Protein AF-0000000078831049 (afdb_homodimer)

pLDDT: mean 95.42, std 7.66, range [35.03, 98.94]

Organism: Myxococcus xanthus (strain DK1622) (NCBI:txid246197)

Solvent-accessible surface area (backbone atoms only — not comparable to full-atom values): 77790 Å² total; per-residue (Å²): 129,82,78,53,63,42,62,74,93,53,79,80,85,46,46,78,29,71,22,49,83,60,32,44,65,37,29,71,48,74,79,60,45,65,87,80,54,61,24,37,35,40,39,39,35,29,37,35,13,32,21,48,41,32,79,42,25,19,87,41,64,26,67,47,59,35,47,42,25,47,56,8,32,30,35,69,33,28,31,42,55,7,36,54,36,20,21,50,49,7,46,38,37,5,27,55,25,23,67,33,4,19,53,46,47,36,66,53,39,44,36,40,79,13,26,48,17,53,61,49,72,34,58,51,34,53,38,40,56,40,42,75,48,28,33,44,24,36,40,34,26,57,63,28,63,40,38,50,54,34,75,42,73,54,31,70,55,61,56,40,62,68,45,48,34,21,66,43,39,41,28,30,60,51,91,52,49,46,48,49,53,48,60,35,28,51,57,82,41,77,46,78,68,96,48,47,52,92,73,65,36,43,46,60,59,52,46,40,53,48,52,51,34,56,53,48,30,16,37,54,58,21,70,78,58,31,39,37,38,47,38,18,53,68,48,56,30,57,36,38,49,34,65,64,71,46,20,56,74,36,68,74,73,42,67,76,32,41,66,50,47,29,52,51,23,47,51,38,17,48,74,71,55,63,36,62,88,80,60,59,75,38,75,82,54,82,76,40,75,59,60,87,76,48,52,73,67,51,47,51,46,54,28,48,41,48,20,23,42,44,16,29,51,30,54,50,28,52,43,52,36,52,48,52,49,52,29,48,75,69,64,46,42,50,49,23,45,33,40,38,35,26,28,12,6,8,50,46,76,14,36,85,76,17,31,51,34,54,56,24,57,67,26,43,31,77,74,48,68,68,60,43,56,73,39,55,90,49,64,20,41,82,87,49,37,25,36,43,23,31,43,53,13,38,29,20,9,36,49,28,45,57,24,35,55,32,57,48,52,4,0,18,33,19,43,32,32,41,29,26,60,71,82,33,85,53,56,50,41,68,34,66,48,52,43,45,39,20,17,49,35,43,22,51,30,58,76,70,72,48,76,84,66,64,54,53,67,59,30,61,38,60,79,69,68,33,54,55,57,60,72,47,57,82,30,67,81,50,77,58,84,55,49,70,50,74,45,64,23,66,56,9,32,28,28,39,45,80,48,34,35,36,38,28,50,52,92,26,92,37,46,63,79,45,73,43,62,90,54,68,63,76,54,42,65,69,52,48,52,48,38,72,72,69,38,58,40,24,26,52,37,76,73,34,70,33,64,69,60,74,40,30,87,82,37,47,68,60,42,53,52,47,54,52,50,36,53,53,51,29,64,73,37,35,54,56,38,38,50,56,44,43,71,67,38,58,64,54,85,70,85,59,85,40,75,92,71,50,64,43,58,40,43,52,83,39,65,60,34,35,64,69,59,34,88,82,59,65,72,46,34,30,34,43,38,36,39,35,36,33,43,79,76,35,27,23,23,52,34,29,34,24,16,53,53,7,19,34,38,36,31,32,52,95,42,21,45,34,39,38,39,21,40,54,55,76,46,73,42,74,46,56,38,76,50,66,64,62,73,38,79,41,40,42,33,40,36,36,38,61,74,50,72,59,39,58,88,69,20,25,12,22,18,26,42,36,36,34,26,53,69,83,40,79,38,32,72,45,75,34,79,62,31,52,51,63,55,57,46,86,58,45,24,34,28,32,31,28,42,71,58,51,39,46,47,88,86,54,63,55,68,29,50,51,37,34,52,47,70,66,37,35,40,39,35,54,71,34,76,89,61,68,57,63,64,58,50,40,46,50,48,53,66,72,95,129,83,78,55,63,43,61,75,94,53,80,81,84,46,45,79,29,72,21,49,84,60,32,43,64,37,29,71,48,76,80,60,45,64,86,80,54,58,25,37,36,41,40,40,37,29,38,35,12,32,20,47,41,32,79,42,25,18,86,41,64,28,67,46,60,35,47,42,25,47,56,8,32,30,36,68,33,29,29,43,55,6,35,55,37,19,20,51,50,7,46,38,37,5,28,55,26,24,68,33,4,20,53,45,46,38,66,52,38,44,35,41,79,12,26,48,17,54,60,49,70,33,58,53,34,52,37,41,57,40,42,74,48,27,34,43,25,37,40,34,27,58,63,30,64,40,38,51,55,33,73,42,75,54,31,69,56,62,56,40,64,67,44,48,34,22,66,43,38,41,28,30,60,52,90,49,49,46,48,48,52,50,60,35,29,50,57,80,42,76,47,77,70,96,49,48,51,93,73,65,37,42,46,60,61,50,47,39,53,48,51,51,35,56,52,49,29,15,36,53,59,21,68,80,58,31,40,37,38,46,38,18,53,68,48,56,30,58,36,39,49,32,66,63,72,46,19,56,73,36,68,74,73,42,68,75,31,42,65,50,48,30,52,52,23,48,52,39,16,48,74,72,55,63,36,63,87,83,62,60,74,37,74,84,55,82,78,41,75,58,59,88,75,49,52,74,67,52,47,52,46,53,27,49,40,48,20,22,43,43,16,27,51,30,53,48,27,52,43,53,35,52,49,52,49,52,30,50,74,71,63,44,42,51,48,24,44,34,39,37,33,26,29,12,6,7,51,46,76,15,35,85,77,18,31,51,34,56,57,25,58,68,25,43,32,78,74,48,66,67,59,43,56,74,38,53,92,49,65,21,42,81,89,48,35,25,36,42,23,31,42,52,14,38,28,21,8,38,50,27,44,57,24,35,57,30,55,48,52,4,0,19,32,20,42,32,31,40,30,25,60,72,81,34,85,53,56,50,42,69,33,67,47,51,43,46,39,21,16,48,36,43,21,53,30,58,77,69,72,45,76,84,66,62,54,53,68,60,30,62,37,59,78,68,68,34,53,56,58,61,72,47,57,82,29,65,81,51,76,59,84,56,50,71,48,75,45,63,24,65,56,9,33,26,28,38,45,78,49,34,35,36,38,28,49,51,90,28,92,36,46,62,79,46,74,42,63,88,54,69,64,77,55,41,66,71,53,48,52,48,38,72,72,66,40,58,41,26,26,53,37,78,74,32,70,31,65,69,60,73,40,30,86,81,36,47,68,60,42,55,52,46,54,53,51,38,53,53,52,29,64,72,38,35,53,56,38,39,50,55,44,44,72,65,36,58,64,54,86,70,84,58,82,38,76,92,71,48,66,44,59,39,42,51,82,39,65,61,34,35,64,69,59,36,86,82,60,66,73,46,34,29,36,43,37,35,40,36,35,33,44,79,76,36,28,23,23,54,35,31,34,24,16,52,51,7,19,34,36,36,30,31,52,94,42,20,44,35,39,38,41,21,39,55,54,75,47,73,43,76,46,56,39,78,51,68,63,62,72,39,79,41,41,42,33,40,35,36,36,60,75,49,71,59,38,58,89,69,20,24,11,24,18,24,41,37,35,33,28,53,69,83,40,82,38,33,73,46,74,35,80,63,32,53,51,62,56,57,47,86,55,46,24,33,27,32,32,26,42,71,57,53,38,43,47,88,86,55,62,54,68,30,50,50,38,34,52,47,71,67,38,35,40,38,35,54,72,36,76,87,61,69,58,63,61,57,49,44,46,48,47,53,66,70,95

Structure (mmCIF, N/CA/C/O backbone):
data_AF-0000000078831049-model_v1
#
loop_
_entity.id
_entity.type
_entity.pdbx_description
1 polymer 'Sulfatase family protein'
#
loop_
_atom_site.group_PDB
_atom_site.id
_atom_site.type_symbol
_atom_site.label_atom_id
_atom_site.label_alt_id
_atom_site.label_comp_id
_atom_site.label_asym_id
_atom_site.label_entity_id
_atom_site.label_seq_id
_atom_site.pdbx_PDB_ins_code
_atom_site.Cartn_x
_atom_site.Cartn_y
_atom_site.Cartn_z
_atom_site.occupancy
_atom_site.B_iso_or_equiv
_atom_site.auth_seq_id
_atom_site.auth_comp_id
_atom_site.auth_asym_id
_atom_site.auth_atom_id
_atom_site.pdbx_PDB_model_num
ATOM 1 N N . MET A 1 1 ? -27.984 -23.516 4.02 1 51.59 1 MET A N 1
ATOM 2 C CA . MET A 1 1 ? -27.766 -23.562 5.461 1 51.59 1 MET A CA 1
ATOM 3 C C . MET A 1 1 ? -26.547 -22.719 5.855 1 51.59 1 MET A C 1
ATOM 5 O O . MET A 1 1 ? -25.594 -22.609 5.086 1 51.59 1 MET A O 1
ATOM 9 N N . SER A 1 2 ? -26.75 -21.938 6.867 1 74.56 2 SER A N 1
ATOM 10 C CA . SER A 1 2 ? -25.703 -21.047 7.328 1 74.56 2 SER A CA 1
ATOM 11 C C . SER A 1 2 ? -24.438 -21.812 7.68 1 74.56 2 SER A C 1
ATOM 13 O O . SER A 1 2 ? -24.5 -22.906 8.242 1 74.56 2 SER A O 1
ATOM 15 N N . LEU A 1 3 ? -23.297 -21.453 7.172 1 88.81 3 LEU A N 1
ATOM 16 C CA . LEU A 1 3 ? -22 -22.047 7.48 1 88.81 3 LEU A CA 1
ATOM 17 C C . LEU A 1 3 ? -21.766 -22.078 8.984 1 88.81 3 LEU A C 1
ATOM 19 O O . LEU A 1 3 ? -22.109 -21.125 9.688 1 88.81 3 LEU A O 1
ATOM 23 N N . LYS A 1 4 ? -21.391 -23.172 9.523 1 93.62 4 LYS A N 1
ATOM 24 C CA . LYS A 1 4 ? -20.922 -23.219 10.906 1 93.62 4 LYS A CA 1
ATOM 25 C C . LYS A 1 4 ? -19.578 -22.5 11.062 1 93.62 4 LYS A C 1
ATOM 27 O O . LYS A 1 4 ? -18.609 -22.859 10.391 1 93.62 4 LYS A O 1
ATOM 32 N N . GLU A 1 5 ? -19.578 -21.484 11.82 1 94.75 5 GLU A N 1
ATOM 33 C CA . GLU A 1 5 ? -18.359 -20.703 12.078 1 94.75 5 GLU A CA 1
ATOM 34 C C . GLU A 1 5 ? -17.969 -20.766 13.555 1 94.75 5 GLU A C 1
ATOM 36 O O . GLU A 1 5 ? -18.828 -20.969 14.422 1 94.75 5 GLU A O 1
ATOM 41 N N . TYR A 1 6 ? -16.656 -20.703 13.836 1 95.38 6 TYR A N 1
ATOM 42 C CA . TYR A 1 6 ? -16.172 -20.641 15.203 1 95.38 6 TYR A CA 1
ATOM 43 C C . TYR A 1 6 ? -15.133 -19.531 15.367 1 95.38 6 TYR A C 1
ATOM 45 O O . TYR A 1 6 ? -14.562 -19.062 14.383 1 95.38 6 TYR A O 1
ATOM 53 N N . LEU A 1 7 ? -14.914 -19.047 16.562 1 91.94 7 LEU A N 1
ATOM 54 C CA . LEU A 1 7 ? -13.969 -17.969 16.844 1 91.94 7 LEU A CA 1
ATOM 55 C C . LEU A 1 7 ? -12.531 -18.469 16.703 1 91.94 7 LEU A C 1
ATOM 57 O O . LEU A 1 7 ? -12.141 -19.438 17.359 1 91.94 7 LEU A O 1
ATOM 61 N N . PRO A 1 8 ? -11.742 -17.75 15.859 1 88.19 8 PRO A N 1
ATOM 62 C CA . PRO A 1 8 ? -10.328 -18.141 15.805 1 88.19 8 PRO A CA 1
ATOM 63 C C . PRO A 1 8 ? -9.672 -18.156 17.188 1 88.19 8 PRO A C 1
ATOM 65 O O . PRO A 1 8 ? -9.93 -17.281 18.016 1 88.19 8 PRO A O 1
ATOM 68 N N . GLY A 1 9 ? -8.836 -19.141 17.406 1 84.5 9 GLY A N 1
ATOM 69 C CA . GLY A 1 9 ? -8.188 -19.297 18.703 1 84.5 9 GLY A CA 1
ATOM 70 C C . GLY A 1 9 ? -8.93 -20.25 19.625 1 84.5 9 GLY A C 1
ATOM 71 O O . GLY A 1 9 ? -8.406 -20.625 20.672 1 84.5 9 GLY A O 1
ATOM 72 N N . THR A 1 10 ? -10.172 -20.578 19.25 1 91.06 10 THR A N 1
ATOM 73 C CA . THR A 1 10 ? -10.914 -21.578 20 1 91.06 10 THR A CA 1
ATOM 74 C C . THR A 1 10 ? -10.82 -22.953 19.328 1 91.06 10 THR A C 1
ATOM 76 O O . THR A 1 10 ? -10.445 -23.031 18.156 1 91.06 10 THR A O 1
ATOM 79 N N . PRO A 1 11 ? -11.086 -23.891 20.047 1 93 11 PRO A N 1
ATOM 80 C CA . PRO A 1 11 ? -10.977 -25.219 19.469 1 93 11 PRO A CA 1
ATOM 81 C C . PRO A 1 11 ? -11.938 -25.438 18.312 1 93 11 PRO A C 1
ATOM 83 O O . PRO A 1 11 ? -13.07 -24.938 18.328 1 93 11 PRO A O 1
ATOM 86 N N . PHE A 1 12 ? -11.508 -26.203 17.391 1 96.06 12 PHE A N 1
ATOM 87 C CA . PHE A 1 12 ? -12.344 -26.625 16.281 1 96.06 12 PHE A CA 1
ATOM 88 C C . PHE A 1 12 ? -13.547 -27.422 16.781 1 96.06 12 PHE A C 1
ATOM 90 O O . PHE A 1 12 ? -13.383 -28.438 17.453 1 96.06 12 PHE A O 1
ATOM 97 N N . PRO A 1 13 ? -14.805 -26.984 16.422 1 96.06 13 PRO A N 1
ATOM 98 C CA . PRO A 1 13 ? -15.992 -27.625 16.984 1 96.06 13 PRO A CA 1
ATOM 99 C C . PRO A 1 13 ? -16.516 -28.781 16.141 1 96.06 13 PRO A C 1
ATOM 101 O O . PRO A 1 13 ? -17.453 -29.484 16.531 1 96.06 13 PRO A O 1
ATOM 104 N N . GLY A 1 14 ? -15.898 -28.969 14.977 1 96.19 14 GLY A N 1
ATOM 105 C CA . GLY A 1 14 ? -16.328 -30.062 14.125 1 96.19 14 GLY A CA 1
ATOM 106 C C . GLY A 1 14 ? -15.742 -31.406 14.523 1 96.19 14 GLY A C 1
ATOM 107 O O . GLY A 1 14 ? -15.164 -31.547 15.602 1 96.19 14 GLY A O 1
ATOM 108 N N . VAL A 1 15 ? -16.016 -32.438 13.75 1 96.56 15 VAL A N 1
ATOM 109 C CA . VAL A 1 15 ? -15.5 -33.812 13.93 1 96.56 15 VAL A CA 1
ATOM 110 C C . VAL A 1 15 ? -14.547 -34.156 12.789 1 96.56 15 VAL A C 1
ATOM 112 O O . VAL A 1 15 ? -14.82 -33.844 11.625 1 96.56 15 VAL A O 1
ATOM 115 N N . ILE A 1 16 ? -13.453 -34.75 13.156 1 96.75 16 ILE A N 1
ATOM 116 C CA . ILE A 1 16 ? -12.477 -35.156 12.156 1 96.75 16 ILE A CA 1
ATOM 117 C C . ILE A 1 16 ? -12.375 -36.688 12.117 1 96.75 16 ILE A C 1
ATOM 119 O O . ILE A 1 16 ? -11.977 -37.312 13.102 1 96.75 16 ILE A O 1
ATOM 123 N N . GLY A 1 17 ? -12.867 -37.25 11.055 1 96.12 17 GLY A N 1
ATOM 124 C CA . GLY A 1 17 ? -12.617 -38.656 10.711 1 96.12 17 GLY A CA 1
ATOM 125 C C . GLY A 1 17 ? -11.594 -38.812 9.602 1 96.12 17 GLY A C 1
ATOM 126 O O . GLY A 1 17 ? -10.844 -37.906 9.305 1 96.12 17 GLY A O 1
ATOM 127 N N . ARG A 1 18 ? -11.5 -40.031 9.078 1 96.5 18 ARG A N 1
ATOM 128 C CA . ARG A 1 18 ? -10.531 -40.25 8.016 1 96.5 18 ARG A CA 1
ATOM 129 C C . ARG A 1 18 ? -10.969 -39.594 6.715 1 96.5 18 ARG A C 1
ATOM 131 O O . ARG A 1 18 ? -10.141 -39.094 5.961 1 96.5 18 ARG A O 1
ATOM 138 N N . THR A 1 19 ? -12.344 -39.594 6.477 1 96.06 19 THR A N 1
ATOM 139 C CA . THR A 1 19 ? -12.914 -39 5.266 1 96.06 19 THR A CA 1
ATOM 140 C C . THR A 1 19 ? -13.938 -37.906 5.617 1 96.06 19 THR A C 1
ATOM 142 O O . THR A 1 19 ? -14.344 -37.781 6.773 1 96.06 19 THR A O 1
ATOM 145 N N . ASP A 1 20 ? -14.32 -37.156 4.633 1 92.25 20 ASP A N 1
ATOM 146 C CA . ASP A 1 20 ? -15.32 -36.125 4.863 1 92.25 20 ASP A CA 1
ATOM 147 C C . ASP A 1 20 ? -16.672 -36.719 5.207 1 92.25 20 ASP A C 1
ATOM 149 O O . ASP A 1 20 ? -17.484 -36.125 5.902 1 92.25 20 ASP A O 1
ATOM 153 N N . GLU A 1 21 ? -16.906 -37.969 4.75 1 91.69 21 GLU A N 1
ATOM 154 C CA . GLU A 1 21 ? -18.125 -38.688 5.086 1 91.69 21 GLU A CA 1
ATOM 155 C C . GLU A 1 21 ? -18.281 -38.844 6.598 1 91.69 21 GLU A C 1
ATOM 157 O O . GLU A 1 21 ? -19.391 -38.781 7.121 1 91.69 21 GLU A O 1
ATOM 162 N N . GLU A 1 22 ? -17.156 -39 7.23 1 95 22 GLU A N 1
ATOM 163 C CA . GLU A 1 22 ? -17.156 -39.219 8.672 1 95 22 GLU A CA 1
ATOM 164 C C . GLU A 1 22 ? -16.812 -37.938 9.438 1 95 22 GLU A C 1
ATOM 166 O O . GLU A 1 22 ? -16.391 -38 10.594 1 95 22 GLU A O 1
ATOM 171 N N . SER A 1 23 ? -16.828 -36.844 8.766 1 96.06 23 SER A N 1
ATOM 172 C CA . SER A 1 23 ? -16.375 -35.594 9.367 1 96.06 23 SER A CA 1
ATOM 173 C C . SER A 1 23 ? -17.438 -34.5 9.227 1 96.06 23 SER A C 1
ATOM 175 O O . SER A 1 23 ? -18.375 -34.656 8.453 1 96.06 23 SER A O 1
ATOM 177 N N . SER A 1 24 ? -17.375 -33.469 10.039 1 96.19 24 SER A N 1
ATOM 178 C CA . SER A 1 24 ? -18.234 -32.281 9.93 1 96.19 24 SER A CA 1
ATOM 179 C C . SER A 1 24 ? -17.406 -31 9.961 1 96.19 24 SER A C 1
ATOM 181 O O . SER A 1 24 ? -16.531 -30.844 10.82 1 96.19 24 SER A O 1
ATOM 183 N N . PRO A 1 25 ? -17.625 -30.141 9.023 1 95.81 25 PRO A N 1
ATOM 184 C CA . PRO A 1 25 ? -16.781 -28.938 8.875 1 95.81 25 PRO A CA 1
ATOM 185 C C . PRO A 1 25 ? -17.219 -27.797 9.789 1 95.81 25 PRO A C 1
ATOM 187 O O . PRO A 1 25 ? -18.344 -27.797 10.289 1 95.81 25 PRO A O 1
ATOM 190 N N . ALA A 1 26 ? -16.359 -26.906 10.102 1 97.06 26 ALA A N 1
ATOM 191 C CA . ALA A 1 26 ? -16.562 -25.578 10.695 1 97.06 26 ALA A CA 1
ATOM 192 C C . ALA A 1 26 ? -15.484 -24.609 10.234 1 97.06 26 ALA A C 1
ATOM 194 O O . ALA A 1 26 ? -14.32 -24.984 10.078 1 97.06 26 ALA A O 1
ATOM 195 N N . TRP A 1 27 ? -15.906 -23.391 10 1 96.31 27 TRP A N 1
ATOM 196 C CA . TRP A 1 27 ? -15 -22.391 9.461 1 96.31 27 TRP A CA 1
ATOM 197 C C . TRP A 1 27 ? -14.562 -21.406 10.547 1 96.31 27 TRP A C 1
ATOM 199 O O . TRP A 1 27 ? -15.359 -21.031 11.406 1 96.31 27 TRP A O 1
ATOM 209 N N . PRO A 1 28 ? -13.234 -21 10.492 1 94.31 28 PRO A N 1
ATOM 210 C CA . PRO A 1 28 ? -12.93 -19.844 11.32 1 94.31 28 PRO A CA 1
ATOM 211 C C . PRO A 1 28 ? -13.703 -18.594 10.898 1 94.31 28 PRO A C 1
ATOM 213 O O . PRO A 1 28 ? -13.68 -18.219 9.719 1 94.31 28 PRO A O 1
ATOM 216 N N . ALA A 1 29 ? -14.32 -18.016 11.836 1 92.56 29 ALA A N 1
ATOM 217 C CA . ALA A 1 29 ? -15.125 -16.844 11.539 1 92.56 29 ALA A CA 1
ATOM 218 C C . ALA A 1 29 ? -14.25 -15.664 11.125 1 92.56 29 ALA A C 1
ATOM 220 O O . ALA A 1 29 ? -13.25 -15.359 11.781 1 92.56 29 ALA A O 1
ATOM 221 N N . PRO A 1 30 ? -14.586 -15.023 10 1 90.5 30 PRO A N 1
ATOM 222 C CA . PRO A 1 30 ? -13.883 -13.766 9.711 1 90.5 30 PRO A CA 1
ATOM 223 C C . PRO A 1 30 ? -14.188 -12.672 10.734 1 90.5 30 PRO A C 1
ATOM 225 O O . PRO A 1 30 ? -15.18 -12.766 11.461 1 90.5 30 PRO A O 1
ATOM 228 N N . LEU A 1 31 ? -13.281 -11.703 10.789 1 89.31 31 LEU A N 1
ATOM 229 C CA . LEU A 1 31 ? -13.508 -10.555 11.664 1 89.31 31 LEU A CA 1
ATOM 230 C C . LEU A 1 31 ? -14.609 -9.656 11.109 1 89.31 31 LEU A C 1
ATOM 232 O O . LEU A 1 31 ? -14.477 -9.102 10.023 1 89.31 31 LEU A O 1
ATOM 236 N N . ARG A 1 32 ? -15.711 -9.586 11.773 1 92.81 32 ARG A N 1
ATOM 237 C CA . ARG A 1 32 ? -16.828 -8.734 11.406 1 92.81 32 ARG A CA 1
ATOM 238 C C . ARG A 1 32 ? -17.141 -7.734 12.508 1 92.81 32 ARG A C 1
ATOM 240 O O . ARG A 1 32 ? -17 -8.047 13.695 1 92.81 32 ARG A O 1
ATOM 247 N N . ALA A 1 33 ? -17.547 -6.543 12.125 1 94.75 33 ALA A N 1
ATOM 248 C CA . ALA A 1 33 ? -18 -5.551 13.094 1 94.75 33 ALA A CA 1
ATOM 249 C C . ALA A 1 33 ? -19.375 -5.887 13.633 1 94.75 33 ALA A C 1
ATOM 251 O O . ALA A 1 33 ? -20.109 -6.668 13.023 1 94.75 33 ALA A O 1
ATOM 252 N N . LYS A 1 34 ? -19.734 -5.301 14.781 1 94.06 34 LYS A N 1
ATOM 253 C CA . LYS A 1 34 ? -21.094 -5.402 15.297 1 94.06 34 LYS A CA 1
ATOM 254 C C . LYS A 1 34 ? -22.094 -4.809 14.312 1 94.06 34 LYS A C 1
ATOM 256 O O . LYS A 1 34 ? -21.859 -3.738 13.75 1 94.06 34 LYS A O 1
ATOM 261 N N . PRO A 1 35 ? -23.156 -5.57 14.047 1 92.75 35 PRO A N 1
ATOM 262 C CA . PRO A 1 35 ? -24.172 -5.023 13.133 1 92.75 35 PRO A CA 1
ATOM 263 C C . PRO A 1 35 ? -24.672 -3.65 13.57 1 92.75 35 PRO A C 1
ATOM 265 O O . PRO A 1 35 ? -24.938 -3.434 14.758 1 92.75 35 PRO A O 1
ATOM 268 N N . GLY A 1 36 ? -24.672 -2.752 12.672 1 94.38 36 GLY A N 1
ATOM 269 C CA . GLY A 1 36 ? -25.219 -1.429 12.93 1 94.38 36 GLY A CA 1
ATOM 270 C C . GLY A 1 36 ? -24.203 -0.474 13.523 1 94.38 36 GLY A C 1
ATOM 271 O O . GLY A 1 36 ? -24.531 0.668 13.852 1 94.38 36 GLY A O 1
ATOM 272 N N . ALA A 1 37 ? -22.969 -0.9 13.695 1 96.88 37 ALA A N 1
ATOM 273 C CA . ALA A 1 37 ? -21.922 -0.015 14.219 1 96.88 37 ALA A CA 1
ATOM 274 C C . ALA A 1 37 ? -21.797 1.24 13.359 1 96.88 37 ALA A C 1
ATOM 276 O O . ALA A 1 37 ? -21.875 1.17 12.133 1 96.88 37 ALA A O 1
ATOM 277 N N . PRO A 1 38 ? -21.656 2.377 13.961 1 98.19 38 PRO A N 1
ATOM 278 C CA . PRO A 1 38 ? -21.547 3.615 13.188 1 98.19 38 PRO A CA 1
ATOM 279 C C . PRO A 1 38 ? -20.203 3.748 12.477 1 98.19 38 PRO A C 1
ATOM 281 O O . PRO A 1 38 ? -19.188 3.24 12.969 1 98.19 38 PRO A O 1
ATOM 284 N N . ASN A 1 39 ? -20.281 4.41 11.289 1 98.81 39 ASN A N 1
ATOM 285 C CA . ASN A 1 39 ? -19.031 4.906 10.719 1 98.81 39 ASN A CA 1
ATOM 286 C C . ASN A 1 39 ? -18.453 6.055 11.539 1 98.81 39 ASN A C 1
ATOM 288 O O . ASN A 1 39 ? -19.172 6.703 12.297 1 98.81 39 ASN A O 1
ATOM 292 N N . VAL A 1 40 ? -17.172 6.27 11.43 1 98.94 40 VAL A N 1
ATOM 293 C CA . VAL A 1 40 ? -16.484 7.398 12.055 1 98.94 40 VAL A CA 1
ATOM 294 C C . VAL A 1 40 ? -15.719 8.195 11 1 98.94 40 VAL A C 1
ATOM 296 O O . VAL A 1 40 ? -14.984 7.621 10.195 1 98.94 40 VAL A O 1
ATOM 299 N N . LEU A 1 41 ? -15.945 9.484 10.906 1 98.94 41 LEU A N 1
ATOM 300 C CA . LEU A 1 41 ? -15.258 10.383 9.984 1 98.94 41 LEU A CA 1
ATOM 301 C C . LEU A 1 41 ? -14.648 11.57 10.734 1 98.94 41 LEU A C 1
ATOM 303 O O . LEU A 1 41 ? -15.375 12.383 11.312 1 98.94 41 LEU A O 1
ATOM 307 N N . PHE A 1 42 ? -13.344 11.609 10.812 1 98.94 42 PHE A N 1
ATOM 308 C CA . PHE A 1 42 ? -12.641 12.805 11.266 1 98.94 42 PHE A CA 1
ATOM 309 C C . PHE A 1 42 ? -12.305 13.711 10.086 1 98.94 42 PHE A C 1
ATOM 311 O O . PHE A 1 42 ? -11.719 13.266 9.102 1 98.94 42 PHE A O 1
ATOM 318 N N . ILE A 1 43 ? -12.695 14.953 10.078 1 98.94 43 ILE A N 1
ATOM 319 C CA . ILE A 1 43 ? -12.266 15.992 9.156 1 98.94 43 ILE A CA 1
ATOM 320 C C . ILE A 1 43 ? -11.352 16.984 9.883 1 98.94 43 ILE A C 1
ATOM 322 O O . ILE A 1 43 ? -11.789 17.672 10.805 1 98.94 43 ILE A O 1
ATOM 326 N N . VAL A 1 44 ? -10.109 17.047 9.477 1 98.75 44 VAL A N 1
ATOM 327 C CA . VAL A 1 44 ? -9.141 17.875 10.18 1 98.75 44 VAL A CA 1
ATOM 328 C C . VAL A 1 44 ? -8.68 19.016 9.273 1 98.75 44 VAL A C 1
ATOM 330 O O . VAL A 1 44 ? -8.094 18.781 8.211 1 98.75 44 VAL A O 1
ATOM 333 N N . LEU A 1 45 ? -8.953 20.219 9.672 1 98.38 45 LEU A N 1
ATOM 334 C CA . LEU A 1 45 ? -8.414 21.406 9.023 1 98.38 45 LEU A CA 1
ATOM 335 C C . LEU A 1 45 ? -7.082 21.812 9.648 1 98.38 45 LEU A C 1
ATOM 337 O O . LEU A 1 45 ? -6.82 21.516 10.812 1 98.38 45 LEU A O 1
ATOM 341 N N . ASP A 1 46 ? -6.277 22.375 8.82 1 97.56 46 ASP A N 1
ATOM 342 C CA . ASP A 1 46 ? -4.953 22.812 9.242 1 97.56 46 ASP A CA 1
ATOM 343 C C . ASP A 1 46 ? -4.84 24.328 9.219 1 97.56 46 ASP A C 1
ATOM 345 O O . ASP A 1 46 ? -5.215 24.969 8.234 1 97.56 46 ASP A O 1
ATOM 349 N N . ASP A 1 47 ? -4.438 24.969 10.297 1 98.12 47 ASP A N 1
ATOM 350 C CA . ASP A 1 47 ? -4.18 26.406 10.359 1 98.12 47 ASP A CA 1
ATOM 351 C C . ASP A 1 47 ? -5.473 27.203 10.18 1 98.12 47 ASP A C 1
ATOM 353 O O . ASP A 1 47 ? -5.488 28.234 9.508 1 98.12 47 ASP A O 1
ATOM 357 N N . THR A 1 48 ? -6.555 26.703 10.719 1 98.62 48 THR A N 1
ATOM 358 C CA . THR A 1 48 ? -7.828 27.406 10.68 1 98.62 48 THR A CA 1
ATOM 359 C C . THR A 1 48 ? -8.195 27.938 12.062 1 98.62 48 THR A C 1
ATOM 361 O O . THR A 1 48 ? -8.516 27.172 12.961 1 98.62 48 THR A O 1
ATOM 364 N N . GLY A 1 49 ? -8.211 29.25 12.172 1 98.5 49 GLY A N 1
ATOM 365 C CA . GLY A 1 49 ? -8.445 29.875 13.461 1 98.5 49 GLY A CA 1
ATOM 366 C C . GLY A 1 49 ? -9.906 29.859 13.883 1 98.5 49 GLY A C 1
ATOM 367 O O . GLY A 1 49 ? -10.789 29.578 13.062 1 98.5 49 GLY A O 1
ATOM 368 N N . PHE A 1 50 ? -10.156 30.156 15.148 1 98.56 50 PHE A N 1
ATOM 369 C CA . PHE A 1 50 ? -11.461 30.109 15.789 1 98.56 50 PHE A CA 1
ATOM 370 C C . PHE A 1 50 ? -12.461 31 15.055 1 98.56 50 PHE A C 1
ATOM 372 O O . PHE A 1 50 ? -13.633 30.656 14.93 1 98.56 50 PHE A O 1
ATOM 379 N N . GLY A 1 51 ? -12.016 32.094 14.5 1 98.5 51 GLY A N 1
ATOM 380 C CA . GLY A 1 51 ? -12.875 33.062 13.859 1 98.5 51 GLY A CA 1
ATOM 381 C C . GLY A 1 51 ? -12.844 33 12.344 1 98.5 51 GLY A C 1
ATOM 382 O O . GLY A 1 51 ? -13.047 34 11.664 1 98.5 51 GLY A O 1
ATOM 383 N N . GLN A 1 52 ? -12.586 31.828 11.789 1 98.75 52 GLN A N 1
ATOM 384 C CA . GLN A 1 52 ? -12.414 31.797 10.344 1 98.75 52 GLN A CA 1
ATOM 385 C C . GLN A 1 52 ? -13.523 30.984 9.672 1 98.75 52 GLN A C 1
ATOM 387 O O . GLN A 1 52 ? -13.703 31.047 8.453 1 98.75 52 GLN A O 1
ATOM 392 N N . LEU A 1 53 ? -14.297 30.188 10.43 1 98.75 53 LEU A N 1
ATOM 393 C CA . LEU A 1 53 ? -15.445 29.484 9.859 1 98.75 53 LEU A CA 1
ATOM 394 C C . LEU A 1 53 ? -16.703 30.359 9.938 1 98.75 53 LEU A C 1
ATOM 396 O O . LEU A 1 53 ? -16.891 31.109 10.898 1 98.75 53 LEU A O 1
ATOM 400 N N . GLY A 1 54 ? -17.547 30.125 8.969 1 98.62 54 GLY A N 1
ATOM 401 C CA . GLY A 1 54 ? -18.812 30.859 8.984 1 98.62 54 GLY A CA 1
ATOM 402 C C . GLY A 1 54 ? -19.609 30.641 10.25 1 98.62 54 GLY A C 1
ATOM 403 O O . GLY A 1 54 ? -20.125 31.594 10.828 1 98.62 54 GLY A O 1
ATOM 404 N N . CYS A 1 55 ? -19.703 29.484 10.75 1 98.5 55 CYS A N 1
ATOM 405 C CA . CYS A 1 55 ? -20.5 29.156 11.93 1 98.5 55 CYS A CA 1
ATOM 406 C C . CYS A 1 55 ? -19.844 29.688 13.203 1 98.5 55 CYS A C 1
ATOM 408 O O . CYS A 1 55 ? -20.453 29.672 14.273 1 98.5 55 CYS A O 1
ATOM 410 N N . TYR A 1 56 ? -18.688 30.219 13.141 1 98.69 56 TYR A N 1
ATOM 411 C CA . TYR A 1 56 ? -18 30.859 14.266 1 98.69 56 TYR A CA 1
ATOM 412 C C . TYR A 1 56 ? -17.938 32.375 14.086 1 98.69 56 TYR A C 1
ATOM 414 O O . TYR A 1 56 ? -17.156 33.031 14.766 1 98.69 56 TYR A O 1
ATOM 422 N N . GLY A 1 57 ? -18.609 32.875 13.07 1 98.38 57 GLY A N 1
ATOM 423 C CA . GLY A 1 57 ? -18.797 34.312 12.961 1 98.38 57 GLY A CA 1
ATOM 424 C C . GLY A 1 57 ? -18.094 34.906 11.766 1 98.38 57 GLY A C 1
ATOM 425 O O . GLY A 1 57 ? -18.312 36.094 11.445 1 98.38 57 GLY A O 1
ATOM 426 N N . SER A 1 58 ? -17.312 34.188 11.047 1 98.62 58 SER A N 1
ATOM 427 C CA . SER A 1 58 ? -16.516 34.688 9.93 1 98.62 58 SER A CA 1
ATOM 428 C C . SER A 1 58 ? -17.406 35.062 8.742 1 98.62 58 SER A C 1
ATOM 430 O O . SER A 1 58 ? -18.438 34.406 8.508 1 98.62 58 SER A O 1
ATOM 432 N N . PRO A 1 59 ? -17.031 36.062 8.008 1 97.5 59 PRO A N 1
ATOM 433 C CA . PRO A 1 59 ? -17.75 36.344 6.758 1 97.5 59 PRO A CA 1
ATOM 434 C C . PRO A 1 59 ? -17.375 35.375 5.633 1 97.5 59 PRO A C 1
ATOM 436 O O . PRO A 1 59 ? -18 35.406 4.566 1 97.5 59 PRO A O 1
ATOM 439 N N . ILE A 1 60 ? -16.359 34.625 5.77 1 98.62 60 ILE A N 1
ATOM 440 C CA . ILE A 1 60 ? -16.016 33.625 4.77 1 98.62 60 ILE A CA 1
ATOM 441 C C . ILE A 1 60 ? -17.109 32.562 4.688 1 98.62 60 ILE A C 1
ATOM 443 O O . ILE A 1 60 ? -17.578 32.062 5.711 1 98.62 60 ILE A O 1
ATOM 447 N N . ARG A 1 61 ? -17.516 32.219 3.533 1 98.31 61 ARG A N 1
ATOM 448 C CA . ARG A 1 61 ? -18.609 31.297 3.314 1 98.31 61 ARG A CA 1
ATOM 449 C C . ARG A 1 61 ? -18.141 29.859 3.479 1 98.31 61 ARG A C 1
ATOM 451 O O . ARG A 1 61 ? -17.266 29.391 2.738 1 98.31 61 ARG A O 1
ATOM 458 N N . THR A 1 62 ? -18.672 29.188 4.441 1 98.75 62 THR A N 1
ATOM 459 C CA . THR A 1 62 ? -18.453 27.75 4.633 1 98.75 62 THR A CA 1
ATOM 460 C C . THR A 1 62 ? -19.781 27.016 4.789 1 98.75 62 THR A C 1
ATOM 462 O O . THR A 1 62 ? -20 26.328 5.789 1 98.75 62 THR A O 1
ATOM 465 N N . PRO A 1 63 ? -20.625 27.031 3.795 1 98.75 63 PRO A N 1
ATOM 466 C CA . PRO A 1 63 ? -22.016 26.562 3.926 1 98.75 63 PRO A CA 1
ATOM 467 C C . PRO A 1 63 ? -22.094 25.078 4.309 1 98.75 63 PRO A C 1
ATOM 469 O O . PRO A 1 63 ? -23.016 24.672 5.02 1 98.75 63 PRO A O 1
ATOM 472 N N . ASN A 1 64 ? -21.219 24.266 3.846 1 98.75 64 ASN A N 1
ATOM 473 C CA . ASN A 1 64 ? -21.297 22.828 4.145 1 98.75 64 ASN A CA 1
ATOM 474 C C . ASN A 1 64 ? -20.891 22.531 5.582 1 98.75 64 ASN A C 1
ATOM 476 O O . ASN A 1 64 ? -21.531 21.75 6.27 1 98.75 64 ASN A O 1
ATOM 480 N N . LEU A 1 65 ? -19.828 23.156 6.059 1 98.81 65 LEU A N 1
ATOM 481 C CA . LEU A 1 65 ? -19.453 23.031 7.461 1 98.81 65 LEU A CA 1
ATOM 482 C C . LEU A 1 65 ? -20.516 23.625 8.367 1 98.81 65 LEU A C 1
ATOM 484 O O . LEU A 1 65 ? -20.797 23.094 9.438 1 98.81 65 LEU A O 1
ATOM 488 N N . ASP A 1 66 ? -21.078 24.75 7.93 1 98.75 66 ASP A N 1
ATOM 489 C CA . ASP A 1 66 ? -22.172 25.375 8.68 1 98.75 66 ASP A CA 1
ATOM 490 C C . ASP A 1 66 ? -23.375 24.438 8.773 1 98.75 66 ASP A C 1
ATOM 492 O O . ASP A 1 66 ? -24.047 24.391 9.797 1 98.75 66 ASP A O 1
ATOM 496 N N . ARG A 1 67 ? -23.594 23.719 7.703 1 98.44 67 ARG A N 1
ATOM 497 C CA . ARG A 1 67 ? -24.688 22.75 7.688 1 98.44 67 ARG A CA 1
ATOM 498 C C . ARG A 1 67 ? -24.438 21.641 8.703 1 98.44 67 ARG A C 1
ATOM 500 O O . ARG A 1 67 ? -25.375 21.188 9.367 1 98.44 67 ARG A O 1
ATOM 507 N N . LEU A 1 68 ? -23.25 21.156 8.797 1 98.62 68 LEU A N 1
ATOM 508 C CA . LEU A 1 68 ? -22.922 20.141 9.797 1 98.62 68 LEU A CA 1
ATOM 509 C C . LEU A 1 68 ? -23.156 20.688 11.203 1 98.62 68 LEU A C 1
ATOM 511 O O . LEU A 1 68 ? -23.688 19.969 12.062 1 98.62 68 LEU A O 1
ATOM 515 N N . ALA A 1 69 ? -22.703 21.922 11.414 1 98.69 69 ALA A N 1
ATOM 516 C CA . ALA A 1 69 ? -22.906 22.547 12.719 1 98.69 69 ALA A CA 1
ATOM 517 C C . ALA A 1 69 ? -24.391 22.703 13.023 1 98.69 69 ALA A C 1
ATOM 519 O O . ALA A 1 69 ? -24.844 22.391 14.133 1 98.69 69 ALA A O 1
ATOM 520 N N . LYS A 1 70 ? -25.172 23.156 12.078 1 98.25 70 LYS A N 1
ATOM 521 C CA . LYS A 1 70 ? -26.609 23.375 12.25 1 98.25 70 LYS A CA 1
ATOM 522 C C . LYS A 1 70 ? -27.328 22.047 12.492 1 98.25 70 LYS A C 1
ATOM 524 O O . LYS A 1 70 ? -28.328 22 13.219 1 98.25 70 LYS A O 1
ATOM 529 N N . GLY A 1 71 ? -26.797 21.016 11.867 1 98.06 71 GLY A N 1
ATOM 530 C CA . GLY A 1 71 ? -27.422 19.703 11.984 1 98.06 71 GLY A CA 1
ATOM 531 C C . GLY A 1 71 ? -26.875 18.891 13.141 1 98.06 71 GLY A C 1
ATOM 532 O O . GLY A 1 71 ? -27.344 17.781 13.406 1 98.06 71 GLY A O 1
ATOM 533 N N . GLY A 1 72 ? -25.922 19.406 13.828 1 98.5 72 GLY A N 1
ATOM 534 C CA . GLY A 1 72 ? -25.266 18.734 14.945 1 98.5 72 GLY A CA 1
ATOM 535 C C . GLY A 1 72 ? -25 19.656 16.125 1 98.5 72 GLY A C 1
ATOM 536 O O . GLY A 1 72 ? -25.891 20.375 16.578 1 98.5 72 GLY A O 1
ATOM 537 N N . LEU A 1 73 ? -23.781 19.516 16.625 1 98.81 73 LEU A N 1
ATOM 538 C CA . LEU A 1 73 ? -23.359 20.312 17.781 1 98.81 73 LEU A CA 1
ATOM 539 C C . LEU A 1 73 ? -22.125 21.141 17.438 1 98.81 73 LEU A C 1
ATOM 541 O O . LEU A 1 73 ? -21.219 20.656 16.75 1 98.81 73 LEU A O 1
ATOM 545 N N . LEU A 1 74 ? -22.141 22.391 17.844 1 98.69 74 LEU A N 1
ATOM 546 C CA . LEU A 1 74 ? -20.953 23.25 17.797 1 98.69 74 LEU A CA 1
ATOM 547 C C . LEU A 1 74 ? -20.328 23.422 19.172 1 98.69 74 LEU A C 1
ATOM 549 O O . LEU A 1 74 ? -21.016 23.766 20.125 1 98.69 74 LEU A O 1
ATOM 553 N N . TYR A 1 75 ? -19.078 23.109 19.281 1 98.75 75 TYR A N 1
ATOM 554 C CA . TYR A 1 75 ? -18.359 23.297 20.531 1 98.75 75 TYR A CA 1
ATOM 555 C C . TYR A 1 75 ? -17.531 24.578 20.5 1 98.75 75 TYR A C 1
ATOM 557 O O . TYR A 1 75 ? -16.734 24.781 19.578 1 98.75 75 TYR A O 1
ATOM 565 N N . ASN A 1 76 ? -17.719 25.453 21.484 1 98 76 ASN A N 1
ATOM 566 C CA . ASN A 1 76 ? -17.031 26.734 21.484 1 98 76 ASN A CA 1
ATOM 567 C C . ASN A 1 76 ? -15.867 26.75 22.484 1 98 76 ASN A C 1
ATOM 569 O O . ASN A 1 76 ? -15.281 27.797 22.75 1 98 76 ASN A O 1
ATOM 573 N N . ASN A 1 77 ? -15.57 25.609 23.094 1 97.94 77 ASN A N 1
ATOM 574 C CA . ASN A 1 77 ? -14.523 25.469 24.094 1 97.94 77 ASN A CA 1
ATOM 575 C C . ASN A 1 77 ? -13.672 24.234 23.859 1 97.94 77 ASN A C 1
ATOM 577 O O . ASN A 1 77 ? -13.375 23.484 24.797 1 97.94 77 ASN A O 1
ATOM 581 N N . MET A 1 78 ? -13.383 23.875 22.562 1 98.56 78 MET A N 1
ATOM 582 C CA . MET A 1 78 ? -12.43 22.844 22.156 1 98.56 78 MET A CA 1
ATOM 583 C C . MET A 1 78 ? -11.016 23.391 22.109 1 98.56 78 MET A C 1
ATOM 585 O O . MET A 1 78 ? -10.781 24.484 21.594 1 98.56 78 MET A O 1
ATOM 589 N N . HIS A 1 79 ? -10.062 22.625 22.672 1 98.69 79 HIS A N 1
ATOM 590 C CA . HIS A 1 79 ? -8.68 23.078 22.734 1 98.69 79 HIS A CA 1
ATOM 591 C C . HIS A 1 79 ? -7.738 22.078 22.062 1 98.69 79 HIS A C 1
ATOM 593 O O . HIS A 1 79 ? -8.039 20.891 21.984 1 98.69 79 HIS A O 1
ATOM 599 N N . THR A 1 80 ? -6.652 22.594 21.516 1 98.62 80 THR A N 1
ATOM 600 C CA . THR A 1 80 ? -5.598 21.844 20.844 1 98.62 80 THR A CA 1
ATOM 601 C C . THR A 1 80 ? -4.227 22.234 21.406 1 98.62 80 THR A C 1
ATOM 603 O O . THR A 1 80 ? -4.133 22.859 22.453 1 98.62 80 THR A O 1
ATOM 606 N N . THR A 1 81 ? -3.117 21.781 20.75 1 98.31 81 THR A N 1
ATOM 607 C CA . THR A 1 81 ? -1.783 21.969 21.312 1 98.31 81 THR A CA 1
ATOM 608 C C . THR A 1 81 ? -1.106 23.203 20.703 1 98.31 81 THR A C 1
ATOM 610 O O . THR A 1 81 ? -0.01 23.578 21.109 1 98.31 81 THR A O 1
ATOM 613 N N . ALA A 1 82 ? -1.658 23.812 19.75 1 98.19 82 ALA A N 1
ATOM 614 C CA . ALA A 1 82 ? -1.185 25 19.062 1 98.19 82 ALA A CA 1
ATOM 615 C C . ALA A 1 82 ? -0.247 24.641 17.922 1 98.19 82 ALA A C 1
ATOM 617 O O . ALA A 1 82 ? 0.421 25.516 17.359 1 98.19 82 ALA A O 1
ATOM 618 N N . LEU A 1 83 ? -0.11 23.344 17.609 1 98.38 83 LEU A N 1
ATOM 619 C CA . LEU A 1 83 ? 0.737 22.922 16.5 1 98.38 83 LEU A CA 1
ATOM 620 C C . LEU A 1 83 ? 0.213 21.641 15.883 1 98.38 83 LEU A C 1
ATOM 622 O O . LEU A 1 83 ? -0.423 20.828 16.562 1 98.38 83 LEU A O 1
ATOM 626 N N . CYS A 1 84 ? 0.514 21.391 14.648 1 97.69 84 CYS A N 1
ATOM 627 C CA . CYS A 1 84 ? -0.14 20.391 13.82 1 97.69 84 CYS A CA 1
ATOM 628 C C . CYS A 1 84 ? 0.205 18.984 14.297 1 97.69 84 CYS A C 1
ATOM 630 O O . CYS A 1 84 ? -0.632 18.297 14.898 1 97.69 84 CYS A O 1
ATOM 632 N N . SER A 1 85 ? 1.561 18.5 14.234 1 98.31 85 SER A N 1
ATOM 633 C CA . SER A 1 85 ? 1.94 17.125 14.586 1 98.31 85 SER A CA 1
ATOM 634 C C . SER A 1 85 ? 1.514 16.781 16.016 1 98.31 85 SER A C 1
ATOM 636 O O . SER A 1 85 ? 0.916 15.734 16.25 1 98.31 85 SER A O 1
ATOM 638 N N . PRO A 1 86 ? 1.748 17.656 16.938 1 98.69 86 PRO A N 1
ATOM 639 C CA . PRO A 1 86 ? 1.317 17.391 18.312 1 98.69 86 PRO A CA 1
ATOM 640 C C . PRO A 1 86 ? -0.189 17.156 18.422 1 98.69 86 PRO A C 1
ATOM 642 O O . PRO A 1 86 ? -0.626 16.156 19 1 98.69 86 PRO A O 1
ATOM 645 N N . THR A 1 87 ? -0.984 18.047 17.859 1 98.81 87 THR A N 1
ATOM 646 C CA . THR A 1 87 ? -2.434 17.922 17.953 1 98.81 87 THR A CA 1
ATOM 647 C C . THR A 1 87 ? -2.902 16.656 17.234 1 98.81 87 THR A C 1
ATOM 649 O O . THR A 1 87 ? -3.775 15.938 17.734 1 98.81 87 THR A O 1
ATOM 652 N N . ARG A 1 88 ? -2.352 16.375 16.109 1 98.75 88 ARG A N 1
ATOM 653 C CA . ARG A 1 88 ? -2.732 15.18 15.367 1 98.75 88 ARG A CA 1
ATOM 654 C C . ARG A 1 88 ? -2.436 13.914 16.156 1 98.75 88 ARG A C 1
ATOM 656 O O . ARG A 1 88 ? -3.199 12.945 16.109 1 98.75 88 ARG A O 1
ATOM 663 N N . SER A 1 89 ? -1.268 13.867 16.859 1 98.81 89 SER A N 1
ATOM 664 C CA . SER A 1 89 ? -0.978 12.719 17.703 1 98.81 89 SER A CA 1
ATOM 665 C C . SER A 1 89 ? -2.035 12.555 18.797 1 98.81 89 SER A C 1
ATOM 667 O O . SER A 1 89 ? -2.408 11.438 19.141 1 98.81 89 SER A O 1
ATOM 669 N N . CYS A 1 90 ? -2.588 13.664 19.297 1 98.88 90 CYS A N 1
ATOM 670 C CA . CYS A 1 90 ? -3.637 13.641 20.312 1 98.88 90 CYS A CA 1
ATOM 671 C C . CYS A 1 90 ? -4.934 13.086 19.734 1 98.88 90 CYS A C 1
ATOM 673 O O . CYS A 1 90 ? -5.555 12.203 20.344 1 98.88 90 CYS A O 1
ATOM 675 N N . ILE A 1 91 ? -5.301 13.547 18.562 1 98.75 91 ILE A N 1
ATOM 676 C CA . ILE A 1 91 ? -6.551 13.219 17.891 1 98.75 91 ILE A CA 1
ATOM 677 C C . ILE A 1 91 ? -6.629 11.719 17.641 1 98.75 91 ILE A C 1
ATOM 679 O O . ILE A 1 91 ? -7.707 11.125 17.734 1 98.75 91 ILE A O 1
ATOM 683 N N . LEU A 1 92 ? -5.465 11.102 17.438 1 98.88 92 LEU A N 1
ATOM 684 C CA . LEU A 1 92 ? -5.469 9.727 16.938 1 98.88 92 LEU A CA 1
ATOM 685 C C . LEU A 1 92 ? -5.168 8.75 18.062 1 98.88 92 LEU A C 1
ATOM 687 O O . LEU A 1 92 ? -5.426 7.551 17.938 1 98.88 92 LEU A O 1
ATOM 691 N N . THR A 1 93 ? -4.617 9.227 19.234 1 98.81 93 THR A N 1
ATOM 692 C CA . THR A 1 93 ? -4.195 8.281 20.266 1 98.81 93 THR A CA 1
ATOM 693 C C . THR A 1 93 ? -4.996 8.484 21.547 1 98.81 93 THR A C 1
ATOM 695 O O . THR A 1 93 ? -5.035 7.598 22.406 1 98.81 93 THR A O 1
ATOM 698 N N . GLY A 1 94 ? -5.559 9.727 21.703 1 98.81 94 GLY A N 1
ATOM 699 C CA . GLY A 1 94 ? -6.25 10.047 22.938 1 98.81 94 GLY A CA 1
ATOM 700 C C . GLY A 1 94 ? -5.305 10.352 24.094 1 98.81 94 GLY A C 1
ATOM 701 O O . GLY A 1 94 ? -5.699 10.289 25.25 1 98.81 94 GLY A O 1
ATOM 702 N N . ARG A 1 95 ? -4.07 10.672 23.781 1 98.81 95 ARG A N 1
ATOM 703 C CA . ARG A 1 95 ? -3.035 10.961 24.766 1 98.81 95 ARG A CA 1
ATOM 704 C C . ARG A 1 95 ? -2.354 12.289 24.469 1 98.81 95 ARG A C 1
ATOM 706 O O . ARG A 1 95 ? -2.447 12.805 23.359 1 98.81 95 ARG A O 1
ATOM 713 N N . ASN A 1 96 ? -1.733 12.859 25.484 1 98.88 96 ASN A N 1
ATOM 714 C CA . ASN A 1 96 ? -1.051 14.141 25.328 1 98.88 96 ASN A CA 1
ATOM 715 C C . ASN A 1 96 ? 0.133 14.031 24.375 1 98.88 96 ASN A C 1
ATOM 717 O O . ASN A 1 96 ? 0.735 12.969 24.25 1 98.88 96 ASN A O 1
ATOM 721 N N . HIS A 1 97 ? 0.423 15.156 23.75 1 98.75 97 HIS A N 1
ATOM 722 C CA . HIS A 1 97 ? 1.4 15.141 22.672 1 98.75 97 HIS A CA 1
ATOM 723 C C . HIS A 1 97 ? 2.795 14.805 23.188 1 98.75 97 HIS A C 1
ATOM 725 O O . HIS A 1 97 ? 3.566 14.117 22.516 1 98.75 97 HIS A O 1
ATOM 731 N N . HIS A 1 98 ? 3.129 15.203 24.453 1 98.69 98 HIS A N 1
ATOM 732 C CA . HIS A 1 98 ? 4.426 14.828 25 1 98.69 98 HIS A CA 1
ATOM 733 C C . HIS A 1 98 ? 4.477 13.344 25.344 1 98.69 98 HIS A C 1
ATOM 735 O O . HIS A 1 98 ? 5.504 12.695 25.141 1 98.69 98 HIS A O 1
ATOM 741 N N . SER A 1 99 ? 3.354 12.805 25.812 1 98.56 99 SER A N 1
ATOM 742 C CA . SER A 1 99 ? 3.268 11.367 26.031 1 98.56 99 SER A CA 1
ATOM 743 C C . SER A 1 99 ? 3.516 10.594 24.734 1 98.56 99 SER A C 1
ATOM 745 O O . SER A 1 99 ? 3.986 9.453 24.781 1 98.56 99 SER A O 1
ATOM 747 N N . ASN A 1 100 ? 3.287 11.227 23.672 1 98.62 100 ASN A N 1
ATOM 748 C CA . ASN A 1 100 ? 3.443 10.609 22.359 1 98.62 100 ASN A CA 1
ATOM 749 C C . ASN A 1 100 ? 4.816 10.906 21.766 1 98.62 100 ASN A C 1
ATOM 751 O O . ASN A 1 100 ? 5.086 10.555 20.609 1 98.62 100 ASN A O 1
ATOM 755 N N . GLY A 1 101 ? 5.633 11.617 22.453 1 97.81 101 GLY A N 1
ATOM 756 C CA . GLY A 1 101 ? 6.934 11.984 21.922 1 97.81 101 GLY A CA 1
ATOM 757 C C . GLY A 1 101 ? 6.863 13.102 20.891 1 97.81 101 GLY A C 1
ATOM 758 O O . GLY A 1 101 ? 7.801 13.289 20.109 1 97.81 101 GLY A O 1
ATOM 759 N N . MET A 1 102 ? 5.777 13.875 20.875 1 98.31 102 MET A N 1
ATOM 760 C CA . MET A 1 102 ? 5.516 14.844 19.812 1 98.31 102 MET A CA 1
ATOM 761 C C . MET A 1 102 ? 5.406 16.25 20.375 1 98.31 102 MET A C 1
ATOM 763 O O . MET A 1 102 ? 4.41 16.938 20.156 1 98.31 102 MET A O 1
ATOM 767 N N . ALA A 1 103 ? 6.504 16.703 21.031 1 97.88 103 ALA A N 1
ATOM 768 C CA . ALA A 1 103 ? 6.508 18.047 21.609 1 97.88 103 ALA A CA 1
ATOM 769 C C . ALA A 1 103 ? 6.402 19.109 20.516 1 97.88 103 ALA A C 1
ATOM 771 O O . ALA A 1 103 ? 5.914 20.219 20.766 1 97.88 103 ALA A O 1
ATOM 772 N N . ALA A 1 104 ? 6.852 18.766 19.344 1 97 104 ALA A N 1
ATOM 773 C CA . ALA A 1 104 ? 6.816 19.625 18.156 1 97 104 ALA A CA 1
ATOM 774 C C . ALA A 1 104 ? 6.707 18.797 16.891 1 97 104 ALA A C 1
ATOM 776 O O . ALA A 1 104 ? 6.289 17.641 16.922 1 97 104 ALA A O 1
ATOM 777 N N . ILE A 1 105 ? 6.941 19.391 15.727 1 96.44 105 ILE A N 1
ATOM 778 C CA . ILE A 1 105 ? 6.926 18.625 14.484 1 96.44 105 ILE A CA 1
ATOM 779 C C . ILE A 1 105 ? 8.141 17.703 14.422 1 96.44 105 ILE A C 1
ATOM 781 O O . ILE A 1 105 ? 9.125 17.922 15.133 1 96.44 105 ILE A O 1
ATOM 785 N N . THR A 1 106 ? 8.102 16.75 13.617 1 96 106 THR A N 1
ATOM 786 C CA . THR A 1 106 ? 9.117 15.695 13.594 1 96 106 THR A CA 1
ATOM 787 C C . THR A 1 106 ? 10.453 16.25 13.102 1 96 106 THR A C 1
ATOM 789 O O . THR A 1 106 ? 11.516 15.773 13.523 1 96 106 THR A O 1
ATOM 792 N N . GLU A 1 107 ? 10.477 17.297 12.344 1 94.69 107 GLU A N 1
ATOM 793 C CA . GLU A 1 107 ? 11.68 17.875 11.727 1 94.69 107 GLU A CA 1
ATOM 794 C C . GLU A 1 107 ? 12.523 18.609 12.758 1 94.69 107 GLU A C 1
ATOM 796 O O . GLU A 1 107 ? 13.688 18.938 12.5 1 94.69 107 GLU A O 1
ATOM 801 N N . ILE A 1 108 ? 11.93 18.875 13.977 1 95.62 108 ILE A N 1
ATOM 802 C CA . ILE A 1 108 ? 12.695 19.578 14.992 1 95.62 108 ILE A CA 1
ATOM 803 C C . ILE A 1 108 ? 12.672 18.797 16.297 1 95.62 108 ILE A C 1
ATOM 805 O O . ILE A 1 108 ? 12.703 19.391 17.391 1 95.62 108 ILE A O 1
ATOM 809 N N . SER A 1 109 ? 12.5 17.5 16.141 1 96.25 109 SER A N 1
ATOM 810 C CA . SER A 1 109 ? 12.602 16.641 17.312 1 96.25 109 SER A CA 1
ATOM 811 C C . SER A 1 109 ? 13.992 16.703 17.938 1 96.25 109 SER A C 1
ATOM 813 O O . SER A 1 109 ? 14.977 16.984 17.25 1 96.25 109 SER A O 1
ATOM 815 N N . VAL A 1 110 ? 14.047 16.531 19.25 1 95.75 110 VAL A N 1
ATOM 816 C CA . VAL A 1 110 ? 15.289 16.469 20 1 95.75 110 VAL A CA 1
ATOM 817 C C . VAL A 1 110 ? 15.297 15.242 20.906 1 95.75 110 VAL A C 1
ATOM 819 O O . VAL A 1 110 ? 14.234 14.672 21.172 1 95.75 110 VAL A O 1
ATOM 822 N N . GLY A 1 111 ? 16.453 14.805 21.297 1 95.81 111 GLY A N 1
ATOM 823 C CA . GLY A 1 111 ? 16.672 13.492 21.891 1 95.81 111 GLY A CA 1
ATOM 824 C C . GLY A 1 111 ? 16.203 13.406 23.344 1 95.81 111 GLY A C 1
ATOM 825 O O . GLY A 1 111 ? 16.984 13.016 24.219 1 95.81 111 GLY A O 1
ATOM 826 N N . TYR A 1 112 ? 14.914 13.695 23.656 1 96.5 112 TYR A N 1
ATOM 827 C CA . TYR A 1 112 ? 14.289 13.531 24.969 1 96.5 112 TYR A CA 1
ATOM 828 C C . TYR A 1 112 ? 12.969 12.789 24.859 1 96.5 112 TYR A C 1
ATOM 830 O O . TYR A 1 112 ? 12.281 12.883 23.844 1 96.5 112 TYR A O 1
ATOM 838 N N . PRO A 1 113 ? 12.453 12.039 25.812 1 95.56 113 PRO A N 1
ATOM 839 C CA . PRO A 1 113 ? 11.281 11.164 25.719 1 95.56 113 PRO A CA 1
ATOM 840 C C . PRO A 1 113 ? 10.039 11.898 25.219 1 95.56 113 PRO A C 1
ATOM 842 O O . PRO A 1 113 ? 9.312 11.391 24.359 1 95.56 113 PRO A O 1
ATOM 845 N N . GLY A 1 114 ? 9.773 13.07 25.672 1 97.31 114 GLY A N 1
ATOM 846 C CA . GLY A 1 114 ? 8.578 13.797 25.266 1 97.31 114 GLY A CA 1
ATOM 847 C C . GLY A 1 114 ? 8.758 14.57 23.984 1 97.31 114 GLY A C 1
ATOM 848 O O . GLY A 1 114 ? 7.812 15.195 23.484 1 97.31 114 GLY A O 1
ATOM 849 N N . ARG A 1 115 ? 9.969 14.453 23.312 1 96.94 115 ARG A N 1
ATOM 850 C CA . ARG A 1 115 ? 10.273 15.391 22.234 1 96.94 115 ARG A CA 1
ATOM 851 C C . ARG A 1 115 ? 11.055 14.703 21.109 1 96.94 115 ARG A C 1
ATOM 853 O O . ARG A 1 115 ? 11.633 15.367 20.25 1 96.94 115 ARG A O 1
ATOM 860 N N . ASN A 1 116 ? 11.117 13.359 21.031 1 96.81 116 ASN A N 1
ATOM 861 C CA . ASN A 1 116 ? 12.023 12.672 20.125 1 96.81 116 ASN A CA 1
ATOM 862 C C . ASN A 1 116 ? 11.352 12.375 18.781 1 96.81 116 ASN A C 1
ATOM 864 O O . ASN A 1 116 ? 11.969 11.789 17.891 1 96.81 116 ASN A O 1
ATOM 868 N N . GLY A 1 117 ? 10.102 12.719 18.609 1 97.12 117 GLY A N 1
ATOM 869 C CA . GLY A 1 117 ? 9.422 12.602 17.344 1 97.12 117 GLY A CA 1
ATOM 870 C C . GLY A 1 117 ? 8.992 11.188 17.016 1 97.12 117 GLY A C 1
ATOM 871 O O . GLY A 1 117 ? 8.633 10.883 15.883 1 97.12 117 GLY A O 1
ATOM 872 N N . THR A 1 118 ? 8.992 10.273 18.016 1 97 118 THR A N 1
ATOM 873 C CA . THR A 1 118 ? 8.656 8.875 17.812 1 97 118 THR A CA 1
ATOM 874 C C . THR A 1 118 ? 7.48 8.461 18.703 1 97 118 THR A C 1
ATOM 876 O O . THR A 1 118 ? 7.645 8.273 19.906 1 97 118 THR A O 1
ATOM 879 N N . ILE A 1 119 ? 6.312 8.281 18.109 1 98 119 ILE A N 1
ATOM 880 C CA . ILE A 1 119 ? 5.16 7.836 18.875 1 98 119 ILE A CA 1
ATOM 881 C C . ILE A 1 119 ? 5.348 6.375 19.281 1 98 119 ILE A C 1
ATOM 883 O O . ILE A 1 119 ? 5.48 5.5 18.422 1 98 119 ILE A O 1
ATOM 887 N N . PRO A 1 120 ? 5.363 6.082 20.594 1 96.62 120 PRO A N 1
ATOM 888 C CA . PRO A 1 120 ? 5.582 4.699 21.016 1 96.62 120 PRO A CA 1
ATOM 889 C C . PRO A 1 120 ? 4.414 3.781 20.672 1 96.62 120 PRO A C 1
ATOM 891 O O . PRO A 1 120 ? 3.277 4.246 20.531 1 96.62 120 PRO A O 1
ATOM 894 N N . PHE A 1 121 ? 4.664 2.48 20.531 1 96.5 121 PHE A N 1
ATOM 895 C CA . PHE A 1 121 ? 3.611 1.529 20.203 1 96.5 121 PHE A CA 1
ATOM 896 C C . PHE A 1 121 ? 2.705 1.277 21.391 1 96.5 121 PHE A C 1
ATOM 898 O O . PHE A 1 121 ? 1.596 0.76 21.25 1 96.5 121 PHE A O 1
ATOM 905 N N . GLU A 1 122 ? 3.105 1.646 22.562 1 97.25 122 GLU A N 1
ATOM 906 C CA . GLU A 1 122 ? 2.275 1.615 23.766 1 97.25 122 GLU A CA 1
ATOM 907 C C . GLU A 1 122 ? 1.127 2.615 23.672 1 97.25 122 GLU A C 1
ATOM 909 O O . GLU A 1 122 ? 0.171 2.549 24.453 1 97.25 122 GLU A O 1
ATOM 914 N N . ASN A 1 123 ? 1.299 3.527 22.812 1 98.25 123 ASN A N 1
ATOM 915 C CA . ASN A 1 123 ? 0.247 4.508 22.562 1 98.25 123 ASN A CA 1
ATOM 916 C C . ASN A 1 123 ? -0.466 4.238 21.234 1 98.25 123 ASN A C 1
ATOM 918 O O . ASN A 1 123 ? -0.205 4.914 20.234 1 98.25 123 ASN A O 1
ATOM 922 N N . GLY A 1 124 ? -1.395 3.297 21.328 1 98.5 124 GLY A N 1
ATOM 923 C CA . GLY A 1 124 ? -2.074 2.807 20.141 1 98.5 124 GLY A CA 1
ATOM 924 C C . GLY A 1 124 ? -2.998 3.834 19.516 1 98.5 124 GLY A C 1
ATOM 925 O O . GLY A 1 124 ? -3.547 4.688 20.203 1 98.5 124 GLY A O 1
ATOM 926 N N . PHE A 1 125 ? -3.191 3.783 18.188 1 98.81 125 PHE A N 1
ATOM 927 C CA . PHE A 1 125 ? -4.031 4.68 17.406 1 98.81 125 PHE A CA 1
ATOM 928 C C . PHE A 1 125 ? -5.473 4.176 17.375 1 98.81 125 PHE A C 1
ATOM 930 O O . PHE A 1 125 ? -5.719 2.975 17.484 1 98.81 125 PHE A O 1
ATOM 937 N N . LEU A 1 126 ? -6.414 5.094 17.203 1 98.88 126 LEU A N 1
ATOM 938 C CA . LEU A 1 126 ? -7.812 4.723 17.016 1 98.88 126 LEU A CA 1
ATOM 939 C C . LEU A 1 126 ? -7.961 3.762 15.836 1 98.88 126 LEU A C 1
ATOM 941 O O . LEU A 1 126 ? -8.773 2.838 15.883 1 98.88 126 LEU A O 1
ATOM 945 N N . SER A 1 127 ? -7.195 3.947 14.727 1 98.81 127 SER A N 1
ATOM 946 C CA . SER A 1 127 ? -7.215 3.068 13.562 1 98.81 127 SER A CA 1
ATOM 947 C C . SER A 1 127 ? -6.879 1.632 13.945 1 98.81 127 SER A C 1
ATOM 949 O O . SER A 1 127 ? -7.523 0.69 13.477 1 98.81 127 SER A O 1
ATOM 951 N N . GLU A 1 128 ? -5.816 1.457 14.773 1 98.38 128 GLU A N 1
ATOM 952 C CA . GLU A 1 128 ? -5.438 0.128 15.242 1 98.38 128 GLU A CA 1
ATOM 953 C C . GLU A 1 128 ? -6.547 -0.502 16.078 1 98.38 128 GLU A C 1
ATOM 955 O O . GLU A 1 128 ? -6.832 -1.695 15.945 1 98.38 128 GLU A O 1
ATOM 960 N N . MET A 1 129 ? -7.195 0.284 16.922 1 98.5 129 MET A N 1
ATOM 961 C CA . MET A 1 129 ? -8.273 -0.194 17.781 1 98.5 129 MET A CA 1
ATOM 962 C C . MET A 1 129 ? -9.477 -0.634 16.953 1 98.5 129 MET A C 1
ATOM 964 O O . MET A 1 129 ? -10.008 -1.728 17.156 1 98.5 129 MET A O 1
ATOM 968 N N . LEU A 1 130 ? -9.859 0.174 16.016 1 98.5 130 LEU A N 1
ATOM 969 C CA . LEU A 1 130 ? -11.078 -0.08 15.25 1 98.5 130 LEU A CA 1
ATOM 970 C C . LEU A 1 130 ? -10.852 -1.182 14.219 1 98.5 130 LEU A C 1
ATOM 972 O O . LEU A 1 130 ? -11.773 -1.937 13.898 1 98.5 130 LEU A O 1
ATOM 976 N N . ALA A 1 131 ? -9.633 -1.266 13.664 1 97.25 131 ALA A N 1
ATOM 977 C CA . ALA A 1 131 ? -9.328 -2.396 12.789 1 97.25 131 ALA A CA 1
ATOM 978 C C . ALA A 1 131 ? -9.586 -3.723 13.508 1 97.25 131 ALA A C 1
ATOM 980 O O . ALA A 1 131 ? -10.078 -4.676 12.898 1 97.25 131 ALA A O 1
ATOM 981 N N . GLY A 1 132 ? -9.328 -3.756 14.781 1 95.31 132 GLY A N 1
ATOM 982 C CA . GLY A 1 132 ? -9.539 -4.953 15.578 1 95.31 132 GLY A CA 1
ATOM 983 C C . GLY A 1 132 ? -11.008 -5.254 15.812 1 95.31 132 GLY A C 1
ATOM 984 O O . GLY A 1 132 ? -11.359 -6.352 16.25 1 95.31 132 GLY A O 1
ATOM 985 N N . HIS A 1 133 ? -11.844 -4.34 15.469 1 96.81 133 HIS A N 1
ATOM 986 C CA . HIS A 1 133 ? -13.281 -4.523 15.641 1 96.81 133 HIS A CA 1
ATOM 987 C C . HIS A 1 133 ? -13.992 -4.59 14.289 1 96.81 133 HIS A C 1
ATOM 989 O O . HIS A 1 133 ? -15.195 -4.32 14.203 1 96.81 133 HIS A O 1
ATOM 995 N N . GLY A 1 134 ? -13.258 -4.887 13.242 1 96.5 134 GLY A N 1
ATOM 996 C CA . GLY A 1 134 ? -13.82 -5.238 11.953 1 96.5 134 GLY A CA 1
ATOM 997 C C . GLY A 1 134 ? -14.086 -4.031 11.07 1 96.5 134 GLY A C 1
ATOM 998 O O . GLY A 1 134 ? -14.812 -4.129 10.078 1 96.5 134 GLY A O 1
ATOM 999 N N . TYR A 1 135 ? -13.492 -2.832 11.359 1 98.38 135 TYR A N 1
ATOM 1000 C CA . TYR A 1 135 ? -13.672 -1.627 10.555 1 98.38 135 TYR A CA 1
ATOM 1001 C C . TYR A 1 135 ? -12.734 -1.63 9.359 1 98.38 135 TYR A C 1
ATOM 1003 O O . TYR A 1 135 ? -11.625 -2.166 9.43 1 98.38 135 TYR A O 1
ATOM 1011 N N . ASN A 1 136 ? -13.227 -1.047 8.25 1 98.5 136 ASN A N 1
ATOM 1012 C CA . ASN A 1 136 ? -12.25 -0.467 7.336 1 98.5 136 ASN A CA 1
ATOM 1013 C C . ASN A 1 136 ? -11.648 0.815 7.898 1 98.5 136 ASN A C 1
ATOM 1015 O O . ASN A 1 136 ? -12.344 1.614 8.523 1 98.5 136 ASN A O 1
ATOM 1019 N N . THR A 1 137 ? -10.375 0.979 7.711 1 98.81 137 THR A N 1
ATOM 1020 C CA . THR A 1 137 ? -9.703 2.174 8.211 1 98.81 137 THR A CA 1
ATOM 1021 C C . THR A 1 137 ? -8.914 2.855 7.094 1 98.81 137 THR A C 1
ATOM 1023 O O . THR A 1 137 ? -8.102 2.221 6.422 1 98.81 137 THR A O 1
ATOM 1026 N N . TYR A 1 138 ? -9.18 4.16 6.844 1 98.88 138 TYR A N 1
ATOM 1027 C CA . TYR A 1 138 ? -8.602 4.922 5.742 1 98.88 138 TYR A CA 1
ATOM 1028 C C . TYR A 1 138 ? -7.953 6.203 6.25 1 98.88 138 TYR A C 1
ATOM 1030 O O . TYR A 1 138 ? -8.508 6.887 7.113 1 98.88 138 TYR A O 1
ATOM 1038 N N . CYS A 1 139 ? -6.746 6.461 5.789 1 98.94 139 CYS A N 1
ATOM 1039 C CA . CYS A 1 139 ? -6.082 7.746 5.98 1 98.94 139 CYS A CA 1
ATOM 1040 C C . CYS A 1 139 ? -5.93 8.484 4.656 1 98.94 139 CYS A C 1
ATOM 1042 O O . CYS A 1 139 ? -5.281 7.98 3.732 1 98.94 139 CYS A O 1
ATOM 1044 N N . VAL A 1 140 ? -6.559 9.672 4.52 1 98.88 140 VAL A N 1
ATOM 1045 C CA . VAL A 1 140 ? -6.492 10.453 3.293 1 98.88 140 VAL A CA 1
ATOM 1046 C C . VAL A 1 140 ? -6.016 11.867 3.607 1 98.88 140 VAL A C 1
ATOM 1048 O O . VAL A 1 140 ? -6.664 12.594 4.363 1 98.88 140 VAL A O 1
ATOM 1051 N N . GLY A 1 141 ? -4.871 12.203 3.02 1 98.75 141 GLY A N 1
ATOM 1052 C CA . GLY A 1 141 ? -4.336 13.547 3.189 1 98.75 141 GLY A CA 1
ATOM 1053 C C . GLY A 1 141 ? -3.1 13.586 4.062 1 98.75 141 GLY A C 1
ATOM 1054 O O . GLY A 1 141 ? -2.217 12.734 3.943 1 98.75 141 GLY A O 1
ATOM 1055 N N . LYS A 1 142 ? -2.947 14.625 4.941 1 98.5 142 LYS A N 1
ATOM 1056 C CA . LYS A 1 142 ? -1.756 14.914 5.734 1 98.5 142 LYS A CA 1
ATOM 1057 C C . LYS A 1 142 ? -1.584 13.898 6.859 1 98.5 142 LYS A C 1
ATOM 1059 O O . LYS A 1 142 ? -2.525 13.617 7.605 1 98.5 142 LYS A O 1
ATOM 1064 N N . TRP A 1 143 ? -0.353 13.312 6.965 1 98.56 143 TRP A N 1
ATOM 1065 C CA . TRP A 1 143 ? 0.017 12.422 8.055 1 98.56 143 TRP A CA 1
ATOM 1066 C C . TRP A 1 143 ? 0.856 13.148 9.102 1 98.56 143 TRP A C 1
ATOM 1068 O O . TRP A 1 143 ? 0.326 13.633 10.102 1 98.56 143 TRP A O 1
ATOM 1078 N N . HIS A 1 144 ? 2.064 13.484 8.859 1 98.31 144 HIS A N 1
ATOM 1079 C CA . HIS A 1 144 ? 3.033 14.297 9.586 1 98.31 144 HIS A CA 1
ATOM 1080 C C . HIS A 1 144 ? 3.324 13.703 10.961 1 98.31 144 HIS A C 1
ATOM 1082 O O . HIS A 1 144 ? 3.5 14.438 11.938 1 98.31 144 HIS A O 1
ATOM 1088 N N . LEU A 1 145 ? 3.369 12.289 11.109 1 98.62 145 LEU A N 1
ATOM 1089 C CA . LEU A 1 145 ? 3.596 11.664 12.414 1 98.62 145 LEU A CA 1
ATOM 1090 C C . LEU A 1 145 ? 4.758 10.68 12.344 1 98.62 145 LEU A C 1
ATOM 1092 O O . LEU A 1 145 ? 5.137 10.094 13.359 1 98.62 145 LEU A O 1
ATOM 1096 N N . THR A 1 146 ? 5.285 10.469 11.156 1 97.75 146 THR A N 1
ATOM 1097 C CA . THR A 1 146 ? 6.469 9.625 10.992 1 97.75 146 THR A CA 1
ATOM 1098 C C . THR A 1 146 ? 7.742 10.445 11.172 1 97.75 146 THR A C 1
ATOM 1100 O O . THR A 1 146 ? 7.859 11.547 10.641 1 97.75 146 THR A O 1
ATOM 1103 N N . PRO A 1 147 ? 8.719 9.906 11.984 1 96.44 147 PRO A N 1
ATOM 1104 C CA . PRO A 1 147 ? 9.992 10.633 11.992 1 96.44 147 PRO A CA 1
ATOM 1105 C C . PRO A 1 147 ? 10.469 11.008 10.594 1 96.44 147 PRO A C 1
ATOM 1107 O O . PRO A 1 147 ? 10.469 10.164 9.695 1 96.44 147 PRO A O 1
ATOM 1110 N N . ALA A 1 148 ? 10.836 12.258 10.453 1 94.06 148 ALA A N 1
ATOM 1111 C CA . ALA A 1 148 ? 11.18 12.797 9.141 1 94.06 148 ALA A CA 1
ATOM 1112 C C . ALA A 1 148 ? 12.242 11.945 8.453 1 94.06 148 ALA A C 1
ATOM 1114 O O . ALA A 1 148 ? 12.219 11.773 7.234 1 94.06 148 ALA A O 1
ATOM 1115 N N . GLU A 1 149 ? 13.148 11.328 9.242 1 94.56 149 GLU A N 1
ATOM 1116 C CA . GLU A 1 149 ? 14.273 10.562 8.719 1 94.56 149 GLU A CA 1
ATOM 1117 C C . GLU A 1 149 ? 13.836 9.18 8.258 1 94.56 149 GLU A C 1
ATOM 1119 O O . GLU A 1 149 ? 14.617 8.445 7.648 1 94.56 149 GLU A O 1
ATOM 1124 N N . GLN A 1 150 ? 12.562 8.859 8.438 1 95.75 150 GLN A N 1
ATOM 1125 C CA . GLN A 1 150 ? 12.062 7.527 8.109 1 95.75 150 GLN A CA 1
ATOM 1126 C C . GLN A 1 150 ? 11.008 7.59 7.012 1 95.75 150 GLN A C 1
ATOM 1128 O O . GLN A 1 150 ? 10.32 6.602 6.742 1 95.75 150 GLN A O 1
ATOM 1133 N N . THR A 1 151 ? 10.836 8.703 6.324 1 95.81 151 THR A N 1
ATOM 1134 C CA . THR A 1 151 ? 9.781 8.875 5.332 1 95.81 151 THR A CA 1
ATOM 1135 C C . THR A 1 151 ? 10.297 8.547 3.934 1 95.81 151 THR A C 1
ATOM 1137 O O . THR A 1 151 ? 9.789 9.07 2.939 1 95.81 151 THR A O 1
ATOM 1140 N N . SER A 1 152 ? 11.266 7.672 3.799 1 95.56 152 SER A N 1
ATOM 1141 C CA . SER A 1 152 ? 11.859 7.305 2.516 1 95.56 152 SER A CA 1
ATOM 1142 C C . SER A 1 152 ? 11.531 5.863 2.148 1 95.56 152 SER A C 1
ATOM 1144 O O . SER A 1 152 ? 10.953 5.129 2.953 1 95.56 152 SER A O 1
ATOM 1146 N N . ALA A 1 153 ? 11.977 5.469 0.973 1 96.38 153 ALA A N 1
ATOM 1147 C CA . ALA A 1 153 ? 11.75 4.113 0.486 1 96.38 153 ALA A CA 1
ATOM 1148 C C . ALA A 1 153 ? 12.531 3.094 1.308 1 96.38 153 ALA A C 1
ATOM 1150 O O . ALA A 1 153 ? 12.25 1.895 1.253 1 96.38 153 ALA A O 1
ATOM 1151 N N . ALA A 1 154 ? 13.5 3.562 2.105 1 96.12 154 ALA A N 1
ATOM 1152 C CA . ALA A 1 154 ? 14.258 2.652 2.957 1 96.12 154 ALA A CA 1
ATOM 1153 C C . ALA A 1 154 ? 13.477 2.303 4.223 1 96.12 154 ALA A C 1
ATOM 1155 O O . ALA A 1 154 ? 13.812 1.342 4.918 1 96.12 154 ALA A O 1
ATOM 1156 N N . GLY A 1 155 ? 12.453 3.039 4.473 1 94.25 155 GLY A N 1
ATOM 1157 C CA . GLY A 1 155 ? 11.703 2.795 5.695 1 94.25 155 GLY A CA 1
ATOM 1158 C C . GLY A 1 155 ? 12.508 3.045 6.953 1 94.25 155 GLY A C 1
ATOM 1159 O O . GLY A 1 155 ? 13.43 3.861 6.953 1 94.25 155 GLY A O 1
ATOM 1160 N N . PRO A 1 156 ? 12.102 2.346 8.125 1 95.12 156 PRO A N 1
ATOM 1161 C CA . PRO A 1 156 ? 11.031 1.361 8.273 1 95.12 156 PRO A CA 1
ATOM 1162 C C . PRO A 1 156 ? 9.641 1.969 8.078 1 95.12 156 PRO A C 1
ATOM 1164 O O . PRO A 1 156 ? 9.453 3.168 8.289 1 95.12 156 PRO A O 1
ATOM 1167 N N . TYR A 1 157 ? 8.648 1.116 7.734 1 97.12 157 TYR A N 1
ATOM 1168 C CA . TYR A 1 157 ? 7.316 1.582 7.383 1 97.12 157 TYR A CA 1
ATOM 1169 C C . TYR A 1 157 ? 6.367 1.467 8.57 1 97.12 157 TYR A C 1
ATOM 1171 O O . TYR A 1 157 ? 5.199 1.845 8.477 1 97.12 157 TYR A O 1
ATOM 1179 N N . SER A 1 158 ? 6.828 1.032 9.727 1 96.06 158 SER A N 1
ATOM 1180 C CA . SER A 1 158 ? 6 0.697 10.883 1 96.06 158 SER A CA 1
ATOM 1181 C C . SER A 1 158 ? 5.32 1.938 11.453 1 96.06 158 SER A C 1
ATOM 1183 O O . SER A 1 158 ? 4.371 1.827 12.234 1 96.06 158 SER A O 1
ATOM 1185 N N . ARG A 1 159 ? 5.793 3.139 11.07 1 97.31 159 ARG A N 1
ATOM 1186 C CA . ARG A 1 159 ? 5.168 4.355 11.578 1 97.31 159 ARG A CA 1
ATOM 1187 C C . ARG A 1 159 ? 4.602 5.195 10.445 1 97.31 159 ARG A C 1
ATOM 1189 O O . ARG A 1 159 ? 4.324 6.387 10.625 1 97.31 159 ARG A O 1
ATOM 1196 N N . TRP A 1 160 ? 4.574 4.613 9.203 1 98.31 160 TRP A N 1
ATOM 1197 C CA . TRP A 1 160 ? 3.703 5.133 8.156 1 98.31 160 TRP A CA 1
ATOM 1198 C C . TRP A 1 160 ? 2.24 4.844 8.469 1 98.31 160 TRP A C 1
ATOM 1200 O O . TRP A 1 160 ? 1.933 4.109 9.414 1 98.31 160 TRP A O 1
ATOM 1210 N N . PRO A 1 161 ? 1.28 5.391 7.727 1 98.69 161 PRO A N 1
ATOM 1211 C CA . PRO A 1 161 ? -0.13 5.156 8.047 1 98.69 161 PRO A CA 1
ATOM 1212 C C . PRO A 1 161 ? -0.493 3.674 8.07 1 98.69 161 PRO A C 1
ATOM 1214 O O . PRO A 1 161 ? -1.151 3.209 9.008 1 98.69 161 PRO A O 1
ATOM 1217 N N . LEU A 1 162 ? -0.018 2.846 7.113 1 98.5 162 LEU A N 1
ATOM 1218 C CA . LEU A 1 162 ? -0.364 1.43 7.055 1 98.5 162 LEU A CA 1
ATOM 1219 C C . LEU A 1 162 ? 0.264 0.668 8.219 1 98.5 162 LEU A C 1
ATOM 1221 O O . LEU A 1 162 ? -0.189 -0.424 8.57 1 98.5 162 LEU A O 1
ATOM 1225 N N . GLY A 1 163 ? 1.314 1.195 8.812 1 97.62 163 GLY A N 1
ATOM 1226 C CA . GLY A 1 163 ? 1.949 0.576 9.969 1 97.62 163 GLY A CA 1
ATOM 1227 C C . GLY A 1 163 ? 1.255 0.899 11.281 1 97.62 163 GLY A C 1
ATOM 1228 O O . GLY A 1 163 ? 1.593 0.336 12.32 1 97.62 163 GLY A O 1
ATOM 1229 N N . ARG A 1 164 ? 0.292 1.822 11.219 1 98.31 164 ARG A N 1
ATOM 1230 C CA . ARG A 1 164 ? -0.391 2.25 12.438 1 98.31 164 ARG A CA 1
ATOM 1231 C C . ARG A 1 164 ? -1.896 2.023 12.328 1 98.31 164 ARG A C 1
ATOM 1233 O O . ARG A 1 164 ? -2.686 2.826 12.828 1 98.31 164 ARG A O 1
ATOM 1240 N N . GLY A 1 165 ? -2.32 1.022 11.664 1 98.06 165 GLY A N 1
ATOM 1241 C CA . GLY A 1 165 ? -3.68 0.514 11.742 1 98.06 165 GLY A CA 1
ATOM 1242 C C . GLY A 1 165 ? -4.535 0.899 10.555 1 98.06 165 GLY A C 1
ATOM 1243 O O . GLY A 1 165 ? -5.637 0.375 10.375 1 98.06 165 GLY A O 1
ATOM 1244 N N . PHE A 1 166 ? -4.062 1.793 9.656 1 98.75 166 PHE A N 1
ATOM 1245 C CA . PHE A 1 166 ? -4.824 2.127 8.461 1 98.75 166 PHE A CA 1
ATOM 1246 C C . PHE A 1 166 ? -4.621 1.074 7.379 1 98.75 166 PHE A C 1
ATOM 1248 O O . PHE A 1 166 ? -3.506 0.591 7.18 1 98.75 166 PHE A O 1
ATOM 1255 N N . GLU A 1 167 ? -5.711 0.728 6.707 1 98.38 167 GLU A N 1
ATOM 1256 C CA . GLU A 1 167 ? -5.684 -0.296 5.664 1 98.38 167 GLU A CA 1
ATOM 1257 C C . GLU A 1 167 ? -5.324 0.304 4.309 1 98.38 167 GLU A C 1
ATOM 1259 O O . GLU A 1 167 ? -4.766 -0.382 3.449 1 98.38 167 GLU A O 1
ATOM 1264 N N . ARG A 1 168 ? -5.703 1.599 4.105 1 98.5 168 ARG A N 1
ATOM 1265 C CA . ARG A 1 168 ? -5.398 2.348 2.889 1 98.5 168 ARG A CA 1
ATOM 1266 C C . ARG A 1 168 ? -4.93 3.76 3.219 1 98.5 168 ARG A C 1
ATOM 1268 O O . ARG A 1 168 ? -5.328 4.328 4.238 1 98.5 168 ARG A O 1
ATOM 1275 N N . TYR A 1 169 ? -4.012 4.215 2.305 1 98.81 169 TYR A N 1
ATOM 1276 C CA . TYR A 1 169 ? -3.514 5.574 2.48 1 98.81 169 TYR A CA 1
ATOM 1277 C C . TYR A 1 169 ? -3.354 6.273 1.136 1 98.81 169 TYR A C 1
ATOM 1279 O O . TYR A 1 169 ? -2.938 5.656 0.153 1 98.81 169 TYR A O 1
ATOM 1287 N N . TYR A 1 170 ? -3.688 7.613 1.074 1 98.81 170 TYR A N 1
ATOM 1288 C CA . TYR A 1 170 ? -3.373 8.508 -0.033 1 98.81 170 TYR A CA 1
ATOM 1289 C C . TYR A 1 170 ? -3.164 9.938 0.461 1 98.81 170 TYR A C 1
ATOM 1291 O O . TYR A 1 170 ? -4.066 10.531 1.053 1 98.81 170 TYR A O 1
ATOM 1299 N N . GLY A 1 171 ? -2.004 10.445 0.309 1 98.62 171 GLY A N 1
ATOM 1300 C CA . GLY A 1 171 ? -1.714 11.789 0.78 1 98.62 171 GLY A CA 1
ATOM 1301 C C . GLY A 1 171 ? -0.229 12.086 0.854 1 98.62 171 GLY A C 1
ATOM 1302 O O . GLY A 1 171 ? 0.535 11.688 -0.025 1 98.62 171 GLY A O 1
ATOM 1303 N N . PHE A 1 172 ? 0.177 12.977 1.786 1 97.81 172 PHE A N 1
ATOM 1304 C CA . PHE A 1 172 ? 1.578 13.352 1.938 1 97.81 172 PHE A CA 1
ATOM 1305 C C . PHE A 1 172 ? 2.031 13.18 3.383 1 97.81 172 PHE A C 1
ATOM 1307 O O . PHE A 1 172 ? 1.255 13.398 4.316 1 97.81 172 PHE A O 1
ATOM 1314 N N . LEU A 1 173 ? 3.268 12.781 3.598 1 97.38 173 LEU A N 1
ATOM 1315 C CA . LEU A 1 173 ? 3.777 12.367 4.902 1 97.38 173 LEU A CA 1
ATOM 1316 C C . LEU A 1 173 ? 4.309 13.562 5.684 1 97.38 173 LEU A C 1
ATOM 1318 O O . LEU A 1 173 ? 4.352 13.539 6.914 1 97.38 173 LEU A O 1
ATOM 1322 N N . GLY A 1 174 ? 4.625 14.648 5.008 1 95.56 174 GLY A N 1
ATOM 1323 C CA . GLY A 1 174 ? 5.293 15.773 5.637 1 95.56 174 GLY A CA 1
ATOM 1324 C C . GLY A 1 174 ? 4.328 16.812 6.18 1 95.56 174 GLY A C 1
ATOM 1325 O O . GLY A 1 174 ? 3.143 16.531 6.367 1 95.56 174 GLY A O 1
ATOM 1326 N N . GLY A 1 175 ? 4.867 18 6.582 1 95 175 GLY A N 1
ATOM 1327 C CA . GLY A 1 175 ? 4.125 19.031 7.273 1 95 175 GLY A CA 1
ATOM 1328 C C . GLY A 1 175 ? 3.277 19.875 6.344 1 95 175 GLY A C 1
ATOM 1329 O O . GLY A 1 175 ? 2.279 20.469 6.766 1 95 175 GLY A O 1
ATOM 1330 N N . ASP A 1 176 ? 3.684 19.984 5.164 1 94.06 176 ASP A N 1
ATOM 1331 C CA . ASP A 1 176 ? 2.959 20.719 4.129 1 94.06 176 ASP A CA 1
ATOM 1332 C C . ASP A 1 176 ? 3.359 20.234 2.736 1 94.06 176 ASP A C 1
ATOM 1334 O O . ASP A 1 176 ? 4.234 19.375 2.6 1 94.06 176 ASP A O 1
ATOM 1338 N N . THR A 1 177 ? 2.58 20.641 1.79 1 96.19 177 THR A N 1
ATOM 1339 C CA . THR A 1 177 ? 2.889 20.344 0.398 1 96.19 177 THR A CA 1
ATOM 1340 C C . THR A 1 177 ? 2.238 21.344 -0.538 1 96.19 177 THR A C 1
ATOM 1342 O O . THR A 1 177 ? 1.303 22.047 -0.147 1 96.19 177 THR A O 1
ATOM 1345 N N . HIS A 1 178 ? 2.85 21.5 -1.702 1 96.81 178 HIS A N 1
ATOM 1346 C CA . HIS A 1 178 ? 2.25 22.328 -2.742 1 96.81 178 HIS A CA 1
ATOM 1347 C C . HIS A 1 178 ? 0.904 21.766 -3.186 1 96.81 178 HIS A C 1
ATOM 1349 O O . HIS A 1 178 ? 0.764 20.562 -3.379 1 96.81 178 HIS A O 1
ATOM 1355 N N . GLN A 1 179 ? -0.104 22.641 -3.338 1 98.12 179 GLN A N 1
ATOM 1356 C CA . GLN A 1 179 ? -1.451 22.141 -3.609 1 98.12 179 GLN A CA 1
ATOM 1357 C C . GLN A 1 179 ? -1.622 21.797 -5.086 1 98.12 179 GLN A C 1
ATOM 1359 O O . GLN A 1 179 ? -2.568 21.094 -5.457 1 98.12 179 GLN A O 1
ATOM 1364 N N . TYR A 1 180 ? -0.732 22.312 -5.961 1 97.62 180 TYR A N 1
ATOM 1365 C CA . TYR A 1 180 ? -0.755 21.984 -7.387 1 97.62 180 TYR A CA 1
ATOM 1366 C C . TYR A 1 180 ? 0.334 20.984 -7.738 1 97.62 180 TYR A C 1
ATOM 1368 O O . TYR A 1 180 ? 0.23 20.266 -8.742 1 97.62 180 TYR A O 1
ATOM 1376 N N . TYR A 1 181 ? 1.442 20.953 -7.012 1 96.31 181 TYR A N 1
ATOM 1377 C CA . TYR A 1 181 ? 2.568 20.031 -7.168 1 96.31 181 TYR A CA 1
ATOM 1378 C C . TYR A 1 181 ? 2.846 19.281 -5.867 1 96.31 181 TYR A C 1
ATOM 1380 O O . TYR A 1 181 ? 3.934 19.406 -5.301 1 96.31 181 TYR A O 1
ATOM 1388 N N . PRO A 1 182 ? 1.918 18.453 -5.398 1 96.88 182 PRO A N 1
ATOM 1389 C CA . PRO A 1 182 ? 2.078 17.812 -4.094 1 96.88 182 PRO A CA 1
ATOM 1390 C C . PRO A 1 182 ? 3.076 16.656 -4.125 1 96.88 182 PRO A C 1
ATOM 1392 O O . PRO A 1 182 ? 3.271 16.031 -5.172 1 96.88 182 PRO A O 1
ATOM 1395 N N . ASP A 1 183 ? 3.707 16.406 -3.023 1 95.06 183 ASP A N 1
ATOM 1396 C CA . ASP A 1 183 ? 4.484 15.195 -2.787 1 95.06 183 ASP A CA 1
ATOM 1397 C C . ASP A 1 183 ? 3.59 14.055 -2.301 1 95.06 183 ASP A C 1
ATOM 1399 O O . ASP A 1 183 ? 3.496 13.805 -1.097 1 95.06 183 ASP A O 1
ATOM 1403 N N . LEU A 1 184 ? 3.123 13.203 -3.227 1 97.06 184 LEU A N 1
ATOM 1404 C CA . LEU A 1 184 ? 2.039 12.281 -2.914 1 97.06 184 LEU A CA 1
ATOM 1405 C C . LEU A 1 184 ? 2.576 10.875 -2.666 1 97.06 184 LEU A C 1
ATOM 1407 O O . LEU A 1 184 ? 3.51 10.438 -3.342 1 97.06 184 LEU A O 1
ATOM 1411 N N . VAL A 1 185 ? 1.991 10.219 -1.723 1 97.94 185 VAL A N 1
ATOM 1412 C CA . VAL A 1 185 ? 2.199 8.805 -1.42 1 97.94 185 VAL A CA 1
ATOM 1413 C C . VAL A 1 185 ? 0.871 8.055 -1.514 1 97.94 185 VAL A C 1
ATOM 1415 O O . VAL A 1 185 ? -0.158 8.547 -1.041 1 97.94 185 VAL A O 1
ATOM 1418 N N . HIS A 1 186 ? 0.765 6.992 -2.217 1 98.5 186 HIS A N 1
ATOM 1419 C CA . HIS A 1 186 ? -0.335 6.035 -2.205 1 98.5 186 HIS A CA 1
ATOM 1420 C C . HIS A 1 186 ? 0.075 4.734 -1.526 1 98.5 186 HIS A C 1
ATOM 1422 O O . HIS A 1 186 ? 0.947 4.02 -2.023 1 98.5 186 HIS A O 1
ATOM 1428 N N . ASP A 1 187 ? -0.554 4.48 -0.371 1 98.5 187 ASP A N 1
ATOM 1429 C CA . ASP A 1 187 ? -0.146 3.387 0.506 1 98.5 187 ASP A CA 1
ATOM 1430 C C . ASP A 1 187 ? 1.324 3.516 0.896 1 98.5 187 ASP A C 1
ATOM 1432 O O . ASP A 1 187 ? 1.707 4.457 1.592 1 98.5 187 ASP A O 1
ATOM 1436 N N . ASN A 1 188 ? 2.27 2.615 0.366 1 98.38 188 ASN A N 1
ATOM 1437 C CA . ASN A 1 188 ? 3.654 2.648 0.827 1 98.38 188 ASN A CA 1
ATOM 1438 C C . ASN A 1 188 ? 4.602 3.113 -0.276 1 98.38 188 ASN A C 1
ATOM 1440 O O . ASN A 1 188 ? 5.809 2.877 -0.203 1 98.38 188 ASN A O 1
ATOM 1444 N N . HIS A 1 189 ? 4.047 3.869 -1.376 1 97.25 189 HIS A N 1
ATOM 1445 C CA . HIS A 1 189 ? 4.965 4.32 -2.416 1 97.25 189 HIS A CA 1
ATOM 1446 C C . HIS A 1 189 ? 4.586 5.707 -2.924 1 97.25 189 HIS A C 1
ATOM 1448 O O . HIS A 1 189 ? 3.412 6.086 -2.883 1 97.25 189 HIS A O 1
ATOM 1454 N N . GLN A 1 190 ? 5.539 6.41 -3.398 1 95.31 190 GLN A N 1
ATOM 1455 C CA . GLN A 1 190 ? 5.32 7.746 -3.949 1 95.31 190 GLN A CA 1
ATOM 1456 C C . GLN A 1 190 ? 4.648 7.672 -5.316 1 95.31 190 GLN A C 1
ATOM 1458 O O . GLN A 1 190 ? 4.934 6.77 -6.109 1 95.31 190 GLN A O 1
ATOM 1463 N N . VAL A 1 191 ? 3.762 8.602 -5.57 1 96.12 191 VAL A N 1
ATOM 1464 C CA . VAL A 1 191 ? 3.074 8.656 -6.855 1 96.12 191 VAL A CA 1
ATOM 1465 C C . VAL A 1 191 ? 3.037 10.102 -7.355 1 96.12 191 VAL A C 1
ATOM 1467 O O . VAL A 1 191 ? 3.242 11.039 -6.582 1 96.12 191 VAL A O 1
ATOM 1470 N N . ARG A 1 192 ? 2.805 10.32 -8.648 1 93.5 192 ARG A N 1
ATOM 1471 C CA . ARG A 1 192 ? 2.545 11.625 -9.25 1 93.5 192 ARG A CA 1
ATOM 1472 C C . ARG A 1 192 ? 1.067 11.992 -9.148 1 93.5 192 ARG A C 1
ATOM 1474 O O . ARG A 1 192 ? 0.207 11.109 -9.117 1 93.5 192 ARG A O 1
ATOM 1481 N N . PRO A 1 193 ? 0.803 13.32 -9.047 1 95.88 193 PRO A N 1
ATOM 1482 C CA . PRO A 1 193 ? -0.611 13.688 -9.148 1 95.88 193 PRO A CA 1
ATOM 1483 C C . PRO A 1 193 ? -1.244 13.234 -10.469 1 95.88 193 PRO A C 1
ATOM 1485 O O . PRO A 1 193 ? -0.557 13.133 -11.484 1 95.88 193 PRO A O 1
ATOM 1488 N N . PRO A 1 194 ? -2.535 12.969 -10.5 1 95.44 194 PRO A N 1
ATOM 1489 C CA . PRO A 1 194 ? -3.199 12.422 -11.688 1 95.44 194 PRO A CA 1
ATOM 1490 C C . PRO A 1 194 ? -3.344 13.461 -12.805 1 95.44 194 PRO A C 1
ATOM 1492 O O . PRO A 1 194 ? -3.627 13.094 -13.953 1 95.44 194 PRO A O 1
ATOM 1495 N N . LYS A 1 195 ? -3.213 14.711 -12.492 1 95.5 195 LYS A N 1
ATOM 1496 C CA . LYS A 1 195 ? -3.309 15.805 -13.445 1 95.5 195 LYS A CA 1
ATOM 1497 C C . LYS A 1 195 ? -2.264 16.875 -13.156 1 95.5 195 LYS A C 1
ATOM 1499 O O . LYS A 1 195 ? -1.699 16.922 -12.062 1 95.5 195 LYS A O 1
ATOM 1504 N N . THR A 1 196 ? -2.008 17.688 -14.211 1 94.62 196 THR A N 1
ATOM 1505 C CA . THR A 1 196 ? -1.16 18.859 -14.031 1 94.62 196 THR A CA 1
ATOM 1506 C C . THR A 1 196 ? -1.991 20.062 -13.609 1 94.62 196 THR A C 1
ATOM 1508 O O . THR A 1 196 ? -3.221 20.047 -13.711 1 94.62 196 THR A O 1
ATOM 1511 N N . PRO A 1 197 ? -1.357 21.062 -13.102 1 94.81 197 PRO A N 1
ATOM 1512 C CA . PRO A 1 197 ? -2.1 22.281 -12.805 1 94.81 197 PRO A CA 1
ATOM 1513 C C . PRO A 1 197 ? -2.852 22.828 -14.016 1 94.81 197 PRO A C 1
ATOM 1515 O O . PRO A 1 197 ? -3.975 23.328 -13.875 1 94.81 197 PRO A O 1
ATOM 1518 N N . GLU A 1 198 ? -2.256 22.734 -15.242 1 94.19 198 GLU A N 1
ATOM 1519 C CA . GLU A 1 198 ? -2.875 23.219 -16.469 1 94.19 198 GLU A CA 1
ATOM 1520 C C . GLU A 1 198 ? -4.133 22.422 -16.812 1 94.19 198 GLU A C 1
ATOM 1522 O O . GLU A 1 198 ? -5.066 22.953 -17.422 1 94.19 198 GLU A O 1
ATOM 1527 N N . GLU A 1 199 ? -4.086 21.219 -16.281 1 95.69 199 GLU A N 1
ATOM 1528 C CA . GLU A 1 199 ? -5.246 20.359 -16.516 1 95.69 199 GLU A CA 1
ATOM 1529 C C . GLU A 1 199 ? -6.281 20.547 -15.406 1 95.69 199 GLU A C 1
ATOM 1531 O O . GLU A 1 199 ? -7.27 19.812 -15.344 1 95.69 199 GLU A O 1
ATOM 1536 N N . GLY A 1 200 ? -6.031 21.406 -14.531 1 96.81 200 GLY A N 1
ATOM 1537 C CA . GLY A 1 200 ? -7.012 21.75 -13.516 1 96.81 200 GLY A CA 1
ATOM 1538 C C . GLY A 1 200 ? -6.793 21.016 -12.203 1 96.81 200 GLY A C 1
ATOM 1539 O O . GLY A 1 200 ? -7.719 20.859 -11.406 1 96.81 200 GLY A O 1
ATOM 1540 N N . TYR A 1 201 ? -5.617 20.625 -11.938 1 97.69 201 TYR A N 1
ATOM 1541 C CA . TYR A 1 201 ? -5.355 19.859 -10.727 1 97.69 201 TYR A CA 1
ATOM 1542 C C . TYR A 1 201 ? -5.387 20.75 -9.492 1 97.69 201 TYR A C 1
ATOM 1544 O O . TYR A 1 201 ? -4.879 21.875 -9.523 1 97.69 201 TYR A O 1
ATOM 1552 N N . HIS A 1 202 ? -5.961 20.25 -8.461 1 98.62 202 HIS A N 1
ATOM 1553 C CA . HIS A 1 202 ? -5.832 20.734 -7.094 1 98.62 202 HIS A CA 1
ATOM 1554 C C . HIS A 1 202 ? -5.906 19.594 -6.086 1 98.62 202 HIS A C 1
ATOM 1556 O O . HIS A 1 202 ? -6.758 18.719 -6.203 1 98.62 202 HIS A O 1
ATOM 1562 N N . LEU A 1 203 ? -5.062 19.625 -5.109 1 98.62 203 LEU A N 1
ATOM 1563 C CA . LEU A 1 203 ? -4.906 18.516 -4.164 1 98.62 203 LEU A CA 1
ATOM 1564 C C . LEU A 1 203 ? -6.211 18.25 -3.426 1 98.62 203 LEU A C 1
ATOM 1566 O O . LEU A 1 203 ? -6.594 17.094 -3.232 1 98.62 203 LEU A O 1
ATOM 1570 N N . THR A 1 204 ? -6.969 19.281 -2.986 1 98.81 204 THR A N 1
ATOM 1571 C CA . THR A 1 204 ? -8.188 19.094 -2.211 1 98.81 204 THR A CA 1
ATOM 1572 C C . THR A 1 204 ? -9.195 18.25 -2.986 1 98.81 204 THR A C 1
ATOM 1574 O O . THR A 1 204 ? -9.789 17.328 -2.432 1 98.81 204 THR A O 1
ATOM 1577 N N . GLU A 1 205 ? -9.359 18.625 -4.234 1 98.56 205 GLU A N 1
ATOM 1578 C CA . GLU A 1 205 ? -10.266 17.859 -5.086 1 98.56 205 GLU A CA 1
ATOM 1579 C C . GLU A 1 205 ? -9.828 16.406 -5.195 1 98.56 205 GLU A C 1
ATOM 1581 O O . GLU A 1 205 ? -10.648 15.492 -5.086 1 98.56 205 GLU A O 1
ATOM 1586 N N . ASP A 1 206 ? -8.602 16.203 -5.406 1 98.62 206 ASP A N 1
ATOM 1587 C CA . ASP A 1 206 ? -8.023 14.883 -5.559 1 98.62 206 ASP A CA 1
ATOM 1588 C C . ASP A 1 206 ? -8.242 14.039 -4.301 1 98.62 206 ASP A C 1
ATOM 1590 O O . ASP A 1 206 ? -8.648 12.875 -4.391 1 98.62 206 ASP A O 1
ATOM 1594 N N . LEU A 1 207 ? -7.98 14.578 -3.148 1 98.81 207 LEU A N 1
ATOM 1595 C CA . LEU A 1 207 ? -8.148 13.875 -1.88 1 98.81 207 LEU A CA 1
ATOM 1596 C C . LEU A 1 207 ? -9.602 13.477 -1.667 1 98.81 207 LEU A C 1
ATOM 1598 O O . LEU A 1 207 ? -9.883 12.375 -1.193 1 98.81 207 LEU A O 1
ATOM 1602 N N . VAL A 1 208 ? -10.531 14.336 -1.97 1 98.75 208 VAL A N 1
ATOM 1603 C CA . VAL A 1 208 ? -11.953 14.039 -1.8 1 98.75 208 VAL A CA 1
ATOM 1604 C C . VAL A 1 208 ? -12.352 12.906 -2.734 1 98.75 208 VAL A C 1
ATOM 1606 O O . VAL A 1 208 ? -13.094 12 -2.338 1 98.75 208 VAL A O 1
ATOM 1609 N N . ASP A 1 209 ? -11.844 12.992 -3.977 1 97.88 209 ASP A N 1
ATOM 1610 C CA . ASP A 1 209 ? -12.125 11.914 -4.918 1 97.88 209 ASP A CA 1
ATOM 1611 C C . ASP A 1 209 ? -11.648 10.57 -4.371 1 97.88 209 ASP A C 1
ATOM 1613 O O . ASP A 1 209 ? -12.352 9.562 -4.488 1 97.88 209 ASP A O 1
ATOM 1617 N N . ARG A 1 210 ? -10.5 10.547 -3.783 1 98 210 ARG A N 1
ATOM 1618 C CA . ARG A 1 210 ? -9.945 9.312 -3.236 1 98 210 ARG A CA 1
ATOM 1619 C C . ARG A 1 210 ? -10.758 8.836 -2.035 1 98 210 ARG A C 1
ATOM 1621 O O . ARG A 1 210 ? -11.008 7.637 -1.888 1 98 210 ARG A O 1
ATOM 1628 N N . ALA A 1 211 ? -11.117 9.727 -1.146 1 98.69 211 ALA A N 1
ATOM 1629 C CA . ALA A 1 211 ? -11.93 9.367 0.016 1 98.69 211 ALA A CA 1
ATOM 1630 C C . ALA A 1 211 ? -13.234 8.703 -0.408 1 98.69 211 ALA A C 1
ATOM 1632 O O . ALA A 1 211 ? -13.594 7.641 0.106 1 98.69 211 ALA A O 1
ATOM 1633 N N . ILE A 1 212 ? -13.938 9.344 -1.329 1 98.06 212 ILE A N 1
ATOM 1634 C CA . ILE A 1 212 ? -15.188 8.805 -1.845 1 98.06 212 ILE A CA 1
ATOM 1635 C C . ILE A 1 212 ? -14.945 7.438 -2.48 1 98.06 212 ILE A C 1
ATOM 1637 O O . ILE A 1 212 ? -15.711 6.496 -2.252 1 98.06 212 ILE A O 1
ATOM 1641 N N . GLY A 1 213 ? -13.883 7.359 -3.229 1 97.06 213 GLY A N 1
ATOM 1642 C CA . GLY A 1 213 ? -13.539 6.113 -3.891 1 97.06 213 GLY A CA 1
ATOM 1643 C C . GLY A 1 213 ? -13.258 4.98 -2.922 1 97.06 213 GLY A C 1
ATOM 1644 O O . GLY A 1 213 ? -13.719 3.855 -3.119 1 97.06 213 GLY A O 1
ATOM 1645 N N . PHE A 1 214 ? -12.445 5.203 -1.842 1 98.06 214 PHE A N 1
ATOM 1646 C CA . PHE A 1 214 ? -12.133 4.18 -0.852 1 98.06 214 PHE A CA 1
ATOM 1647 C C . PHE A 1 214 ? -13.406 3.617 -0.232 1 98.06 214 PHE A C 1
ATOM 1649 O O . PHE A 1 214 ? -13.547 2.402 -0.097 1 98.06 214 PHE A O 1
ATOM 1656 N N . ILE A 1 215 ? -14.289 4.492 0.133 1 98.19 215 ILE A N 1
ATOM 1657 C CA . ILE A 1 215 ? -15.539 4.082 0.771 1 98.19 215 ILE A CA 1
ATOM 1658 C C . ILE A 1 215 ? -16.375 3.275 -0.214 1 98.19 215 ILE A C 1
ATOM 1660 O O . ILE A 1 215 ? -16.859 2.186 0.113 1 98.19 215 ILE A O 1
ATOM 1664 N N . ALA A 1 216 ? -16.516 3.793 -1.423 1 96.88 216 ALA A N 1
ATOM 1665 C CA . ALA A 1 216 ? -17.344 3.141 -2.436 1 96.88 216 ALA A CA 1
ATOM 1666 C C . ALA A 1 216 ? -16.797 1.76 -2.783 1 96.88 216 ALA A C 1
ATOM 1668 O O . ALA A 1 216 ? -17.562 0.811 -2.975 1 96.88 216 ALA A O 1
ATOM 1669 N N . ASP A 1 217 ? -15.531 1.672 -2.883 1 96.69 217 ASP A N 1
ATOM 1670 C CA . ASP A 1 217 ? -14.859 0.411 -3.188 1 96.69 217 ASP A CA 1
ATOM 1671 C C . ASP A 1 217 ? -15.258 -0.678 -2.195 1 96.69 217 ASP A C 1
ATOM 1673 O O . ASP A 1 217 ? -15.578 -1.802 -2.592 1 96.69 217 ASP A O 1
ATOM 1677 N N . ALA A 1 218 ? -15.203 -0.324 -0.96 1 96.56 218 ALA A N 1
ATOM 1678 C CA . ALA A 1 218 ? -15.484 -1.297 0.095 1 96.56 218 ALA A CA 1
ATOM 1679 C C . ALA A 1 218 ? -16.969 -1.58 0.205 1 96.56 218 ALA A C 1
ATOM 1681 O O . ALA A 1 218 ? -17.391 -2.725 0.418 1 96.56 218 ALA A O 1
ATOM 1682 N N . LYS A 1 219 ? -17.812 -0.596 0.042 1 95.75 219 LYS A N 1
ATOM 1683 C CA . LYS A 1 219 ? -19.25 -0.714 0.27 1 95.75 219 LYS A CA 1
ATOM 1684 C C . LYS A 1 219 ? -19.922 -1.56 -0.815 1 95.75 219 LYS A C 1
ATOM 1686 O O . LYS A 1 219 ? -20.922 -2.234 -0.56 1 95.75 219 LYS A O 1
ATOM 1691 N N . GLN A 1 220 ? -19.391 -1.583 -1.972 1 93.88 220 GLN A N 1
ATOM 1692 C CA . GLN A 1 220 ? -20 -2.396 -3.025 1 93.88 220 GLN A CA 1
ATOM 1693 C C . GLN A 1 220 ? -19.859 -3.885 -2.717 1 93.88 220 GLN A C 1
ATOM 1695 O O . GLN A 1 220 ? -20.656 -4.699 -3.188 1 93.88 220 GLN A O 1
ATOM 1700 N N . VAL A 1 221 ? -18.875 -4.219 -1.912 1 94.88 221 VAL A N 1
ATOM 1701 C CA . VAL A 1 221 ? -18.594 -5.605 -1.561 1 94.88 221 VAL A CA 1
ATOM 1702 C C . VAL A 1 221 ? -19.234 -5.938 -0.217 1 94.88 221 VAL A C 1
ATOM 1704 O O . VAL A 1 221 ? -19.812 -7.02 -0.047 1 94.88 221 VAL A O 1
ATOM 1707 N N . ALA A 1 222 ? -19.078 -5.031 0.701 1 95.88 222 ALA A N 1
ATOM 1708 C CA . ALA A 1 222 ? -19.594 -5.207 2.059 1 95.88 222 ALA A CA 1
ATOM 1709 C C . ALA A 1 222 ? -20.328 -3.963 2.533 1 95.88 222 ALA A C 1
ATOM 1711 O O . ALA A 1 222 ? -19.797 -3.186 3.336 1 95.88 222 ALA A O 1
ATOM 1712 N N . PRO A 1 223 ? -21.562 -3.865 2.152 1 94.38 223 PRO A N 1
ATOM 1713 C CA . PRO A 1 223 ? -22.312 -2.633 2.42 1 94.38 223 PRO A CA 1
ATOM 1714 C C . PRO A 1 223 ? -22.5 -2.373 3.91 1 94.38 223 PRO A C 1
ATOM 1716 O O . PRO A 1 223 ? -22.656 -1.221 4.324 1 94.38 223 PRO A O 1
ATOM 1719 N N . ASP A 1 224 ? -22.469 -3.445 4.723 1 94.19 224 ASP A N 1
ATOM 1720 C CA . ASP A 1 224 ? -22.766 -3.273 6.141 1 94.19 224 ASP A CA 1
ATOM 1721 C C . ASP A 1 224 ? -21.484 -3.059 6.949 1 94.19 224 ASP A C 1
ATOM 1723 O O . ASP A 1 224 ? -21.531 -2.814 8.156 1 94.19 224 ASP A O 1
ATOM 1727 N N . LYS A 1 225 ? -20.312 -3.234 6.41 1 96.31 225 LYS A N 1
ATOM 1728 C CA . LYS A 1 225 ? -19.047 -3.033 7.117 1 96.31 225 LYS A CA 1
ATOM 1729 C C . LYS A 1 225 ? -18.797 -1.553 7.391 1 96.31 225 LYS A C 1
ATOM 1731 O O . LYS A 1 225 ? -18.812 -0.736 6.465 1 96.31 225 LYS A O 1
ATOM 1736 N N . PRO A 1 226 ? -18.578 -1.174 8.641 1 98.12 226 PRO A N 1
ATOM 1737 C CA . PRO A 1 226 ? -18.328 0.238 8.938 1 98.12 226 PRO A CA 1
ATOM 1738 C C . PRO A 1 226 ? -16.906 0.67 8.594 1 98.12 226 PRO A C 1
ATOM 1740 O O . PRO A 1 226 ? -16.031 -0.177 8.375 1 98.12 226 PRO A O 1
ATOM 1743 N N . PHE A 1 227 ? -16.703 2.002 8.516 1 98.75 227 PHE A N 1
ATOM 1744 C CA . PHE A 1 227 ? -15.367 2.52 8.211 1 98.75 227 PHE A CA 1
ATOM 1745 C C . PHE A 1 227 ? -14.977 3.623 9.188 1 98.75 227 PHE A C 1
ATOM 1747 O O . PHE A 1 227 ? -15.844 4.246 9.805 1 98.75 227 PHE A O 1
ATOM 1754 N N . PHE A 1 228 ? -13.719 3.77 9.43 1 98.94 228 PHE A N 1
ATOM 1755 C CA . PHE A 1 228 ? -13.078 4.945 10.008 1 98.94 228 PHE A CA 1
ATOM 1756 C C . PHE A 1 228 ? -12.242 5.676 8.961 1 98.94 228 PHE A C 1
ATOM 1758 O O . PHE A 1 228 ? -11.312 5.109 8.391 1 98.94 228 PHE A O 1
ATOM 1765 N N . LEU A 1 229 ? -12.617 6.91 8.672 1 98.94 229 LEU A N 1
ATOM 1766 C CA . LEU A 1 229 ? -11.883 7.75 7.734 1 98.94 229 LEU A CA 1
ATOM 1767 C C . LEU A 1 229 ? -11.273 8.953 8.445 1 98.94 229 LEU A C 1
ATOM 1769 O O . LEU A 1 229 ? -11.992 9.781 9 1 98.94 229 LEU A O 1
ATOM 1773 N N . TYR A 1 230 ? -9.93 8.938 8.539 1 98.88 230 TYR A N 1
ATOM 1774 C CA . TYR A 1 230 ? -9.148 10.109 8.922 1 98.88 230 TYR A CA 1
ATOM 1775 C C . TYR A 1 230 ? -8.852 10.992 7.707 1 98.88 230 TYR A C 1
ATOM 1777 O O . TYR A 1 230 ? -7.953 10.688 6.922 1 98.88 230 TYR A O 1
ATOM 1785 N N . PHE A 1 231 ? -9.633 12.117 7.488 1 98.88 231 PHE A N 1
ATOM 1786 C CA . PHE A 1 231 ? -9.594 12.969 6.305 1 98.88 231 PHE A CA 1
ATOM 1787 C C . PHE A 1 231 ? -8.969 14.32 6.625 1 98.88 231 PHE A C 1
ATOM 1789 O O . PHE A 1 231 ? -9.562 15.125 7.348 1 98.88 231 PHE A O 1
ATOM 1796 N N . CYS A 1 232 ? -7.746 14.57 6.082 1 98.25 232 CYS A N 1
ATOM 1797 C CA . CYS A 1 232 ? -6.969 15.758 6.402 1 98.25 232 CYS A CA 1
ATOM 1798 C C . CYS A 1 232 ? -6.453 16.438 5.133 1 98.25 232 CYS A C 1
ATOM 1800 O O . CYS A 1 232 ? -5.359 16.125 4.664 1 98.25 232 CYS A O 1
ATOM 1802 N N . THR A 1 233 ? -7.059 17.484 4.648 1 97.06 233 THR A N 1
ATOM 1803 C CA . THR A 1 233 ? -6.586 18.156 3.447 1 97.06 233 THR A CA 1
ATOM 1804 C C . THR A 1 233 ? -5.328 18.969 3.744 1 97.06 233 THR A C 1
ATOM 1806 O O . THR A 1 233 ? -4.836 18.969 4.875 1 97.06 233 THR A O 1
ATOM 1809 N N . GLY A 1 234 ? -4.773 19.594 2.703 1 96.69 234 GLY A N 1
ATOM 1810 C CA . GLY A 1 234 ? -3.672 20.531 2.898 1 96.69 234 GLY A CA 1
ATOM 1811 C C . GLY A 1 234 ? -4.133 21.906 3.316 1 96.69 234 GLY A C 1
ATOM 1812 O O . GLY A 1 234 ? -3.318 22.75 3.717 1 96.69 234 GLY A O 1
ATOM 1813 N N . ALA A 1 235 ? -5.418 22.141 3.293 1 97.25 235 ALA A N 1
ATOM 1814 C CA . ALA A 1 235 ? -6.016 23.422 3.672 1 97.25 235 ALA A CA 1
ATOM 1815 C C . ALA A 1 235 ? -6.188 23.516 5.184 1 97.25 235 ALA A C 1
ATOM 1817 O O . ALA A 1 235 ? -6.465 22.516 5.852 1 97.25 235 ALA A O 1
ATOM 1818 N N . MET A 1 236 ? -5.875 24.594 5.809 1 97.5 236 MET A N 1
ATOM 1819 C CA . MET A 1 236 ? -5.547 25.891 5.227 1 97.5 236 MET A CA 1
ATOM 1820 C C . MET A 1 236 ? -4.074 26.234 5.43 1 97.5 236 MET A C 1
ATOM 1822 O O . MET A 1 236 ? -3.686 27.406 5.402 1 97.5 236 MET A O 1
ATOM 1826 N N . HIS A 1 237 ? -3.318 25.203 5.707 1 97.44 237 HIS A N 1
ATOM 1827 C CA . HIS A 1 237 ? -1.878 25.422 5.781 1 97.44 237 HIS A CA 1
ATOM 1828 C C . HIS A 1 237 ? -1.353 26.094 4.52 1 97.44 237 HIS A C 1
ATOM 1830 O O . HIS A 1 237 ? -1.909 25.906 3.434 1 97.44 237 HIS A O 1
ATOM 1836 N N . ALA A 1 238 ? -0.281 27.016 4.652 1 96.5 238 ALA A N 1
ATOM 1837 C CA . ALA A 1 238 ? 0.417 27.484 3.461 1 96.5 238 ALA A CA 1
ATOM 1838 C C . ALA A 1 238 ? 0.975 26.312 2.65 1 96.5 238 ALA A C 1
ATOM 1840 O O . ALA A 1 238 ? 1.321 25.281 3.209 1 96.5 238 ALA A O 1
ATOM 1841 N N . PRO A 1 239 ? 1.053 26.391 1.413 1 97.31 239 PRO A N 1
ATOM 1842 C CA . PRO A 1 239 ? 0.683 27.562 0.614 1 97.31 239 PRO A CA 1
ATOM 1843 C C . PRO A 1 239 ? -0.828 27.719 0.444 1 97.31 239 PRO A C 1
ATOM 1845 O O . PRO A 1 239 ? -1.532 26.719 0.275 1 97.31 239 PRO A O 1
ATOM 1848 N N . HIS A 1 240 ? -1.212 28.984 0.546 1 98.62 240 HIS A N 1
ATOM 1849 C CA . HIS A 1 240 ? -2.609 29.266 0.239 1 98.62 240 HIS A CA 1
ATOM 1850 C C . HIS A 1 240 ? -2.857 29.25 -1.266 1 98.62 240 HIS A C 1
ATOM 1852 O O . HIS A 1 240 ? -2.654 30.266 -1.941 1 98.62 240 HIS A O 1
ATOM 1858 N N . HIS A 1 241 ? -3.352 28.094 -1.767 1 98.5 241 HIS A N 1
ATOM 1859 C CA . HIS A 1 241 ? -3.547 27.859 -3.193 1 98.5 241 HIS A CA 1
ATOM 1860 C C . HIS A 1 241 ? -5.012 27.594 -3.512 1 98.5 241 HIS A C 1
ATOM 1862 O O . HIS A 1 241 ? -5.652 26.766 -2.863 1 98.5 241 HIS A O 1
ATOM 1868 N N . VAL A 1 242 ? -5.484 28.312 -4.504 1 98.62 242 VAL A N 1
ATOM 1869 C CA . VAL A 1 242 ? -6.852 28.094 -4.961 1 98.62 242 VAL A CA 1
ATOM 1870 C C . VAL A 1 242 ? -7.016 28.625 -6.383 1 98.62 242 VAL A C 1
ATOM 1872 O O . VAL A 1 242 ? -6.367 29.609 -6.766 1 98.62 242 VAL A O 1
ATOM 1875 N N . PRO A 1 243 ? -7.844 27.969 -7.219 1 98 243 PRO A N 1
ATOM 1876 C CA . PRO A 1 243 ? -8.133 28.578 -8.516 1 98 243 PRO A CA 1
ATOM 1877 C C . PRO A 1 243 ? -8.633 30.016 -8.398 1 98 243 PRO A C 1
ATOM 1879 O O . PRO A 1 243 ? -9.391 30.344 -7.48 1 98 243 PRO A O 1
ATOM 1882 N N . ARG A 1 244 ? -8.258 30.828 -9.32 1 97.5 244 ARG A N 1
ATOM 1883 C CA . ARG A 1 244 ? -8.406 32.281 -9.25 1 97.5 244 ARG A CA 1
ATOM 1884 C C . ARG A 1 244 ? -9.859 32.688 -9.055 1 97.5 244 ARG A C 1
ATOM 1886 O O . ARG A 1 244 ? -10.156 33.656 -8.359 1 97.5 244 ARG A O 1
ATOM 1893 N N . GLU A 1 245 ? -10.758 31.906 -9.617 1 97.94 245 GLU A N 1
ATOM 1894 C CA . GLU A 1 245 ? -12.172 32.25 -9.578 1 97.94 245 GLU A CA 1
ATOM 1895 C C . GLU A 1 245 ? -12.711 32.25 -8.148 1 97.94 245 GLU A C 1
ATOM 1897 O O . GLU A 1 245 ? -13.617 33 -7.805 1 97.94 245 GLU A O 1
ATOM 1902 N N . TRP A 1 246 ? -12.203 31.422 -7.312 1 98.62 246 TRP A N 1
ATOM 1903 C CA . TRP A 1 246 ? -12.641 31.344 -5.922 1 98.62 246 TRP A CA 1
ATOM 1904 C C . TRP A 1 246 ? -12.164 32.562 -5.125 1 98.62 246 TRP A C 1
ATOM 1906 O O . TRP A 1 246 ? -12.906 33.094 -4.305 1 98.62 246 TRP A O 1
ATOM 1916 N N . ALA A 1 247 ? -10.938 32.969 -5.352 1 98.56 247 ALA A N 1
ATOM 1917 C CA . ALA A 1 247 ? -10.406 34.156 -4.688 1 98.56 247 ALA A CA 1
ATOM 1918 C C . ALA A 1 247 ? -11.125 35.438 -5.16 1 98.56 247 ALA A C 1
ATOM 1920 O O . ALA A 1 247 ? -11.398 36.312 -4.367 1 98.56 247 ALA A O 1
ATOM 1921 N N . ASP A 1 248 ? -11.438 35.469 -6.438 1 98.44 248 ASP A N 1
ATOM 1922 C CA . ASP A 1 248 ? -12.039 36.625 -7.043 1 98.44 248 ASP A CA 1
ATOM 1923 C C . ASP A 1 248 ? -13.453 36.875 -6.496 1 98.44 248 ASP A C 1
ATOM 1925 O O . ASP A 1 248 ? -13.961 38 -6.535 1 98.44 248 ASP A O 1
ATOM 1929 N N . ARG A 1 249 ? -14.078 35.875 -6 1 98 249 ARG A N 1
ATOM 1930 C CA . ARG A 1 249 ? -15.383 36 -5.371 1 98 249 ARG A CA 1
ATOM 1931 C C . ARG A 1 249 ? -15.32 36.938 -4.168 1 98 249 ARG A C 1
ATOM 1933 O O . ARG A 1 249 ? -16.344 37.5 -3.742 1 98 249 ARG A O 1
ATOM 1940 N N . TYR A 1 250 ? -14.195 37.156 -3.68 1 98.56 250 TYR A N 1
ATOM 1941 C CA . TYR A 1 250 ? -14.047 37.906 -2.453 1 98.56 250 TYR A CA 1
ATOM 1942 C C . TYR A 1 250 ? -13.422 39.281 -2.736 1 98.56 250 TYR A C 1
ATOM 1944 O O . TYR A 1 250 ? -13.031 40 -1.812 1 98.56 250 TYR A O 1
ATOM 1952 N N . LYS A 1 251 ? -13.289 39.656 -3.994 1 98.06 251 LYS A N 1
ATOM 1953 C CA . LYS A 1 251 ? -12.672 40.906 -4.355 1 98.06 251 LYS A CA 1
ATOM 1954 C C . LYS A 1 251 ? -13.312 42.062 -3.6 1 98.06 251 LYS A C 1
ATOM 1956 O O . LYS A 1 251 ? -14.531 42.25 -3.654 1 98.06 251 LYS A O 1
ATOM 1961 N N . GLY A 1 252 ? -12.5 42.719 -2.854 1 97.81 252 GLY A N 1
ATOM 1962 C CA . GLY A 1 252 ? -12.914 43.938 -2.172 1 97.81 252 GLY A CA 1
ATOM 1963 C C . GLY A 1 252 ? -13.523 43.688 -0.807 1 97.81 252 GLY A C 1
ATOM 1964 O O . GLY A 1 252 ? -13.773 44.594 -0.043 1 97.81 252 GLY A O 1
ATOM 1965 N N . GLN A 1 253 ? -13.695 42.5 -0.409 1 98.06 253 GLN A N 1
ATOM 1966 C CA . GLN A 1 253 ? -14.438 42.156 0.799 1 98.06 253 GLN A CA 1
ATOM 1967 C C . GLN A 1 253 ? -13.586 42.344 2.047 1 98.06 253 GLN A C 1
ATOM 1969 O O . GLN A 1 253 ? -14.102 42.406 3.164 1 98.06 253 GLN A O 1
ATOM 1974 N N . PHE A 1 254 ? -12.297 42.531 1.859 1 98.56 254 PHE A N 1
ATOM 1975 C CA . PHE A 1 254 ? -11.406 42.625 3.008 1 98.56 254 PHE A CA 1
ATOM 1976 C C . PHE A 1 254 ? -10.625 43.938 2.951 1 98.56 254 PHE A C 1
ATOM 1978 O O . PHE A 1 254 ? -9.57 44.062 3.578 1 98.56 254 PHE A O 1
ATOM 1985 N N . ASP A 1 255 ? -11.117 44.875 2.18 1 97.94 255 ASP A N 1
ATOM 1986 C CA . ASP A 1 255 ? -10.453 46.156 1.976 1 97.94 255 ASP A CA 1
ATOM 1987 C C . ASP A 1 255 ? -10.414 46.969 3.27 1 97.94 255 ASP A C 1
ATOM 1989 O O . ASP A 1 255 ? -9.578 47.875 3.424 1 97.94 255 ASP A O 1
ATOM 1993 N N . ASP A 1 256 ? -11.375 46.688 4.117 1 97.12 256 ASP A N 1
ATOM 1994 C CA . ASP A 1 256 ? -11.438 47.469 5.359 1 97.12 256 ASP A CA 1
ATOM 1995 C C . ASP A 1 256 ? -10.469 46.875 6.398 1 97.12 256 ASP A C 1
ATOM 1997 O O . ASP A 1 256 ? -10.297 47.469 7.473 1 97.12 256 ASP A O 1
ATOM 2001 N N . GLY A 1 257 ? -9.859 45.719 6.152 1 98.25 257 GLY A N 1
ATOM 2002 C CA . GLY A 1 257 ? -8.672 45.281 6.867 1 98.25 257 GLY A CA 1
ATOM 2003 C C . GLY A 1 257 ? -8.984 44.375 8.047 1 98.25 257 GLY A C 1
ATOM 2004 O O . GLY A 1 257 ? -10.148 44.062 8.305 1 98.25 257 GLY A O 1
ATOM 2005 N N . TRP A 1 258 ? -7.875 43.938 8.734 1 98.56 258 TRP A N 1
ATOM 2006 C CA . TRP A 1 258 ? -7.973 42.938 9.789 1 98.56 258 TRP A CA 1
ATOM 2007 C C . TRP A 1 258 ? -8.586 43.531 11.055 1 98.56 258 TRP A C 1
ATOM 2009 O O . TRP A 1 258 ? -9.203 42.812 11.844 1 98.56 258 TRP A O 1
ATOM 2019 N N . ASP A 1 259 ? -8.508 44.812 11.297 1 97.56 259 ASP A N 1
ATOM 2020 C CA . ASP A 1 259 ? -9.18 45.406 12.445 1 97.56 259 ASP A CA 1
ATOM 2021 C C . ASP A 1 259 ? -10.695 45.344 12.289 1 97.56 259 ASP A C 1
ATOM 2023 O O . ASP A 1 259 ? -11.398 44.969 13.227 1 97.56 259 ASP A O 1
ATOM 2027 N N . ALA A 1 260 ? -11.117 45.75 11.148 1 98.06 260 ALA A N 1
ATOM 2028 C CA . ALA A 1 260 ? -12.547 45.688 10.852 1 98.06 260 ALA A CA 1
ATOM 2029 C C . ALA A 1 260 ? -13.047 44.25 10.867 1 98.06 260 ALA A C 1
ATOM 2031 O O . ALA A 1 260 ? -14.156 43.969 11.336 1 98.06 260 ALA A O 1
ATOM 2032 N N . TYR A 1 261 ? -12.266 43.406 10.289 1 98.5 261 TYR A N 1
ATOM 2033 C CA . TYR A 1 261 ? -12.609 41.969 10.297 1 98.5 261 TYR A CA 1
ATOM 2034 C C . TYR A 1 261 ? -12.852 41.469 11.719 1 98.5 261 TYR A C 1
ATOM 2036 O O . TYR A 1 261 ? -13.844 40.812 11.984 1 98.5 261 TYR A O 1
ATOM 2044 N N . ARG A 1 262 ? -12.008 41.75 12.656 1 98.44 262 ARG A N 1
ATOM 2045 C CA . ARG A 1 262 ? -12.117 41.312 14.039 1 98.44 262 ARG A CA 1
ATOM 2046 C C . ARG A 1 262 ? -13.406 41.812 14.68 1 98.44 262 ARG A C 1
ATOM 2048 O O . ARG A 1 262 ? -14.094 41.062 15.375 1 98.44 262 ARG A O 1
ATOM 2055 N N . GLU A 1 263 ? -13.68 43.031 14.438 1 98.06 263 GLU A N 1
ATOM 2056 C CA . GLU A 1 263 ? -14.891 43.625 15.008 1 98.06 263 GLU A CA 1
ATOM 2057 C C . GLU A 1 263 ? -16.141 42.938 14.469 1 98.06 263 GLU A C 1
ATOM 2059 O O . GLU A 1 263 ? -17.078 42.625 15.227 1 98.06 263 GLU A O 1
ATOM 2064 N N . LYS A 1 264 ? -16.109 42.75 13.211 1 98.31 264 LYS A N 1
ATOM 2065 C CA . LYS A 1 264 ? -17.25 42.094 12.57 1 98.31 264 LYS A CA 1
ATOM 2066 C C . LYS A 1 264 ? -17.453 40.688 13.102 1 98.31 264 LYS A C 1
ATOM 2068 O O . LYS A 1 264 ? -18.578 40.281 13.43 1 98.31 264 LYS A O 1
ATOM 2073 N N . VAL A 1 265 ? -16.406 39.969 13.141 1 98.69 265 VAL A N 1
ATOM 2074 C CA . VAL A 1 265 ? -16.469 38.562 13.602 1 98.69 265 VAL A CA 1
ATOM 2075 C C . VAL A 1 265 ? -16.891 38.531 15.062 1 98.69 265 VAL A C 1
ATOM 2077 O O . VAL A 1 265 ? -17.766 37.75 15.445 1 98.69 265 VAL A O 1
ATOM 2080 N N . PHE A 1 266 ? -16.344 39.406 15.859 1 98.5 266 PHE A N 1
ATOM 2081 C CA . PHE A 1 266 ? -16.656 39.469 17.281 1 98.5 266 PHE A CA 1
ATOM 2082 C C . PHE A 1 266 ? -18.141 39.75 17.5 1 98.5 266 PHE A C 1
ATOM 2084 O O . PHE A 1 266 ? -18.797 39.062 18.281 1 98.5 266 PHE A O 1
ATOM 2091 N N . ARG A 1 267 ? -18.656 40.656 16.828 1 98.38 267 ARG A N 1
ATOM 2092 C CA . ARG A 1 267 ? -20.062 41 16.938 1 98.38 267 ARG A CA 1
ATOM 2093 C C . ARG A 1 267 ? -20.953 39.812 16.578 1 98.38 267 ARG A C 1
ATOM 2095 O O . ARG A 1 267 ? -21.938 39.531 17.281 1 98.38 267 ARG A O 1
ATOM 2102 N N . ARG A 1 268 ? -20.594 39.188 15.562 1 98.44 268 ARG A N 1
ATOM 2103 C CA . ARG A 1 268 ? -21.391 38.031 15.133 1 98.44 268 ARG A CA 1
ATOM 2104 C C . ARG A 1 268 ? -21.281 36.875 16.125 1 98.44 268 ARG A C 1
ATOM 2106 O O . ARG A 1 268 ? -22.25 36.156 16.344 1 98.44 268 ARG A O 1
ATOM 2113 N N . GLN A 1 269 ? -20.094 36.656 16.656 1 98.62 269 GLN A N 1
ATOM 2114 C CA . GLN A 1 269 ? -19.891 35.625 17.672 1 98.62 269 GLN A CA 1
ATOM 2115 C C . GLN A 1 269 ? -20.781 35.875 18.891 1 98.62 269 GLN A C 1
ATOM 2117 O O . GLN A 1 269 ? -21.359 34.938 19.453 1 98.62 269 GLN A O 1
ATOM 2122 N N . LEU A 1 270 ? -20.922 37.094 19.297 1 97.88 270 LEU A N 1
ATOM 2123 C CA . LEU A 1 270 ? -21.797 37.469 20.406 1 97.88 270 LEU A CA 1
ATOM 2124 C C . LEU A 1 270 ? -23.266 37.25 20.031 1 97.88 270 LEU A C 1
ATOM 2126 O O . LEU A 1 270 ? -24.031 36.656 20.797 1 97.88 270 LEU A O 1
ATOM 2130 N N . GLU A 1 271 ? -23.578 37.656 18.859 1 97.69 271 GLU A N 1
ATOM 2131 C CA . GLU A 1 271 ? -24.953 37.594 18.391 1 97.69 271 GLU A CA 1
ATOM 2132 C C . GLU A 1 271 ? -25.422 36.125 18.281 1 97.69 271 GLU A C 1
ATOM 2134 O O . GLU A 1 271 ? -26.578 35.812 18.578 1 97.69 271 GLU A O 1
ATOM 2139 N N . THR A 1 272 ? -24.516 35.25 17.859 1 97.19 272 THR A N 1
ATOM 2140 C CA . THR A 1 272 ? -24.891 33.875 17.578 1 97.19 272 THR A CA 1
ATOM 2141 C C . THR A 1 272 ? -24.703 33 18.828 1 97.19 272 THR A C 1
ATOM 2143 O O . THR A 1 272 ? -25.062 31.828 18.828 1 97.19 272 THR A O 1
ATOM 2146 N N . GLY A 1 273 ? -24.125 33.531 19.797 1 96.75 273 GLY A N 1
ATOM 2147 C CA . GLY A 1 273 ? -23.984 32.812 21.047 1 96.75 273 GLY A CA 1
ATOM 2148 C C . GLY A 1 273 ? -22.719 31.984 21.125 1 96.75 273 GLY A C 1
ATOM 2149 O O . GLY A 1 273 ? -22.5 31.25 22.094 1 96.75 273 GLY A O 1
ATOM 2150 N N . VAL A 1 274 ? -21.875 32.094 20.141 1 97.94 274 VAL A N 1
ATOM 2151 C CA . VAL A 1 274 ? -20.594 31.391 20.156 1 97.94 274 VAL A CA 1
ATOM 2152 C C . VAL A 1 274 ? -19.766 31.875 21.344 1 97.94 274 VAL A C 1
ATOM 2154 O O . VAL A 1 274 ? -19.031 31.094 21.969 1 97.94 274 VAL A O 1
ATOM 2157 N N . LEU A 1 275 ? -19.875 33.188 21.594 1 97.62 275 LEU A N 1
ATOM 2158 C CA . LEU A 1 275 ? -19.25 33.781 22.766 1 97.62 275 LEU A CA 1
ATOM 2159 C C . LEU A 1 275 ? -20.281 34.094 23.828 1 97.62 275 LEU A C 1
ATOM 2161 O O . LEU A 1 275 ? -21.391 34.531 23.516 1 97.62 275 LEU A O 1
ATOM 2165 N N . PRO A 1 276 ? -19.906 33.906 25.078 1 94.69 276 PRO A N 1
ATOM 2166 C CA . PRO A 1 276 ? -20.844 34.312 26.125 1 94.69 276 PRO A CA 1
ATOM 2167 C C . PRO A 1 276 ? -21.031 35.812 26.203 1 94.69 276 PRO A C 1
ATOM 2169 O O . PRO A 1 276 ? -20.109 36.562 25.891 1 94.69 276 PRO A O 1
ATOM 2172 N N . PRO A 1 277 ? -22.188 36.125 26.688 1 93.25 277 PRO A N 1
ATOM 2173 C CA . PRO A 1 277 ? -22.406 37.562 26.875 1 93.25 277 PRO A CA 1
ATOM 2174 C C . PRO A 1 277 ? -21.391 38.188 27.812 1 93.25 277 PRO A C 1
ATOM 2176 O O . PRO A 1 277 ? -20.969 37.562 28.797 1 93.25 277 PRO A O 1
ATOM 2179 N N . GLY A 1 278 ? -21 39.312 27.562 1 92.5 278 GLY A N 1
ATOM 2180 C CA . GLY A 1 278 ? -20.062 40.031 28.406 1 92.5 278 GLY A CA 1
ATOM 2181 C C . GLY A 1 278 ? -18.625 39.844 28 1 92.5 278 GLY A C 1
ATOM 2182 O O . GLY A 1 278 ? -17.734 40.5 28.547 1 92.5 278 GLY A O 1
ATOM 2183 N N . THR A 1 279 ? -18.422 39.031 27.016 1 96.38 279 THR A N 1
ATOM 2184 C CA . THR A 1 279 ? -17.062 38.844 26.516 1 96.38 279 THR A CA 1
ATOM 2185 C C . THR A 1 279 ? -16.5 40.156 25.969 1 96.38 279 THR A C 1
ATOM 2187 O O . THR A 1 279 ? -17.219 40.906 25.328 1 96.38 279 THR A O 1
ATOM 2190 N N . ARG A 1 280 ? -15.219 40.375 26.25 1 96.62 280 ARG A N 1
ATOM 2191 C CA . ARG A 1 280 ? -14.516 41.531 25.703 1 96.62 280 ARG A CA 1
ATOM 2192 C C . ARG A 1 280 ? -13.539 41.125 24.609 1 96.62 280 ARG A C 1
ATOM 2194 O O . ARG A 1 280 ? -12.891 40.094 24.703 1 96.62 280 ARG A O 1
ATOM 2201 N N . LEU A 1 281 ? -13.508 41.938 23.594 1 97.62 281 LEU A N 1
ATOM 2202 C CA . LEU A 1 281 ? -12.531 41.688 22.531 1 97.62 281 LEU A CA 1
ATOM 2203 C C . LEU A 1 281 ? -11.125 42 23.016 1 97.62 281 LEU A C 1
ATOM 2205 O O . LEU A 1 281 ? -10.891 43.062 23.641 1 97.62 281 LEU A O 1
ATOM 2209 N N . SER A 1 282 ? -10.211 41.125 22.844 1 97.19 282 SER A N 1
ATOM 2210 C CA . SER A 1 282 ? -8.828 41.375 23.234 1 97.19 282 SER A CA 1
ATOM 2211 C C . SER A 1 282 ? -8.258 42.594 22.516 1 97.19 282 SER A C 1
ATOM 2213 O O . SER A 1 282 ? -8.719 42.938 21.438 1 97.19 282 SER A O 1
ATOM 2215 N N . ARG A 1 283 ? -7.242 43.125 23.078 1 95.62 283 ARG A N 1
ATOM 2216 C CA . ARG A 1 283 ? -6.625 44.344 22.516 1 95.62 283 ARG A CA 1
ATOM 2217 C C . ARG A 1 283 ? -5.957 44.031 21.172 1 95.62 283 ARG A C 1
ATOM 2219 O O . ARG A 1 283 ? -5.703 42.875 20.844 1 95.62 283 ARG A O 1
ATOM 2226 N N . HIS A 1 284 ? -5.762 45.125 20.422 1 96.94 284 HIS A N 1
ATOM 2227 C CA . HIS A 1 284 ? -4.945 45 19.219 1 96.94 284 HIS A CA 1
ATOM 2228 C C . HIS A 1 284 ? -3.566 44.438 19.562 1 96.94 284 HIS A C 1
ATOM 2230 O O . HIS A 1 284 ? -2.932 44.875 20.516 1 96.94 284 HIS A O 1
ATOM 2236 N N . ASP A 1 285 ? -3.143 43.469 18.828 1 96.88 285 ASP A N 1
ATOM 2237 C CA . ASP A 1 285 ? -1.836 42.875 19.062 1 96.88 285 ASP A CA 1
ATOM 2238 C C . ASP A 1 285 ? -0.709 43.844 18.75 1 96.88 285 ASP A C 1
ATOM 2240 O O . ASP A 1 285 ? -0.661 44.438 17.672 1 96.88 285 ASP A O 1
ATOM 2244 N N . PRO A 1 286 ? 0.237 43.969 19.656 1 96.19 286 PRO A N 1
ATOM 2245 C CA . PRO A 1 286 ? 1.283 44.969 19.469 1 96.19 286 PRO A CA 1
ATOM 2246 C C . PRO A 1 286 ? 2.191 44.656 18.281 1 96.19 286 PRO A C 1
ATOM 2248 O O . PRO A 1 286 ? 2.883 45.562 17.797 1 96.19 286 PRO A O 1
ATOM 2251 N N . ASP A 1 287 ? 2.264 43.438 17.859 1 96.12 287 ASP A N 1
ATOM 2252 C CA . ASP A 1 287 ? 3.146 43.062 16.75 1 96.12 287 ASP A CA 1
ATOM 2253 C C . ASP A 1 287 ? 2.459 43.281 15.406 1 96.12 287 ASP A C 1
ATOM 2255 O O . ASP A 1 287 ? 3.107 43.219 14.352 1 96.12 287 ASP A O 1
ATOM 2259 N N . VAL A 1 288 ? 1.166 43.5 15.383 1 97.44 288 VAL A N 1
ATOM 2260 C CA . VAL A 1 288 ? 0.39 43.656 14.156 1 97.44 288 VAL A CA 1
ATOM 2261 C C . VAL A 1 288 ? 0.248 45.156 13.82 1 97.44 288 VAL A C 1
ATOM 2263 O O . VAL A 1 288 ? -0.121 45.938 14.68 1 97.44 288 VAL A O 1
ATOM 2266 N N . GLN A 1 289 ? 0.504 45.438 12.625 1 95.88 289 GLN A N 1
ATOM 2267 C CA . GLN A 1 289 ? 0.355 46.844 12.188 1 95.88 289 GLN A CA 1
ATOM 2268 C C . GLN A 1 289 ? -1.11 47.25 12.188 1 95.88 289 GLN A C 1
ATOM 2270 O O . GLN A 1 289 ? -2.002 46.438 11.969 1 95.88 289 GLN A O 1
ATOM 2275 N N . ASP A 1 290 ? -1.254 48.594 12.445 1 96.94 290 ASP A N 1
ATOM 2276 C CA . ASP A 1 290 ? -2.6 49.125 12.258 1 96.94 290 ASP A CA 1
ATOM 2277 C C . ASP A 1 290 ? -2.959 49.219 10.781 1 96.94 290 ASP A C 1
ATOM 2279 O O . ASP A 1 290 ? -2.211 49.781 9.984 1 96.94 290 ASP A O 1
ATOM 2283 N N . TRP A 1 291 ? -4.066 48.656 10.469 1 97.88 291 TRP A N 1
ATOM 2284 C CA . TRP A 1 291 ? -4.469 48.625 9.07 1 97.88 291 TRP A CA 1
ATOM 2285 C C . TRP A 1 291 ? -4.477 50.031 8.461 1 97.88 291 TRP A C 1
ATOM 2287 O O . TRP A 1 291 ? -4.02 50.219 7.336 1 97.88 291 TRP A O 1
ATOM 2297 N N . ASP A 1 292 ? -4.965 51 9.164 1 95.81 292 ASP A N 1
ATOM 2298 C CA . ASP A 1 292 ? -5.133 52.375 8.664 1 95.81 292 ASP A CA 1
ATOM 2299 C C . ASP A 1 292 ? -3.781 53.062 8.445 1 95.81 292 ASP A C 1
ATOM 2301 O O . ASP A 1 292 ? -3.695 54.062 7.746 1 95.81 292 ASP A O 1
ATOM 2305 N N . SER A 1 293 ? -2.729 52.531 8.992 1 96.62 293 SER A N 1
ATOM 2306 C CA . SER A 1 293 ? -1.396 53.094 8.844 1 96.62 293 SER A CA 1
ATOM 2307 C C . SER A 1 293 ? -0.688 52.531 7.609 1 96.62 293 SER A C 1
ATOM 2309 O O . SER A 1 293 ? 0.352 53.062 7.199 1 96.62 293 SER A O 1
ATOM 2311 N N . LEU A 1 294 ? -1.251 51.562 6.977 1 97.44 294 LEU A N 1
ATOM 2312 C CA . LEU A 1 294 ? -0.627 50.906 5.84 1 97.44 294 LEU A CA 1
ATOM 2313 C C . LEU A 1 294 ? -0.74 51.75 4.578 1 97.44 294 LEU A C 1
ATOM 2315 O O . LEU A 1 294 ? -1.701 52.5 4.418 1 97.44 294 LEU A O 1
ATOM 2319 N N . SER A 1 295 ? 0.249 51.656 3.666 1 97.12 295 SER A N 1
ATOM 2320 C CA . SER A 1 295 ? 0.152 52.281 2.355 1 97.12 295 SER A CA 1
ATOM 2321 C C . SER A 1 295 ? -0.936 51.625 1.506 1 97.12 295 SER A C 1
ATOM 2323 O O . SER A 1 295 ? -1.361 50.5 1.787 1 97.12 295 SER A O 1
ATOM 2325 N N . PRO A 1 296 ? -1.438 52.344 0.533 1 97.06 296 PRO A N 1
ATOM 2326 C CA . PRO A 1 296 ? -2.443 51.75 -0.354 1 97.06 296 PRO A CA 1
ATOM 2327 C C . PRO A 1 296 ? -1.968 50.469 -0.999 1 97.06 296 PRO A C 1
ATOM 2329 O O . PRO A 1 296 ? -2.756 49.531 -1.171 1 97.06 296 PRO A O 1
ATOM 2332 N N . GLU A 1 297 ? -0.696 50.406 -1.343 1 97 297 GLU A N 1
ATOM 2333 C CA . GLU A 1 297 ? -0.15 49.188 -1.962 1 97 297 GLU A CA 1
ATOM 2334 C C . GLU A 1 297 ? -0.141 48.031 -0.982 1 97 297 GLU A C 1
ATOM 2336 O O . GLU A 1 297 ? -0.453 46.875 -1.355 1 97 297 GLU A O 1
ATOM 2341 N N . GLU A 1 298 ? 0.222 48.344 0.193 1 97.81 298 GLU A N 1
ATOM 2342 C CA . GLU A 1 298 ? 0.208 47.312 1.229 1 97.81 298 GLU A CA 1
ATOM 2343 C C . GLU A 1 298 ? -1.207 46.781 1.477 1 97.81 298 GLU A C 1
ATOM 2345 O O . GLU A 1 298 ? -1.429 45.594 1.558 1 97.81 298 GLU A O 1
ATOM 2350 N N . ARG A 1 299 ? -2.137 47.719 1.601 1 98.25 299 ARG A N 1
ATOM 2351 C CA . ARG A 1 299 ? -3.525 47.312 1.834 1 98.25 299 ARG A CA 1
ATOM 2352 C C . ARG A 1 299 ? -4.047 46.438 0.705 1 98.25 299 ARG A C 1
ATOM 2354 O O . ARG A 1 299 ? -4.727 45.438 0.955 1 98.25 299 ARG A O 1
ATOM 2361 N N . ARG A 1 300 ? -3.693 46.844 -0.493 1 97.94 300 ARG A N 1
ATOM 2362 C CA . ARG A 1 300 ? -4.121 46.062 -1.651 1 97.94 300 ARG A CA 1
ATOM 2363 C C . ARG A 1 300 ? -3.535 44.656 -1.61 1 97.94 300 ARG A C 1
ATOM 2365 O O . ARG A 1 300 ? -4.246 43.688 -1.843 1 97.94 300 ARG A O 1
ATOM 2372 N N . LEU A 1 301 ? -2.258 44.562 -1.345 1 98.25 301 LEU A N 1
ATOM 2373 C CA . LEU A 1 301 ? -1.565 43.281 -1.283 1 98.25 301 LEU A CA 1
ATOM 2374 C C . LEU A 1 301 ? -2.156 42.406 -0.19 1 98.25 301 LEU A C 1
ATOM 2376 O O . LEU A 1 301 ? -2.479 41.219 -0.435 1 98.25 301 LEU A O 1
ATOM 2380 N N . TYR A 1 302 ? -2.277 42.938 0.997 1 98.56 302 TYR A N 1
ATOM 2381 C CA . TYR A 1 302 ? -2.744 42.188 2.139 1 98.56 302 TYR A CA 1
ATOM 2382 C C . TYR A 1 302 ? -4.191 41.75 1.95 1 98.56 302 TYR A C 1
ATOM 2384 O O . TYR A 1 302 ? -4.57 40.625 2.318 1 98.56 302 TYR A O 1
ATOM 2392 N N . ALA A 1 303 ? -4.98 42.625 1.415 1 98.69 303 ALA A N 1
ATOM 2393 C CA . ALA A 1 303 ? -6.363 42.25 1.112 1 98.69 303 ALA A CA 1
ATOM 2394 C C . ALA A 1 303 ? -6.418 41.094 0.126 1 98.69 303 ALA A C 1
ATOM 2396 O O . ALA A 1 303 ? -7.215 40.156 0.295 1 98.69 303 ALA A O 1
ATOM 2397 N N . ARG A 1 304 ? -5.617 41.156 -0.886 1 98.62 304 ARG A N 1
ATOM 2398 C CA . ARG A 1 304 ? -5.594 40.094 -1.879 1 98.62 304 ARG A CA 1
ATOM 2399 C C . ARG A 1 304 ? -5.16 38.781 -1.25 1 98.62 304 ARG A C 1
ATOM 2401 O O . ARG A 1 304 ? -5.715 37.719 -1.567 1 98.62 304 ARG A O 1
ATOM 2408 N N . MET A 1 305 ? -4.16 38.812 -0.412 1 98.75 305 MET A N 1
ATOM 2409 C CA . MET A 1 305 ? -3.713 37.594 0.267 1 98.75 305 MET A CA 1
ATOM 2410 C C . MET A 1 305 ? -4.852 36.969 1.071 1 98.75 305 MET A C 1
ATOM 2412 O O . MET A 1 305 ? -5.004 35.75 1.094 1 98.75 305 MET A O 1
ATOM 2416 N N . MET A 1 306 ? -5.656 37.781 1.709 1 98.81 306 MET A N 1
ATOM 2417 C CA . MET A 1 306 ? -6.801 37.281 2.465 1 98.81 306 MET A CA 1
ATOM 2418 C C . MET A 1 306 ? -7.879 36.75 1.528 1 98.81 306 MET A C 1
ATOM 2420 O O . MET A 1 306 ? -8.547 35.781 1.842 1 98.81 306 MET A O 1
ATOM 2424 N N . GLU A 1 307 ? -8.094 37.438 0.397 1 98.81 307 GLU A N 1
ATOM 2425 C CA . GLU A 1 307 ? -9.039 36.969 -0.601 1 98.81 307 GLU A CA 1
ATOM 2426 C C . GLU A 1 307 ? -8.664 35.562 -1.073 1 98.81 307 GLU A C 1
ATOM 2428 O O . GLU A 1 307 ? -9.531 34.719 -1.267 1 98.81 307 GLU A O 1
ATOM 2433 N N . VAL A 1 308 ? -7.395 35.312 -1.277 1 98.81 308 VAL A N 1
ATOM 2434 C CA . VAL A 1 308 ? -6.902 34 -1.687 1 98.81 308 VAL A CA 1
ATOM 2435 C C . VAL A 1 308 ? -7.184 32.969 -0.59 1 98.81 308 VAL A C 1
ATOM 2437 O O . VAL A 1 308 ? -7.691 31.891 -0.865 1 98.81 308 VAL A O 1
ATOM 2440 N N . PHE A 1 309 ? -6.895 33.375 0.64 1 98.75 309 PHE A N 1
ATOM 2441 C CA . PHE A 1 309 ? -7.16 32.5 1.771 1 98.75 309 PHE A CA 1
ATOM 2442 C C . PHE A 1 309 ? -8.648 32.156 1.856 1 98.75 309 PHE A C 1
ATOM 2444 O O . PHE A 1 309 ? -9.016 31 2.021 1 98.75 309 PHE A O 1
ATOM 2451 N N . ALA A 1 310 ? -9.477 33.156 1.785 1 98.88 310 ALA A N 1
ATOM 2452 C CA . ALA A 1 310 ? -10.922 32.969 1.869 1 98.88 310 ALA A CA 1
ATOM 2453 C C . ALA A 1 310 ? -11.43 32.094 0.748 1 98.88 310 ALA A C 1
ATOM 2455 O O . ALA A 1 310 ? -12.25 31.188 0.982 1 98.88 310 ALA A O 1
ATOM 2456 N N . GLY A 1 311 ? -10.945 32.344 -0.439 1 98.88 311 GLY A N 1
ATOM 2457 C CA . GLY A 1 311 ? -11.289 31.484 -1.556 1 98.88 311 GLY A CA 1
ATOM 2458 C C . GLY A 1 311 ? -10.867 30.047 -1.347 1 98.88 311 GLY A C 1
ATOM 2459 O O . GLY A 1 311 ? -11.609 29.125 -1.685 1 98.88 311 GLY A O 1
ATOM 2460 N N . PHE A 1 312 ? -9.664 29.875 -0.839 1 98.88 312 PHE A N 1
ATOM 2461 C CA . PHE A 1 312 ? -9.141 28.547 -0.552 1 98.88 312 PHE A CA 1
ATOM 2462 C C . PHE A 1 312 ? -10.031 27.812 0.443 1 98.88 312 PHE A C 1
ATOM 2464 O O . PHE A 1 312 ? -10.359 26.641 0.245 1 98.88 312 PHE A O 1
ATOM 2471 N N . LEU A 1 313 ? -10.484 28.438 1.502 1 98.88 313 LEU A N 1
ATOM 2472 C CA . LEU A 1 313 ? -11.344 27.844 2.51 1 98.88 313 LEU A CA 1
ATOM 2473 C C . LEU A 1 313 ? -12.703 27.484 1.916 1 98.88 313 LEU A C 1
ATOM 2475 O O . LEU A 1 313 ? -13.227 26.391 2.172 1 98.88 313 LEU A O 1
ATOM 2479 N N . GLU A 1 314 ? -13.289 28.406 1.185 1 98.88 314 GLU A N 1
ATOM 2480 C CA . GLU A 1 314 ? -14.57 28.109 0.557 1 98.88 314 GLU A CA 1
ATOM 2481 C C . GLU A 1 314 ? -14.438 26.938 -0.423 1 98.88 314 GLU A C 1
ATOM 2483 O O . GLU A 1 314 ? -15.32 26.094 -0.499 1 98.88 314 GLU A O 1
ATOM 2488 N N . HIS A 1 315 ? -13.359 26.953 -1.194 1 98.88 315 HIS A N 1
ATOM 2489 C CA . HIS A 1 315 ? -13.07 25.844 -2.094 1 98.88 315 HIS A CA 1
ATOM 2490 C C . HIS A 1 315 ? -12.992 24.516 -1.335 1 98.88 315 HIS A C 1
ATOM 2492 O O . HIS A 1 315 ? -13.539 23.516 -1.777 1 98.88 315 HIS A O 1
ATOM 2498 N N . THR A 1 316 ? -12.312 24.531 -0.249 1 98.88 316 THR A N 1
ATOM 2499 C CA . THR A 1 316 ? -12.188 23.344 0.597 1 98.88 316 THR A CA 1
ATOM 2500 C C . THR A 1 316 ? -13.555 22.922 1.138 1 98.88 316 THR A C 1
ATOM 2502 O O . THR A 1 316 ? -13.898 21.734 1.124 1 98.88 316 THR A O 1
ATOM 2505 N N . ASP A 1 317 ? -14.32 23.875 1.629 1 98.88 317 ASP A N 1
ATOM 2506 C CA . ASP A 1 317 ? -15.68 23.609 2.1 1 98.88 317 ASP A CA 1
ATOM 2507 C C . ASP A 1 317 ? -16.516 22.969 1.005 1 98.88 317 ASP A C 1
ATOM 2509 O O . ASP A 1 317 ? -17.266 22.031 1.266 1 98.88 317 ASP A O 1
ATOM 2513 N N . HIS A 1 318 ? -16.391 23.516 -0.172 1 98.88 318 HIS A N 1
ATOM 2514 C CA . HIS A 1 318 ? -17.125 22.969 -1.309 1 98.88 318 HIS A CA 1
ATOM 2515 C C . HIS A 1 318 ? -16.828 21.484 -1.494 1 98.88 318 HIS A C 1
ATOM 2517 O O . HIS A 1 318 ? -17.75 20.688 -1.667 1 98.88 318 HIS A O 1
ATOM 2523 N N . HIS A 1 319 ? -15.602 21.156 -1.448 1 98.75 319 HIS A N 1
ATOM 2524 C CA . HIS A 1 319 ? -15.227 19.766 -1.699 1 98.75 319 HIS A CA 1
ATOM 2525 C C . HIS A 1 319 ? -15.562 18.875 -0.506 1 98.75 319 HIS A C 1
ATOM 2527 O O . HIS A 1 319 ? -15.906 17.703 -0.678 1 98.75 319 HIS A O 1
ATOM 2533 N N . ILE A 1 320 ? -15.445 19.359 0.718 1 98.81 320 ILE A N 1
ATOM 2534 C CA . ILE A 1 320 ? -15.977 18.625 1.864 1 98.81 320 ILE A CA 1
ATOM 2535 C C . ILE A 1 320 ? -17.469 18.344 1.647 1 98.81 320 ILE A C 1
ATOM 2537 O O . ILE A 1 320 ? -17.938 17.25 1.968 1 98.81 320 ILE A O 1
ATOM 2541 N N . GLY A 1 321 ? -18.141 19.328 1.126 1 98.88 321 GLY A N 1
ATOM 2542 C CA . GLY A 1 321 ? -19.547 19.156 0.77 1 98.88 321 GLY A CA 1
ATOM 2543 C C . GLY A 1 321 ? -19.781 17.969 -0.158 1 98.88 321 GLY A C 1
ATOM 2544 O O . GLY A 1 321 ? -20.75 17.234 0.002 1 98.88 321 GLY A O 1
ATOM 2545 N N . ARG A 1 322 ? -18.906 17.781 -1.149 1 98.56 322 ARG A N 1
ATOM 2546 C CA . ARG A 1 322 ? -19 16.641 -2.059 1 98.56 322 ARG A CA 1
ATOM 2547 C C . ARG A 1 322 ? -18.891 15.328 -1.303 1 98.56 322 ARG A C 1
ATOM 2549 O O . ARG A 1 322 ? -19.594 14.367 -1.607 1 98.56 322 ARG A O 1
ATOM 2556 N N . LEU A 1 323 ? -17.969 15.234 -0.363 1 98.62 323 LEU A N 1
ATOM 2557 C CA . LEU A 1 323 ? -17.812 14.031 0.455 1 98.62 323 LEU A CA 1
ATOM 2558 C C . LEU A 1 323 ? -19.078 13.758 1.255 1 98.62 323 LEU A C 1
ATOM 2560 O O . LEU A 1 323 ? -19.578 12.633 1.27 1 98.62 323 LEU A O 1
ATOM 2564 N N . ILE A 1 324 ? -19.641 14.781 1.906 1 98.69 324 ILE A N 1
ATOM 2565 C CA . ILE A 1 324 ? -20.859 14.648 2.711 1 98.69 324 ILE A C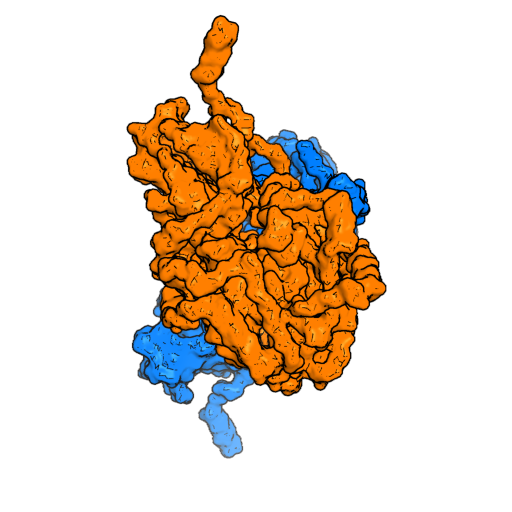A 1
ATOM 2566 C C . ILE A 1 324 ? -22.031 14.234 1.822 1 98.69 324 ILE A C 1
ATOM 2568 O O . ILE A 1 324 ? -22.828 13.375 2.205 1 98.69 324 ILE A O 1
ATOM 2572 N N . GLN A 1 325 ? -22.109 14.875 0.697 1 97.88 325 GLN A N 1
ATOM 2573 C CA . GLN A 1 325 ? -23.172 14.531 -0.246 1 97.88 325 GLN A CA 1
ATOM 2574 C C . GLN A 1 325 ? -23.094 13.07 -0.674 1 97.88 325 GLN A C 1
ATOM 2576 O O . GLN A 1 325 ? -24.109 12.406 -0.846 1 97.88 325 GLN A O 1
ATOM 2581 N N . SER A 1 326 ? -21.891 12.609 -0.934 1 96.56 326 SER A N 1
ATOM 2582 C CA . SER A 1 326 ? -21.703 11.203 -1.294 1 96.56 326 SER A CA 1
ATOM 2583 C C . SER A 1 326 ? -22.188 10.281 -0.183 1 96.56 326 SER A C 1
ATOM 2585 O O . SER A 1 326 ? -22.812 9.25 -0.455 1 96.56 326 SER A O 1
ATOM 2587 N N . LEU A 1 327 ? -21.906 10.602 1.077 1 97.88 327 LEU A N 1
ATOM 2588 C CA . LEU A 1 327 ? -22.391 9.828 2.213 1 97.88 327 LEU A CA 1
ATOM 2589 C C . LEU A 1 327 ? -23.906 9.859 2.283 1 97.88 327 LEU A C 1
ATOM 2591 O O . LEU A 1 327 ? -24.547 8.844 2.586 1 97.88 327 LEU A O 1
ATOM 2595 N N . GLU A 1 328 ? -24.469 11.023 2.029 1 96.69 328 GLU A N 1
ATOM 2596 C CA . GLU A 1 328 ? -25.922 11.156 2.01 1 96.69 328 GLU A CA 1
ATOM 2597 C C . GLU A 1 328 ? -26.547 10.281 0.921 1 96.69 328 GLU A C 1
ATOM 2599 O O . GLU A 1 328 ? -27.484 9.539 1.179 1 96.69 328 GLU A O 1
ATOM 2604 N N . ALA A 1 329 ? -25.969 10.375 -0.23 1 92.81 329 ALA A N 1
ATOM 2605 C CA . ALA A 1 329 ? -26.5 9.648 -1.387 1 92.81 329 ALA A CA 1
ATOM 2606 C C . ALA A 1 329 ? -26.422 8.141 -1.172 1 92.81 329 ALA A C 1
ATOM 2608 O O . ALA A 1 329 ? -27.281 7.391 -1.648 1 92.81 329 ALA A O 1
ATOM 2609 N N . SER A 1 330 ? -25.484 7.688 -0.458 1 92.12 330 SER A N 1
ATOM 2610 C CA . SER A 1 330 ? -25.297 6.258 -0.227 1 92.12 330 SER A CA 1
ATOM 2611 C C . SER A 1 330 ? -26.031 5.805 1.031 1 92.12 330 SER A C 1
ATOM 2613 O O . SER A 1 330 ? -25.953 4.637 1.412 1 92.12 330 SER A O 1
ATOM 2615 N N . GLY A 1 331 ? -26.625 6.68 1.737 1 93.62 331 GLY A N 1
ATOM 2616 C CA . GLY A 1 331 ? -27.391 6.359 2.936 1 93.62 331 GLY A CA 1
ATOM 2617 C C . GLY A 1 331 ? -26.516 6.188 4.168 1 93.62 331 GLY A C 1
ATOM 2618 O O . GLY A 1 331 ? -26.969 5.688 5.195 1 93.62 331 GLY A O 1
ATOM 2619 N N . GLU A 1 332 ? -25.25 6.598 4.062 1 96.5 332 GLU A N 1
ATOM 2620 C CA . GLU A 1 332 ? -24.297 6.363 5.145 1 96.5 332 GLU A CA 1
ATOM 2621 C C . GLU A 1 332 ? -24.312 7.512 6.148 1 96.5 332 GLU A C 1
ATOM 2623 O O . GLU A 1 332 ? -23.891 7.344 7.297 1 96.5 332 GLU A O 1
ATOM 2628 N N . LEU A 1 333 ? -24.766 8.703 5.758 1 98.06 333 LEU A N 1
ATOM 2629 C CA . LEU A 1 333 ? -24.609 9.898 6.574 1 98.06 333 LEU A CA 1
ATOM 2630 C C . LEU A 1 333 ? -25.328 9.75 7.906 1 98.06 333 LEU A C 1
ATOM 2632 O O . LEU A 1 333 ? -24.828 10.188 8.945 1 98.06 333 LEU A O 1
ATOM 2636 N N . GLU A 1 334 ? -26.531 9.078 7.914 1 97.25 334 GLU A N 1
ATOM 2637 C CA . GLU A 1 334 ? -27.375 8.992 9.102 1 97.25 334 GLU A CA 1
ATOM 2638 C C . GLU A 1 334 ? -26.656 8.312 10.258 1 97.25 334 GLU A C 1
ATOM 2640 O O . GLU A 1 334 ? -26.859 8.664 11.422 1 97.25 334 GLU A O 1
ATOM 2645 N N . ASN A 1 335 ? -25.875 7.328 9.891 1 98.19 335 ASN A N 1
ATOM 2646 C CA . ASN A 1 335 ? -25.156 6.574 10.922 1 98.19 335 ASN A CA 1
ATOM 2647 C C . ASN A 1 335 ? -23.656 6.785 10.836 1 98.19 335 ASN A C 1
ATOM 2649 O O . ASN A 1 335 ? -22.875 5.828 10.898 1 98.19 335 ASN A O 1
ATOM 2653 N N . THR A 1 336 ? -23.188 7.969 10.609 1 98.75 336 THR A N 1
ATOM 2654 C CA . THR A 1 336 ? -21.781 8.352 10.617 1 98.75 336 THR A CA 1
ATOM 2655 C C . THR A 1 336 ? -21.516 9.422 11.672 1 98.75 336 THR A C 1
ATOM 2657 O O . THR A 1 336 ? -22.141 10.484 11.648 1 98.75 336 THR A O 1
ATOM 2660 N N . LEU A 1 337 ? -20.641 9.07 12.656 1 98.88 337 LEU A N 1
ATOM 2661 C CA . LEU A 1 337 ? -20.141 10.055 13.594 1 98.88 337 LEU A CA 1
ATOM 2662 C C . LEU A 1 337 ? -19.047 10.906 12.961 1 98.88 337 LEU A C 1
ATOM 2664 O O . LEU A 1 337 ? -17.922 10.422 12.742 1 98.88 337 LEU A O 1
ATOM 2668 N N . ILE A 1 338 ? -19.406 12.172 12.68 1 98.94 338 ILE A N 1
ATOM 2669 C CA . ILE A 1 338 ? -18.469 13.102 12.055 1 98.94 338 ILE A CA 1
ATOM 2670 C C . ILE A 1 338 ? -17.938 14.078 13.102 1 98.94 338 ILE A C 1
ATOM 2672 O O . ILE A 1 338 ? -18.719 14.68 13.852 1 98.94 338 ILE A O 1
ATOM 2676 N N . MET A 1 339 ? -16.672 14.219 13.203 1 98.94 339 MET A N 1
ATOM 2677 C CA . MET A 1 339 ? -16.031 15.242 14.016 1 98.94 339 MET A CA 1
ATOM 2678 C C . MET A 1 339 ? -15.102 16.109 13.164 1 98.94 339 MET A C 1
ATOM 2680 O O . MET A 1 339 ? -14.18 15.594 12.531 1 98.94 339 MET A O 1
ATOM 2684 N N . VAL A 1 340 ? -15.375 17.422 13.094 1 98.88 340 VAL A N 1
ATOM 2685 C CA . VAL A 1 340 ? -14.555 18.391 12.383 1 98.88 340 VAL A CA 1
ATOM 2686 C C . VAL A 1 340 ? -13.719 19.203 13.375 1 98.88 340 VAL A C 1
ATOM 2688 O O . VAL A 1 340 ? -14.258 19.781 14.32 1 98.88 340 VAL A O 1
ATOM 2691 N N . ILE A 1 341 ? -12.422 19.281 13.156 1 98.81 341 ILE A N 1
ATOM 2692 C CA . ILE A 1 341 ? -11.562 20.016 14.086 1 98.81 341 ILE A CA 1
ATOM 2693 C C . ILE A 1 341 ? -10.469 20.75 13.32 1 98.81 341 ILE A C 1
ATOM 2695 O O . ILE A 1 341 ? -10.039 20.297 12.258 1 98.81 341 ILE A O 1
ATOM 2699 N N . SER A 1 342 ? -10.094 21.906 13.719 1 98.44 342 SER A N 1
ATOM 2700 C CA . SER A 1 342 ? -8.805 22.469 13.32 1 98.44 342 SER A CA 1
ATOM 2701 C C . SER A 1 342 ? -7.695 22.047 14.273 1 98.44 342 SER A C 1
ATOM 2703 O O . SER A 1 342 ? -7.902 21.969 15.484 1 98.44 342 SER A O 1
ATOM 2705 N N . ASP A 1 343 ? -6.523 21.781 13.773 1 97.5 343 ASP A N 1
ATOM 2706 C CA . ASP A 1 343 ? -5.488 21.172 14.602 1 97.5 343 ASP A CA 1
ATOM 2707 C C . ASP A 1 343 ? -4.688 22.219 15.352 1 97.5 343 ASP A C 1
ATOM 2709 O O . ASP A 1 343 ? -3.93 21.906 16.266 1 97.5 343 ASP A O 1
ATOM 2713 N N . ASN A 1 344 ? -4.867 23.516 15.031 1 98.5 344 ASN A N 1
ATOM 2714 C CA . ASN A 1 344 ? -4.293 24.656 15.742 1 98.5 344 ASN A CA 1
ATOM 2715 C C . ASN A 1 344 ? -4.867 25.969 15.234 1 98.5 344 ASN A C 1
ATOM 2717 O O . ASN A 1 344 ? -5.676 25.984 14.305 1 98.5 344 ASN A O 1
ATOM 2721 N N . GLY A 1 345 ? -4.508 27.062 15.922 1 97.94 345 GLY A N 1
ATOM 2722 C CA . GLY A 1 345 ? -4.949 28.375 15.5 1 97.94 345 GLY A CA 1
ATOM 2723 C C . GLY A 1 345 ? -4.332 28.828 14.188 1 97.94 345 GLY A C 1
ATOM 2724 O O . GLY A 1 345 ? -3.49 28.125 13.625 1 97.94 345 GLY A O 1
ATOM 2725 N N . ALA A 1 346 ? -4.719 29.969 13.695 1 98.56 346 ALA A N 1
ATOM 2726 C CA . ALA A 1 346 ? -4.234 30.516 12.43 1 98.56 346 ALA A CA 1
ATOM 2727 C C . ALA A 1 346 ? -2.725 30.75 12.477 1 98.56 346 ALA A C 1
ATOM 2729 O O . ALA A 1 346 ? -2.172 31.078 13.531 1 98.56 346 ALA A O 1
ATOM 2730 N N . SER A 1 347 ? -2.115 30.609 11.352 1 97.75 347 SER A N 1
ATOM 2731 C CA . SER A 1 347 ? -0.658 30.578 11.289 1 97.75 347 SER A CA 1
ATOM 2732 C C . SER A 1 347 ? -0.075 31.953 11.016 1 97.75 347 SER A C 1
ATOM 2734 O O . SER A 1 347 ? -0.492 32.625 10.078 1 97.75 347 SER A O 1
ATOM 2736 N N . PRO A 1 348 ? 0.952 32.375 11.805 1 96.12 348 PRO A N 1
ATOM 2737 C CA . PRO A 1 348 ? 1.639 33.656 11.602 1 96.12 348 PRO A CA 1
ATOM 2738 C C . PRO A 1 348 ? 2.906 33.5 10.758 1 96.12 348 PRO A C 1
ATOM 2740 O O . PRO A 1 348 ? 3.74 34.406 10.734 1 96.12 348 PRO A O 1
ATOM 2743 N N . GLU A 1 349 ? 3.059 32.438 10.023 1 93.94 349 GLU A N 1
ATOM 2744 C CA . GLU A 1 349 ? 4.344 32.094 9.406 1 93.94 349 GLU A CA 1
ATOM 2745 C C . GLU A 1 349 ? 4.582 32.938 8.156 1 93.94 349 GLU A C 1
ATOM 2747 O O . GLU A 1 349 ? 5.668 32.906 7.574 1 93.94 349 GLU A O 1
ATOM 2752 N N . GLY A 1 350 ? 3.604 33.781 7.797 1 95.12 350 GLY A N 1
ATOM 2753 C CA . GLY A 1 350 ? 3.783 34.719 6.699 1 95.12 350 GLY A CA 1
ATOM 2754 C C . GLY A 1 350 ? 4.496 36 7.121 1 95.12 350 GLY A C 1
ATOM 2755 O O . GLY A 1 350 ? 4.91 36.781 6.273 1 95.12 350 GLY A O 1
ATOM 2756 N N . GLY A 1 351 ? 4.672 36.219 8.383 1 93.38 351 GLY A N 1
ATOM 2757 C CA . GLY A 1 351 ? 5.367 37.406 8.875 1 93.38 351 GLY A CA 1
ATOM 2758 C C . GLY A 1 351 ? 4.555 38.688 8.727 1 93.38 351 GLY A C 1
ATOM 2759 O O . GLY A 1 351 ? 3.334 38.625 8.586 1 93.38 351 GLY A O 1
ATOM 2760 N N . LEU A 1 352 ? 5.277 39.781 8.82 1 93.62 352 LEU A N 1
ATOM 2761 C CA . LEU A 1 352 ? 4.652 41.094 8.859 1 93.62 352 LEU A CA 1
ATOM 2762 C C . LEU A 1 352 ? 3.971 41.406 7.535 1 93.62 352 LEU A C 1
ATOM 2764 O O . LEU A 1 352 ? 2.926 42.062 7.508 1 93.62 352 LEU A O 1
ATOM 2768 N N . HIS A 1 353 ? 4.586 40.938 6.477 1 95.06 353 HIS A N 1
ATOM 2769 C CA . HIS A 1 353 ? 4.141 41.406 5.168 1 95.06 353 HIS A CA 1
ATOM 2770 C C . HIS A 1 353 ? 3.598 40.25 4.328 1 95.06 353 HIS A C 1
ATOM 2772 O O . HIS A 1 353 ? 3.311 40.438 3.141 1 95.06 353 HIS A O 1
ATOM 2778 N N . GLY A 1 354 ? 3.422 39.062 4.984 1 96.44 354 GLY A N 1
ATOM 2779 C CA . GLY A 1 354 ? 3.17 37.906 4.145 1 96.44 354 GLY A CA 1
ATOM 2780 C C . GLY A 1 354 ? 4.406 37.438 3.41 1 96.44 354 GLY A C 1
ATOM 2781 O O . GLY A 1 354 ? 5.48 38 3.543 1 96.44 354 GLY A O 1
ATOM 2782 N N . SER A 1 355 ? 4.227 36.344 2.766 1 96.56 355 SER A N 1
ATOM 2783 C CA . SER A 1 355 ? 5.34 35.75 2.018 1 96.56 355 SER A CA 1
ATOM 2784 C C . SER A 1 355 ? 4.855 35.062 0.741 1 96.56 355 SER A C 1
ATOM 2786 O O . SER A 1 355 ? 3.768 34.5 0.716 1 96.56 355 SER A O 1
ATOM 2788 N N . VAL A 1 356 ? 5.672 35.156 -0.323 1 96.81 356 VAL A N 1
ATOM 2789 C CA . VAL A 1 356 ? 5.348 34.406 -1.539 1 96.81 356 VAL A CA 1
ATOM 2790 C C . VAL A 1 356 ? 6.117 33.094 -1.564 1 96.81 356 VAL A C 1
ATOM 2792 O O . VAL A 1 356 ? 6 32.312 -2.516 1 96.81 356 VAL A O 1
ATOM 2795 N N . ASN A 1 357 ? 6.867 32.812 -0.483 1 95.75 357 ASN A N 1
ATOM 2796 C CA . ASN A 1 357 ? 7.66 31.609 -0.38 1 95.75 357 ASN A CA 1
ATOM 2797 C C . ASN A 1 357 ? 7.902 31.219 1.075 1 95.75 357 ASN A C 1
ATOM 2799 O O . ASN A 1 357 ? 8.781 31.766 1.732 1 95.75 357 ASN A O 1
ATOM 2803 N N . GLU A 1 358 ? 7.277 30.188 1.475 1 93.69 358 GLU A N 1
ATOM 2804 C CA . GLU A 1 358 ? 7.336 29.797 2.879 1 93.69 358 GLU A CA 1
ATOM 2805 C C . GLU A 1 358 ? 8.727 29.297 3.256 1 93.69 358 GLU A C 1
ATOM 2807 O O . GLU A 1 358 ? 9.094 29.297 4.434 1 93.69 358 GLU A O 1
ATOM 2812 N N . LEU A 1 359 ? 9.539 28.844 2.33 1 93.75 359 LEU A N 1
ATOM 2813 C CA . LEU A 1 359 ? 10.898 28.375 2.605 1 93.75 359 LEU A CA 1
ATOM 2814 C C . LEU A 1 359 ? 11.727 29.469 3.254 1 93.75 359 LEU A C 1
ATOM 2816 O O . LEU A 1 359 ? 12.664 29.188 4 1 93.75 359 LEU A O 1
ATOM 2820 N N . LYS A 1 360 ? 11.375 30.75 2.992 1 93.69 360 LYS A N 1
ATOM 2821 C CA . LYS A 1 360 ? 12.07 31.875 3.596 1 93.69 360 LYS A CA 1
ATOM 2822 C C . LYS A 1 360 ? 11.969 31.844 5.117 1 93.69 360 LYS A C 1
ATOM 2824 O O . LYS A 1 360 ? 12.953 32.094 5.816 1 93.69 360 LYS A O 1
ATOM 2829 N N . PHE A 1 361 ? 10.805 31.469 5.555 1 89.5 361 PHE A N 1
ATOM 2830 C CA . PHE A 1 361 ? 10.586 31.359 6.992 1 89.5 361 PHE A CA 1
ATOM 2831 C C . PHE A 1 361 ? 11.539 30.344 7.613 1 89.5 361 PHE A C 1
ATOM 2833 O O . PHE A 1 361 ? 12.195 30.641 8.617 1 89.5 361 PHE A O 1
ATOM 2840 N N . PHE A 1 362 ? 11.695 29.234 7.039 1 89.75 362 PHE A N 1
ATOM 2841 C CA . PHE A 1 362 ? 12.453 28.125 7.625 1 89.75 362 PHE A CA 1
ATOM 2842 C C . PHE A 1 362 ? 13.953 28.391 7.531 1 89.75 362 PHE A C 1
ATOM 2844 O O . PHE A 1 362 ? 14.742 27.797 8.266 1 89.75 362 PHE A O 1
ATOM 2851 N N . ASN A 1 363 ? 14.359 29.344 6.602 1 92.81 363 ASN A N 1
ATOM 2852 C CA . ASN A 1 363 ? 15.773 29.672 6.426 1 92.81 363 ASN A CA 1
ATOM 2853 C C . ASN A 1 363 ? 16.109 31.031 7.055 1 92.81 363 ASN A C 1
ATOM 2855 O O . ASN A 1 363 ? 17.219 31.531 6.898 1 92.81 363 ASN A O 1
ATOM 2859 N N . ASN A 1 364 ? 15.164 31.656 7.715 1 89.62 364 ASN A N 1
ATOM 2860 C CA . ASN A 1 364 ? 15.32 33 8.281 1 89.62 364 ASN A CA 1
ATOM 2861 C C . ASN A 1 364 ? 15.633 34.031 7.207 1 89.62 364 ASN A C 1
ATOM 2863 O O . ASN A 1 364 ? 16.312 35.031 7.473 1 89.62 364 ASN A O 1
ATOM 2867 N N . ALA A 1 365 ? 15.234 33.656 5.934 1 90.88 365 ALA A N 1
ATOM 2868 C CA . ALA A 1 365 ? 15.43 34.625 4.863 1 90.88 365 ALA A CA 1
ATOM 2869 C C . ALA A 1 365 ? 14.391 35.75 4.938 1 90.88 365 ALA A C 1
ATOM 2871 O O . ALA A 1 365 ? 13.219 35.5 5.219 1 90.88 365 ALA A O 1
ATOM 2872 N N . PRO A 1 366 ? 14.797 36.938 4.758 1 87.06 366 PRO A N 1
ATOM 2873 C CA . PRO A 1 366 ? 13.867 38.062 4.922 1 87.06 366 PRO A CA 1
ATOM 2874 C C . PRO A 1 366 ? 12.789 38.094 3.842 1 87.06 366 PRO A C 1
ATOM 2876 O O . PRO A 1 366 ? 13.055 37.75 2.686 1 87.06 366 PRO A O 1
ATOM 2879 N N . GLU A 1 367 ? 11.711 38.625 4.301 1 88.94 367 GLU A N 1
ATOM 2880 C CA . GLU A 1 367 ? 10.633 38.844 3.354 1 88.94 367 GLU A CA 1
ATOM 2881 C C . GLU A 1 367 ? 10.828 40.188 2.621 1 88.94 367 GLU A C 1
ATOM 2883 O O . GLU A 1 367 ? 11.445 41.094 3.156 1 88.94 367 GLU A O 1
ATOM 2888 N N . SER A 1 368 ? 10.312 40.156 1.416 1 87.31 368 SER A N 1
ATOM 2889 C CA . SER A 1 368 ? 10.406 41.344 0.604 1 87.31 368 SER A CA 1
ATOM 2890 C C . SER A 1 368 ? 9.023 41.844 0.171 1 87.31 368 SER A C 1
ATOM 2892 O O . SER A 1 368 ? 8.336 41.156 -0.585 1 87.31 368 SER A O 1
ATOM 2894 N N . LEU A 1 369 ? 8.672 43.094 0.659 1 93 369 LEU A N 1
ATOM 2895 C CA . LEU A 1 369 ? 7.41 43.656 0.22 1 93 369 LEU A CA 1
ATOM 2896 C C . LEU A 1 369 ? 7.383 43.844 -1.296 1 93 369 LEU A C 1
ATOM 2898 O O . LEU A 1 369 ? 6.344 43.625 -1.93 1 93 369 LEU A O 1
ATOM 2902 N N . GLU A 1 370 ? 8.531 44.188 -1.813 1 93.06 370 GLU A N 1
ATOM 2903 C CA . GLU A 1 370 ? 8.656 44.375 -3.256 1 93.06 370 GLU A CA 1
ATOM 2904 C C . GLU A 1 370 ? 8.375 43.062 -4.004 1 93.06 370 GLU A C 1
ATOM 2906 O O . GLU A 1 370 ? 7.613 43.062 -4.977 1 93.06 370 GLU A O 1
ATOM 2911 N N . GLN A 1 371 ? 8.977 42.031 -3.512 1 92.81 371 GLN A N 1
ATOM 2912 C CA . GLN A 1 371 ? 8.742 40.719 -4.137 1 92.81 371 GLN A CA 1
ATOM 2913 C C . GLN A 1 371 ? 7.281 40.312 -4.008 1 92.81 371 GLN A C 1
ATOM 2915 O O . GLN A 1 371 ? 6.703 39.75 -4.949 1 92.81 371 GLN A O 1
ATOM 2920 N N . ASN A 1 372 ? 6.707 40.531 -2.838 1 97.12 372 ASN A N 1
ATOM 2921 C CA . ASN A 1 372 ? 5.305 40.188 -2.611 1 97.12 372 ASN A CA 1
ATOM 2922 C C . ASN A 1 372 ? 4.387 40.969 -3.561 1 97.12 372 ASN A C 1
ATOM 2924 O O . ASN A 1 372 ? 3.467 40.375 -4.141 1 97.12 372 ASN A O 1
ATOM 2928 N N . LEU A 1 373 ? 4.656 42.25 -3.701 1 97.31 373 LEU A N 1
ATOM 2929 C CA . LEU A 1 373 ? 3.832 43.094 -4.555 1 97.31 373 LEU A CA 1
ATOM 2930 C C . LEU A 1 373 ? 3.932 42.656 -6.012 1 97.31 373 LEU A C 1
ATOM 2932 O O . LEU A 1 373 ? 2.938 42.688 -6.742 1 97.31 373 LEU A O 1
ATOM 2936 N N . ALA A 1 374 ? 5.121 42.25 -6.402 1 96.19 374 ALA A N 1
ATOM 2937 C CA . ALA A 1 374 ? 5.336 41.812 -7.781 1 96.19 374 ALA A CA 1
ATOM 2938 C C . ALA A 1 374 ? 4.523 40.562 -8.094 1 96.19 374 ALA A C 1
ATOM 2940 O O . ALA A 1 374 ? 4.191 40.281 -9.258 1 96.19 374 ALA A O 1
ATOM 2941 N N . ALA A 1 375 ? 4.191 39.812 -7.051 1 96.81 375 ALA A N 1
ATOM 2942 C CA . ALA A 1 375 ? 3.502 38.531 -7.227 1 96.81 375 ALA A CA 1
ATOM 2943 C C . ALA A 1 375 ? 1.993 38.688 -7.07 1 96.81 375 ALA A C 1
ATOM 2945 O O . ALA A 1 375 ? 1.244 37.719 -7.16 1 96.81 375 ALA A O 1
ATOM 2946 N N . LEU A 1 376 ? 1.502 39.875 -6.918 1 97.69 376 LEU A N 1
ATOM 2947 C CA . LEU A 1 376 ? 0.134 40.188 -6.52 1 97.69 376 LEU A CA 1
ATOM 2948 C C . LEU A 1 376 ? -0.869 39.438 -7.395 1 97.69 376 LEU A C 1
ATOM 2950 O O . LEU A 1 376 ? -1.777 38.781 -6.879 1 97.69 376 LEU A O 1
ATOM 2954 N N . ASP A 1 377 ? -0.671 39.438 -8.68 1 96.12 377 ASP A N 1
ATOM 2955 C CA . ASP A 1 377 ? -1.651 38.906 -9.617 1 96.12 377 ASP A CA 1
ATOM 2956 C C . ASP A 1 377 ? -1.571 37.406 -9.695 1 96.12 377 ASP A C 1
ATOM 2958 O O . ASP A 1 377 ? -2.48 36.75 -10.219 1 96.12 377 ASP A O 1
ATOM 2962 N N . GLU A 1 378 ? -0.521 36.812 -9.133 1 97.06 378 GLU A N 1
ATOM 2963 C CA . GLU A 1 378 ? -0.295 35.375 -9.258 1 97.06 378 GLU A CA 1
ATOM 2964 C C . GLU A 1 378 ? -0.602 34.656 -7.945 1 97.06 378 GLU A C 1
ATOM 2966 O O . GLU A 1 378 ? -0.57 33.438 -7.887 1 97.06 378 GLU A O 1
ATOM 2971 N N . LEU A 1 379 ? -0.959 35.406 -6.953 1 98.06 379 LEU A N 1
ATOM 2972 C CA . LEU A 1 379 ? -1.205 34.781 -5.648 1 98.06 379 LEU A CA 1
ATOM 2973 C C . LEU A 1 379 ? -2.334 33.781 -5.727 1 98.06 379 LEU A C 1
ATOM 2975 O O . LEU A 1 379 ? -3.365 34.031 -6.352 1 98.06 379 LEU A O 1
ATOM 2979 N N . GLY A 1 380 ? -2.078 32.625 -5.098 1 98.19 380 GLY A N 1
ATOM 2980 C CA . GLY A 1 380 ? -3.043 31.516 -5.102 1 98.19 380 GLY A CA 1
ATOM 2981 C C . GLY A 1 380 ? -2.783 30.5 -6.191 1 98.19 380 GLY A C 1
ATOM 2982 O O . GLY A 1 380 ? -3.311 29.391 -6.141 1 98.19 380 GLY A O 1
ATOM 2983 N N . GLY A 1 381 ? -2.027 30.891 -7.152 1 97.5 381 GLY A N 1
ATOM 2984 C CA . GLY A 1 381 ? -1.708 30.016 -8.281 1 97.5 381 GLY A CA 1
ATOM 2985 C C . GLY A 1 381 ? -0.511 29.125 -8.023 1 97.5 381 GLY A C 1
ATOM 2986 O O . GLY A 1 381 ? 0 29.062 -6.902 1 97.5 381 GLY A O 1
ATOM 2987 N N . PRO A 1 382 ? -0.065 28.438 -9.008 1 96.25 382 PRO A N 1
ATOM 2988 C CA . PRO A 1 382 ? 0.946 27.391 -8.836 1 96.25 382 PRO A CA 1
ATOM 2989 C C . PRO A 1 382 ? 2.363 27.953 -8.742 1 96.25 382 PRO A C 1
ATOM 2991 O O . PRO A 1 382 ? 3.299 27.219 -8.398 1 96.25 382 PRO A O 1
ATOM 2994 N N . ARG A 1 383 ? 2.629 29.25 -8.969 1 93.62 383 ARG A N 1
ATOM 2995 C CA . ARG A 1 383 ? 3.982 29.766 -9.164 1 93.62 383 ARG A CA 1
ATOM 2996 C C . ARG A 1 383 ? 4.633 30.125 -7.836 1 93.62 383 ARG A C 1
ATOM 2998 O O . ARG A 1 383 ? 5.848 30.312 -7.762 1 93.62 383 ARG A O 1
ATOM 3005 N N . HIS A 1 384 ? 3.789 30.234 -6.809 1 95.31 384 HIS A N 1
ATOM 3006 C CA . HIS A 1 384 ? 4.301 30.688 -5.52 1 95.31 384 HIS A CA 1
ATOM 3007 C C . HIS A 1 384 ? 3.879 29.734 -4.398 1 95.31 384 HIS A C 1
ATOM 3009 O O . HIS A 1 384 ? 3.061 28.844 -4.613 1 95.31 384 HIS A O 1
ATOM 3015 N N . PHE A 1 385 ? 4.543 29.875 -3.305 1 96.25 385 PHE A N 1
ATOM 3016 C CA . PHE A 1 385 ? 4.223 29.172 -2.066 1 96.25 385 PHE A CA 1
ATOM 3017 C C . PHE A 1 385 ? 3.836 30.156 -0.972 1 96.25 385 PHE A C 1
ATOM 3019 O O . PHE A 1 385 ? 4.555 30.312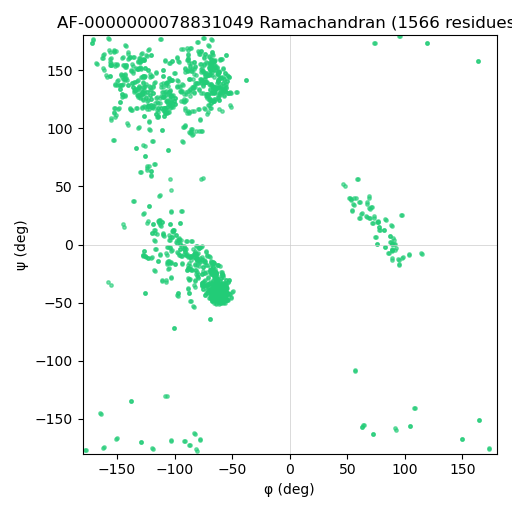 0.019 1 96.25 385 PHE A O 1
ATOM 3026 N N . ASN A 1 386 ? 2.656 30.781 -1.18 1 97.44 386 ASN A N 1
ATOM 3027 C CA . ASN A 1 386 ? 2.346 32.031 -0.52 1 97.44 386 ASN A CA 1
ATOM 3028 C C . ASN A 1 386 ? 1.686 31.812 0.837 1 97.44 386 ASN A C 1
ATOM 3030 O O . ASN A 1 386 ? 1.124 30.75 1.091 1 97.44 386 ASN A O 1
ATOM 3034 N N . HIS A 1 387 ? 1.766 32.781 1.653 1 97.5 387 HIS A N 1
ATOM 3035 C CA . HIS A 1 387 ? 1.242 32.906 3.01 1 97.5 387 HIS A CA 1
ATOM 3036 C C . HIS A 1 387 ? 0.815 34.344 3.322 1 97.5 387 HIS A C 1
ATOM 3038 O O . HIS A 1 387 ? 1.384 35.281 2.783 1 97.5 387 HIS A O 1
ATOM 3044 N N . TYR A 1 388 ? -0.191 34.562 4.117 1 98.31 388 TYR A N 1
ATOM 3045 C CA . TYR A 1 388 ? -0.667 35.906 4.434 1 98.31 388 TYR A CA 1
ATOM 3046 C C . TYR A 1 388 ? 0.065 36.469 5.645 1 98.31 388 TYR A C 1
ATOM 3048 O O . TYR A 1 388 ? 0.787 35.75 6.336 1 98.31 388 TYR A O 1
ATOM 3056 N N . PRO A 1 389 ? -0.099 37.781 5.934 1 97.62 389 PRO A N 1
ATOM 3057 C CA . PRO A 1 389 ? 0.668 38.438 7 1 97.62 389 PRO A CA 1
ATOM 3058 C C . PRO A 1 389 ? 0.097 38.156 8.391 1 97.62 389 PRO A C 1
ATOM 3060 O O . PRO A 1 389 ? -1.029 37.688 8.516 1 97.62 389 PRO A O 1
ATOM 3063 N N . TRP A 1 390 ? 0.8 38.625 9.453 1 97.5 390 TRP A N 1
ATOM 3064 C CA . TRP A 1 390 ? 0.46 38.5 10.859 1 97.5 390 TRP A CA 1
ATOM 3065 C C . TRP A 1 390 ? -0.938 39.031 11.141 1 97.5 390 TRP A C 1
ATOM 3067 O O . TRP A 1 390 ? -1.668 38.469 11.969 1 97.5 390 TRP A O 1
ATOM 3077 N N . GLY A 1 391 ? -1.265 40.062 10.484 1 98.5 391 GLY A N 1
ATOM 3078 C CA . GLY A 1 391 ? -2.557 40.688 10.734 1 98.5 391 GLY A CA 1
ATOM 3079 C C . GLY A 1 391 ? -3.723 39.75 10.516 1 98.5 391 GLY A C 1
ATOM 3080 O O . GLY A 1 391 ? -4.668 39.719 11.305 1 98.5 391 GLY A O 1
ATOM 3081 N N . TRP A 1 392 ? -3.637 39.031 9.469 1 98.69 392 TRP A N 1
ATOM 3082 C CA . TRP A 1 392 ? -4.73 38.094 9.148 1 98.69 392 TRP A CA 1
ATOM 3083 C C . TRP A 1 392 ? -4.711 36.875 10.062 1 98.69 392 TRP A C 1
ATOM 3085 O O . TRP A 1 392 ? -5.762 36.344 10.406 1 98.69 392 TRP A O 1
ATOM 3095 N N . ALA A 1 393 ? -3.523 36.406 10.469 1 98.31 393 ALA A N 1
ATOM 3096 C CA . ALA A 1 393 ? -3.443 35.312 11.461 1 98.31 393 ALA A CA 1
ATOM 3097 C C . ALA A 1 393 ? -4.113 35.75 12.766 1 98.31 393 ALA A C 1
ATOM 3099 O O . ALA A 1 393 ? -4.918 35 13.328 1 98.31 393 ALA A O 1
ATOM 3100 N N . TRP A 1 394 ? -3.773 36.906 13.156 1 98.38 394 TRP A N 1
ATOM 3101 C CA . TRP A 1 394 ? -4.328 37.469 14.383 1 98.38 394 TRP A CA 1
ATOM 3102 C C . TRP A 1 394 ? -5.84 37.625 14.273 1 98.38 394 TRP A C 1
ATOM 3104 O O . TRP A 1 394 ? -6.578 37.188 15.156 1 98.38 394 TRP A O 1
ATOM 3114 N N . ALA A 1 395 ? -6.285 38.156 13.227 1 98.69 395 ALA A N 1
ATOM 3115 C CA . ALA A 1 395 ? -7.715 38.375 13.016 1 98.69 395 ALA A CA 1
ATOM 3116 C C . ALA A 1 395 ? -8.461 37.031 12.945 1 98.69 395 ALA A C 1
ATOM 3118 O O . ALA A 1 395 ? -9.602 36.938 13.406 1 98.69 395 ALA A O 1
ATOM 3119 N N . GLY A 1 396 ? -7.789 36.094 12.383 1 98.62 396 GLY A N 1
ATOM 3120 C CA . GLY A 1 396 ? -8.414 34.781 12.219 1 98.62 396 GLY A CA 1
ATOM 3121 C C . GLY A 1 396 ? -8.68 34.062 13.531 1 98.62 396 GLY A C 1
ATOM 3122 O O . GLY A 1 396 ? -9.461 33.125 13.578 1 98.62 396 GLY A O 1
ATOM 3123 N N . ASN A 1 397 ? -8.07 34.5 14.609 1 98.62 397 ASN A N 1
ATOM 3124 C CA . ASN A 1 397 ? -8.203 33.875 15.906 1 98.62 397 ASN A CA 1
ATOM 3125 C C . ASN A 1 397 ? -9.156 34.625 16.812 1 98.62 397 ASN A C 1
ATOM 3127 O O . ASN A 1 397 ? -9.242 34.344 18.016 1 98.62 397 ASN A O 1
ATOM 3131 N N . THR A 1 398 ? -9.883 35.562 16.266 1 98.56 398 THR A N 1
ATOM 3132 C CA . THR A 1 398 ? -10.828 36.375 17.031 1 98.56 398 THR A CA 1
ATOM 3133 C C . THR A 1 398 ? -11.75 35.5 17.859 1 98.56 398 THR A C 1
ATOM 3135 O O . THR A 1 398 ? -12.328 34.531 17.344 1 98.56 398 THR A O 1
ATOM 3138 N N . PRO A 1 399 ? -11.898 35.812 19.203 1 98.38 399 PRO A N 1
ATOM 3139 C CA . PRO A 1 399 ? -11.516 37.062 19.875 1 98.38 399 PRO A CA 1
ATOM 3140 C C . PRO A 1 399 ? -10.203 36.938 20.641 1 98.38 399 PRO A C 1
ATOM 3142 O O . PRO A 1 399 ? -9.852 37.844 21.406 1 98.38 399 PRO A O 1
ATOM 3145 N N . PHE A 1 400 ? -9.492 35.938 20.438 1 98.31 400 PHE A N 1
ATOM 3146 C CA . PHE A 1 400 ? -8.414 35.562 21.344 1 98.31 400 PHE A CA 1
ATOM 3147 C C . PHE A 1 400 ? -7.117 36.25 20.969 1 98.31 400 PHE A C 1
ATOM 3149 O O . PHE A 1 400 ? -7.016 36.875 19.891 1 98.31 400 PHE A O 1
ATOM 3156 N N . LYS A 1 401 ? -6.145 36.156 21.922 1 96.44 401 LYS A N 1
ATOM 3157 C CA . LYS A 1 401 ? -4.801 36.688 21.734 1 96.44 401 LYS A CA 1
ATOM 3158 C C . LYS A 1 401 ? -3.904 35.719 21 1 96.44 401 LYS A C 1
ATOM 3160 O O . LYS A 1 401 ? -3.98 34.5 21.234 1 96.44 401 LYS A O 1
ATOM 3165 N N . ARG A 1 402 ? -3.082 36.281 20.172 1 96.81 402 ARG A N 1
ATOM 3166 C CA . ARG A 1 402 ? -1.963 35.594 19.547 1 96.81 402 ARG A CA 1
ATOM 3167 C C . ARG A 1 402 ? -2.453 34.438 18.656 1 96.81 402 ARG A C 1
ATOM 3169 O O . ARG A 1 402 ? -3.572 34.5 18.141 1 96.81 402 ARG A O 1
ATOM 3176 N N . TRP A 1 403 ? -1.627 33.469 18.391 1 98.06 403 TRP A N 1
ATOM 3177 C CA . TRP A 1 403 ? -1.836 32.594 17.234 1 98.06 403 TRP A CA 1
ATOM 3178 C C . TRP A 1 403 ? -1.036 31.297 17.391 1 98.06 403 TRP A C 1
ATOM 3180 O O . TRP A 1 403 ? -0.507 31.016 18.469 1 98.06 403 TRP A O 1
ATOM 3190 N N . LYS A 1 404 ? -1.036 30.406 16.312 1 97.81 404 LYS A N 1
ATOM 3191 C CA . LYS A 1 404 ? -0.305 29.156 16.203 1 97.81 404 LYS A CA 1
ATOM 3192 C C . LYS A 1 404 ? 1.083 29.266 16.828 1 97.81 404 LYS A C 1
ATOM 3194 O O . LYS A 1 404 ? 1.747 30.297 16.688 1 97.81 404 LYS A O 1
ATOM 3199 N N . ARG A 1 405 ? 1.577 28.172 17.547 1 96.31 405 ARG A N 1
ATOM 3200 C CA . ARG A 1 405 ? 2.9 28.031 18.141 1 96.31 405 ARG A CA 1
ATOM 3201 C C . ARG A 1 405 ? 2.945 28.656 19.531 1 96.31 405 ARG A C 1
ATOM 3203 O O . ARG A 1 405 ? 3.926 28.484 20.266 1 96.31 405 ARG A O 1
ATOM 3210 N N . GLU A 1 406 ? 1.865 29.344 19.906 1 97.12 406 GLU A N 1
ATOM 3211 C CA . GLU A 1 406 ? 1.816 29.953 21.234 1 97.12 406 GLU A CA 1
ATOM 3212 C C . GLU A 1 406 ? 0.643 29.422 22.047 1 97.12 406 GLU A C 1
ATOM 3214 O O . GLU A 1 406 ? -0.308 28.875 21.484 1 97.12 406 GLU A O 1
ATOM 3219 N N . THR A 1 407 ? 0.633 29.609 23.406 1 97.81 407 THR A N 1
ATOM 3220 C CA . THR A 1 407 ? -0.313 28.891 24.25 1 97.81 407 THR A CA 1
ATOM 3221 C C . THR A 1 407 ? -1.446 29.797 24.703 1 97.81 407 THR A C 1
ATOM 3223 O O . THR A 1 407 ? -2.355 29.375 25.406 1 97.81 407 THR A O 1
ATOM 3226 N N . TYR A 1 408 ? -1.417 31.141 24.328 1 98 408 TYR A N 1
ATOM 3227 C CA . TYR A 1 408 ? -2.668 31.875 24.469 1 98 408 TYR A CA 1
ATOM 3228 C C . TYR A 1 408 ? -3.795 31.188 23.703 1 98 408 TYR A C 1
ATOM 3230 O O . TYR A 1 408 ? -3.543 30.312 22.875 1 98 408 TYR A O 1
ATOM 3238 N N . ARG A 1 409 ? -4.949 31.5 23.969 1 98 409 ARG A N 1
ATOM 3239 C CA . ARG A 1 409 ? -6.094 30.781 23.422 1 98 409 ARG A CA 1
ATOM 3240 C C . ARG A 1 409 ? -6.16 30.953 21.906 1 98 409 ARG A C 1
ATOM 3242 O O . ARG A 1 409 ? -6.738 30.125 21.203 1 98 409 ARG A O 1
ATOM 3249 N N . GLY A 1 410 ? -5.535 32.031 21.359 1 98 410 GLY A N 1
ATOM 3250 C CA . GLY A 1 410 ? -5.48 32.156 19.906 1 98 410 GLY A CA 1
ATOM 3251 C C . GLY A 1 410 ? -4.77 30.984 19.234 1 98 410 GLY A C 1
ATOM 3252 O O . GLY A 1 410 ? -5.059 30.656 18.094 1 98 410 GLY A O 1
ATOM 3253 N N . GLY A 1 411 ? -3.834 30.359 19.922 1 98.31 411 GLY A N 1
ATOM 3254 C CA . GLY A 1 411 ? -3.107 29.219 19.391 1 98.31 411 GLY A CA 1
ATOM 3255 C C . GLY A 1 411 ? -3.725 27.891 19.766 1 98.31 411 GLY A C 1
ATOM 3256 O O . GLY A 1 411 ? -3.486 26.875 19.109 1 98.31 411 GLY A O 1
ATOM 3257 N N . THR A 1 412 ? -4.629 27.875 20.797 1 98.38 412 THR A N 1
ATOM 3258 C CA . THR A 1 412 ? -4.953 26.578 21.375 1 98.38 412 THR A CA 1
ATOM 3259 C C . THR A 1 412 ? -6.461 26.344 21.375 1 98.38 412 THR A C 1
ATOM 3261 O O . THR A 1 412 ? -6.93 25.266 21.734 1 98.38 412 THR A O 1
ATOM 3264 N N . THR A 1 413 ? -7.316 27.312 21.078 1 98.38 413 THR A N 1
ATOM 3265 C CA . THR A 1 413 ? -8.766 27.125 21 1 98.38 413 THR A CA 1
ATOM 3266 C C . THR A 1 413 ? -9.219 27.156 19.531 1 98.38 413 THR A C 1
ATOM 3268 O O . THR A 1 413 ? -9.008 28.125 18.828 1 98.38 413 THR A O 1
ATOM 3271 N N . ASP A 1 414 ? -9.867 26.094 19.141 1 98.5 414 ASP A N 1
ATOM 3272 C CA . ASP A 1 414 ? -10.109 25.922 17.719 1 98.5 414 ASP A CA 1
ATOM 3273 C C . ASP A 1 414 ? -11.523 25.406 17.453 1 98.5 414 ASP A C 1
ATOM 3275 O O . ASP A 1 414 ? -12.188 24.906 18.359 1 98.5 414 ASP A O 1
ATOM 3279 N N . PRO A 1 415 ? -11.984 25.578 16.188 1 98.44 415 PRO A N 1
ATOM 3280 C CA . PRO A 1 415 ? -13.312 25.094 15.812 1 98.44 415 PRO A CA 1
ATOM 3281 C C . PRO A 1 415 ? -13.461 23.594 15.984 1 98.44 415 PRO A C 1
ATOM 3283 O O . PRO A 1 415 ? -12.523 22.828 15.711 1 98.44 415 PRO A O 1
ATOM 3286 N N . PHE A 1 416 ? -14.68 23.188 16.422 1 98.81 416 PHE A N 1
ATOM 3287 C CA . PHE A 1 416 ? -15 21.781 16.609 1 98.81 416 PHE A CA 1
ATOM 3288 C C . PHE A 1 416 ? -16.484 21.531 16.438 1 98.81 416 PHE A C 1
ATOM 3290 O O . PHE A 1 416 ? -17.312 22.156 17.109 1 98.81 416 PHE A O 1
ATOM 3297 N N . ILE A 1 417 ? -16.844 20.75 15.461 1 98.88 417 ILE A N 1
ATOM 3298 C CA . ILE A 1 417 ? -18.219 20.391 15.141 1 98.88 417 ILE A CA 1
ATOM 3299 C C . ILE A 1 417 ? -18.406 18.891 15.273 1 98.88 417 ILE A C 1
ATOM 3301 O O . ILE A 1 417 ? -17.547 18.109 14.852 1 98.88 417 ILE A O 1
ATOM 3305 N N . VAL A 1 418 ? -19.5 18.422 15.883 1 98.88 418 VAL A N 1
ATOM 3306 C CA . VAL A 1 418 ? -19.875 17.016 15.969 1 98.88 418 VAL A CA 1
ATOM 3307 C C . VAL A 1 418 ? -21.234 16.812 15.328 1 98.88 418 VAL A C 1
ATOM 3309 O O . VAL A 1 418 ? -22.203 17.516 15.664 1 98.88 418 VAL A O 1
ATOM 3312 N N . HIS A 1 419 ? -21.344 15.922 14.391 1 98.81 419 HIS A N 1
ATOM 3313 C CA . HIS A 1 419 ? -22.562 15.633 13.656 1 98.81 419 HIS A CA 1
ATOM 3314 C C . HIS A 1 419 ? -22.812 14.133 13.555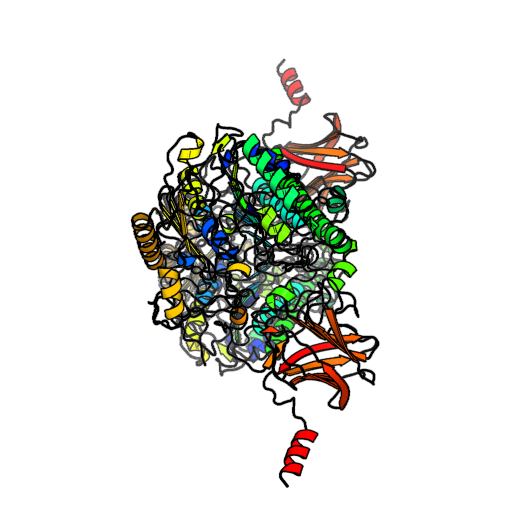 1 98.81 419 HIS A C 1
ATOM 3316 O O . HIS A 1 419 ? -21.953 13.391 13.07 1 98.81 419 HIS A O 1
ATOM 3322 N N . TRP A 1 420 ? -23.875 13.648 14.102 1 98.69 420 TRP A N 1
ATOM 3323 C CA . TRP A 1 420 ? -24.281 12.25 14.102 1 98.69 420 TRP A CA 1
ATOM 3324 C C . TRP A 1 420 ? -25.797 12.125 14.211 1 98.69 420 TRP A C 1
ATOM 3326 O O . TRP A 1 420 ? -26.344 11.961 15.305 1 98.69 420 TRP A O 1
ATOM 3336 N N . PRO A 1 421 ? -26.469 12.102 13.031 1 97.56 421 PRO A N 1
ATOM 3337 C CA . PRO A 1 421 ? -27.938 12.18 13.055 1 97.56 421 PRO A CA 1
ATOM 3338 C C . PRO A 1 421 ? -28.578 11.07 13.891 1 97.56 421 PRO A C 1
ATOM 3340 O O . PRO A 1 421 ? -29.547 11.32 14.617 1 97.56 421 PRO A O 1
ATOM 3343 N N . ARG A 1 422 ? -28.047 9.891 13.906 1 96.69 422 ARG A N 1
ATOM 3344 C CA . ARG A 1 422 ? -28.641 8.773 14.625 1 96.69 422 ARG A CA 1
ATOM 3345 C C . ARG A 1 422 ? -28.312 8.828 16.109 1 96.69 422 ARG A C 1
ATOM 3347 O O . ARG A 1 422 ? -29.062 8.336 16.938 1 96.69 422 ARG A O 1
ATOM 3354 N N . GLY A 1 423 ? -27.188 9.445 16.438 1 96.81 423 GLY A N 1
ATOM 3355 C CA . GLY A 1 423 ? -26.703 9.352 17.812 1 96.81 423 GLY A CA 1
ATOM 3356 C C . GLY A 1 423 ? -26.906 10.633 18.609 1 96.81 423 GLY A C 1
ATOM 3357 O O . GLY A 1 423 ? -26.828 10.625 19.828 1 96.81 423 GLY A O 1
ATOM 3358 N N . ILE A 1 424 ? -27.172 11.75 17.938 1 97.94 424 ILE A N 1
ATOM 3359 C CA . ILE A 1 424 ? -27.344 13.047 18.594 1 97.94 424 ILE A CA 1
ATOM 3360 C C . ILE A 1 424 ? -28.703 13.633 18.234 1 97.94 424 ILE A C 1
ATOM 3362 O O . ILE A 1 424 ? -28.984 13.891 17.062 1 97.94 424 ILE A O 1
ATOM 3366 N N . GLN A 1 425 ? -29.531 13.867 19.188 1 96.25 425 GLN A N 1
ATOM 3367 C CA . GLN A 1 425 ? -30.875 14.375 18.969 1 96.25 425 GLN A CA 1
ATOM 3368 C C . GLN A 1 425 ? -30.875 15.898 18.797 1 96.25 425 GLN A C 1
ATOM 3370 O O . GLN A 1 425 ? -31.625 16.438 18 1 96.25 425 GLN A O 1
ATOM 3375 N N . ALA A 1 426 ? -30 16.531 19.547 1 96.62 426 ALA A N 1
ATOM 3376 C CA . ALA A 1 426 ? -29.906 17.984 19.469 1 96.62 426 ALA A CA 1
ATOM 3377 C C . ALA A 1 426 ? -29.422 18.453 18.109 1 96.62 426 ALA A C 1
ATOM 3379 O O . ALA A 1 426 ? -28.609 17.781 17.469 1 96.62 426 ALA A O 1
ATOM 3380 N N . ARG A 1 427 ? -29.969 19.609 17.656 1 96.88 427 ARG A N 1
ATOM 3381 C CA . ARG A 1 427 ? -29.562 20.188 16.391 1 96.88 427 ARG A CA 1
ATOM 3382 C C . ARG A 1 427 ? -29.266 21.672 16.547 1 96.88 427 ARG A C 1
ATOM 3384 O O . ARG A 1 427 ? -30.078 22.422 17.094 1 96.88 427 ARG A O 1
ATOM 3391 N N . GLY A 1 428 ? -28.062 22.031 16.047 1 97.19 428 GLY A N 1
ATOM 3392 C CA . GLY A 1 428 ? -27.734 23.453 15.977 1 97.19 428 GLY A CA 1
ATOM 3393 C C . GLY A 1 428 ? -27.453 24.062 17.344 1 97.19 428 GLY A C 1
ATOM 3394 O O . GLY A 1 428 ? -27.609 25.266 17.531 1 97.19 428 GLY A O 1
ATOM 3395 N N . GLU A 1 429 ? -27.172 23.266 18.297 1 98 429 GLU A N 1
ATOM 3396 C CA . GLU A 1 429 ? -26.922 23.766 19.641 1 98 429 GLU A CA 1
ATOM 3397 C C . GLU A 1 429 ? -25.422 23.938 19.891 1 98 429 GLU A C 1
ATOM 3399 O O . GLU A 1 429 ? -24.609 23.328 19.219 1 98 429 GLU A O 1
ATOM 3404 N N . ILE A 1 430 ? -25.109 24.781 20.828 1 98 430 ILE A N 1
ATOM 3405 C CA . ILE A 1 430 ? -23.734 25.062 21.219 1 98 430 ILE A CA 1
ATOM 3406 C C . ILE A 1 430 ? -23.422 24.359 22.547 1 98 430 ILE A C 1
ATOM 3408 O O . ILE A 1 430 ? -24.266 24.312 23.438 1 98 430 ILE A O 1
ATOM 3412 N N . ARG A 1 431 ? -22.344 23.703 22.594 1 98.31 431 ARG A N 1
ATOM 3413 C CA . ARG A 1 431 ? -21.797 23.125 23.812 1 98.31 431 ARG A CA 1
ATOM 3414 C C . ARG A 1 431 ? -20.594 23.922 24.312 1 98.31 431 ARG A C 1
ATOM 3416 O O . ARG A 1 431 ? -19.719 24.281 23.516 1 98.31 431 ARG A O 1
ATOM 3423 N N . SER A 1 432 ? -20.516 24.172 25.641 1 97.31 432 SER A N 1
ATOM 3424 C CA . SER A 1 432 ? -19.453 25.016 26.188 1 97.31 432 SER A CA 1
ATOM 3425 C C . SER A 1 432 ? -18.578 24.234 27.156 1 97.31 432 SER A C 1
ATOM 3427 O O . SER A 1 432 ? -17.703 24.797 27.812 1 97.31 432 SER A O 1
ATOM 3429 N N . GLN A 1 433 ? -18.859 22.922 27.281 1 97.56 433 GLN A N 1
ATOM 3430 C CA . GLN A 1 433 ? -18 22.078 28.109 1 97.56 433 GLN A CA 1
ATOM 3431 C C . GLN A 1 433 ? -16.547 22.141 27.625 1 97.56 433 GLN A C 1
ATOM 3433 O O . GLN A 1 433 ? -16.281 22.172 26.422 1 97.56 433 GLN A O 1
ATOM 3438 N N . TYR A 1 434 ? -15.594 22.125 28.625 1 98 434 TYR A N 1
ATOM 3439 C CA . TYR A 1 434 ? -14.172 22.125 28.281 1 98 434 TYR A CA 1
ATOM 3440 C C . TYR A 1 434 ? -13.766 20.812 27.625 1 98 434 TYR A C 1
ATOM 3442 O O . TYR A 1 434 ? -13.961 19.734 28.203 1 98 434 TYR A O 1
ATOM 3450 N N . CYS A 1 435 ? -13.234 20.906 26.406 1 98.44 435 CYS A N 1
ATOM 3451 C CA . CYS A 1 435 ? -12.75 19.734 25.672 1 98.44 435 CYS A CA 1
ATOM 3452 C C . CYS A 1 435 ? -11.344 19.969 25.156 1 98.44 435 CYS A C 1
ATOM 3454 O O . CYS A 1 435 ? -10.914 21.125 24.984 1 98.44 435 CYS A O 1
ATOM 3456 N N . HIS A 1 436 ? -10.609 18.922 25.016 1 98.81 436 HIS A N 1
ATOM 3457 C CA . HIS A 1 436 ? -9.297 18.906 24.391 1 98.81 436 HIS A CA 1
ATOM 3458 C C . HIS A 1 436 ? -9.195 17.812 23.344 1 98.81 436 HIS A C 1
ATOM 3460 O O . HIS A 1 436 ? -9.938 16.828 23.406 1 98.81 436 HIS A O 1
ATOM 3466 N N . ALA A 1 437 ? -8.289 17.969 22.406 1 98.88 437 ALA A N 1
ATOM 3467 C CA . ALA A 1 437 ? -8.117 17.016 21.312 1 98.88 437 ALA A CA 1
ATOM 3468 C C . ALA A 1 437 ? -7.941 15.602 21.844 1 98.88 437 ALA A C 1
ATOM 3470 O O . ALA A 1 437 ? -8.352 14.633 21.188 1 98.88 437 ALA A O 1
ATOM 3471 N N . ILE A 1 438 ? -7.359 15.375 23.031 1 98.88 438 ILE A N 1
ATOM 3472 C CA . ILE A 1 438 ? -7.113 14.047 23.578 1 98.88 438 ILE A CA 1
ATOM 3473 C C . ILE A 1 438 ? -8.438 13.398 23.969 1 98.88 438 ILE A C 1
ATOM 3475 O O . ILE A 1 438 ? -8.484 12.203 24.25 1 98.88 438 ILE A O 1
ATOM 3479 N N . ASP A 1 439 ? -9.562 14.109 23.984 1 98.94 439 ASP A N 1
ATOM 3480 C CA . ASP A 1 439 ? -10.859 13.594 24.406 1 98.94 439 ASP A CA 1
ATOM 3481 C C . ASP A 1 439 ? -11.586 12.906 23.25 1 98.94 439 ASP A C 1
ATOM 3483 O O . ASP A 1 439 ? -12.594 12.227 23.469 1 98.94 439 ASP A O 1
ATOM 3487 N N . MET A 1 440 ? -11.102 13.031 22.031 1 98.94 440 MET A N 1
ATOM 3488 C CA . MET A 1 440 ? -11.812 12.539 20.859 1 98.94 440 MET A CA 1
ATOM 3489 C C . MET A 1 440 ? -11.836 11.016 20.828 1 98.94 440 MET A C 1
ATOM 3491 O O . MET A 1 440 ? -12.891 10.414 20.641 1 98.94 440 MET A O 1
ATOM 3495 N N . VAL A 1 441 ? -10.68 10.367 21.078 1 98.94 441 VAL A N 1
ATOM 3496 C CA . VAL A 1 441 ? -10.578 8.914 20.984 1 98.94 441 VAL A CA 1
ATOM 3497 C C . VAL A 1 441 ? -11.484 8.266 22.031 1 98.94 441 VAL A C 1
ATOM 3499 O O . VAL A 1 441 ? -12.32 7.422 21.703 1 98.94 441 VAL A O 1
ATOM 3502 N N . PRO A 1 442 ? -11.398 8.68 23.328 1 98.81 442 PRO A N 1
ATOM 3503 C CA . PRO A 1 442 ? -12.297 8.031 24.281 1 98.81 442 PRO A CA 1
ATOM 3504 C C . PRO A 1 442 ? -13.773 8.32 24 1 98.81 442 PRO A C 1
ATOM 3506 O O . PRO A 1 442 ? -14.633 7.5 24.312 1 98.81 442 PRO A O 1
ATOM 3509 N N . THR A 1 443 ? -14.109 9.445 23.406 1 98.88 443 THR A N 1
ATOM 3510 C CA . THR A 1 443 ? -15.484 9.742 23.031 1 98.88 443 THR A CA 1
ATOM 3511 C C . THR A 1 443 ? -15.969 8.781 21.953 1 98.88 443 THR A C 1
ATOM 3513 O O . THR A 1 443 ? -17.078 8.234 22.047 1 98.88 443 THR A O 1
ATOM 3516 N N . VAL A 1 444 ? -15.125 8.555 20.906 1 98.94 444 VAL A N 1
ATOM 3517 C CA . VAL A 1 444 ? -15.484 7.609 19.859 1 98.94 444 VAL A CA 1
ATOM 3518 C C . VAL A 1 444 ? -15.703 6.223 20.453 1 98.94 444 VAL A C 1
ATOM 3520 O O . VAL A 1 444 ? -16.703 5.566 20.172 1 98.94 444 VAL A O 1
ATOM 3523 N N . LEU A 1 445 ? -14.758 5.75 21.266 1 98.75 445 LEU A N 1
ATOM 3524 C CA . LEU A 1 445 ? -14.875 4.434 21.875 1 98.75 445 LEU A CA 1
ATOM 3525 C C . LEU A 1 445 ? -16.156 4.328 22.703 1 98.75 445 LEU A C 1
ATOM 3527 O O . LEU A 1 445 ? -16.875 3.33 22.609 1 98.75 445 LEU A O 1
ATOM 3531 N N . ASP A 1 446 ? -16.469 5.379 23.438 1 98.56 446 ASP A N 1
ATOM 3532 C CA . ASP A 1 446 ? -17.672 5.438 24.25 1 98.56 446 ASP A CA 1
ATOM 3533 C C . ASP A 1 446 ? -18.922 5.359 23.375 1 98.56 446 ASP A C 1
ATOM 3535 O O . ASP A 1 446 ? -19.875 4.629 23.688 1 98.56 446 ASP A O 1
ATOM 3539 N N . CYS A 1 447 ? -18.938 6.082 22.312 1 98.44 447 CYS A N 1
ATOM 3540 C CA . CYS A 1 447 ? -20.062 6.086 21.375 1 98.44 447 CYS A CA 1
ATOM 3541 C C . CYS A 1 447 ? -20.266 4.703 20.766 1 98.44 447 CYS A C 1
ATOM 3543 O O . CYS A 1 447 ? -21.406 4.297 20.516 1 98.44 447 CYS A O 1
ATOM 3545 N N . LEU A 1 448 ? -19.172 3.996 20.531 1 98.06 448 LEU A N 1
ATOM 3546 C CA . LEU A 1 448 ? -19.234 2.699 19.859 1 98.06 448 LEU A CA 1
ATOM 3547 C C . LEU A 1 448 ? -19.438 1.576 20.875 1 98.06 448 LEU A C 1
ATOM 3549 O O . LEU A 1 448 ? -19.703 0.434 20.484 1 98.06 448 LEU A O 1
ATOM 3553 N N . GLY A 1 449 ? -19.344 1.833 22.156 1 97.44 449 GLY A N 1
ATOM 3554 C CA . GLY A 1 449 ? -19.438 0.817 23.188 1 97.44 449 GLY A CA 1
ATOM 3555 C C . GLY A 1 449 ? -18.234 -0.111 23.234 1 97.44 449 GLY A C 1
ATOM 3556 O O . GLY A 1 449 ? -18.375 -1.312 23.469 1 97.44 449 GLY A O 1
ATOM 3557 N N . ILE A 1 450 ? -17.078 0.444 22.891 1 97.19 450 ILE A N 1
ATOM 3558 C CA . ILE A 1 450 ? -15.836 -0.323 22.875 1 97.19 450 ILE A CA 1
ATOM 3559 C C . ILE A 1 450 ? -14.945 0.106 24.047 1 97.19 450 ILE A C 1
ATOM 3561 O O . ILE A 1 450 ? -14.734 1.301 24.266 1 97.19 450 ILE A O 1
ATOM 3565 N N . ASP A 1 451 ? -14.43 -0.813 24.781 1 96.5 451 ASP A N 1
ATOM 3566 C CA . ASP A 1 451 ? -13.461 -0.512 25.828 1 96.5 451 ASP A CA 1
ATOM 3567 C C . ASP A 1 451 ? -12.078 -0.241 25.25 1 96.5 451 ASP A C 1
ATOM 3569 O O . ASP A 1 451 ? -11.688 -0.86 24.266 1 96.5 451 ASP A O 1
ATOM 3573 N N . PRO A 1 452 ? -11.375 0.703 25.844 1 96.25 452 PRO A N 1
ATOM 3574 C CA . PRO A 1 452 ? -9.977 0.841 25.406 1 96.25 452 PRO A CA 1
ATOM 3575 C C . PRO A 1 452 ? -9.195 -0.462 25.531 1 96.25 452 PRO A C 1
ATOM 3577 O O . PRO A 1 452 ? -9.258 -1.134 26.562 1 96.25 452 PRO A O 1
ATOM 3580 N N . PRO A 1 453 ? -8.438 -0.765 24.516 1 96.06 453 PRO A N 1
ATOM 3581 C CA . PRO A 1 453 ? -7.703 -2.031 24.594 1 96.06 453 PRO A CA 1
ATOM 3582 C C . PRO A 1 453 ? -6.531 -1.983 25.562 1 96.06 453 PRO A C 1
ATOM 3584 O O . PRO A 1 453 ? -5.848 -0.961 25.656 1 96.06 453 PRO A O 1
ATOM 3587 N N . THR A 1 454 ? -6.27 -3.092 26.234 1 96.31 454 THR A N 1
ATOM 3588 C CA . THR A 1 454 ? -5.133 -3.201 27.141 1 96.31 454 THR A CA 1
ATOM 3589 C C . THR A 1 454 ? -3.871 -3.596 26.375 1 96.31 454 THR A C 1
ATOM 3591 O O . THR A 1 454 ? -2.756 -3.406 26.875 1 96.31 454 THR A O 1
ATOM 3594 N N . GLU A 1 455 ? -4.098 -4.156 25.297 1 96.25 455 GLU A N 1
ATOM 3595 C CA . GLU A 1 455 ? -3.006 -4.625 24.438 1 96.25 455 GLU A CA 1
ATOM 3596 C C . GLU A 1 455 ? -3.35 -4.48 22.969 1 96.25 455 GLU A C 1
ATOM 3598 O O . GLU A 1 455 ? -4.492 -4.707 22.562 1 96.25 455 GLU A O 1
ATOM 3603 N N . LEU A 1 456 ? -2.436 -4.059 22.234 1 95.88 456 LEU A N 1
ATOM 3604 C CA . LEU A 1 456 ? -2.533 -4.031 20.781 1 95.88 456 LEU A CA 1
ATOM 3605 C C . LEU A 1 456 ? -1.317 -4.695 20.141 1 95.88 456 LEU A C 1
ATOM 3607 O O . LEU A 1 456 ? -0.186 -4.242 20.328 1 95.88 456 LEU A O 1
ATOM 3611 N N . ARG A 1 457 ? -1.541 -5.727 19.422 1 91.12 457 ARG A N 1
ATOM 3612 C CA . ARG A 1 457 ? -0.487 -6.453 18.719 1 91.12 457 ARG A CA 1
ATOM 3613 C C . ARG A 1 457 ? 0.638 -6.844 19.672 1 91.12 457 ARG A C 1
ATOM 3615 O O . ARG A 1 457 ? 1.812 -6.605 19.375 1 91.12 457 ARG A O 1
ATOM 3622 N N . GLY A 1 458 ? 0.328 -7.188 20.766 1 91.81 458 GLY A N 1
ATOM 3623 C CA . GLY A 1 458 ? 1.255 -7.73 21.75 1 91.81 458 GLY A CA 1
ATOM 3624 C C . GLY A 1 458 ? 1.903 -6.664 22.609 1 91.81 458 GLY A C 1
ATOM 3625 O O . GLY A 1 458 ? 2.697 -6.977 23.5 1 91.81 458 GLY A O 1
ATOM 3626 N N . VAL A 1 459 ? 1.563 -5.43 22.375 1 95.56 459 VAL A N 1
ATOM 3627 C CA . VAL A 1 459 ? 2.152 -4.332 23.141 1 95.56 459 VAL A CA 1
ATOM 3628 C C . VAL A 1 459 ? 1.148 -3.822 24.172 1 95.56 459 VAL A C 1
ATOM 3630 O O . VAL A 1 459 ? 0.037 -3.422 23.828 1 95.56 459 VAL A O 1
ATOM 3633 N N . THR A 1 460 ? 1.543 -3.873 25.406 1 96.69 460 THR A N 1
ATOM 3634 C CA . THR A 1 460 ? 0.705 -3.312 26.469 1 96.69 460 THR A CA 1
ATOM 3635 C C . THR A 1 460 ? 0.478 -1.821 26.234 1 96.69 460 THR A C 1
ATOM 3637 O O . THR A 1 460 ? 1.42 -1.081 25.953 1 96.69 460 THR A O 1
ATOM 3640 N N . GLN A 1 461 ? -0.747 -1.377 26.391 1 97.88 461 GLN A N 1
ATOM 3641 C CA . GLN A 1 461 ? -1.086 -0.001 26.047 1 97.88 461 GLN A CA 1
ATOM 3642 C C . GLN A 1 461 ? -1.071 0.897 27.281 1 97.88 461 GLN A C 1
ATOM 3644 O O . GLN A 1 461 ? -1.5 0.484 28.359 1 97.88 461 GLN A O 1
ATOM 3649 N N . SER A 1 462 ? -0.577 2.088 27.094 1 97.44 462 SER A N 1
ATOM 3650 C CA . SER A 1 462 ? -0.691 3.123 28.109 1 97.44 462 SER A CA 1
ATOM 3651 C C . SER A 1 462 ? -2.135 3.584 28.266 1 97.44 462 SER A C 1
ATOM 3653 O O . SER A 1 462 ? -2.934 3.479 27.328 1 97.44 462 SER A O 1
ATOM 3655 N N . PRO A 1 463 ? -2.453 4.051 29.469 1 96.5 463 PRO A N 1
ATOM 3656 C CA . PRO A 1 463 ? -3.816 4.559 29.641 1 96.5 463 PRO A CA 1
ATOM 3657 C C . PRO A 1 463 ? -4.141 5.723 28.703 1 96.5 463 PRO A C 1
ATOM 3659 O O . PRO A 1 463 ? -3.277 6.566 28.438 1 96.5 463 PRO A O 1
ATOM 3662 N N . ILE A 1 464 ? -5.379 5.75 28.25 1 98.25 464 ILE A N 1
ATOM 3663 C CA . ILE A 1 464 ? -5.883 6.93 27.562 1 98.25 464 ILE A CA 1
ATOM 3664 C C . ILE A 1 464 ? -5.969 8.109 28.531 1 98.25 464 ILE A C 1
ATOM 3666 O O . ILE A 1 464 ? -6.426 7.953 29.656 1 98.25 464 ILE A O 1
ATOM 3670 N N . GLU A 1 465 ? -5.512 9.203 28.062 1 98.62 465 GLU A N 1
ATOM 3671 C CA . GLU A 1 465 ? -5.391 10.352 28.953 1 98.62 465 GLU A CA 1
ATOM 3672 C C . GLU A 1 465 ? -6.559 11.312 28.781 1 98.62 465 GLU A C 1
ATOM 3674 O O . GLU A 1 465 ? -6.816 12.156 29.656 1 98.62 465 GLU A O 1
ATOM 3679 N N . GLY A 1 466 ? -7.344 11.227 27.656 1 98.56 466 GLY A N 1
ATOM 3680 C CA . GLY A 1 466 ? -8.523 12.039 27.422 1 98.56 466 GLY A CA 1
ATOM 3681 C C . GLY A 1 466 ? -9.75 11.539 28.172 1 98.56 466 GLY A C 1
ATOM 3682 O O . GLY A 1 466 ? -9.75 10.43 28.703 1 98.56 466 GLY A O 1
ATOM 3683 N N . VAL A 1 467 ? -10.758 12.414 28.219 1 98.12 467 VAL A N 1
ATOM 3684 C CA . VAL A 1 467 ? -12.031 12.109 28.859 1 98.12 467 VAL A CA 1
ATOM 3685 C C . VAL A 1 467 ? -13.164 12.234 27.828 1 98.12 467 VAL A C 1
ATOM 3687 O O . VAL A 1 467 ? -13.242 13.227 27.109 1 98.12 467 VAL A O 1
ATOM 3690 N N . SER A 1 468 ? -14.078 11.203 27.797 1 98.69 468 SER A N 1
ATOM 3691 C CA . SER A 1 468 ? -15.172 11.219 26.844 1 98.69 468 SER A CA 1
ATOM 3692 C C . SER A 1 468 ? -16.125 12.375 27.109 1 98.69 468 SER A C 1
ATOM 3694 O O . SER A 1 468 ? -16.516 12.609 28.25 1 98.69 468 SER A O 1
ATOM 3696 N N . PHE A 1 469 ? -16.484 13.086 26.047 1 98.69 469 PHE A N 1
ATOM 3697 C CA . PHE A 1 469 ? -17.469 14.156 26.188 1 98.69 469 PHE A CA 1
ATOM 3698 C C . PHE A 1 469 ? -18.812 13.719 25.641 1 98.69 469 PHE A C 1
ATOM 3700 O O . PHE A 1 469 ? -19.672 14.555 25.375 1 98.69 469 PHE A O 1
ATOM 3707 N N . LYS A 1 470 ? -19.016 12.461 25.484 1 98.56 470 LYS A N 1
ATOM 3708 C CA . LYS A 1 470 ? -20.297 11.938 25 1 98.56 470 LYS A CA 1
ATOM 3709 C C . LYS A 1 470 ? -21.453 12.422 25.875 1 98.56 470 LYS A C 1
ATOM 3711 O O . LYS A 1 470 ? -22.562 12.641 25.375 1 98.56 470 LYS A O 1
ATOM 3716 N N . TYR A 1 471 ? -21.234 12.672 27.203 1 97.81 471 TYR A N 1
ATOM 3717 C CA . TYR A 1 471 ? -22.266 13.125 28.141 1 97.81 471 TYR A CA 1
ATOM 3718 C C . TYR A 1 471 ? -22.875 14.438 27.672 1 97.81 471 TYR A C 1
ATOM 3720 O O . TYR A 1 471 ? -24.031 14.734 27.984 1 97.81 471 TYR A O 1
ATOM 3728 N N . SER A 1 472 ? -22.141 15.211 26.922 1 98.31 472 SER A N 1
ATOM 3729 C CA . SER A 1 472 ? -22.594 16.531 26.516 1 98.31 472 SER A CA 1
ATOM 3730 C C . SER A 1 472 ? -23.531 16.453 25.312 1 98.31 472 SER A C 1
ATOM 3732 O O . SER A 1 472 ? -24.219 17.422 24.969 1 98.31 472 SER A O 1
ATOM 3734 N N . PHE A 1 473 ? -23.609 15.25 24.656 1 98.19 473 PHE A N 1
ATOM 3735 C CA . PHE A 1 473 ? -24.453 15.102 23.469 1 98.19 473 PHE A CA 1
ATOM 3736 C C . PHE A 1 473 ? -25.922 15.32 23.828 1 98.19 473 PHE A C 1
ATOM 3738 O O . PHE A 1 473 ? -26.688 15.859 23.016 1 98.19 473 PHE A O 1
ATOM 3745 N N . GLN A 1 474 ? -26.266 14.992 25.047 1 94.56 474 GLN A N 1
ATOM 3746 C CA . GLN A 1 474 ? -27.672 14.977 25.422 1 94.56 474 GLN A CA 1
ATOM 3747 C C . GLN A 1 474 ? -27.984 16.078 26.438 1 94.56 474 GLN A C 1
ATOM 3749 O O . GLN A 1 474 ? -29.156 16.328 26.734 1 94.56 474 GLN A O 1
ATOM 3754 N N . ASP A 1 475 ? -26.938 16.688 26.922 1 96.25 475 ASP A N 1
ATOM 3755 C CA . ASP A 1 475 ? -27.141 17.672 27.984 1 96.25 475 ASP A CA 1
ATOM 3756 C C . ASP A 1 475 ? -26.219 18.875 27.797 1 96.25 475 ASP A C 1
ATOM 3758 O O . ASP A 1 475 ? -25.062 18.844 28.203 1 96.25 475 ASP A O 1
ATOM 3762 N N . ALA A 1 476 ? -26.75 19.922 27.328 1 95.81 476 ALA A N 1
ATOM 3763 C CA . ALA A 1 476 ? -25.984 21.141 27.047 1 95.81 476 ALA A CA 1
ATOM 3764 C C . ALA A 1 476 ? -25.453 21.766 28.344 1 95.81 476 ALA A C 1
ATOM 3766 O O . ALA A 1 476 ? -24.422 22.438 28.328 1 95.81 476 ALA A O 1
ATOM 3767 N N . ASP A 1 477 ? -26.125 21.484 29.438 1 95.12 477 ASP A N 1
ATOM 3768 C CA . ASP A 1 477 ? -25.812 22.156 30.688 1 95.12 477 ASP A CA 1
ATOM 3769 C C . ASP A 1 477 ? -25 21.266 31.609 1 95.12 477 ASP A C 1
ATOM 3771 O O . ASP A 1 477 ? -24.688 21.641 32.75 1 95.12 477 ASP A O 1
ATOM 3775 N N . ALA A 1 478 ? -24.625 20.141 31.047 1 96.69 478 ALA A N 1
ATOM 3776 C CA . ALA A 1 478 ? -23.844 19.234 31.875 1 96.69 478 ALA A CA 1
ATOM 3777 C C . ALA A 1 478 ? -22.516 19.859 32.281 1 96.69 478 ALA A C 1
ATOM 3779 O O . ALA A 1 478 ? -21.906 20.594 31.5 1 96.69 478 ALA A O 1
ATOM 3780 N N . GLU A 1 479 ? -22.047 19.5 33.5 1 96.44 479 GLU A N 1
ATOM 3781 C CA . GLU A 1 479 ? -20.75 19.984 33.938 1 96.44 479 GLU A CA 1
ATOM 3782 C C . GLU A 1 479 ? -19.625 19.328 33.125 1 96.44 479 GLU A C 1
ATOM 3784 O O . GLU A 1 479 ? -19.703 18.141 32.781 1 96.44 479 GLU A O 1
ATOM 3789 N N . SER A 1 480 ? -18.578 20.188 32.938 1 96.81 480 SER A N 1
ATOM 3790 C CA . SER A 1 480 ? -17.406 19.641 32.281 1 96.81 480 SER A CA 1
ATOM 3791 C C . SER A 1 480 ? -16.781 18.531 33.094 1 96.81 480 SER A C 1
ATOM 3793 O O . SER A 1 480 ? -16.703 18.609 34.312 1 96.81 480 SER A O 1
ATOM 3795 N N . ARG A 1 481 ? -16.312 17.5 32.406 1 97.88 481 ARG A N 1
ATOM 3796 C CA . ARG A 1 481 ? -15.648 16.391 33.062 1 97.88 481 ARG A CA 1
ATOM 3797 C C . ARG A 1 481 ? -14.133 16.453 32.844 1 97.88 481 ARG A C 1
ATOM 3799 O O . ARG A 1 481 ? -13.383 15.758 33.531 1 97.88 481 ARG A O 1
ATOM 3806 N N . HIS A 1 482 ? -13.703 17.25 31.922 1 98.31 482 HIS A N 1
ATOM 3807 C CA . HIS A 1 482 ? -12.281 17.531 31.766 1 98.31 482 HIS A CA 1
ATOM 3808 C C . HIS A 1 482 ? -11.867 18.734 32.625 1 98.31 482 HIS A C 1
ATOM 3810 O O . HIS A 1 482 ? -12.133 19.875 32.25 1 98.31 482 HIS A O 1
ATOM 3816 N N . HIS A 1 483 ? -11.031 18.484 33.656 1 98 483 HIS A N 1
ATOM 3817 C CA . HIS A 1 483 ? -10.852 19.5 34.688 1 98 483 HIS A CA 1
ATOM 3818 C C . HIS A 1 483 ? -9.477 20.156 34.562 1 98 483 HIS A C 1
ATOM 3820 O O . HIS A 1 483 ? -9.289 21.297 35.031 1 98 483 HIS A O 1
ATOM 3826 N N . THR A 1 484 ? -8.516 19.422 34.125 1 98.5 484 THR A N 1
ATOM 3827 C CA . THR A 1 484 ? -7.148 19.922 34.062 1 98.5 484 THR A CA 1
ATOM 3828 C C . THR A 1 484 ? -6.52 19.625 32.688 1 98.5 484 THR A C 1
ATOM 3830 O O . THR A 1 484 ? -6.66 18.516 32.188 1 98.5 484 THR A O 1
ATOM 3833 N N . GLN A 1 485 ? -5.914 20.609 32.125 1 98.75 485 GLN A N 1
ATOM 3834 C CA . GLN A 1 485 ? -5.156 20.422 30.891 1 98.75 485 GLN A CA 1
ATOM 3835 C C . GLN A 1 485 ? -3.953 21.359 30.844 1 98.75 485 GLN A C 1
ATOM 3837 O O . GLN A 1 485 ? -4.102 22.578 31 1 98.75 485 GLN A O 1
ATOM 3842 N N . TYR A 1 486 ? -2.748 20.828 30.703 1 98.75 486 TYR A N 1
ATOM 3843 C CA . TYR A 1 486 ? -1.555 21.656 30.547 1 98.75 486 TYR A CA 1
ATOM 3844 C C . TYR A 1 486 ? -1.314 21.984 29.078 1 98.75 486 TYR A C 1
ATOM 3846 O O . TYR A 1 486 ? -1.847 21.297 28.188 1 98.75 486 TYR A O 1
ATOM 3854 N N . PHE A 1 487 ? -0.534 23.031 28.828 1 98.75 487 PHE A N 1
ATOM 3855 C CA . PHE A 1 487 ? -0.075 23.406 27.484 1 98.75 487 PHE A CA 1
ATOM 3856 C C . PHE A 1 487 ? 1.403 23.766 27.516 1 98.75 487 PHE A C 1
ATOM 3858 O O . PHE A 1 487 ? 1.877 24.406 28.453 1 98.75 487 PHE A O 1
ATOM 3865 N N . GLU A 1 488 ? 2.127 23.281 26.562 1 98.56 488 GLU A N 1
ATOM 3866 C CA . GLU A 1 488 ? 3.492 23.719 26.281 1 98.56 488 GLU A CA 1
ATOM 3867 C C . GLU A 1 488 ? 3.777 23.672 24.781 1 98.56 488 GLU A C 1
ATOM 3869 O O . GLU A 1 488 ? 3.457 22.688 24.109 1 98.56 488 GLU A O 1
ATOM 3874 N N . MET A 1 489 ? 4.289 24.75 24.234 1 98 489 MET A N 1
ATOM 3875 C CA . MET A 1 489 ? 4.73 24.844 22.859 1 98 489 MET A CA 1
ATOM 3876 C C . MET A 1 489 ? 5.832 25.891 22.703 1 98 489 MET A C 1
ATOM 3878 O O . MET A 1 489 ? 5.613 27.062 22.953 1 98 489 MET A O 1
ATOM 3882 N N . PHE A 1 490 ? 7 25.469 22.375 1 96 490 PHE A N 1
ATOM 3883 C CA . PHE A 1 490 ? 8.148 26.344 22.203 1 96 490 PHE A CA 1
ATOM 3884 C C . PHE A 1 490 ? 8.398 27.172 23.469 1 96 490 PHE A C 1
ATOM 3886 O O . PHE A 1 490 ? 8.609 28.375 23.391 1 96 490 PHE A O 1
ATOM 3893 N N . SER A 1 491 ? 8.25 26.562 24.578 1 96.06 491 SER A N 1
ATOM 3894 C CA . SER A 1 491 ? 8.555 27.062 25.922 1 96.06 491 SER A CA 1
ATOM 3895 C C . SER A 1 491 ? 7.496 28.062 26.391 1 96.06 491 SER A C 1
ATOM 3897 O O . SER A 1 491 ? 7.59 28.594 27.5 1 96.06 491 SER A O 1
ATOM 3899 N N . HIS A 1 492 ? 6.457 28.312 25.5 1 97.5 492 HIS A N 1
ATOM 3900 C CA . HIS A 1 492 ? 5.223 28.859 26.047 1 97.5 492 HIS A CA 1
ATOM 3901 C C . HIS A 1 492 ? 4.523 27.859 26.953 1 97.5 492 HIS A C 1
ATOM 3903 O O . HIS A 1 492 ? 4.402 26.688 26.609 1 97.5 492 HIS A O 1
ATOM 3909 N N . ARG A 1 493 ? 4.051 28.344 28.094 1 98.5 493 ARG A N 1
ATOM 3910 C CA . ARG A 1 493 ? 3.428 27.438 29.047 1 98.5 493 ARG A CA 1
ATOM 3911 C C . ARG A 1 493 ? 2.055 27.938 29.469 1 98.5 493 ARG A C 1
ATOM 3913 O O . ARG A 1 493 ? 1.849 29.156 29.594 1 98.5 493 ARG A O 1
ATOM 3920 N N . ALA A 1 494 ? 1.14 27.031 29.672 1 98.81 494 ALA A N 1
ATOM 3921 C CA . ALA A 1 494 ? -0.177 27.375 30.203 1 98.81 494 ALA A CA 1
ATOM 3922 C C . ALA A 1 494 ? -0.818 26.172 30.891 1 98.81 494 ALA A C 1
ATOM 3924 O O . ALA A 1 494 ? -0.437 25.031 30.641 1 98.81 494 ALA A O 1
ATOM 3925 N N . LEU A 1 495 ? -1.743 26.422 31.797 1 98.69 495 LEU A N 1
ATOM 3926 C CA . LEU A 1 495 ? -2.533 25.406 32.469 1 98.69 495 LEU A CA 1
ATOM 3927 C C . LEU A 1 495 ? -3.967 25.875 32.688 1 98.69 495 LEU A C 1
ATOM 3929 O O . LEU A 1 495 ? -4.191 27 33.188 1 98.69 495 LEU A O 1
ATOM 3933 N N . TYR A 1 496 ? -4.852 25.062 32.281 1 98.69 496 TYR A N 1
ATOM 3934 C CA . TYR A 1 496 ? -6.258 25.219 32.625 1 98.69 496 TYR A CA 1
ATOM 3935 C C . TYR A 1 496 ? -6.629 24.312 33.812 1 98.69 496 TYR A C 1
ATOM 3937 O O . TYR A 1 496 ? -6.23 23.141 33.844 1 98.69 496 TYR A O 1
ATOM 3945 N N . HIS A 1 497 ? -7.371 24.828 34.75 1 98.62 497 HIS A N 1
ATOM 3946 C CA . HIS A 1 497 ? -7.938 24.031 35.812 1 98.62 497 HIS A CA 1
ATOM 3947 C C . HIS A 1 497 ? -9.242 24.625 36.344 1 98.62 497 HIS A C 1
ATOM 3949 O O . HIS A 1 497 ? -9.227 25.672 36.969 1 98.62 497 HIS A O 1
ATOM 3955 N N . ASP A 1 498 ? -10.32 24.016 36.094 1 97.44 498 ASP A N 1
ATOM 3956 C CA . ASP A 1 498 ? -11.648 24.328 36.625 1 97.44 498 ASP A CA 1
ATOM 3957 C C . ASP A 1 498 ? -11.969 25.812 36.5 1 97.44 498 ASP A C 1
ATOM 3959 O O . ASP A 1 498 ? -12.328 26.469 37.469 1 97.44 498 ASP A O 1
ATOM 3963 N N . GLY A 1 499 ? -11.781 26.328 35.312 1 96.75 499 GLY A N 1
ATOM 3964 C CA . GLY A 1 499 ? -12.219 27.688 34.969 1 96.75 499 GLY A CA 1
ATOM 3965 C C . GLY A 1 499 ? -11.102 28.703 35.062 1 96.75 499 GLY A C 1
ATOM 3966 O O . GLY A 1 499 ? -11.25 29.828 34.594 1 96.75 499 GLY A O 1
ATOM 3967 N N . TRP A 1 500 ? -9.945 28.297 35.656 1 98.12 500 TRP A N 1
ATOM 3968 C CA . TRP A 1 500 ? -8.773 29.156 35.719 1 98.12 500 TRP A CA 1
ATOM 3969 C C . TRP A 1 500 ? -7.762 28.781 34.656 1 98.12 500 TRP A C 1
ATOM 3971 O O . TRP A 1 500 ? -7.668 27.609 34.25 1 98.12 500 TRP A O 1
ATOM 3981 N N . ARG A 1 501 ? -7.074 29.797 34.188 1 98.56 501 ARG A N 1
ATOM 3982 C CA . ARG A 1 501 ? -6.008 29.547 33.219 1 98.56 501 ARG A CA 1
ATOM 3983 C C . ARG A 1 501 ? -4.789 30.406 33.5 1 98.56 501 ARG A C 1
ATOM 3985 O O . ARG A 1 501 ? -4.891 31.641 33.594 1 98.56 501 ARG A O 1
ATOM 3992 N N . ALA A 1 502 ? -3.672 29.781 33.812 1 98.75 502 ALA A N 1
ATOM 3993 C CA . ALA A 1 502 ? -2.383 30.453 33.938 1 98.75 502 ALA A CA 1
ATOM 3994 C C . ALA A 1 502 ? -1.599 30.359 32.625 1 98.75 502 ALA A C 1
ATOM 3996 O O . ALA A 1 502 ? -1.603 29.328 31.969 1 98.75 502 ALA A O 1
ATOM 3997 N N . VAL A 1 503 ? -1.01 31.469 32.219 1 98.5 503 VAL A N 1
ATOM 3998 C CA . VAL A 1 503 ? -0.255 31.516 30.953 1 98.5 503 VAL A CA 1
ATOM 3999 C C . VAL A 1 503 ? 1.104 32.188 31.203 1 98.5 503 VAL A C 1
ATOM 4001 O O . VAL A 1 503 ? 1.188 33.219 31.828 1 98.5 503 VAL A O 1
ATOM 4004 N N . CYS A 1 504 ? 2.18 31.562 30.828 1 98.31 504 CYS A N 1
ATOM 4005 C CA . CYS A 1 504 ? 3.523 32.125 30.859 1 98.31 504 CYS A CA 1
ATOM 4006 C C . CYS A 1 504 ? 4.121 32.188 29.453 1 98.31 504 CYS A C 1
ATOM 4008 O O . CYS A 1 504 ? 4.754 31.219 29.016 1 98.31 504 CYS A O 1
ATOM 4010 N N . PRO A 1 505 ? 3.896 33.281 28.734 1 96.44 505 PRO A N 1
ATOM 4011 C CA . PRO A 1 505 ? 4.402 33.375 27.359 1 96.44 505 PRO A CA 1
ATOM 4012 C C . PRO A 1 505 ? 5.926 33.469 27.312 1 96.44 505 PRO A C 1
ATOM 4014 O O . PRO A 1 505 ? 6.559 33.938 28.266 1 96.44 505 PRO A O 1
ATOM 4017 N N . PHE A 1 506 ? 6.512 33.094 26.281 1 94.56 506 PHE A N 1
ATOM 4018 C CA . PHE A 1 506 ? 7.945 33.156 26.047 1 94.56 506 PHE A CA 1
ATOM 4019 C C . PHE A 1 506 ? 8.242 33.781 24.688 1 94.56 506 PHE A C 1
ATOM 4021 O O . PHE A 1 506 ? 7.676 33.375 23.672 1 94.56 506 PHE A O 1
ATOM 4028 N N . PRO A 1 507 ? 9.203 34.688 24.516 1 92.44 507 PRO A N 1
ATOM 4029 C CA . PRO A 1 507 ? 9.961 35.312 25.609 1 92.44 507 PRO A CA 1
ATOM 4030 C C . PRO A 1 507 ? 9.156 36.375 26.344 1 92.44 507 PRO A C 1
ATOM 4032 O O . PRO A 1 507 ? 9.68 37.031 27.25 1 92.44 507 PRO A O 1
ATOM 4035 N N . GLY A 1 508 ? 8 36.594 25.922 1 93.69 508 GLY A N 1
ATOM 4036 C CA . GLY A 1 508 ? 7.027 37.531 26.484 1 93.69 508 GLY A CA 1
ATOM 4037 C C . GLY A 1 508 ? 5.688 37.5 25.766 1 93.69 508 GLY A C 1
ATOM 4038 O O . GLY A 1 508 ? 5.473 36.656 24.891 1 93.69 508 GLY A O 1
ATOM 4039 N N . PRO A 1 509 ? 4.801 38.375 26.203 1 94.69 509 PRO A N 1
ATOM 4040 C CA . PRO A 1 509 ? 3.443 38.312 25.656 1 94.69 509 PRO A CA 1
ATOM 4041 C C . PRO A 1 509 ? 3.4 38.594 24.156 1 94.69 509 PRO A C 1
ATOM 4043 O O . PRO A 1 509 ? 2.453 38.219 23.469 1 94.69 509 PRO A O 1
ATOM 4046 N N . SER A 1 510 ? 4.328 39.375 23.641 1 94.94 510 SER A N 1
ATOM 4047 C CA . SER A 1 510 ? 4.559 39.656 22.219 1 94.94 510 SER A CA 1
ATOM 4048 C C . SER A 1 510 ? 6.027 39.969 21.953 1 94.94 510 SER A C 1
ATOM 4050 O O . SER A 1 510 ? 6.82 40.094 22.891 1 94.94 510 SER A O 1
ATOM 4052 N N . PHE A 1 511 ? 6.422 39.969 20.688 1 92.69 511 PHE A N 1
ATOM 4053 C CA . PHE A 1 511 ? 7.789 40.344 20.344 1 92.69 511 PHE A CA 1
ATOM 4054 C C . PHE A 1 511 ? 8.07 41.781 20.734 1 92.69 511 PHE A C 1
ATOM 4056 O O . PHE A 1 511 ? 9.141 42.094 21.266 1 92.69 511 PHE A O 1
ATOM 4063 N N . THR A 1 512 ? 7.129 42.625 20.5 1 94.12 512 THR A N 1
ATOM 4064 C CA . THR A 1 512 ? 7.242 44.031 20.828 1 94.12 512 THR A CA 1
ATOM 4065 C C . THR A 1 512 ? 7.398 44.219 22.328 1 94.12 512 THR A C 1
ATOM 4067 O O . THR A 1 512 ? 8.281 44.938 22.781 1 94.12 512 THR A O 1
ATOM 4070 N N . GLU A 1 513 ? 6.602 43.531 23.078 1 93.31 513 GLU A N 1
ATOM 4071 C CA . GLU A 1 513 ? 6.586 43.719 24.516 1 93.31 513 GLU A CA 1
ATOM 4072 C C . GLU A 1 513 ? 7.809 43.094 25.172 1 93.31 513 GLU A C 1
ATOM 4074 O O . GLU A 1 513 ? 8.289 43.562 26.219 1 93.31 513 GLU A O 1
ATOM 4079 N N . SER A 1 514 ? 8.297 42.062 24.609 1 92.56 514 SER A N 1
ATOM 4080 C CA . SER A 1 514 ? 9.469 41.375 25.172 1 92.56 514 SER A CA 1
ATOM 4081 C C . SER A 1 514 ? 10.758 42.031 24.672 1 92.56 514 SER A C 1
ATOM 4083 O O . SER A 1 514 ? 11.828 41.781 25.234 1 92.56 514 SER A O 1
ATOM 4085 N N . HIS A 1 515 ? 10.734 42.781 23.547 1 91.75 515 HIS A N 1
ATOM 4086 C CA . HIS A 1 515 ? 11.867 43.375 22.844 1 91.75 515 HIS A CA 1
ATOM 4087 C C . HIS A 1 515 ? 12.82 42.281 22.328 1 91.75 515 HIS A C 1
ATOM 4089 O O . HIS A 1 515 ? 14.039 42.469 22.359 1 91.75 515 HIS A O 1
ATOM 4095 N N . GLU A 1 516 ? 12.273 41.125 22.094 1 88.69 516 GLU A N 1
ATOM 4096 C CA . GLU A 1 516 ? 13.023 40 21.562 1 88.69 516 GLU A CA 1
ATOM 4097 C C . GLU A 1 516 ? 12.328 39.406 20.328 1 88.69 516 GLU A C 1
ATOM 4099 O O . GLU A 1 516 ? 11.133 39.156 20.344 1 88.69 516 GLU A O 1
ATOM 4104 N N . PRO A 1 517 ? 13.203 39.25 19.219 1 80.88 517 PRO A N 1
ATOM 4105 C CA . PRO A 1 517 ? 12.617 38.531 18.094 1 80.88 517 PRO A CA 1
ATOM 4106 C C . PRO A 1 517 ? 12.469 37.031 18.344 1 80.88 517 PRO A C 1
ATOM 4108 O O . PRO A 1 517 ? 13.023 36.5 19.312 1 80.88 517 PRO A O 1
ATOM 4111 N N . PHE A 1 518 ? 11.664 36.5 17.5 1 76.75 518 PHE A N 1
ATOM 4112 C CA . PHE A 1 518 ? 11.453 35.062 17.625 1 76.75 518 PHE A CA 1
ATOM 4113 C C . PHE A 1 518 ? 12.773 34.312 17.547 1 76.75 518 PHE A C 1
ATOM 4115 O O . PHE A 1 518 ? 13.578 34.562 16.641 1 76.75 518 PHE A O 1
ATOM 4122 N N . GLY A 1 519 ? 13.008 33.406 18.438 1 76.62 519 GLY A N 1
ATOM 4123 C CA . GLY A 1 519 ? 14.078 32.438 18.391 1 76.62 519 GLY A CA 1
ATOM 4124 C C . GLY A 1 519 ? 15.438 33 18.766 1 76.62 519 GLY A C 1
ATOM 4125 O O . GLY A 1 519 ? 16.469 32.344 18.578 1 76.62 519 GLY A O 1
ATOM 4126 N N . MET A 1 520 ? 15.477 34.156 19.312 1 79.31 520 MET A N 1
ATOM 4127 C CA . MET A 1 520 ? 16.781 34.781 19.547 1 79.31 520 MET A CA 1
ATOM 4128 C C . MET A 1 520 ? 17.172 34.719 21.016 1 79.31 520 MET A C 1
ATOM 4130 O O . MET A 1 520 ? 18.344 34.812 21.359 1 79.31 520 MET A O 1
ATOM 4134 N N . LEU A 1 521 ? 16.156 34.531 21.844 1 86.25 521 LEU A N 1
ATOM 4135 C CA . LEU A 1 521 ? 16.469 34.469 23.266 1 86.25 521 LEU A CA 1
ATOM 4136 C C . LEU A 1 521 ? 16.719 33.031 23.719 1 86.25 521 LEU A C 1
ATOM 4138 O O . LEU A 1 521 ? 15.852 32.156 23.547 1 86.25 521 LEU A O 1
ATOM 4142 N N . LYS A 1 522 ? 17.828 32.812 24.25 1 91.19 522 LYS A N 1
ATOM 4143 C CA . LYS A 1 522 ? 18.156 31.484 24.812 1 91.19 522 LYS A CA 1
ATOM 4144 C C . LYS A 1 522 ? 17.453 31.25 26.141 1 91.19 522 LYS A C 1
ATOM 4146 O O . LYS A 1 522 ? 17.422 32.125 27 1 91.19 522 LYS A O 1
ATOM 4151 N N . LEU A 1 523 ? 16.828 30.156 26.266 1 94.56 523 LEU A N 1
ATOM 4152 C CA . LEU A 1 523 ? 16.188 29.781 27.531 1 94.56 523 LEU A CA 1
ATOM 4153 C C . LEU A 1 523 ? 17.172 29.078 28.453 1 94.56 523 LEU A C 1
ATOM 4155 O O . LEU A 1 523 ? 17.375 27.875 28.359 1 94.56 523 LEU A O 1
ATOM 4159 N N . THR A 1 524 ? 17.812 29.812 29.406 1 94.69 524 THR A N 1
ATOM 4160 C CA . THR A 1 524 ? 18.641 29.266 30.453 1 94.69 524 THR A CA 1
ATOM 4161 C C . THR A 1 524 ? 17.828 29.016 31.719 1 94.69 524 THR A C 1
ATOM 4163 O O . THR A 1 524 ? 16.688 29.453 31.828 1 94.69 524 THR A O 1
ATOM 4166 N N . GLU A 1 525 ? 18.406 28.312 32.625 1 95.44 525 GLU A N 1
ATOM 4167 C CA . GLU A 1 525 ? 17.75 28.125 33.906 1 95.44 525 GLU A CA 1
ATOM 4168 C C . GLU A 1 525 ? 17.5 29.469 34.625 1 95.44 525 GLU A C 1
ATOM 4170 O O . GLU A 1 525 ? 16.484 29.641 35.281 1 95.44 525 GLU A O 1
ATOM 4175 N N . ALA A 1 526 ? 18.438 30.344 34.5 1 96.06 526 ALA A N 1
ATOM 4176 C CA . ALA A 1 526 ? 18.297 31.672 35.094 1 96.06 526 ALA A CA 1
ATOM 4177 C C . ALA A 1 526 ? 17.109 32.406 34.5 1 96.06 526 ALA A C 1
ATOM 4179 O O . ALA A 1 526 ? 16.344 33.062 35.188 1 96.06 526 ALA A O 1
ATOM 4180 N N . ARG A 1 527 ? 17.016 32.312 33.219 1 95.38 527 ARG A N 1
ATOM 4181 C CA . ARG A 1 527 ? 15.906 32.969 32.531 1 95.38 527 ARG A CA 1
ATOM 4182 C C . ARG A 1 527 ? 14.578 32.344 32.906 1 95.38 527 ARG A C 1
ATOM 4184 O O . ARG A 1 527 ? 13.57 33.031 33.094 1 95.38 527 ARG A O 1
ATOM 4191 N N . LEU A 1 528 ? 14.547 31.016 33 1 96.56 528 LEU A N 1
ATOM 4192 C CA . LEU A 1 528 ? 13.328 30.328 33.406 1 96.56 528 LEU A CA 1
ATOM 4193 C C . LEU A 1 528 ? 12.883 30.766 34.781 1 96.56 528 LEU A C 1
ATOM 4195 O O . LEU A 1 528 ? 11.688 30.938 35.031 1 96.56 528 LEU A O 1
ATOM 4199 N N . ARG A 1 529 ? 13.812 30.953 35.719 1 95.94 529 ARG A N 1
ATOM 4200 C CA . ARG A 1 529 ? 13.508 31.422 37.062 1 95.94 529 ARG A CA 1
ATOM 4201 C C . ARG A 1 529 ? 12.867 32.812 37 1 95.94 529 ARG A C 1
ATOM 4203 O O . ARG A 1 529 ? 11.93 33.094 37.75 1 95.94 529 ARG A O 1
ATOM 4210 N N . GLU A 1 530 ? 13.414 33.594 36.156 1 96.06 530 GLU A N 1
ATOM 4211 C CA . GLU A 1 530 ? 12.836 34.906 35.969 1 96.06 530 GLU A CA 1
ATOM 4212 C C . GLU A 1 530 ? 11.398 34.812 35.5 1 96.06 530 GLU A C 1
ATOM 4214 O O . GLU A 1 530 ? 10.508 35.5 36 1 96.06 530 GLU A O 1
ATOM 4219 N N . PHE A 1 531 ? 11.195 33.969 34.5 1 95.69 531 PHE A N 1
ATOM 4220 C CA . PHE A 1 531 ? 9.859 33.812 33.938 1 95.69 531 PHE A CA 1
ATOM 4221 C C . PHE A 1 531 ? 8.906 33.219 34.969 1 95.69 531 PHE A C 1
ATOM 4223 O O . PHE A 1 531 ? 7.734 33.594 35.031 1 95.69 531 PHE A O 1
ATOM 4230 N N . ASP A 1 532 ? 9.352 32.312 35.781 1 95.69 532 ASP A N 1
ATOM 4231 C CA . ASP A 1 532 ? 8.523 31.703 36.812 1 95.69 532 ASP A CA 1
ATOM 4232 C C . ASP A 1 532 ? 8.117 32.719 37.875 1 95.69 532 ASP A C 1
ATOM 4234 O O . ASP A 1 532 ? 7.051 32.594 38.469 1 95.69 532 ASP A O 1
ATOM 4238 N N . THR A 1 533 ? 8.969 33.719 38.031 1 94.62 533 THR A N 1
ATOM 4239 C CA . THR A 1 533 ? 8.742 34.688 39.094 1 94.62 533 THR A CA 1
ATOM 4240 C C . THR A 1 533 ? 7.848 35.812 38.594 1 94.62 533 THR A C 1
ATOM 4242 O O . THR A 1 533 ? 6.961 36.281 39.312 1 94.62 533 THR A O 1
ATOM 4245 N N . GLU A 1 534 ? 8.086 36.156 37.344 1 94.62 534 GLU A N 1
ATOM 4246 C CA . GLU A 1 534 ? 7.473 37.438 36.906 1 94.62 534 GLU A CA 1
ATOM 4247 C C . GLU A 1 534 ? 6.668 37.25 35.625 1 94.62 534 GLU A C 1
ATOM 4249 O O . GLU A 1 534 ? 5.918 38.125 35.219 1 94.62 534 GLU A O 1
ATOM 4254 N N . GLY A 1 535 ? 6.781 36.125 35.031 1 96.25 535 GLY A N 1
ATOM 4255 C CA . GLY A 1 535 ? 6.305 36.031 33.656 1 96.25 535 GLY A CA 1
ATOM 4256 C C . GLY A 1 535 ? 4.898 35.469 33.562 1 96.25 535 GLY A C 1
ATOM 4257 O O . GLY A 1 535 ? 4.277 35.5 32.5 1 96.25 535 GLY A O 1
ATOM 4258 N N . TRP A 1 536 ? 4.281 34.938 34.656 1 98.12 536 TRP A N 1
ATOM 4259 C CA . TRP A 1 536 ? 2.986 34.25 34.625 1 98.12 536 TRP A CA 1
ATOM 4260 C C . TRP A 1 536 ? 1.845 35.25 34.688 1 98.12 536 TRP A C 1
ATOM 4262 O O . TRP A 1 536 ? 1.921 36.25 35.438 1 98.12 536 TRP A O 1
ATOM 4272 N N . GLU A 1 537 ? 0.873 35.031 33.844 1 98.25 537 GLU A N 1
ATOM 4273 C CA . GLU A 1 537 ? -0.437 35.656 33.875 1 98.25 537 GLU A CA 1
ATOM 4274 C C . GLU A 1 537 ? -1.5 34.719 34.406 1 98.25 537 GLU A C 1
ATOM 4276 O O . GLU A 1 537 ? -1.291 33.5 34.438 1 98.25 537 GLU A O 1
ATOM 4281 N N . LEU A 1 538 ? -2.604 35.281 34.938 1 98.5 538 LEU A N 1
ATOM 4282 C CA . LEU A 1 538 ? -3.713 34.469 35.438 1 98.5 538 LEU A CA 1
ATOM 4283 C C . LEU A 1 538 ? -5.051 35.031 34.969 1 98.5 538 LEU A C 1
ATOM 4285 O O . LEU A 1 538 ? -5.297 36.25 35.094 1 98.5 538 LEU A O 1
ATOM 4289 N N . TYR A 1 539 ? -5.891 34.156 34.469 1 98.25 539 TYR A N 1
ATOM 4290 C CA . TYR A 1 539 ? -7.215 34.531 34 1 98.25 539 TYR A CA 1
ATOM 4291 C C . TYR A 1 539 ? -8.281 33.594 34.562 1 98.25 539 TYR A C 1
ATOM 4293 O O . TYR A 1 539 ? -8.039 32.406 34.75 1 98.25 539 TYR A O 1
ATOM 4301 N N . HIS A 1 540 ? -9.438 34.156 34.906 1 97.25 540 HIS A N 1
ATOM 4302 C CA . HIS A 1 540 ? -10.641 33.375 35.156 1 97.25 540 HIS A CA 1
ATOM 4303 C C . HIS A 1 540 ? -11.492 33.25 33.906 1 97.25 540 HIS A C 1
ATOM 4305 O O . HIS A 1 540 ? -12.477 33.969 33.75 1 97.25 540 HIS A O 1
ATOM 4311 N N . VAL A 1 541 ? -11.234 32.25 33.125 1 95.69 541 VAL A N 1
ATOM 4312 C CA . VAL A 1 541 ? -11.727 32.156 31.75 1 95.69 541 VAL A CA 1
ATOM 4313 C C . VAL A 1 541 ? -13.203 31.781 31.75 1 95.69 541 VAL A C 1
ATOM 4315 O O . VAL A 1 541 ? -13.898 31.969 30.75 1 95.69 541 VAL A O 1
ATOM 4318 N N . ALA A 1 542 ? -13.758 31.375 32.812 1 91.62 542 ALA A N 1
ATOM 4319 C CA . ALA A 1 542 ? -15.195 31.172 32.906 1 91.62 542 ALA A CA 1
ATOM 4320 C C . ALA A 1 542 ? -15.953 32.5 32.812 1 91.62 542 ALA A C 1
ATOM 4322 O O . ALA A 1 542 ? -17.109 32.531 32.375 1 91.62 542 ALA A O 1
ATOM 4323 N N . GLU A 1 543 ? -15.227 33.562 33.188 1 91.75 543 GLU A N 1
ATOM 4324 C CA . GLU A 1 543 ? -15.805 34.906 33.188 1 91.75 543 GLU A CA 1
ATOM 4325 C C . GLU A 1 543 ? -15.18 35.781 32.094 1 91.75 543 GLU A C 1
ATOM 4327 O O . GLU A 1 543 ? -15.773 36.781 31.672 1 91.75 543 GLU A O 1
ATOM 4332 N N . ASP A 1 544 ? -14.039 35.5 31.844 1 95.25 544 ASP A N 1
ATOM 4333 C CA . ASP A 1 544 ? -13.227 36.188 30.844 1 95.25 544 ASP A CA 1
ATOM 4334 C C . ASP A 1 544 ? -12.633 35.219 29.828 1 95.25 544 ASP A C 1
ATOM 4336 O O . ASP A 1 544 ? -11.422 35 29.828 1 95.25 544 ASP A O 1
ATOM 4340 N N . CYS A 1 545 ? -13.516 34.812 28.938 1 94.69 545 CYS A N 1
ATOM 4341 C CA . CYS A 1 545 ? -13.117 33.688 28.078 1 94.69 545 CYS A CA 1
ATOM 4342 C C . CYS A 1 545 ? -12.016 34.125 27.109 1 94.69 545 CYS A C 1
ATOM 4344 O O . CYS A 1 545 ? -11.258 33.281 26.609 1 94.69 545 CYS A O 1
ATOM 4346 N N . SER A 1 546 ? -11.828 35.438 26.844 1 96.44 546 SER A N 1
ATOM 4347 C CA . SER A 1 546 ? -10.867 35.906 25.844 1 96.44 546 SER A CA 1
ATOM 4348 C C . SER A 1 546 ? -9.57 36.344 26.5 1 96.44 546 SER A C 1
ATOM 4350 O O . SER A 1 546 ? -8.703 36.938 25.844 1 96.44 546 SER A O 1
ATOM 4352 N N . GLU A 1 547 ? -9.367 36.125 27.75 1 96.56 547 GLU A N 1
ATOM 4353 C CA . GLU A 1 547 ? -8.125 36.406 28.484 1 96.56 547 GLU A CA 1
ATOM 4354 C C . GLU A 1 547 ? -7.75 37.875 28.406 1 96.56 547 GLU A C 1
ATOM 4356 O O . GLU A 1 547 ? -6.621 38.219 28.047 1 96.56 547 GLU A O 1
ATOM 4361 N N . THR A 1 548 ? -8.664 38.719 28.828 1 96.62 548 THR A N 1
ATOM 4362 C CA . THR A 1 548 ? -8.422 40.156 28.672 1 96.62 548 THR A CA 1
ATOM 4363 C C . THR A 1 548 ? -8.07 40.812 30.016 1 96.62 548 THR A C 1
ATOM 4365 O O . THR A 1 548 ? -7.559 41.906 30.062 1 96.62 548 THR A O 1
ATOM 4368 N N . ARG A 1 549 ? -8.328 40.094 31.094 1 96.44 549 ARG A N 1
ATOM 4369 C CA . ARG A 1 549 ? -8.078 40.656 32.406 1 96.44 549 ARG A CA 1
ATOM 4370 C C . ARG A 1 549 ? -7.105 39.781 33.188 1 96.44 549 ARG A C 1
ATOM 4372 O O . ARG A 1 549 ? -7.52 38.812 33.875 1 96.44 549 ARG A O 1
ATOM 4379 N N . ASN A 1 550 ? -5.895 40.188 33.188 1 97.31 550 ASN A N 1
ATOM 4380 C CA . ASN A 1 550 ? -4.883 39.5 34 1 97.31 550 ASN A CA 1
ATOM 4381 C C . ASN A 1 550 ? -5.043 39.812 35.469 1 97.31 550 ASN A C 1
ATOM 4383 O O . ASN A 1 550 ? -4.844 40.969 35.906 1 97.31 550 ASN A O 1
ATOM 4387 N N . VAL A 1 551 ? -5.332 38.812 36.312 1 98.06 551 VAL A N 1
ATOM 4388 C CA . VAL A 1 551 ? -5.602 39.062 37.719 1 98.06 551 VAL A CA 1
ATOM 4389 C C . VAL A 1 551 ? -4.477 38.469 38.562 1 98.06 551 VAL A C 1
ATOM 4391 O O . VAL A 1 551 ? -4.676 38.156 39.75 1 98.06 551 VAL A O 1
ATOM 4394 N N . ALA A 1 552 ? -3.35 38.156 37.969 1 97.75 552 ALA A N 1
ATOM 4395 C CA . ALA A 1 552 ? -2.229 37.5 38.656 1 97.75 552 ALA A CA 1
ATOM 4396 C C . ALA A 1 552 ? -1.861 38.25 39.938 1 97.75 552 ALA A C 1
ATOM 4398 O O . ALA A 1 552 ? -1.568 37.625 40.969 1 97.75 552 ALA A O 1
ATOM 4399 N N . ALA A 1 553 ? -1.819 39.625 39.906 1 96.38 553 ALA A N 1
ATOM 4400 C CA . ALA A 1 553 ? -1.441 40.438 41.062 1 96.38 553 ALA A CA 1
ATOM 4401 C C . ALA A 1 553 ? -2.498 40.344 42.156 1 96.38 553 ALA A C 1
ATOM 4403 O O . ALA A 1 553 ? -2.17 40.375 43.344 1 96.38 553 ALA A O 1
ATOM 4404 N N . GLN A 1 554 ? -3.729 40.219 41.75 1 97.12 554 GLN A N 1
ATOM 4405 C CA . GLN A 1 554 ? -4.852 40.219 42.688 1 97.12 554 GLN A CA 1
ATOM 4406 C C . GLN A 1 554 ? -5.031 38.812 43.312 1 97.12 554 GLN A C 1
ATOM 4408 O O . GLN A 1 554 ? -5.516 38.688 44.438 1 97.12 554 GLN A O 1
ATOM 4413 N N . GLU A 1 555 ? -4.68 37.844 42.5 1 97.38 555 GLU A N 1
ATOM 4414 C CA . GLU A 1 555 ? -4.906 36.469 42.938 1 97.38 555 GLU A CA 1
ATOM 4415 C C . GLU A 1 555 ? -3.596 35.688 43 1 97.38 555 GLU A C 1
ATOM 4417 O O . GLU A 1 555 ? -3.475 34.625 42.406 1 97.38 555 GLU A O 1
ATOM 4422 N N . ARG A 1 556 ? -2.729 36.125 43.844 1 96.62 556 ARG A N 1
ATOM 4423 C CA . ARG A 1 556 ? -1.37 35.594 43.875 1 96.62 556 ARG A CA 1
ATOM 4424 C C . ARG A 1 556 ? -1.36 34.156 44.375 1 96.62 556 ARG A C 1
ATOM 4426 O O . ARG A 1 556 ? -0.607 33.312 43.844 1 96.62 556 ARG A O 1
ATOM 4433 N N . ASP A 1 557 ? -2.154 33.812 45.375 1 97.56 557 ASP A N 1
ATOM 4434 C CA . ASP A 1 557 ? -2.205 32.438 45.906 1 97.56 557 ASP A CA 1
ATOM 4435 C C . ASP A 1 557 ? -2.695 31.453 44.844 1 97.56 557 ASP A C 1
ATOM 4437 O O . ASP A 1 557 ? -2.156 30.359 44.719 1 97.56 557 ASP A O 1
ATOM 4441 N N . LYS A 1 558 ? -3.711 31.891 44.125 1 97.81 558 LYS A N 1
ATOM 4442 C CA . LYS A 1 558 ? -4.227 31.047 43.062 1 97.81 558 LYS A CA 1
ATOM 4443 C C . LYS A 1 558 ? -3.18 30.859 41.969 1 97.81 558 LYS A C 1
ATOM 4445 O O . LYS A 1 558 ? -3.041 29.766 41.438 1 97.81 558 LYS A O 1
ATOM 4450 N N . LEU A 1 559 ? -2.469 31.875 41.656 1 98.31 559 LEU A N 1
ATOM 4451 C CA . LEU A 1 559 ? -1.418 31.797 40.656 1 98.31 559 LEU A CA 1
ATOM 4452 C C . LEU A 1 559 ? -0.361 30.766 41.062 1 98.31 559 LEU A C 1
ATOM 4454 O O . LEU A 1 559 ? 0.071 29.953 40.25 1 98.31 559 LEU A O 1
ATOM 4458 N N . ILE A 1 560 ? 0.083 30.844 42.281 1 97.75 560 ILE A N 1
ATOM 4459 C CA . ILE A 1 560 ? 1.103 29.922 42.781 1 97.75 560 ILE A CA 1
ATOM 4460 C C . ILE A 1 560 ? 0.585 28.484 42.688 1 97.75 560 ILE A C 1
ATOM 4462 O O . ILE A 1 560 ? 1.318 27.578 42.312 1 97.75 560 ILE A O 1
ATOM 4466 N N . GLU A 1 561 ? -0.69 28.281 43.062 1 98.31 561 GLU A N 1
ATOM 4467 C CA . GLU A 1 561 ? -1.328 26.969 42.938 1 98.31 561 GLU A CA 1
ATOM 4468 C C . GLU A 1 561 ? -1.292 26.484 41.5 1 98.31 561 GLU A C 1
ATOM 4470 O O . GLU A 1 561 ? -0.937 25.328 41.219 1 98.31 561 GLU A O 1
ATOM 4475 N N . MET A 1 562 ? -1.617 27.328 40.625 1 98.62 562 MET A N 1
ATOM 4476 C CA . MET A 1 562 ? -1.691 26.969 39.188 1 98.62 562 MET A CA 1
ATOM 4477 C C . MET A 1 562 ? -0.31 26.641 38.656 1 98.62 562 MET A C 1
ATOM 4479 O O . MET A 1 562 ? -0.16 25.703 37.844 1 98.62 562 MET A O 1
ATOM 4483 N N . ILE A 1 563 ? 0.716 27.406 39.031 1 98.38 563 ILE A N 1
ATOM 4484 C CA . ILE A 1 563 ? 2.088 27.156 38.594 1 98.38 563 ILE A CA 1
ATOM 4485 C C . ILE A 1 563 ? 2.535 25.781 39.094 1 98.38 563 ILE A C 1
ATOM 4487 O O . ILE A 1 563 ? 3.111 25 38.344 1 98.38 563 ILE A O 1
ATOM 4491 N N . ALA A 1 564 ? 2.27 25.484 40.344 1 98 564 ALA A N 1
ATOM 4492 C CA . ALA A 1 564 ? 2.623 24.188 40.906 1 98 564 ALA A CA 1
ATOM 4493 C C . ALA A 1 564 ? 1.926 23.047 40.156 1 98 564 ALA A C 1
ATOM 4495 O O . ALA A 1 564 ? 2.535 22.016 39.875 1 98 564 ALA A O 1
ATOM 4496 N N . ARG A 1 565 ? 0.694 23.25 39.875 1 98.31 565 ARG A N 1
ATOM 4497 C CA . ARG A 1 565 ? -0.06 22.25 39.125 1 98.31 565 ARG A CA 1
ATOM 4498 C C . ARG A 1 565 ? 0.538 22.031 37.75 1 98.31 565 ARG A C 1
ATOM 4500 O O . ARG A 1 565 ? 0.554 20.906 37.219 1 98.31 565 ARG A O 1
ATOM 4507 N N . TRP A 1 566 ? 0.982 23.078 37.094 1 98.69 566 TRP A N 1
ATOM 4508 C CA . TRP A 1 566 ? 1.597 22.938 35.781 1 98.69 566 TRP A CA 1
ATOM 4509 C C . TRP A 1 566 ? 2.814 22.031 35.844 1 98.69 566 TRP A C 1
ATOM 4511 O O . TRP A 1 566 ? 2.965 21.125 35 1 98.69 566 TRP A O 1
ATOM 4521 N N . TYR A 1 567 ? 3.672 22.234 36.812 1 97.94 567 TYR A N 1
ATOM 4522 C CA . TYR A 1 567 ? 4.898 21.453 36.906 1 97.94 567 TYR A CA 1
ATOM 4523 C C . TYR A 1 567 ? 4.594 20 37.281 1 97.94 567 TYR A C 1
ATOM 4525 O O . TYR A 1 567 ? 5.309 19.078 36.844 1 97.94 567 TYR A O 1
ATOM 4533 N N . VAL A 1 568 ? 3.551 19.781 38.062 1 97.69 568 VAL A N 1
ATOM 4534 C CA . VAL A 1 568 ? 3.119 18.406 38.344 1 97.69 568 VAL A CA 1
ATOM 4535 C C . VAL A 1 568 ? 2.742 17.703 37.031 1 97.69 568 VAL A C 1
ATOM 4537 O O . VAL A 1 568 ? 3.197 16.594 36.781 1 97.69 568 VAL A O 1
ATOM 4540 N N . GLU A 1 569 ? 1.922 18.359 36.219 1 98.38 569 GLU A N 1
ATOM 4541 C CA . GLU A 1 569 ? 1.528 17.781 34.938 1 98.38 569 GLU A CA 1
ATOM 4542 C C . GLU A 1 569 ? 2.736 17.594 34 1 98.38 569 GLU A C 1
ATOM 4544 O O . GLU A 1 569 ? 2.832 16.594 33.281 1 98.38 569 GLU A O 1
ATOM 4549 N N . ALA A 1 570 ? 3.604 18.578 34.031 1 98.25 570 ALA A N 1
ATOM 4550 C CA . ALA A 1 570 ? 4.801 18.516 33.188 1 98.25 570 ALA A CA 1
ATOM 4551 C C . ALA A 1 570 ? 5.629 17.281 33.5 1 98.25 570 ALA A C 1
ATOM 4553 O O . ALA A 1 570 ? 6.164 16.625 32.625 1 98.25 570 ALA A O 1
ATOM 4554 N N . GLY A 1 571 ? 5.812 16.984 34.781 1 96.06 571 GLY A N 1
ATOM 4555 C CA . GLY A 1 571 ? 6.512 15.781 35.188 1 96.06 571 GLY A CA 1
ATOM 4556 C C . GLY A 1 571 ? 5.781 14.508 34.812 1 96.06 571 GLY A C 1
ATOM 4557 O O . GLY A 1 571 ? 6.398 13.562 34.312 1 96.06 571 GLY A O 1
ATOM 4558 N N . ARG A 1 572 ? 4.504 14.555 34.938 1 96.5 572 ARG A N 1
ATOM 4559 C CA . ARG A 1 572 ? 3.664 13.391 34.688 1 96.5 572 ARG A CA 1
ATOM 4560 C C . ARG A 1 572 ? 3.68 12.992 33.219 1 96.5 572 ARG A C 1
ATOM 4562 O O . ARG A 1 572 ? 3.66 11.805 32.875 1 96.5 572 ARG A O 1
ATOM 4569 N N . TYR A 1 573 ? 3.781 13.961 32.312 1 98.06 573 TYR A N 1
ATOM 4570 C CA . TYR A 1 573 ? 3.547 13.672 30.906 1 98.06 573 TYR A CA 1
ATOM 4571 C C . TYR A 1 573 ? 4.797 13.953 30.078 1 98.06 573 TYR A C 1
ATOM 4573 O O . TYR A 1 573 ? 4.707 14.211 28.875 1 98.06 573 TYR A O 1
ATOM 4581 N N . ASP A 1 574 ? 5.984 14.062 30.641 1 97.38 574 ASP A N 1
ATOM 4582 C CA . ASP A 1 574 ? 7.285 14.117 29.984 1 97.38 574 ASP A CA 1
ATOM 4583 C C . ASP A 1 574 ? 7.457 15.43 29.219 1 97.38 574 ASP A C 1
ATOM 4585 O O . ASP A 1 574 ? 7.988 15.438 28.109 1 97.38 574 ASP A O 1
ATOM 4589 N N . VAL A 1 575 ? 7.027 16.562 29.797 1 98.44 575 VAL A N 1
ATOM 4590 C CA . VAL A 1 575 ? 7.117 17.859 29.141 1 98.44 575 VAL A CA 1
ATOM 4591 C C . VAL A 1 575 ? 8.555 18.359 29.188 1 98.44 575 VAL A C 1
ATOM 4593 O O . VAL A 1 575 ? 9.008 19.062 28.266 1 98.44 575 VAL A O 1
ATOM 4596 N N . LEU A 1 576 ? 9.289 18.062 30.266 1 97.62 576 LEU A N 1
ATOM 4597 C CA . LEU A 1 576 ? 10.633 18.562 30.484 1 97.62 576 LEU A CA 1
ATOM 4598 C C . LEU A 1 576 ? 11.664 17.734 29.734 1 97.62 576 LEU A C 1
ATOM 4600 O O . LEU A 1 576 ? 11.469 16.531 29.547 1 97.62 576 LEU A O 1
ATOM 4604 N N . PRO A 1 577 ? 12.789 18.406 29.391 1 97.56 577 PRO A N 1
ATOM 4605 C CA . PRO A 1 577 ? 13.141 19.797 29.625 1 97.56 577 PRO A CA 1
ATOM 4606 C C . PRO A 1 577 ? 12.453 20.766 28.656 1 97.56 577 PRO A C 1
ATOM 4608 O O . PRO A 1 577 ? 12.016 20.344 27.594 1 97.56 577 PRO A O 1
ATOM 4611 N N . LEU A 1 578 ? 12.312 21.984 29.094 1 97.5 578 LEU A N 1
ATOM 4612 C CA . LEU A 1 578 ? 12.008 23.062 28.172 1 97.5 578 LEU A CA 1
ATOM 4613 C C . LEU A 1 578 ? 13.219 23.406 27.312 1 97.5 578 LEU A C 1
ATOM 4615 O O . LEU A 1 578 ? 14.352 23.391 27.812 1 97.5 578 LEU A O 1
ATOM 4619 N N . ILE A 1 579 ? 12.961 23.672 26.062 1 94.31 579 ILE A N 1
ATOM 4620 C CA . ILE A 1 579 ? 14.062 23.891 25.125 1 94.31 579 ILE A CA 1
ATOM 4621 C C . ILE A 1 579 ? 13.953 25.281 24.5 1 94.31 579 ILE A C 1
ATOM 4623 O O . ILE A 1 579 ? 12.844 25.781 24.297 1 94.31 579 ILE A O 1
ATOM 4627 N N . THR A 1 580 ? 15.156 25.891 24.203 1 90.81 580 THR A N 1
ATOM 4628 C CA . THR A 1 580 ? 15.18 27.141 23.469 1 90.81 580 THR A CA 1
ATOM 4629 C C . THR A 1 580 ? 14.562 26.969 22.094 1 90.81 580 THR A C 1
ATOM 4631 O O . THR A 1 580 ? 15.023 26.156 21.281 1 90.81 580 THR A O 1
ATOM 4634 N N . PRO A 1 581 ? 13.461 27.672 21.859 1 88.62 581 PRO A N 1
ATOM 4635 C CA . PRO A 1 581 ? 12.961 27.625 20.484 1 88.62 581 PRO A CA 1
ATOM 4636 C C . PRO A 1 581 ? 13.914 28.281 19.484 1 88.62 581 PRO A C 1
ATOM 4638 O O . PRO A 1 581 ? 14.359 29.406 19.703 1 88.62 581 PRO A O 1
ATOM 4641 N N . SER A 1 582 ? 14.336 27.562 18.484 1 86.69 582 SER A N 1
ATOM 4642 C CA . SER A 1 582 ? 15.234 28.094 17.453 1 86.69 582 SER A CA 1
ATOM 4643 C C . SER A 1 582 ? 15.109 27.312 16.156 1 86.69 582 SER A C 1
ATOM 4645 O O . SER A 1 582 ? 14.891 26.094 16.172 1 86.69 582 SER A O 1
ATOM 4647 N N . ARG A 1 583 ? 15.25 28.031 15.031 1 85.69 583 ARG A N 1
ATOM 4648 C CA . ARG A 1 583 ? 15.25 27.359 13.734 1 85.69 583 ARG A CA 1
ATOM 4649 C C . ARG A 1 583 ? 16.484 26.469 13.578 1 85.69 583 ARG A C 1
ATOM 4651 O O . ARG A 1 583 ? 16.5 25.594 12.719 1 85.69 583 ARG A O 1
ATOM 4658 N N . GLU A 1 584 ? 17.453 26.656 14.406 1 85.5 584 GLU A N 1
ATOM 4659 C CA . GLU A 1 584 ? 18.672 25.844 14.375 1 85.5 584 GLU A CA 1
ATOM 4660 C C . GLU A 1 584 ? 18.359 24.375 14.664 1 85.5 584 GLU A C 1
ATOM 4662 O O . GLU A 1 584 ? 19.156 23.5 14.352 1 85.5 584 GLU A O 1
ATOM 4667 N N . LEU A 1 585 ? 17.172 24.172 15.234 1 88.69 585 LEU A N 1
ATOM 4668 C CA . LEU A 1 585 ? 16.766 22.812 15.547 1 88.69 585 LEU A CA 1
ATOM 4669 C C . LEU A 1 585 ? 16.625 21.984 14.273 1 88.69 585 LEU A C 1
ATOM 4671 O O . LEU A 1 585 ? 16.75 20.75 14.312 1 88.69 585 LEU A O 1
ATOM 4675 N N . PHE A 1 586 ? 16.375 22.656 13.148 1 87.81 586 PHE A N 1
ATOM 4676 C CA . PHE A 1 586 ? 16.266 21.953 11.875 1 87.81 586 PHE A CA 1
ATOM 4677 C C . PHE A 1 586 ? 17.609 21.359 11.469 1 87.81 586 PHE A C 1
ATOM 4679 O O . PHE A 1 586 ? 17.656 20.422 10.664 1 87.81 586 PHE A O 1
ATOM 4686 N N . ALA A 1 587 ? 18.672 21.891 12.008 1 86.44 587 ALA A N 1
ATOM 4687 C CA . ALA A 1 587 ? 20 21.453 11.633 1 86.44 587 ALA A CA 1
ATOM 4688 C C . ALA A 1 587 ? 20.531 20.391 12.602 1 86.44 587 ALA A C 1
ATOM 4690 O O . ALA A 1 587 ? 21.578 19.781 12.359 1 86.44 587 ALA A O 1
ATOM 4691 N N . VAL A 1 588 ? 19.719 20.109 13.68 1 87.88 588 VAL A N 1
ATOM 4692 C CA . VAL A 1 588 ? 20.156 19.109 14.648 1 87.88 588 VAL A CA 1
ATOM 4693 C C . VAL A 1 588 ? 20.172 17.734 13.984 1 87.88 588 VAL A C 1
ATOM 4695 O O . VAL A 1 588 ? 19.25 17.375 13.242 1 87.88 588 VAL A O 1
ATOM 4698 N N . GLU A 1 589 ? 21.297 17.094 14.195 1 88.5 589 GLU A N 1
ATOM 4699 C CA . GLU A 1 589 ? 21.406 15.75 13.648 1 88.5 589 GLU A CA 1
ATOM 4700 C C . GLU A 1 589 ? 20.469 14.781 14.359 1 88.5 589 GLU A C 1
ATOM 4702 O O . GLU A 1 589 ? 20.312 14.844 15.586 1 88.5 589 GLU A O 1
ATOM 4707 N N . ARG A 1 590 ? 19.844 13.945 13.625 1 93.12 590 ARG A N 1
ATOM 4708 C CA . ARG A 1 590 ? 18.922 12.93 14.133 1 93.12 590 ARG A CA 1
ATOM 4709 C C . ARG A 1 590 ? 19.312 11.539 13.625 1 93.12 590 ARG A C 1
ATOM 4711 O O . ARG A 1 590 ? 20.031 11.414 12.633 1 93.12 590 ARG A O 1
ATOM 4718 N N . PRO A 1 591 ? 18.828 10.508 14.375 1 92.38 591 PRO A N 1
ATOM 4719 C CA . PRO A 1 591 ? 19.219 9.148 13.977 1 92.38 591 PRO A CA 1
ATOM 4720 C C . PRO A 1 591 ? 18.812 8.812 12.547 1 92.38 591 PRO A C 1
ATOM 4722 O O . PRO A 1 591 ? 17.688 9.117 12.133 1 92.38 591 PRO A O 1
ATOM 4725 N N . GLN A 1 592 ? 19.766 8.281 11.82 1 91 592 GLN A N 1
ATOM 4726 C CA . GLN A 1 592 ? 19.531 7.789 10.469 1 91 592 GLN A CA 1
ATOM 4727 C C . GLN A 1 592 ? 19.578 6.266 10.414 1 91 592 GLN A C 1
ATOM 4729 O O . GLN A 1 592 ? 20.141 5.625 11.305 1 91 592 GLN A O 1
ATOM 4734 N N . ILE A 1 593 ? 18.953 5.719 9.383 1 90.38 593 ILE A N 1
ATOM 4735 C CA . ILE A 1 593 ? 19.031 4.277 9.172 1 90.38 593 ILE A CA 1
ATOM 4736 C C . ILE A 1 593 ? 20.391 3.914 8.586 1 90.38 593 ILE A C 1
ATOM 4738 O O . ILE A 1 593 ? 20.969 2.873 8.922 1 90.38 593 ILE A O 1
ATOM 4742 N N . SER A 1 594 ? 20.875 4.828 7.758 1 88.81 594 SER A N 1
ATOM 4743 C CA . SER A 1 594 ? 22.172 4.617 7.141 1 88.81 594 SER A CA 1
ATOM 4744 C C . SER A 1 594 ? 23.297 5.137 8.031 1 88.81 594 SER A C 1
ATOM 4746 O O . SER A 1 594 ? 23.094 6.039 8.844 1 88.81 594 SER A O 1
ATOM 4748 N N . ARG A 1 595 ? 24.438 4.594 7.832 1 83.38 595 ARG A N 1
ATOM 4749 C CA . ARG A 1 595 ? 25.641 5.145 8.445 1 83.38 595 ARG A CA 1
ATOM 4750 C C . ARG A 1 595 ? 26.047 6.457 7.781 1 83.38 595 ARG A C 1
ATOM 4752 O O . ARG A 1 595 ? 25.641 6.738 6.656 1 83.38 595 ARG A O 1
ATOM 4759 N N . GLU A 1 596 ? 26.766 7.199 8.586 1 84.12 596 GLU A N 1
ATOM 4760 C CA . GLU A 1 596 ? 27.312 8.438 8.023 1 84.12 596 GLU A CA 1
ATOM 4761 C C . GLU A 1 596 ? 28.188 8.156 6.812 1 84.12 596 GLU A C 1
ATOM 4763 O O . GLU A 1 596 ? 28.969 7.203 6.812 1 84.12 596 GLU A O 1
ATOM 4768 N N . ARG A 1 597 ? 27.953 8.898 5.809 1 88.94 597 ARG A N 1
ATOM 4769 C CA . ARG A 1 597 ? 28.703 8.703 4.578 1 88.94 597 ARG A CA 1
ATOM 4770 C C . ARG A 1 597 ? 29.141 10.039 3.988 1 88.94 597 ARG A C 1
ATOM 4772 O O . ARG A 1 597 ? 28.516 11.078 4.266 1 88.94 597 ARG A O 1
ATOM 4779 N N . GLU A 1 598 ? 30.234 9.945 3.24 1 93.56 598 GLU A N 1
ATOM 4780 C CA . GLU A 1 598 ? 30.75 11.141 2.568 1 93.56 598 GLU A CA 1
ATOM 4781 C C . GLU A 1 598 ? 30.469 11.086 1.069 1 93.56 598 GLU A C 1
ATOM 4783 O O . GLU A 1 598 ? 30.703 12.062 0.354 1 93.56 598 GLU A O 1
ATOM 4788 N N . ARG A 1 599 ? 30.016 9.977 0.649 1 94.5 599 ARG A N 1
ATOM 4789 C CA . ARG A 1 599 ? 29.688 9.789 -0.761 1 94.5 599 ARG A CA 1
ATOM 4790 C C . ARG A 1 599 ? 28.281 9.203 -0.928 1 94.5 599 ARG A C 1
ATOM 4792 O O . ARG A 1 599 ? 27.953 8.195 -0.311 1 94.5 599 ARG A O 1
ATOM 4799 N N . TYR A 1 600 ? 27.516 9.836 -1.688 1 96.38 600 TYR A N 1
ATOM 4800 C CA . TYR A 1 600 ? 26.141 9.422 -1.986 1 96.38 600 TYR A CA 1
ATOM 4801 C C . TYR A 1 600 ? 25.984 9.078 -3.463 1 96.38 600 TYR A C 1
ATOM 4803 O O . TYR A 1 600 ? 26.359 9.867 -4.332 1 96.38 600 TYR A O 1
ATOM 4811 N N . VAL A 1 601 ? 25.5 7.902 -3.746 1 95.81 601 VAL A N 1
ATOM 4812 C CA . VAL A 1 601 ? 25.312 7.457 -5.125 1 95.81 601 VAL A CA 1
ATOM 4813 C C . VAL A 1 601 ? 23.828 7.426 -5.453 1 95.81 601 VAL A C 1
ATOM 4815 O O . VAL A 1 601 ? 23.047 6.703 -4.816 1 95.81 601 VAL A O 1
ATOM 4818 N N . TYR A 1 602 ? 23.406 8.203 -6.387 1 96.75 602 TYR A N 1
ATOM 4819 C CA . TYR A 1 602 ? 22.031 8.242 -6.879 1 96.75 602 TYR A CA 1
ATOM 4820 C C . TYR A 1 602 ? 21.938 7.68 -8.289 1 96.75 602 TYR A C 1
ATOM 4822 O O . TYR A 1 602 ? 22.875 7.84 -9.086 1 96.75 602 TYR A O 1
ATOM 4830 N N . ARG A 1 603 ? 20.859 7.016 -8.602 1 94.69 603 ARG A N 1
ATOM 4831 C CA . ARG A 1 603 ? 20.641 6.426 -9.914 1 94.69 603 ARG A CA 1
ATOM 4832 C C . ARG A 1 603 ? 19.328 6.891 -10.516 1 94.69 603 ARG A C 1
ATOM 4834 O O . ARG A 1 603 ? 18.391 7.219 -9.781 1 94.69 603 ARG A O 1
ATOM 4841 N N . PRO A 1 604 ? 19.25 6.93 -11.852 1 94.62 604 PRO A N 1
ATOM 4842 C CA . PRO A 1 604 ? 17.984 7.301 -12.484 1 94.62 604 PRO A CA 1
ATOM 4843 C C . PRO A 1 604 ? 16.875 6.281 -12.227 1 94.62 604 PRO A C 1
ATOM 4845 O O . PRO A 1 604 ? 17.156 5.145 -11.836 1 94.62 604 PRO A O 1
ATOM 4848 N N . ASN A 1 605 ? 15.602 6.691 -12.344 1 89.81 605 ASN A N 1
ATOM 4849 C CA . ASN A 1 605 ? 14.414 5.855 -12.234 1 89.81 605 ASN A CA 1
ATOM 4850 C C . ASN A 1 605 ? 14.203 5.367 -10.805 1 89.81 605 ASN A C 1
ATOM 4852 O O . ASN A 1 605 ? 13.664 4.277 -10.594 1 89.81 605 ASN A O 1
ATOM 4856 N N . THR A 1 606 ? 14.758 6.062 -9.836 1 94.56 606 THR A N 1
ATOM 4857 C CA . THR A 1 606 ? 14.5 5.793 -8.43 1 94.56 606 THR A CA 1
ATOM 4858 C C . THR A 1 606 ? 13.516 6.812 -7.855 1 94.56 606 THR A C 1
ATOM 4860 O O . THR A 1 606 ? 13.305 7.875 -8.445 1 94.56 606 THR A O 1
ATOM 4863 N N . SER A 1 607 ? 12.891 6.406 -6.789 1 94.94 607 SER A N 1
ATOM 4864 C CA . SER A 1 607 ? 12 7.34 -6.102 1 94.94 607 SER A CA 1
ATOM 4865 C C . SER A 1 607 ? 12.773 8.539 -5.562 1 94.94 607 SER A C 1
ATOM 4867 O O . SER A 1 607 ? 13.977 8.445 -5.316 1 94.94 607 SER A O 1
ATOM 4869 N N . PRO A 1 608 ? 12.086 9.648 -5.445 1 95.38 608 PRO A N 1
ATOM 4870 C CA . PRO A 1 608 ? 12.758 10.789 -4.824 1 95.38 608 PRO A CA 1
ATOM 4871 C C . PRO A 1 608 ? 13.266 10.484 -3.416 1 95.38 608 PRO A C 1
ATOM 4873 O O . PRO A 1 608 ? 12.594 9.789 -2.652 1 95.38 608 PRO A O 1
ATOM 4876 N N . ALA A 1 609 ? 14.438 10.969 -3.129 1 95.69 609 ALA A N 1
ATOM 4877 C CA . ALA A 1 609 ? 14.945 10.938 -1.76 1 95.69 609 ALA A CA 1
ATOM 4878 C C . ALA A 1 609 ? 14.508 12.18 -0.986 1 95.69 609 ALA A C 1
ATOM 4880 O O . ALA A 1 609 ? 14.93 13.297 -1.297 1 95.69 609 ALA A O 1
ATOM 4881 N N . PRO A 1 610 ? 13.695 12.039 0.03 1 94.62 610 PRO A N 1
ATOM 4882 C CA . PRO A 1 610 ? 13.227 13.211 0.774 1 94.62 610 PRO A CA 1
ATOM 4883 C C . PRO A 1 610 ? 14.367 14 1.412 1 94.62 610 PRO A C 1
ATOM 4885 O O . PRO A 1 610 ? 15.453 13.453 1.63 1 94.62 610 PRO A O 1
ATOM 4888 N N . GLU A 1 611 ? 14.094 15.227 1.725 1 92.81 611 GLU A N 1
ATOM 4889 C CA . GLU A 1 611 ? 15.055 16.203 2.232 1 92.81 611 GLU A CA 1
ATOM 4890 C C . GLU A 1 611 ? 15.852 15.633 3.402 1 92.81 611 GLU A C 1
ATOM 4892 O O . GLU A 1 611 ? 17.078 15.773 3.451 1 92.81 611 GLU A O 1
ATOM 4897 N N . ASN A 1 612 ? 15.219 14.914 4.277 1 92.56 612 ASN A N 1
ATOM 4898 C CA . ASN A 1 612 ? 15.82 14.539 5.551 1 92.56 612 ASN A CA 1
ATOM 4899 C C . ASN A 1 612 ? 16.734 13.32 5.406 1 92.56 612 ASN A C 1
ATOM 4901 O O . ASN A 1 612 ? 17.469 12.984 6.328 1 92.56 612 ASN A O 1
ATOM 4905 N N . VAL A 1 613 ? 16.719 12.719 4.223 1 93.38 613 VAL A N 1
ATOM 4906 C CA . VAL A 1 613 ? 17.578 11.562 4.027 1 93.38 613 VAL A CA 1
ATOM 4907 C C . VAL A 1 613 ? 18.484 11.789 2.812 1 93.38 613 VAL A C 1
ATOM 4909 O O . VAL A 1 613 ? 19.375 10.984 2.537 1 93.38 613 VAL A O 1
ATOM 4912 N N . ALA A 1 614 ? 18.203 12.836 2.053 1 94.62 614 ALA A N 1
ATOM 4913 C CA . ALA A 1 614 ? 19.062 13.195 0.918 1 94.62 614 ALA A CA 1
ATOM 4914 C C . ALA A 1 614 ? 20.422 13.68 1.387 1 94.62 614 ALA A C 1
ATOM 4916 O O . ALA A 1 614 ? 20.609 14 2.562 1 94.62 614 ALA A O 1
ATOM 4917 N N . VAL A 1 615 ? 21.391 13.766 0.482 1 95.31 615 VAL A N 1
ATOM 4918 C CA . VAL A 1 615 ? 22.719 14.266 0.77 1 95.31 615 VAL A CA 1
ATOM 4919 C C . VAL A 1 615 ? 22.641 15.68 1.331 1 95.31 615 VAL A C 1
ATOM 4921 O O . VAL A 1 615 ? 21.844 16.5 0.86 1 95.31 615 VAL A O 1
ATOM 4924 N N . HIS A 1 616 ? 23.375 15.93 2.367 1 92.38 616 HIS A N 1
ATOM 4925 C CA . HIS A 1 616 ? 23.438 17.25 2.984 1 92.38 616 HIS A CA 1
ATOM 4926 C C . HIS A 1 616 ? 24.594 18.078 2.416 1 92.38 616 HIS A C 1
ATOM 4928 O O . HIS A 1 616 ? 25.719 18.016 2.926 1 92.38 616 HIS A O 1
ATOM 4934 N N . VAL A 1 617 ? 24.281 18.953 1.538 1 95.94 617 VAL A N 1
ATOM 4935 C CA . VAL A 1 617 ? 25.328 19.688 0.852 1 95.94 617 VAL A CA 1
ATOM 4936 C C . VAL A 1 617 ? 25.438 21.094 1.441 1 95.94 617 VAL A C 1
ATOM 4938 O O . VAL A 1 617 ? 26.328 21.859 1.073 1 95.94 617 VAL A O 1
ATOM 4941 N N . LEU A 1 618 ? 24.578 21.5 2.34 1 95.19 618 LEU A N 1
ATOM 4942 C CA . LEU A 1 618 ? 24.5 22.875 2.824 1 95.19 618 LEU A CA 1
ATOM 4943 C C . LEU A 1 618 ? 25.766 23.266 3.566 1 95.19 618 LEU A C 1
ATOM 4945 O O . LEU A 1 618 ? 26.234 22.531 4.434 1 95.19 618 LEU A O 1
ATOM 4949 N N . ASN A 1 619 ? 26.359 24.438 3.236 1 95.94 619 ASN A N 1
ATOM 4950 C CA . ASN A 1 619 ? 27.406 25.141 3.957 1 95.94 619 ASN A CA 1
ATOM 4951 C C . ASN A 1 619 ? 28.719 24.359 3.953 1 95.94 619 ASN A C 1
ATOM 4953 O O . ASN A 1 619 ? 29.531 24.484 4.867 1 95.94 619 ASN A O 1
ATOM 4957 N N . ARG A 1 620 ? 28.906 23.516 2.994 1 95.44 620 ARG A N 1
ATOM 4958 C CA . ARG A 1 620 ? 30.141 22.719 2.934 1 95.44 620 ARG A CA 1
ATOM 4959 C C . ARG A 1 620 ? 30.562 22.484 1.488 1 95.44 620 ARG A C 1
ATOM 4961 O O . ARG A 1 620 ? 29.75 22.609 0.567 1 95.44 620 ARG A O 1
ATOM 4968 N N . ALA A 1 621 ? 31.859 22.141 1.401 1 97.25 621 ALA A N 1
ATOM 4969 C CA . ALA A 1 621 ? 32.406 21.781 0.088 1 97.25 621 ALA A CA 1
ATOM 4970 C C . ALA A 1 621 ? 31.766 20.484 -0.419 1 97.25 621 ALA A C 1
ATOM 4972 O O . ALA A 1 621 ? 31.562 19.547 0.353 1 97.25 621 ALA A O 1
ATOM 4973 N N . HIS A 1 622 ? 31.375 20.438 -1.718 1 97.81 622 HIS A N 1
ATOM 4974 C CA . HIS A 1 622 ? 30.844 19.219 -2.297 1 97.81 622 HIS A CA 1
ATOM 4975 C C . HIS A 1 622 ? 31.031 19.188 -3.811 1 97.81 622 HIS A C 1
ATOM 4977 O O . HIS A 1 622 ? 31.312 20.234 -4.418 1 97.81 622 HIS A O 1
ATOM 4983 N N . ALA A 1 623 ? 30.969 18.047 -4.348 1 98.25 623 ALA A N 1
ATOM 4984 C CA . ALA A 1 623 ? 31.047 17.828 -5.789 1 98.25 623 ALA A CA 1
ATOM 4985 C C . ALA A 1 623 ? 29.922 16.906 -6.254 1 98.25 623 ALA A C 1
ATOM 4987 O O . ALA A 1 623 ? 29.594 15.922 -5.574 1 98.25 623 ALA A O 1
ATOM 4988 N N . ILE A 1 624 ? 29.266 17.234 -7.32 1 98.69 624 ILE A N 1
ATOM 4989 C CA . ILE A 1 624 ? 28.266 16.406 -7.988 1 98.69 624 ILE A CA 1
ATOM 4990 C C . ILE A 1 624 ? 28.812 15.898 -9.32 1 98.69 624 ILE A C 1
ATOM 4992 O O . ILE A 1 624 ? 29.062 16.688 -10.234 1 98.69 624 ILE A O 1
ATOM 4996 N N . THR A 1 625 ? 28.984 14.625 -9.453 1 98.38 625 THR A N 1
ATOM 4997 C CA . THR A 1 625 ? 29.578 14.055 -10.656 1 98.38 625 THR A CA 1
ATOM 4998 C C . THR A 1 625 ? 28.625 13.086 -11.336 1 98.38 625 THR A C 1
ATOM 5000 O O . THR A 1 625 ? 28.203 12.094 -10.734 1 98.38 625 THR A O 1
ATOM 5003 N N . ALA A 1 626 ? 28.266 13.359 -12.578 1 98.62 626 ALA A N 1
ATOM 5004 C CA . ALA A 1 626 ? 27.406 12.492 -13.383 1 98.62 626 ALA A CA 1
ATOM 5005 C C . ALA A 1 626 ? 28.219 11.734 -14.422 1 98.62 626 ALA A C 1
ATOM 5007 O O . ALA A 1 626 ? 29.062 12.312 -15.102 1 98.62 626 ALA A O 1
ATOM 5008 N N . ARG A 1 627 ? 28.016 10.477 -14.492 1 97.69 627 ARG A N 1
ATOM 5009 C CA . ARG A 1 627 ? 28.578 9.656 -15.555 1 97.69 627 ARG A CA 1
ATOM 5010 C C . ARG A 1 627 ? 27.547 9.352 -16.625 1 97.69 627 ARG A C 1
ATOM 5012 O O . ARG A 1 627 ? 26.484 8.773 -16.344 1 97.69 627 ARG A O 1
ATOM 5019 N N . VAL A 1 628 ? 27.891 9.734 -17.922 1 97.81 628 VAL A N 1
ATOM 5020 C CA . VAL A 1 628 ? 26.875 9.664 -18.969 1 97.81 628 VAL A CA 1
ATOM 5021 C C . VAL A 1 628 ? 27.484 9.094 -20.25 1 97.81 628 VAL A C 1
ATOM 5023 O O . VAL A 1 628 ? 28.703 9.141 -20.438 1 97.81 628 VAL A O 1
ATOM 5026 N N . GLU A 1 629 ? 26.672 8.438 -21 1 97.88 629 GLU A N 1
ATOM 5027 C CA . GLU A 1 629 ? 26.891 8.219 -22.422 1 97.88 629 GLU A CA 1
ATOM 5028 C C . GLU A 1 629 ? 26.031 9.164 -23.266 1 97.88 629 GLU A C 1
ATOM 5030 O O . GLU A 1 629 ? 24.812 9.094 -23.234 1 97.88 629 GLU A O 1
ATOM 5035 N N . VAL A 1 630 ? 26.75 10.008 -24.078 1 97.5 630 VAL A N 1
ATOM 5036 C CA . VAL A 1 630 ? 26.062 11.109 -24.75 1 97.5 630 VAL A CA 1
ATOM 5037 C C . VAL A 1 630 ? 25.797 10.758 -26.203 1 97.5 630 VAL A C 1
ATOM 5039 O O . VAL A 1 630 ? 26.703 10.32 -26.922 1 97.5 630 VAL A O 1
ATOM 5042 N N . GLU A 1 631 ? 24.609 10.922 -26.562 1 96.69 631 GLU A N 1
ATOM 5043 C CA . GLU A 1 631 ? 24.188 10.789 -27.953 1 96.69 631 GLU A CA 1
ATOM 5044 C C . GLU A 1 631 ? 23.594 12.094 -28.484 1 96.69 631 GLU A C 1
ATOM 5046 O O . GLU A 1 631 ? 23.703 13.133 -27.828 1 96.69 631 GLU A O 1
ATOM 5051 N N . ASP A 1 632 ? 23.094 11.984 -29.75 1 94.12 632 ASP A N 1
ATOM 5052 C CA . ASP A 1 632 ? 22.5 13.18 -30.344 1 94.12 632 ASP A CA 1
ATOM 5053 C C . ASP A 1 632 ? 21.25 13.602 -29.578 1 94.12 632 ASP A C 1
ATOM 5055 O O . ASP A 1 632 ? 20.453 12.758 -29.156 1 94.12 632 ASP A O 1
ATOM 5059 N N . GLY A 1 633 ? 21.219 14.859 -29.375 1 94.88 633 GLY A N 1
ATOM 5060 C CA . GLY A 1 633 ? 20 15.398 -28.766 1 94.88 633 GLY A CA 1
ATOM 5061 C C . GLY A 1 633 ? 19.984 15.281 -27.25 1 94.88 633 GLY A C 1
ATOM 5062 O O . GLY A 1 633 ? 18.922 15.344 -26.625 1 94.88 633 GLY A O 1
ATOM 5063 N N . VAL A 1 634 ? 21.125 15.141 -26.672 1 96.88 634 VAL A N 1
ATOM 5064 C CA . VAL A 1 634 ? 21.219 14.969 -25.219 1 96.88 634 VAL A CA 1
ATOM 5065 C C . VAL A 1 634 ? 20.625 16.188 -24.516 1 96.88 634 VAL A C 1
ATOM 5067 O O . VAL A 1 634 ? 20.922 17.328 -24.875 1 96.88 634 VAL A O 1
ATOM 5070 N N . GLU A 1 635 ? 19.719 15.984 -23.547 1 97.88 635 GLU A N 1
ATOM 5071 C CA . GLU A 1 635 ? 19.141 17.016 -22.703 1 97.88 635 GLU A CA 1
ATOM 5072 C C . GLU A 1 635 ? 18.516 16.406 -21.453 1 97.88 635 GLU A C 1
ATOM 5074 O O . GLU A 1 635 ? 18.297 15.203 -21.375 1 97.88 635 GLU A O 1
ATOM 5079 N N . GLY A 1 636 ? 18.281 17.266 -20.5 1 98.25 636 GLY A N 1
ATOM 5080 C CA . GLY A 1 636 ? 17.531 16.844 -19.328 1 98.25 636 GLY A CA 1
ATOM 5081 C C . GLY A 1 636 ? 18.344 16.984 -18.047 1 98.25 636 GLY A C 1
ATOM 5082 O O . GLY A 1 636 ? 19.547 17.266 -18.078 1 98.25 636 GLY A O 1
ATOM 5083 N N . VAL A 1 637 ? 17.656 16.75 -16.984 1 98.62 637 VAL A N 1
ATOM 5084 C CA . VAL A 1 637 ? 18.25 16.891 -15.648 1 98.62 637 VAL A CA 1
ATOM 5085 C C . VAL A 1 637 ? 19.094 15.664 -15.328 1 98.62 637 VAL A C 1
ATOM 5087 O O . VAL A 1 637 ? 18.688 14.531 -15.609 1 98.62 637 VAL A O 1
ATOM 5090 N N . LEU A 1 638 ? 20.297 15.945 -14.82 1 98.69 638 LEU A N 1
ATOM 5091 C CA . LEU A 1 638 ? 21.141 14.891 -14.266 1 98.69 638 LEU A CA 1
ATOM 5092 C C . LEU A 1 638 ? 20.812 14.641 -12.805 1 98.69 638 LEU A C 1
ATOM 5094 O O . LEU A 1 638 ? 20.578 13.5 -12.398 1 98.69 638 LEU A O 1
ATOM 5098 N N . LEU A 1 639 ? 20.734 15.68 -12.047 1 98.56 639 LEU A N 1
ATOM 5099 C CA . LEU A 1 639 ? 20.359 15.648 -10.641 1 98.56 639 LEU A CA 1
ATOM 5100 C C . LEU A 1 639 ? 19.703 16.953 -10.219 1 98.56 639 LEU A C 1
ATOM 5102 O O . LEU A 1 639 ? 20.141 18.031 -10.625 1 98.56 639 LEU A O 1
ATOM 5106 N N . CYS A 1 640 ? 18.703 16.844 -9.477 1 97.94 640 CYS A N 1
ATOM 5107 C CA . CYS A 1 640 ? 18.156 18.062 -8.883 1 97.94 640 CYS A CA 1
ATOM 5108 C C . CYS A 1 640 ? 17.672 17.797 -7.461 1 97.94 640 CYS A C 1
ATOM 5110 O O . CYS A 1 640 ? 17.391 16.656 -7.094 1 97.94 640 CYS A O 1
ATOM 5112 N N . HIS A 1 641 ? 17.641 18.75 -6.668 1 97.62 641 HIS A N 1
ATOM 5113 C CA . HIS A 1 641 ? 17.156 18.766 -5.289 1 97.62 641 HIS A CA 1
ATOM 5114 C C . HIS A 1 641 ? 16.328 20.016 -5.012 1 97.62 641 HIS A C 1
ATOM 5116 O O . HIS A 1 641 ? 16.828 21.141 -5.141 1 97.62 641 HIS A O 1
ATOM 5122 N N . GLY A 1 642 ? 15.008 19.781 -4.719 1 96.5 642 GLY A N 1
ATOM 5123 C CA . GLY A 1 642 ? 14.117 20.906 -4.445 1 96.5 642 GLY A CA 1
ATOM 5124 C C . GLY A 1 642 ? 13.18 21.219 -5.598 1 96.5 642 GLY A C 1
ATOM 5125 O O . GLY A 1 642 ? 12.805 20.328 -6.359 1 96.5 642 GLY A O 1
ATOM 5126 N N . GLY A 1 643 ? 12.695 22.453 -5.672 1 95.69 643 GLY A N 1
ATOM 5127 C CA . GLY A 1 643 ? 11.734 22.938 -6.656 1 95.69 643 GLY A CA 1
ATOM 5128 C C . GLY A 1 643 ? 11.656 24.453 -6.73 1 95.69 643 GLY A C 1
ATOM 5129 O O . GLY A 1 643 ? 12.664 25.141 -6.574 1 95.69 643 GLY A O 1
ATOM 5130 N N . LEU A 1 644 ? 10.484 24.922 -6.988 1 93.56 644 LEU A N 1
ATOM 5131 C CA . LEU A 1 644 ? 10.297 26.344 -7.266 1 93.56 644 LEU A CA 1
ATOM 5132 C C . LEU A 1 644 ? 10.625 27.172 -6.031 1 93.56 644 LEU A C 1
ATOM 5134 O O . LEU A 1 644 ? 10.984 28.344 -6.152 1 93.56 644 LEU A O 1
ATOM 5138 N N . THR A 1 645 ? 10.531 26.578 -4.82 1 94.25 645 THR A N 1
ATOM 5139 C CA . THR A 1 645 ? 10.766 27.328 -3.592 1 94.25 645 THR A CA 1
ATOM 5140 C C . THR A 1 645 ? 12.258 27.453 -3.311 1 94.25 645 THR A C 1
ATOM 5142 O O . THR A 1 645 ? 12.672 28.328 -2.543 1 94.25 645 THR A O 1
ATOM 5145 N N . GLY A 1 646 ? 13.016 26.625 -3.824 1 96.19 646 GLY A N 1
ATOM 5146 C CA . GLY A 1 646 ? 14.453 26.578 -3.635 1 96.19 646 GLY A CA 1
ATOM 5147 C C . GLY A 1 646 ? 15.062 25.25 -4.059 1 96.19 646 GLY A C 1
ATOM 5148 O O . GLY A 1 646 ? 14.359 24.25 -4.195 1 96.19 646 GLY A O 1
ATOM 5149 N N . GLY A 1 647 ? 16.328 25.344 -4.32 1 97.38 647 GLY A N 1
ATOM 5150 C CA . GLY A 1 647 ? 17 24.094 -4.672 1 97.38 647 GLY A CA 1
ATOM 5151 C C . GLY A 1 647 ? 18.156 24.297 -5.629 1 97.38 647 GLY A C 1
ATOM 5152 O O . GLY A 1 647 ? 18.688 25.406 -5.758 1 97.38 647 GLY A O 1
ATOM 5153 N N . TYR A 1 648 ? 18.672 23.172 -6.211 1 98.25 648 TYR A N 1
ATOM 5154 C CA . TYR A 1 648 ? 19.703 23.203 -7.234 1 98.25 648 TYR A CA 1
ATOM 5155 C C . TYR A 1 648 ? 19.484 22.109 -8.266 1 98.25 648 TYR A C 1
ATOM 5157 O O . TYR A 1 648 ? 18.797 21.125 -7.996 1 98.25 648 TYR A O 1
ATOM 5165 N N . SER A 1 649 ? 19.969 22.328 -9.438 1 98.62 649 SER A N 1
ATOM 5166 C CA . SER A 1 649 ? 19.828 21.375 -10.531 1 98.62 649 SER A CA 1
ATOM 5167 C C . SER A 1 649 ? 21.062 21.375 -11.43 1 98.62 649 SER A C 1
ATOM 5169 O O . SER A 1 649 ? 21.594 22.438 -11.766 1 98.62 649 SER A O 1
ATOM 5171 N N . LEU A 1 650 ? 21.609 20.25 -11.664 1 98.81 650 LEU A N 1
ATOM 5172 C CA . LEU A 1 650 ? 22.594 19.984 -12.711 1 98.81 650 LEU A CA 1
ATOM 5173 C C . LEU A 1 650 ? 21.938 19.344 -13.93 1 98.81 650 LEU A C 1
ATOM 5175 O O . LEU A 1 650 ? 21.297 18.297 -13.812 1 98.81 650 LEU A O 1
ATOM 5179 N N . PHE A 1 651 ? 22.047 19.984 -15.109 1 98.81 651 PHE A N 1
ATOM 5180 C CA . PHE A 1 651 ? 21.297 19.469 -16.25 1 98.81 651 PHE A CA 1
ATOM 5181 C C . PHE A 1 651 ? 22 19.828 -17.562 1 98.81 651 PHE A C 1
ATOM 5183 O O . PHE A 1 651 ? 22.969 20.594 -17.562 1 98.81 651 PHE A O 1
ATOM 5190 N N . VAL A 1 652 ? 21.609 19.219 -18.625 1 98.69 652 VAL A N 1
ATOM 5191 C CA . VAL A 1 652 ? 22.078 19.5 -19.969 1 98.69 652 VAL A CA 1
ATOM 5192 C C . VAL A 1 652 ? 20.938 20.125 -20.781 1 98.69 652 VAL A C 1
ATOM 5194 O O . VAL A 1 652 ? 19.812 19.625 -20.781 1 98.69 652 VAL A O 1
ATOM 5197 N N . LYS A 1 653 ? 21.172 21.141 -21.406 1 98.19 653 LYS A N 1
ATOM 5198 C CA . LYS A 1 653 ? 20.234 21.812 -22.281 1 98.19 653 LYS A CA 1
ATOM 5199 C C . LYS A 1 653 ? 20.953 22.484 -23.453 1 98.19 653 LYS A C 1
ATOM 5201 O O . LYS A 1 653 ? 21.984 23.125 -23.266 1 98.19 653 LYS A O 1
ATOM 5206 N N . ASP A 1 654 ? 20.453 22.312 -24.625 1 95.94 654 ASP A N 1
ATOM 5207 C CA . ASP A 1 654 ? 21 22.891 -25.844 1 95.94 654 ASP A CA 1
ATOM 5208 C C . ASP A 1 654 ? 22.469 22.531 -26.016 1 95.94 654 ASP A C 1
ATOM 5210 O O . ASP A 1 654 ? 23.297 23.375 -26.359 1 95.94 654 ASP A O 1
ATOM 5214 N N . GLY A 1 655 ? 22.766 21.328 -25.578 1 94.75 655 GLY A N 1
ATOM 5215 C CA . GLY A 1 655 ? 24.094 20.766 -25.766 1 94.75 655 GLY A CA 1
ATOM 5216 C C . GLY A 1 655 ? 25.094 21.219 -24.734 1 94.75 655 GLY A C 1
ATOM 5217 O O . GLY A 1 655 ? 26.25 20.797 -24.75 1 94.75 655 GLY A O 1
ATOM 5218 N N . LYS A 1 656 ? 24.703 22.078 -23.812 1 98.19 656 LYS A N 1
ATOM 5219 C CA . LYS A 1 656 ? 25.594 22.641 -22.812 1 98.19 656 LYS A CA 1
ATOM 5220 C C . LYS A 1 656 ? 25.266 22.094 -21.422 1 98.19 656 LYS A C 1
ATOM 5222 O O . LYS A 1 656 ? 24.125 21.719 -21.156 1 98.19 656 LYS A O 1
ATOM 5227 N N . LEU A 1 657 ? 26.312 22.016 -20.609 1 98.69 657 LEU A N 1
ATOM 5228 C CA . LEU A 1 657 ? 26.141 21.672 -19.188 1 98.69 657 LEU A CA 1
ATOM 5229 C C . LEU A 1 657 ? 25.766 22.906 -18.375 1 98.69 657 LEU A C 1
ATOM 5231 O O . LEU A 1 657 ? 26.391 23.953 -18.516 1 98.69 657 LEU A O 1
ATOM 5235 N N . HIS A 1 658 ? 24.766 22.766 -17.594 1 98.81 658 HIS A N 1
ATOM 5236 C CA . HIS A 1 658 ? 24.266 23.875 -16.766 1 98.81 658 HIS A CA 1
ATOM 5237 C C . HIS A 1 658 ? 24.172 23.469 -15.305 1 98.81 658 HIS A C 1
ATOM 5239 O O . HIS A 1 658 ? 23.906 22.312 -14.992 1 98.81 658 HIS A O 1
ATOM 5245 N N . TYR A 1 659 ? 24.438 24.375 -14.438 1 98.75 659 TYR A N 1
ATOM 5246 C CA . TYR A 1 659 ? 24.094 24.297 -13.023 1 98.75 659 TYR A CA 1
ATOM 5247 C C . TYR A 1 659 ? 23.328 25.531 -12.57 1 98.75 659 TYR A C 1
ATOM 5249 O O . TYR A 1 659 ? 23.656 26.656 -12.961 1 98.75 659 TYR A O 1
ATOM 5257 N N . VAL A 1 660 ? 22.266 25.297 -11.812 1 98.62 660 VAL A N 1
ATOM 5258 C CA . VAL A 1 660 ? 21.5 26.406 -11.25 1 98.62 660 VAL A CA 1
ATOM 5259 C C . VAL A 1 660 ? 21.328 26.203 -9.742 1 98.62 660 VAL A C 1
ATOM 5261 O O . VAL A 1 660 ? 21.031 25.094 -9.297 1 98.62 660 VAL A O 1
ATOM 5264 N N . TYR A 1 661 ? 21.609 27.219 -8.977 1 98.31 661 TYR A N 1
ATOM 5265 C CA . TYR A 1 661 ? 21.203 27.312 -7.582 1 98.31 661 TYR A CA 1
ATOM 5266 C C . TYR A 1 661 ? 20.062 28.297 -7.402 1 98.31 661 TYR A C 1
ATOM 5268 O O . TYR A 1 661 ? 20.219 29.5 -7.652 1 98.31 661 TYR A O 1
ATOM 5276 N N . ASN A 1 662 ? 18.906 27.797 -7.02 1 97.38 662 ASN A N 1
ATOM 5277 C CA . ASN A 1 662 ? 17.719 28.594 -6.73 1 97.38 662 ASN A CA 1
ATOM 5278 C C . ASN A 1 662 ? 17.656 28.984 -5.258 1 97.38 662 ASN A C 1
ATOM 5280 O O . ASN A 1 662 ? 17.281 28.172 -4.41 1 97.38 662 ASN A O 1
ATOM 5284 N N . PHE A 1 663 ? 18 30.219 -5.012 1 96.69 663 PHE A N 1
ATOM 5285 C CA . PHE A 1 663 ? 18 30.719 -3.639 1 96.69 663 PHE A CA 1
ATOM 5286 C C . PHE A 1 663 ? 16.625 31.219 -3.246 1 96.69 663 PHE A C 1
ATOM 5288 O O . PHE A 1 663 ? 16.266 32.375 -3.531 1 96.69 663 PHE A O 1
ATOM 5295 N N . VAL A 1 664 ? 15.805 30.375 -2.557 1 95.19 664 VAL A N 1
ATOM 5296 C CA . VAL A 1 664 ? 14.508 30.625 -1.93 1 95.19 664 VAL A CA 1
ATOM 5297 C C . VAL A 1 664 ? 13.539 31.219 -2.953 1 95.19 664 VAL A C 1
ATOM 5299 O O . VAL A 1 664 ? 12.711 32.062 -2.613 1 95.19 664 VAL A O 1
ATOM 5302 N N . GLY A 1 665 ? 13.719 30.891 -4.195 1 92.25 665 GLY A N 1
ATOM 5303 C CA . GLY A 1 665 ? 12.82 31.344 -5.246 1 92.25 665 GLY A CA 1
ATOM 5304 C C . GLY A 1 665 ? 13.016 32.812 -5.602 1 92.25 665 GLY A C 1
ATOM 5305 O O . GLY A 1 665 ? 12.258 33.375 -6.398 1 92.25 665 GLY A O 1
ATOM 5306 N N . GLU A 1 666 ? 13.961 33.469 -5.09 1 92.19 666 GLU A N 1
ATOM 5307 C CA . GLU A 1 666 ? 14.172 34.906 -5.285 1 92.19 666 GLU A CA 1
ATOM 5308 C C . GLU A 1 666 ? 15.195 35.156 -6.391 1 92.19 666 GLU A C 1
ATOM 5310 O O . GLU A 1 666 ? 15.055 36.094 -7.164 1 92.19 666 GLU A O 1
ATOM 5315 N N . ARG A 1 667 ? 16.25 34.344 -6.375 1 92.75 667 ARG A N 1
ATOM 5316 C CA . ARG A 1 667 ? 17.359 34.531 -7.301 1 92.75 667 ARG A CA 1
ATOM 5317 C C . ARG A 1 667 ? 17.938 33.188 -7.746 1 92.75 667 ARG A C 1
ATOM 5319 O O . ARG A 1 667 ? 18.047 32.25 -6.949 1 92.75 667 ARG A O 1
ATOM 5326 N N . GLU A 1 668 ? 18.297 33.156 -8.984 1 96.56 668 GLU A N 1
ATOM 5327 C CA . GLU A 1 668 ? 19.016 32 -9.508 1 96.56 668 GLU A CA 1
ATOM 5328 C C . GLU A 1 668 ? 20.469 32.344 -9.805 1 96.56 668 GLU A C 1
ATOM 5330 O O . GLU A 1 668 ? 20.766 33.375 -10.422 1 96.56 668 GLU A O 1
ATOM 5335 N N . PHE A 1 669 ? 21.375 31.609 -9.289 1 98.19 669 PHE A N 1
ATOM 5336 C CA . PHE A 1 669 ? 22.781 31.625 -9.711 1 98.19 669 PHE A CA 1
ATOM 5337 C C . PHE A 1 669 ? 23.031 30.578 -10.781 1 98.19 669 PHE A C 1
ATOM 5339 O O . PHE A 1 669 ? 22.797 29.375 -10.555 1 98.19 669 PHE A O 1
ATOM 5346 N N . HIS A 1 670 ? 23.516 31 -11.891 1 98.31 670 HIS A N 1
ATOM 5347 C CA . HIS A 1 670 ? 23.547 30.141 -13.07 1 98.31 670 HIS A CA 1
ATOM 5348 C C . HIS A 1 670 ? 24.969 30.016 -13.617 1 98.31 670 HIS A C 1
ATOM 5350 O O . HIS A 1 670 ? 25.703 31.016 -13.695 1 98.31 670 HIS A O 1
ATOM 5356 N N . LEU A 1 671 ? 25.375 28.781 -13.875 1 98.56 671 LEU A N 1
ATOM 5357 C CA . LEU A 1 671 ? 26.594 28.453 -14.609 1 98.56 671 LEU A CA 1
ATOM 5358 C C . LEU A 1 671 ? 26.281 27.719 -15.898 1 98.56 671 LEU A C 1
ATOM 5360 O O . LEU A 1 671 ? 25.391 26.859 -15.93 1 98.56 671 LEU A O 1
ATOM 5364 N N . GLU A 1 672 ? 26.938 28 -16.969 1 98.56 672 GLU A N 1
ATOM 5365 C CA . GLU A 1 672 ? 26.828 27.359 -18.266 1 98.56 672 GLU A CA 1
ATOM 5366 C C . GLU A 1 672 ? 28.203 27.062 -18.859 1 98.56 672 GLU A C 1
ATOM 5368 O O . GLU A 1 672 ? 29.094 27.906 -18.859 1 98.56 672 GLU A O 1
ATOM 5373 N N . SER A 1 673 ? 28.312 25.906 -19.312 1 98.5 673 SER A N 1
ATOM 5374 C CA . SER A 1 673 ? 29.609 25.516 -19.875 1 98.5 673 SER A CA 1
ATOM 5375 C C . SER A 1 673 ? 29.938 26.344 -21.109 1 98.5 673 SER A C 1
ATOM 5377 O O . SER A 1 673 ? 29.031 26.688 -21.891 1 98.5 673 SER A O 1
ATOM 5379 N N . SER A 1 674 ? 31.203 26.578 -21.375 1 97.44 674 SER A N 1
ATOM 5380 C CA . SER A 1 674 ? 31.672 27.328 -22.531 1 97.44 674 SER A CA 1
ATOM 5381 C C . SER A 1 674 ? 31.734 26.453 -23.781 1 97.44 674 SER A C 1
ATOM 5383 O O . SER A 1 674 ? 31.844 26.953 -24.891 1 97.44 674 SER A O 1
ATOM 5385 N N . VAL A 1 675 ? 31.703 25.188 -23.531 1 97.56 675 VAL A N 1
ATOM 5386 C CA . VAL A 1 675 ? 31.766 24.219 -24.625 1 97.56 675 VAL A CA 1
ATOM 5387 C C . VAL A 1 675 ? 30.562 23.281 -24.562 1 97.56 675 VAL A C 1
ATOM 5389 O O . VAL A 1 675 ? 29.891 23.203 -23.531 1 97.56 675 VAL A O 1
ATOM 5392 N N . ASP A 1 676 ? 30.344 22.641 -25.688 1 97.38 676 ASP A N 1
ATOM 5393 C CA . ASP A 1 676 ? 29.281 21.625 -25.734 1 97.38 676 ASP A CA 1
ATOM 5394 C C . ASP A 1 676 ? 29.719 20.359 -25.031 1 97.38 676 ASP A C 1
ATOM 5396 O O . ASP A 1 676 ? 30.906 20.031 -24.969 1 97.38 676 ASP A O 1
ATOM 5400 N N . VAL A 1 677 ? 28.734 19.672 -24.469 1 98.12 677 VAL A N 1
ATOM 5401 C CA . VAL A 1 677 ? 29 18.344 -23.938 1 98.12 677 VAL A CA 1
ATOM 5402 C C . VAL A 1 677 ? 29.359 17.391 -25.078 1 98.12 677 VAL A C 1
ATOM 5404 O O . VAL A 1 677 ? 28.609 17.25 -26.047 1 98.12 677 VAL A O 1
ATOM 5407 N N . PRO A 1 678 ? 30.453 16.75 -25 1 97.31 678 PRO A N 1
ATOM 5408 C CA . PRO A 1 678 ? 30.891 15.914 -26.125 1 97.31 678 PRO A CA 1
ATOM 5409 C C . PRO A 1 678 ? 30.094 14.617 -26.234 1 97.31 678 PRO A C 1
ATOM 5411 O O . PRO A 1 678 ? 29.609 14.102 -25.219 1 97.31 678 PRO A O 1
ATOM 5414 N N . LYS A 1 679 ? 30.031 14.031 -27.453 1 97.12 679 LYS A N 1
ATOM 5415 C CA . LYS A 1 679 ? 29.438 12.719 -27.672 1 97.12 679 LYS A CA 1
ATOM 5416 C C . LYS A 1 679 ? 30.297 11.609 -27.078 1 97.12 679 LYS A C 1
ATOM 5418 O O . LYS A 1 679 ? 31.516 11.75 -26.953 1 97.12 679 LYS A O 1
ATOM 5423 N N . GLY A 1 680 ? 29.578 10.469 -26.703 1 97.25 680 GLY A N 1
ATOM 5424 C CA . GLY A 1 680 ? 30.266 9.344 -26.109 1 97.25 680 GLY A CA 1
ATOM 5425 C C . GLY A 1 680 ? 30.312 9.406 -24.594 1 97.25 680 GLY A C 1
ATOM 5426 O O . GLY A 1 680 ? 29.484 10.062 -23.969 1 97.25 680 GLY A O 1
ATOM 5427 N N . HIS A 1 681 ? 31.281 8.695 -24.047 1 97.69 681 HIS A N 1
ATOM 5428 C CA . HIS A 1 681 ? 31.422 8.672 -22.594 1 97.69 681 HIS A CA 1
ATOM 5429 C C . HIS A 1 681 ? 31.922 10.008 -22.062 1 97.69 681 HIS A C 1
ATOM 5431 O O . HIS A 1 681 ? 32.906 10.555 -22.578 1 97.69 681 HIS A O 1
ATOM 5437 N N . ALA A 1 682 ? 31.266 10.594 -21.078 1 97.75 682 ALA A N 1
ATOM 5438 C CA . ALA A 1 682 ? 31.672 11.867 -20.484 1 97.75 682 ALA A CA 1
ATOM 5439 C C . ALA A 1 682 ? 31.406 11.867 -18.984 1 97.75 682 ALA A C 1
ATOM 5441 O O . ALA A 1 682 ? 30.5 11.188 -18.5 1 97.75 682 ALA A O 1
ATOM 5442 N N . GLU A 1 683 ? 32.219 12.516 -18.312 1 98.19 683 GLU A N 1
ATOM 5443 C CA . GLU A 1 683 ? 32 12.867 -16.906 1 98.19 683 GLU A CA 1
ATOM 5444 C C . GLU A 1 683 ? 31.672 14.344 -16.75 1 98.19 683 GLU A C 1
ATOM 5446 O O . GLU A 1 683 ? 32.438 15.203 -17.188 1 98.19 683 GLU A O 1
ATOM 5451 N N . LEU A 1 684 ? 30.531 14.625 -16.266 1 98.69 684 LEU A N 1
ATOM 5452 C CA . LEU A 1 684 ? 30.062 15.984 -16.031 1 98.69 684 LEU A CA 1
ATOM 5453 C C . LEU A 1 684 ? 30.047 16.297 -14.539 1 98.69 684 LEU A C 1
ATOM 5455 O O . LEU A 1 684 ? 29.453 15.562 -13.75 1 98.69 684 LEU A O 1
ATOM 5459 N N . ARG A 1 685 ? 30.672 17.422 -14.141 1 98.31 685 ARG A N 1
ATOM 5460 C CA . ARG A 1 685 ? 30.859 17.625 -12.703 1 98.31 685 ARG A CA 1
ATOM 5461 C C . ARG A 1 685 ? 30.625 19.078 -12.32 1 98.31 685 ARG A C 1
ATOM 5463 O O . ARG A 1 685 ? 31.016 20 -13.047 1 98.31 685 ARG A O 1
ATOM 5470 N N . PHE A 1 686 ? 29.953 19.297 -11.25 1 98.56 686 PHE A N 1
ATOM 5471 C CA . PHE A 1 686 ? 29.844 20.562 -10.547 1 98.56 686 PHE A CA 1
ATOM 5472 C C . PHE A 1 686 ? 30.578 20.516 -9.211 1 98.56 686 PHE A C 1
ATOM 5474 O O . PHE A 1 686 ? 30.5 19.516 -8.5 1 98.56 686 PHE A O 1
ATOM 5481 N N . GLU A 1 687 ? 31.297 21.609 -8.867 1 98.25 687 GLU A N 1
ATOM 5482 C CA . GLU A 1 687 ? 31.953 21.75 -7.574 1 98.25 687 GLU A CA 1
ATOM 5483 C C . GLU A 1 687 ? 31.531 23.047 -6.891 1 98.25 687 GLU A C 1
ATOM 5485 O O . GLU A 1 687 ? 31.406 24.094 -7.543 1 98.25 687 GLU A O 1
ATOM 5490 N N . PHE A 1 688 ? 31.281 22.906 -5.668 1 98.31 688 PHE A N 1
ATOM 5491 C CA . PHE A 1 688 ? 31.031 24.078 -4.836 1 98.31 688 PHE A CA 1
ATOM 5492 C C . PHE A 1 688 ? 32.125 24.234 -3.77 1 98.31 688 PHE A C 1
ATOM 5494 O O . PHE A 1 688 ? 32.312 23.328 -2.967 1 98.31 688 PHE A O 1
ATOM 5501 N N . GLN A 1 689 ? 32.781 25.344 -3.744 1 97.19 689 GLN A N 1
ATOM 5502 C CA . GLN A 1 689 ? 33.781 25.672 -2.738 1 97.19 689 GLN A CA 1
ATOM 5503 C C . GLN A 1 689 ? 33.312 26.859 -1.891 1 97.19 689 GLN A C 1
ATOM 5505 O O . GLN A 1 689 ? 33.312 28 -2.369 1 97.19 689 GLN A O 1
ATOM 5510 N N . PRO A 1 690 ? 33.094 26.609 -0.581 1 97.19 690 PRO A N 1
ATOM 5511 C CA . PRO A 1 690 ? 32.719 27.734 0.272 1 97.19 690 PRO A CA 1
ATOM 5512 C C . PRO A 1 690 ? 33.812 28.797 0.351 1 97.19 690 PRO A C 1
ATOM 5514 O O . PRO A 1 690 ? 35 28.453 0.421 1 97.19 690 PRO A O 1
ATOM 5517 N N . THR A 1 691 ? 33.469 30.031 0.318 1 96.75 691 THR A N 1
ATOM 5518 C CA . THR A 1 691 ? 34.406 31.141 0.412 1 96.75 691 THR A CA 1
ATOM 5519 C C . THR A 1 691 ? 34.156 31.969 1.669 1 96.75 691 THR A C 1
ATOM 5521 O O . THR A 1 691 ? 34.875 32.938 1.936 1 96.75 691 THR A O 1
ATOM 5524 N N . GLY A 1 692 ? 33.156 31.641 2.404 1 96.5 692 GLY A N 1
ATOM 5525 C CA . GLY A 1 692 ? 32.812 32.312 3.639 1 96.5 692 GLY A CA 1
ATOM 5526 C C . GLY A 1 692 ? 31.969 31.453 4.574 1 96.5 692 GLY A C 1
ATOM 5527 O O . GLY A 1 692 ? 31.672 30.297 4.262 1 96.5 692 GLY A O 1
ATOM 5528 N N . ALA A 1 693 ? 31.672 32 5.715 1 96.25 693 ALA A N 1
ATOM 5529 C CA . ALA A 1 693 ? 30.859 31.312 6.719 1 96.25 693 ALA A CA 1
ATOM 5530 C C . ALA A 1 693 ? 29.375 31.641 6.535 1 96.25 693 ALA A C 1
ATOM 5532 O O . ALA A 1 693 ? 29.016 32.688 5.988 1 96.25 693 ALA A O 1
ATOM 5533 N N . PRO A 1 694 ? 28.516 30.688 6.938 1 95.81 694 PRO A N 1
ATOM 5534 C CA . PRO A 1 694 ? 27.094 31.016 6.922 1 95.81 694 PRO A CA 1
ATOM 5535 C C . PRO A 1 694 ? 26.734 32.125 7.91 1 95.81 694 PRO A C 1
ATOM 5537 O O . PRO A 1 694 ? 27.438 32.344 8.891 1 95.81 694 PRO A O 1
ATOM 5540 N N . ASP A 1 695 ? 25.688 32.844 7.664 1 94.38 695 ASP A N 1
ATOM 5541 C CA . ASP A 1 695 ? 25.078 33.875 8.523 1 94.38 695 ASP A CA 1
ATOM 5542 C C . ASP A 1 695 ? 23.594 33.594 8.75 1 94.38 695 ASP A C 1
ATOM 5544 O O . ASP A 1 695 ? 22.75 34.188 8.094 1 94.38 695 ASP A O 1
ATOM 5548 N N . LEU A 1 696 ? 23.312 32.781 9.703 1 90.06 696 LEU A N 1
ATOM 5549 C CA . LEU A 1 696 ? 21.953 32.281 9.93 1 90.06 696 LEU A CA 1
ATOM 5550 C C . LEU A 1 696 ? 21 33.406 10.289 1 90.06 696 LEU A C 1
ATOM 5552 O O . LEU A 1 696 ? 19.891 33.469 9.781 1 90.06 696 LEU A O 1
ATOM 5556 N N . PRO A 1 697 ? 21.391 34.344 11.172 1 88.12 697 PRO A N 1
ATOM 5557 C CA . PRO A 1 697 ? 20.453 35.438 11.508 1 88.12 697 PRO A CA 1
ATOM 5558 C C . PRO A 1 697 ? 20.047 36.25 10.281 1 88.12 697 PRO A C 1
ATOM 5560 O O . PRO A 1 697 ? 18.938 36.812 10.25 1 88.12 697 PRO A O 1
ATOM 5563 N N . ALA A 1 698 ? 20.984 36.219 9.305 1 91.12 698 ALA A N 1
ATOM 5564 C CA . ALA A 1 698 ? 20.688 36.969 8.094 1 91.12 698 ALA A CA 1
ATOM 5565 C C . ALA A 1 698 ? 20.047 36.094 7.027 1 91.12 698 ALA A C 1
ATOM 5567 O O . ALA A 1 698 ? 19.828 36.531 5.898 1 91.12 698 ALA A O 1
ATOM 5568 N N . GLY A 1 699 ? 19.812 34.875 7.398 1 92.56 699 GLY A N 1
ATOM 5569 C CA . GLY A 1 699 ? 19.172 33.938 6.48 1 92.56 699 GLY A CA 1
ATOM 5570 C C . GLY A 1 699 ? 20.047 33.562 5.305 1 92.56 699 GLY A C 1
ATOM 5571 O O . GLY A 1 699 ? 19.547 33.344 4.199 1 92.56 699 GLY A O 1
ATOM 5572 N N . ARG A 1 700 ? 21.328 33.531 5.469 1 94.81 700 ARG A N 1
ATOM 5573 C CA . ARG A 1 700 ? 22.25 33.219 4.387 1 94.81 700 ARG A CA 1
ATOM 5574 C C . ARG A 1 700 ? 23.188 32.094 4.766 1 94.81 700 ARG A C 1
ATOM 5576 O O . ARG A 1 700 ? 23.75 32.062 5.859 1 94.81 700 ARG A O 1
ATOM 5583 N N . GLY A 1 701 ? 23.281 31.125 3.902 1 96.56 701 GLY A N 1
ATOM 5584 C CA . GLY A 1 701 ? 24.281 30.094 4.047 1 96.56 701 GLY A CA 1
ATOM 5585 C C . GLY A 1 701 ? 25.672 30.531 3.602 1 96.56 701 GLY A C 1
ATOM 5586 O O . GLY A 1 701 ? 25.906 31.719 3.385 1 96.56 701 GLY A O 1
ATOM 5587 N N . ALA A 1 702 ? 26.562 29.594 3.479 1 97.44 702 ALA A N 1
ATOM 5588 C CA . ALA A 1 702 ? 27.922 29.906 3.049 1 97.44 702 ALA A CA 1
ATOM 5589 C C . ALA A 1 702 ? 27.938 30.344 1.586 1 97.44 702 ALA A C 1
ATOM 5591 O O . ALA A 1 702 ? 27.406 29.656 0.716 1 97.44 702 ALA A O 1
ATOM 5592 N N . PRO A 1 703 ? 28.5 31.562 1.318 1 97.88 703 PRO A N 1
ATOM 5593 C CA . PRO A 1 703 ? 28.797 31.844 -0.087 1 97.88 703 PRO A CA 1
ATOM 5594 C C . PRO A 1 703 ? 29.906 30.953 -0.641 1 97.88 703 PRO A C 1
ATOM 5596 O O . PRO A 1 703 ? 30.609 30.281 0.125 1 97.88 703 PRO A O 1
ATOM 5599 N N . GLY A 1 704 ? 29.984 30.922 -1.965 1 97.62 704 GLY A N 1
ATOM 5600 C CA . GLY A 1 704 ? 31.016 30.078 -2.514 1 97.62 704 GLY A CA 1
ATOM 5601 C C . GLY A 1 704 ? 31.203 30.25 -4.008 1 97.62 704 GLY A C 1
ATOM 5602 O O . GLY A 1 704 ? 30.578 31.125 -4.621 1 97.62 704 GLY A O 1
ATOM 5603 N N . ARG A 1 705 ? 32.25 29.484 -4.516 1 97.5 705 ARG A N 1
ATOM 5604 C CA . ARG A 1 705 ? 32.562 29.438 -5.938 1 97.5 705 ARG A CA 1
ATOM 5605 C C . ARG A 1 705 ? 32.062 28.156 -6.57 1 97.5 705 ARG A C 1
ATOM 5607 O O . ARG A 1 705 ? 32.344 27.062 -6.066 1 97.5 705 ARG A O 1
ATOM 5614 N N . GLY A 1 706 ? 31.219 28.344 -7.598 1 98.12 706 GLY A N 1
ATOM 5615 C CA . GLY A 1 706 ? 30.797 27.219 -8.398 1 98.12 706 GLY A CA 1
ATOM 5616 C C . GLY A 1 706 ? 31.656 27 -9.633 1 98.12 706 GLY A C 1
ATOM 5617 O O . GLY A 1 706 ? 32.062 27.969 -10.297 1 98.12 706 GLY A O 1
ATOM 5618 N N . ARG A 1 707 ? 31.953 25.734 -9.891 1 98.19 707 ARG A N 1
ATOM 5619 C CA . ARG A 1 707 ? 32.75 25.391 -11.07 1 98.19 707 ARG A CA 1
ATOM 5620 C C . ARG A 1 707 ? 32.125 24.188 -11.805 1 98.19 707 ARG A C 1
ATOM 5622 O O . ARG A 1 707 ? 31.625 23.266 -11.172 1 98.19 707 ARG A O 1
ATOM 5629 N N . LEU A 1 708 ? 32.125 24.25 -13.102 1 98.44 708 LEU A N 1
ATOM 5630 C CA . LEU A 1 708 ? 31.719 23.125 -13.938 1 98.44 708 LEU A CA 1
ATOM 5631 C C . LEU A 1 708 ? 32.938 22.5 -14.625 1 98.44 708 LEU A C 1
ATOM 5633 O O . LEU A 1 708 ? 33.844 23.203 -15.078 1 98.44 708 LEU A O 1
ATOM 5637 N N . PHE A 1 709 ? 32.938 21.25 -14.672 1 98.12 709 PHE A N 1
ATOM 5638 C CA . PHE A 1 709 ? 33.969 20.484 -15.367 1 98.12 709 PHE A CA 1
ATOM 5639 C C . PHE A 1 709 ? 33.344 19.5 -16.344 1 98.12 709 PHE A C 1
ATOM 5641 O O . PHE A 1 709 ? 32.312 18.891 -16.062 1 98.12 709 PHE A O 1
ATOM 5648 N N . ILE A 1 710 ? 33.906 19.344 -17.484 1 98.44 710 ILE A N 1
ATOM 5649 C CA . ILE A 1 710 ? 33.625 18.266 -18.438 1 98.44 710 ILE A CA 1
ATOM 5650 C C . ILE A 1 710 ? 34.906 17.453 -18.688 1 98.44 710 ILE A C 1
ATOM 5652 O O . ILE A 1 710 ? 35.906 18 -19.172 1 98.44 710 ILE A O 1
ATOM 5656 N N . ASN A 1 711 ? 34.812 16.25 -18.344 1 97.44 711 ASN A N 1
ATOM 5657 C CA . ASN A 1 711 ? 35.969 15.359 -18.469 1 97.44 711 ASN A CA 1
ATOM 5658 C C . ASN A 1 711 ? 37.219 15.953 -17.812 1 97.44 711 ASN A C 1
ATOM 5660 O O . ASN A 1 711 ? 38.312 15.922 -18.391 1 97.44 711 ASN A O 1
ATOM 5664 N N . GLY A 1 712 ? 37.031 16.547 -16.719 1 95.31 712 GLY A N 1
ATOM 5665 C CA . GLY A 1 712 ? 38.125 17.047 -15.906 1 95.31 712 GLY A CA 1
ATOM 5666 C C . GLY A 1 712 ? 38.531 18.453 -16.25 1 95.31 712 GLY A C 1
ATOM 5667 O O . GLY A 1 712 ? 39.25 19.109 -15.484 1 95.31 712 GLY A O 1
ATOM 5668 N N . ASP A 1 713 ? 38.094 19.031 -17.375 1 96.94 713 ASP A N 1
ATOM 5669 C CA . ASP A 1 713 ? 38.438 20.375 -17.797 1 96.94 713 ASP A CA 1
ATOM 5670 C C . ASP A 1 713 ? 37.469 21.406 -17.234 1 96.94 713 ASP A C 1
ATOM 5672 O O . ASP A 1 713 ? 36.25 21.234 -17.312 1 96.94 713 ASP A O 1
ATOM 5676 N N . LEU A 1 714 ? 38 22.469 -16.672 1 97.62 714 LEU A N 1
ATOM 5677 C CA . LEU A 1 714 ? 37.156 23.562 -16.188 1 97.62 714 LEU A CA 1
ATOM 5678 C C . LEU A 1 714 ? 36.469 24.266 -17.359 1 97.62 714 LEU A C 1
ATOM 5680 O O . LEU A 1 714 ? 37.125 24.75 -18.266 1 97.62 714 LEU A O 1
ATOM 5684 N N . VAL A 1 715 ? 35.188 24.328 -17.328 1 98.5 715 VAL A N 1
ATOM 5685 C CA . VAL A 1 715 ? 34.469 24.859 -18.5 1 98.5 715 VAL A CA 1
ATOM 5686 C C . VAL A 1 715 ? 33.594 26.047 -18.094 1 98.5 715 VAL A C 1
ATOM 5688 O O . VAL A 1 715 ? 33.094 26.766 -18.953 1 98.5 715 VAL A O 1
ATOM 5691 N N . ALA A 1 716 ? 33.406 26.297 -16.859 1 98.38 716 ALA A N 1
ATOM 5692 C CA . ALA A 1 716 ? 32.719 27.469 -16.344 1 98.38 716 ALA A CA 1
ATOM 5693 C C . ALA A 1 716 ? 33.031 27.703 -14.875 1 98.38 716 ALA A C 1
ATOM 5695 O O . ALA A 1 716 ? 33.312 26.766 -14.133 1 98.38 716 ALA A O 1
ATOM 5696 N N . GLN A 1 717 ? 33 28.859 -14.406 1 97.56 717 GLN A N 1
ATOM 5697 C CA . GLN A 1 717 ? 33.156 29.234 -13.008 1 97.56 717 GLN A CA 1
ATOM 5698 C C . GLN A 1 717 ? 32.375 30.5 -12.688 1 97.56 717 GLN A C 1
ATOM 5700 O O . GLN A 1 717 ? 32.344 31.422 -13.5 1 97.56 717 GLN A O 1
ATOM 5705 N N . SER A 1 718 ? 31.703 30.562 -11.609 1 97.44 718 SER A N 1
ATOM 5706 C CA . SER A 1 718 ? 30.984 31.734 -11.156 1 97.44 718 SER A CA 1
ATOM 5707 C C . SER A 1 718 ? 30.797 31.734 -9.641 1 97.44 718 SER A C 1
ATOM 5709 O O . SER A 1 718 ? 30.875 30.688 -9.008 1 97.44 718 SER A O 1
ATOM 5711 N N . ASP A 1 719 ? 30.656 32.906 -9.062 1 97.44 719 ASP A N 1
ATOM 5712 C CA . ASP A 1 719 ? 30.375 33.031 -7.637 1 97.44 719 ASP A CA 1
ATOM 5713 C C . ASP A 1 719 ? 28.891 32.781 -7.352 1 97.44 719 ASP A C 1
ATOM 5715 O O . ASP A 1 719 ? 28.031 33.219 -8.125 1 97.44 719 ASP A O 1
ATOM 5719 N N . ILE A 1 720 ? 28.656 32.094 -6.32 1 98.12 720 ILE A N 1
ATOM 5720 C CA . ILE A 1 720 ? 27.328 31.922 -5.711 1 98.12 720 ILE A CA 1
ATOM 5721 C C . ILE A 1 720 ? 27.297 32.656 -4.367 1 98.12 720 ILE A C 1
ATOM 5723 O O . ILE A 1 720 ? 27.734 32.125 -3.35 1 98.12 720 ILE A O 1
ATOM 5727 N N . SER A 1 721 ? 26.766 33.812 -4.359 1 96.56 721 SER A N 1
ATOM 5728 C CA . SER A 1 721 ? 26.938 34.75 -3.244 1 96.56 721 SER A CA 1
ATOM 5729 C C . SER A 1 721 ? 25.984 34.375 -2.094 1 96.56 721 SER A C 1
ATOM 5731 O O . SER A 1 721 ? 26.219 34.812 -0.955 1 96.56 721 SER A O 1
ATOM 5733 N N . GLU A 1 722 ? 24.891 33.719 -2.371 1 95.38 722 GLU A N 1
ATOM 5734 C CA . GLU A 1 722 ? 23.906 33.344 -1.356 1 95.38 722 GLU A CA 1
ATOM 5735 C C . GLU A 1 722 ? 23.469 31.906 -1.516 1 95.38 722 GLU A C 1
ATOM 5737 O O . GLU A 1 722 ? 23.219 31.438 -2.631 1 95.38 722 GLU A O 1
ATOM 5742 N N . THR A 1 723 ? 23.469 31.172 -0.43 1 96.94 723 THR A N 1
ATOM 5743 C CA . THR A 1 723 ? 22.938 29.812 -0.361 1 96.94 723 THR A CA 1
ATOM 5744 C C . THR A 1 723 ? 22 29.656 0.829 1 96.94 723 THR A C 1
ATOM 5746 O O . THR A 1 723 ? 21.922 30.547 1.687 1 96.94 723 THR A O 1
ATOM 5749 N N . MET A 1 724 ? 21.141 28.641 0.806 1 96.06 724 MET A N 1
ATOM 5750 C CA . MET A 1 724 ? 20.266 28.375 1.939 1 96.06 724 MET A CA 1
ATOM 5751 C C . MET A 1 724 ? 21.062 27.859 3.135 1 96.06 724 MET A C 1
ATOM 5753 O O . MET A 1 724 ? 21.938 27.016 2.98 1 96.06 724 MET A O 1
ATOM 5757 N N . PRO A 1 725 ? 20.75 28.312 4.293 1 95.25 725 PRO A N 1
ATOM 5758 C CA . PRO A 1 725 ? 21.562 27.922 5.453 1 95.25 725 PRO A CA 1
ATOM 5759 C C . PRO A 1 725 ? 21.078 26.641 6.109 1 95.25 725 PRO A C 1
ATOM 5761 O O . PRO A 1 725 ? 21.875 25.906 6.711 1 95.25 725 PRO A O 1
ATOM 5764 N N . LEU A 1 726 ? 19.75 26.328 6.035 1 93.69 726 LEU A N 1
ATOM 5765 C CA . LEU A 1 726 ? 19.234 25.266 6.891 1 93.69 726 LEU A CA 1
ATOM 5766 C C . LEU A 1 726 ? 18.5 24.203 6.066 1 93.69 726 LEU A C 1
ATOM 5768 O O . LEU A 1 726 ? 18.594 23.016 6.348 1 93.69 726 LEU A O 1
ATOM 5772 N N . LEU A 1 727 ? 17.703 24.672 5.094 1 93.5 727 LEU A N 1
ATOM 5773 C CA . LEU A 1 727 ? 16.844 23.766 4.344 1 93.5 727 LEU A CA 1
ATOM 5774 C C . LEU A 1 727 ? 16.875 24.094 2.855 1 93.5 727 LEU A C 1
ATOM 5776 O O . LEU A 1 727 ? 16.812 25.25 2.469 1 93.5 727 LEU A O 1
ATOM 5780 N N . ILE A 1 728 ? 16.906 23.016 2.098 1 94.31 728 ILE A N 1
ATOM 5781 C CA . ILE A 1 728 ? 16.891 23.188 0.651 1 94.31 728 ILE A CA 1
ATOM 5782 C C . ILE A 1 728 ? 15.453 23.266 0.149 1 94.31 728 ILE A C 1
ATOM 5784 O O . ILE A 1 728 ? 15.141 24.047 -0.765 1 94.31 728 ILE A O 1
ATOM 5788 N N . SER A 1 729 ? 14.656 22.359 0.776 1 89.5 729 SER A N 1
ATOM 5789 C CA . SER A 1 729 ? 13.297 22.25 0.263 1 89.5 729 SER A CA 1
ATOM 5790 C C . SER A 1 729 ? 12.328 21.797 1.354 1 89.5 729 SER A C 1
ATOM 5792 O O . SER A 1 729 ? 12.734 21.141 2.311 1 89.5 729 SER A O 1
ATOM 5794 N N . LEU A 1 730 ? 11.023 22.141 1.245 1 81.5 730 LEU A N 1
ATOM 5795 C CA . LEU A 1 730 ? 9.977 21.75 2.188 1 81.5 730 LEU A CA 1
ATOM 5796 C C . LEU A 1 730 ? 9.375 20.406 1.819 1 81.5 730 LEU A C 1
ATOM 5798 O O . LEU A 1 730 ? 8.789 19.719 2.668 1 81.5 730 LEU A O 1
ATOM 5802 N N . GLY A 1 731 ? 9.508 19.969 0.649 1 78.5 731 GLY A N 1
ATOM 5803 C CA . GLY A 1 731 ? 8.836 18.734 0.305 1 78.5 731 GLY A CA 1
ATOM 5804 C C . GLY A 1 731 ? 9.453 18.016 -0.881 1 78.5 731 GLY A C 1
ATOM 5805 O O . GLY A 1 731 ? 9.43 16.797 -0.957 1 78.5 731 GLY A O 1
ATOM 5806 N N . GLU A 1 732 ? 9.953 18.703 -1.737 1 89.69 732 GLU A N 1
ATOM 5807 C CA . GLU A 1 732 ? 10.492 18.078 -2.936 1 89.69 732 GLU A CA 1
ATOM 5808 C C . GLU A 1 732 ? 11.922 17.594 -2.705 1 89.69 732 GLU A C 1
ATOM 5810 O O . GLU A 1 732 ? 12.828 18.406 -2.467 1 89.69 732 GLU A O 1
ATOM 5815 N N . GLY A 1 733 ? 12.078 16.359 -2.758 1 92.94 733 GLY A N 1
ATOM 5816 C CA . GLY A 1 733 ? 13.359 15.734 -2.463 1 92.94 733 GLY A CA 1
ATOM 5817 C C . GLY A 1 733 ? 14.312 15.742 -3.646 1 92.94 733 GLY A C 1
ATOM 5818 O O . GLY A 1 733 ? 14.242 16.625 -4.5 1 92.94 733 GLY A O 1
ATOM 5819 N N . LEU A 1 734 ? 15.273 14.93 -3.537 1 97.06 734 LEU A N 1
ATOM 5820 C CA . LEU A 1 734 ? 16.312 14.789 -4.547 1 97.06 734 LEU A CA 1
ATOM 5821 C C . LEU A 1 734 ? 15.938 13.727 -5.574 1 97.06 734 LEU A C 1
ATOM 5823 O O . LEU A 1 734 ? 15.484 12.641 -5.211 1 97.06 734 LEU A O 1
ATOM 5827 N N . THR A 1 735 ? 16.031 14.102 -6.832 1 96.88 735 THR A N 1
ATOM 5828 C CA . THR A 1 735 ? 15.758 13.148 -7.902 1 96.88 735 THR A CA 1
ATOM 5829 C C . THR A 1 735 ? 16.938 13.078 -8.875 1 96.88 735 THR A C 1
ATOM 5831 O O . THR A 1 735 ? 17.594 14.078 -9.141 1 96.88 735 THR A O 1
ATOM 5834 N N . CYS A 1 736 ? 17.172 11.961 -9.367 1 97.75 736 CYS A N 1
ATOM 5835 C CA . CYS A 1 736 ? 18.219 11.711 -10.344 1 97.75 736 CYS A CA 1
ATOM 5836 C C . CYS A 1 736 ? 17.625 11.391 -11.711 1 97.75 736 CYS A C 1
ATOM 5838 O O . CYS A 1 736 ? 16.75 10.539 -11.82 1 97.75 736 CYS A O 1
ATOM 5840 N N . GLY A 1 737 ? 18.047 12.078 -12.688 1 98 737 GLY A N 1
ATOM 5841 C CA . GLY A 1 737 ? 17.688 11.781 -14.062 1 98 737 GLY A CA 1
ATOM 5842 C C . GLY A 1 737 ? 16.438 12.508 -14.523 1 98 737 GLY A C 1
ATOM 5843 O O . GLY A 1 737 ? 15.977 12.305 -15.648 1 98 737 GLY A O 1
ATOM 5844 N N . ARG A 1 738 ? 15.867 13.297 -13.633 1 97.12 738 ARG A N 1
ATOM 5845 C CA . ARG A 1 738 ? 14.641 14 -14.008 1 97.12 738 ARG A CA 1
ATOM 5846 C C . ARG A 1 738 ? 14.297 15.078 -12.984 1 97.12 738 ARG A C 1
ATOM 5848 O O . ARG A 1 738 ? 14.742 15.016 -11.836 1 97.12 738 ARG A O 1
ATOM 5855 N N . ASP A 1 739 ? 13.602 16.047 -13.352 1 96.62 739 ASP A N 1
ATOM 5856 C CA . ASP A 1 739 ? 12.766 16.938 -12.555 1 96.62 739 ASP A CA 1
ATOM 5857 C C . ASP A 1 739 ? 11.297 16.812 -12.938 1 96.62 739 ASP A C 1
ATOM 5859 O O . ASP A 1 739 ? 10.906 17.156 -14.055 1 96.62 739 ASP A O 1
ATOM 5863 N N . GLU A 1 740 ? 10.484 16.312 -12.086 1 91.31 740 GLU A N 1
ATOM 5864 C CA . GLU A 1 740 ? 9.172 15.883 -12.555 1 91.31 740 GLU A CA 1
ATOM 5865 C C . GLU A 1 740 ? 8.047 16.625 -11.836 1 91.31 740 GLU A C 1
ATOM 5867 O O . GLU A 1 740 ? 6.898 16.609 -12.273 1 91.31 740 GLU A O 1
ATOM 5872 N N . ASN A 1 741 ? 8.281 17.312 -10.836 1 92.25 741 ASN A N 1
ATOM 5873 C CA . ASN A 1 741 ? 7.281 18.078 -10.102 1 92.25 741 ASN A CA 1
ATOM 5874 C C . ASN A 1 741 ? 7.426 19.578 -10.359 1 92.25 741 ASN A C 1
ATOM 5876 O O . ASN A 1 741 ? 7.473 20.016 -11.508 1 92.25 741 ASN A O 1
ATOM 5880 N N . SER A 1 742 ? 7.465 20.406 -9.312 1 93.5 742 SER A N 1
ATOM 5881 C CA . SER A 1 742 ? 7.723 21.812 -9.594 1 93.5 742 SER A CA 1
ATOM 5882 C C . SER A 1 742 ? 9.164 22.031 -10.031 1 93.5 742 SER A C 1
ATOM 5884 O O . SER A 1 742 ? 10.07 21.328 -9.586 1 93.5 742 SER A O 1
ATOM 5886 N N . PRO A 1 743 ? 9.398 22.953 -10.906 1 94.25 743 PRO A N 1
ATOM 5887 C CA . PRO A 1 743 ? 10.75 23.141 -11.438 1 94.25 743 PRO A CA 1
ATOM 5888 C C . PRO A 1 743 ? 11.68 23.859 -10.461 1 94.25 743 PRO A C 1
ATOM 5890 O O . PRO A 1 743 ? 11.281 24.828 -9.82 1 94.25 743 PRO A O 1
ATOM 5893 N N . VAL A 1 744 ? 12.906 23.406 -10.43 1 96.94 744 VAL A N 1
ATOM 5894 C CA . VAL A 1 744 ? 13.922 24.125 -9.656 1 96.94 744 VAL A CA 1
ATOM 5895 C C . VAL A 1 744 ? 14.266 25.438 -10.352 1 96.94 744 VAL A C 1
ATOM 5897 O O . VAL A 1 744 ? 14.555 26.438 -9.695 1 96.94 744 VAL A O 1
ATOM 5900 N N . SER A 1 745 ? 14.211 25.359 -11.703 1 96.75 745 SER A N 1
ATOM 5901 C CA . SER A 1 745 ? 14.617 26.5 -12.5 1 96.75 745 SER A CA 1
ATOM 5902 C C . SER A 1 745 ? 13.594 26.812 -13.594 1 96.75 745 SER A C 1
ATOM 5904 O O . SER A 1 745 ? 12.945 25.891 -14.109 1 96.75 745 SER A O 1
ATOM 5906 N N . GLN A 1 746 ? 13.547 28.031 -13.93 1 93.25 746 GLN A N 1
ATOM 5907 C CA . GLN A 1 746 ? 12.672 28.438 -15.023 1 93.25 746 GLN A CA 1
ATOM 5908 C C . GLN A 1 746 ? 13.328 28.172 -16.375 1 93.25 746 GLN A C 1
ATOM 5910 O O . GLN A 1 746 ? 12.695 28.344 -17.422 1 93.25 746 GLN A O 1
ATOM 5915 N N . ARG A 1 747 ? 14.461 27.703 -16.328 1 95.88 747 ARG A N 1
ATOM 5916 C CA . ARG A 1 747 ? 15.227 27.484 -17.547 1 95.88 747 ARG A CA 1
ATOM 5917 C C . ARG A 1 747 ? 14.773 26.219 -18.266 1 95.88 747 ARG A C 1
ATOM 5919 O O . ARG A 1 747 ? 15.109 26 -19.422 1 95.88 747 ARG A O 1
ATOM 5926 N N . TYR A 1 748 ? 14.062 25.391 -17.625 1 96.38 748 TYR A N 1
ATOM 5927 C CA . TYR A 1 748 ? 13.453 24.219 -18.25 1 96.38 748 TYR A CA 1
ATOM 5928 C C . TYR A 1 748 ? 12.047 23.984 -17.719 1 96.38 748 TYR A C 1
ATOM 5930 O O . TYR A 1 748 ? 11.641 24.594 -16.734 1 96.38 748 TYR A O 1
ATOM 5938 N N . GLN A 1 749 ? 11.336 23.156 -18.422 1 93.62 749 GLN A N 1
ATOM 5939 C CA . GLN A 1 749 ? 9.969 22.828 -18.047 1 93.62 749 GLN A CA 1
ATOM 5940 C C . GLN A 1 749 ? 9.852 21.359 -17.656 1 93.62 749 GLN A C 1
ATOM 5942 O O . GLN A 1 749 ? 10.133 20.469 -18.453 1 93.62 749 GLN A O 1
ATOM 5947 N N . PRO A 1 750 ? 9.391 21.125 -16.406 1 92.69 750 PRO A N 1
ATOM 5948 C CA . PRO A 1 750 ? 9.141 19.734 -16.031 1 92.69 750 PRO A CA 1
ATOM 5949 C C . PRO A 1 750 ? 7.934 19.141 -16.766 1 92.69 750 PRO A C 1
ATOM 5951 O O . PRO A 1 750 ? 7.012 19.875 -17.141 1 92.69 750 PRO A O 1
ATOM 5954 N N . PRO A 1 751 ? 7.844 17.812 -17.031 1 92.19 751 PRO A N 1
ATOM 5955 C CA . PRO A 1 751 ? 8.945 16.891 -16.766 1 92.19 751 PRO A CA 1
ATOM 5956 C C . PRO A 1 751 ? 10.133 17.109 -17.703 1 92.19 751 PRO A C 1
ATOM 5958 O O . PRO A 1 751 ? 9.945 17.312 -18.906 1 92.19 751 PRO A O 1
ATOM 5961 N N . PHE A 1 752 ? 11.297 17.141 -17.188 1 96.88 752 PHE A N 1
ATOM 5962 C CA . PHE A 1 752 ? 12.516 17.328 -17.969 1 96.88 752 PHE A CA 1
ATOM 5963 C C . PHE A 1 752 ? 13.484 16.172 -17.719 1 96.88 752 PHE A C 1
ATOM 5965 O O . PHE A 1 752 ? 14.562 16.375 -17.156 1 96.88 752 PHE A O 1
ATOM 5972 N N . ALA A 1 753 ? 13.141 15.008 -18.156 1 97.25 753 ALA A N 1
ATOM 5973 C CA . ALA A 1 753 ? 13.898 13.773 -17.969 1 97.25 753 ALA A CA 1
ATOM 5974 C C . ALA A 1 753 ? 15.133 13.742 -18.859 1 97.25 753 ALA A C 1
ATOM 5976 O O . ALA A 1 753 ? 15.109 14.273 -19.969 1 97.25 753 ALA A O 1
ATOM 5977 N N . PHE A 1 754 ? 16.141 13.156 -18.406 1 98 754 PHE A N 1
ATOM 5978 C CA . PHE A 1 754 ? 17.344 12.953 -19.203 1 98 754 PHE A CA 1
ATOM 5979 C C . PHE A 1 754 ? 17.062 12.086 -20.422 1 98 754 PHE A C 1
ATOM 5981 O O . PHE A 1 754 ? 16.484 11 -20.281 1 98 754 PHE A O 1
ATOM 5988 N N . LYS A 1 755 ? 17.375 12.508 -21.531 1 97.25 755 LYS A N 1
ATOM 5989 C CA . LYS A 1 755 ? 17.203 11.773 -22.781 1 97.25 755 LYS A CA 1
ATOM 5990 C C . LYS A 1 755 ? 18.375 12.023 -23.734 1 97.25 755 LYS A C 1
ATOM 5992 O O . LYS A 1 755 ? 19.234 12.867 -23.453 1 97.25 755 LYS A O 1
ATOM 5997 N N . GLY A 1 756 ? 18.422 11.281 -24.812 1 96.81 756 GLY A N 1
ATOM 5998 C CA . GLY A 1 756 ? 19.516 11.422 -25.75 1 96.81 756 GLY A CA 1
ATOM 5999 C C . GLY A 1 756 ? 20.812 10.844 -25.25 1 96.81 756 GLY A C 1
ATOM 6000 O O . GLY A 1 756 ? 21.891 11.289 -25.656 1 96.81 756 GLY A O 1
ATOM 6001 N N . GLY A 1 757 ? 20.797 9.977 -24.391 1 96.44 757 GLY A N 1
ATOM 6002 C CA . GLY A 1 757 ? 21.953 9.312 -23.797 1 96.44 757 GLY A CA 1
ATOM 6003 C C . GLY A 1 757 ? 21.578 8.398 -22.641 1 96.44 757 GLY A C 1
ATOM 6004 O O . GLY A 1 757 ? 20.391 8.078 -22.453 1 96.44 757 GLY A O 1
ATOM 6005 N N . THR A 1 758 ? 22.562 7.844 -22.016 1 96.75 758 THR A N 1
ATOM 6006 C CA . THR A 1 758 ? 22.375 7 -20.844 1 96.75 758 THR A CA 1
ATOM 6007 C C . THR A 1 758 ? 23.078 7.602 -19.625 1 96.75 758 THR A C 1
ATOM 6009 O O . THR A 1 758 ? 24.266 7.891 -19.672 1 96.75 758 THR A O 1
ATOM 6012 N N . LEU A 1 759 ? 22.281 7.906 -18.609 1 97.62 759 LEU A N 1
ATOM 6013 C CA . LEU A 1 759 ? 22.828 8.32 -17.312 1 97.62 759 LEU A CA 1
ATOM 6014 C C . LEU A 1 759 ? 23.016 7.117 -16.406 1 97.62 759 LEU A C 1
ATOM 6016 O O . LEU A 1 759 ? 22.047 6.465 -16.016 1 97.62 759 LEU A O 1
ATOM 6020 N N . THR A 1 760 ? 24.219 6.84 -16.031 1 94.56 760 THR A N 1
ATOM 6021 C CA . THR A 1 760 ? 24.5 5.652 -15.234 1 94.56 760 THR A CA 1
ATOM 6022 C C . THR A 1 760 ? 24.266 5.934 -13.75 1 94.56 760 THR A C 1
ATOM 6024 O O . THR A 1 760 ? 23.609 5.152 -13.062 1 94.56 760 THR A O 1
ATOM 6027 N N . GLU A 1 761 ? 24.859 6.949 -13.234 1 95.5 761 GLU A N 1
ATOM 6028 C CA . GLU A 1 761 ? 24.75 7.34 -11.836 1 95.5 761 GLU A CA 1
ATOM 6029 C C . GLU A 1 761 ? 25.203 8.781 -11.625 1 95.5 761 GLU A C 1
ATOM 6031 O O . GLU A 1 761 ? 25.875 9.352 -12.484 1 95.5 761 GLU A O 1
ATOM 6036 N N . VAL A 1 762 ? 24.828 9.344 -10.586 1 98.19 762 VAL A N 1
ATOM 6037 C CA . VAL A 1 762 ? 25.344 10.617 -10.086 1 98.19 762 VAL A CA 1
ATOM 6038 C C . VAL A 1 762 ? 25.875 10.445 -8.672 1 98.19 762 VAL A C 1
ATOM 6040 O O . VAL A 1 762 ? 25.156 9.977 -7.781 1 98.19 762 VAL A O 1
ATOM 6043 N N . VAL A 1 763 ? 27.141 10.805 -8.492 1 97.62 763 VAL A N 1
ATOM 6044 C CA . VAL A 1 763 ? 27.781 10.695 -7.188 1 97.62 763 VAL A CA 1
ATOM 6045 C C . VAL A 1 763 ? 27.953 12.086 -6.57 1 97.62 763 VAL A C 1
ATOM 6047 O O . VAL A 1 763 ? 28.5 12.992 -7.203 1 97.62 763 VAL A O 1
ATOM 6050 N N . VAL A 1 764 ? 27.422 12.266 -5.395 1 98.06 764 VAL A N 1
ATOM 6051 C CA . VAL A 1 764 ? 27.672 13.492 -4.641 1 98.06 764 VAL A CA 1
ATOM 6052 C C . VAL A 1 764 ? 28.688 13.227 -3.531 1 98.06 764 VAL A C 1
ATOM 6054 O O . VAL A 1 764 ? 28.438 12.398 -2.646 1 98.06 764 VAL A O 1
ATOM 6057 N N . ASP A 1 765 ? 29.781 13.891 -3.615 1 97.62 765 ASP A N 1
ATOM 6058 C CA . ASP A 1 765 ? 30.875 13.773 -2.656 1 97.62 765 ASP A CA 1
ATOM 6059 C C . ASP A 1 765 ? 30.922 14.984 -1.726 1 97.62 765 ASP A C 1
ATOM 6061 O O . ASP A 1 765 ? 31.062 16.125 -2.182 1 97.62 765 ASP A O 1
ATOM 6065 N N . VAL A 1 766 ? 30.781 14.758 -0.415 1 96.81 766 VAL A N 1
ATOM 6066 C CA . VAL A 1 766 ? 30.75 15.859 0.537 1 96.81 766 VAL A CA 1
ATOM 6067 C C . VAL A 1 766 ? 31.984 15.805 1.438 1 96.81 766 VAL A C 1
ATOM 6069 O O . VAL A 1 766 ? 32 16.438 2.492 1 96.81 766 VAL A O 1
ATOM 6072 N N . SER A 1 767 ? 33 15.117 1.03 1 94.12 767 SER A N 1
ATOM 6073 C CA . SER A 1 767 ? 34.219 14.992 1.81 1 94.12 767 SER A CA 1
ATOM 6074 C C . SER A 1 767 ? 35.062 16.266 1.716 1 94.12 767 SER A C 1
ATOM 6076 O O . SER A 1 767 ? 35.875 16.531 2.592 1 94.12 767 SER A O 1
ATOM 6078 N N . GLY A 1 768 ? 34.906 16.984 0.678 1 90.56 768 GLY A N 1
ATOM 6079 C CA . GLY A 1 768 ? 35.719 18.156 0.414 1 90.56 768 GLY A CA 1
ATOM 6080 C C . GLY A 1 768 ? 37 17.844 -0.356 1 90.56 768 GLY A C 1
ATOM 6081 O O . GLY A 1 768 ? 37.719 18.766 -0.776 1 90.56 768 GLY A O 1
ATOM 6082 N N . GLU A 1 769 ? 37.344 16.688 -0.629 1 84.38 769 GLU A N 1
ATOM 6083 C CA . GLU A 1 769 ? 38.594 16.281 -1.253 1 84.38 769 GLU A CA 1
ATOM 6084 C C . GLU A 1 769 ? 38.688 16.781 -2.691 1 84.38 769 GLU A C 1
ATOM 6086 O O . GLU A 1 769 ? 39.781 17.156 -3.156 1 84.38 769 GLU A O 1
ATOM 6091 N N . HIS A 1 770 ? 37.688 16.781 -3.371 1 73.62 770 HIS A N 1
ATOM 6092 C CA . HIS A 1 770 ? 37.719 17.125 -4.789 1 73.62 770 HIS A CA 1
ATOM 6093 C C . HIS A 1 770 ? 37.656 18.641 -4.992 1 73.62 770 HIS A C 1
ATOM 6095 O O . HIS A 1 770 ? 37.781 19.125 -6.117 1 73.62 770 HIS A O 1
ATOM 6101 N N . VAL A 1 771 ? 37.5 19.375 -3.898 1 72.31 771 VAL A N 1
ATOM 6102 C CA . VAL A 1 771 ? 37.312 20.828 -4.035 1 72.31 771 VAL A CA 1
ATOM 6103 C C . VAL A 1 771 ? 38.594 21.547 -3.686 1 72.31 771 VAL A C 1
ATOM 6105 O O . VAL A 1 771 ? 38.906 21.75 -2.51 1 72.31 771 VAL A O 1
ATOM 6108 N N . HIS A 1 772 ? 39.812 21.125 -4.211 1 61.06 772 HIS A N 1
ATOM 6109 C CA . HIS A 1 772 ? 41.094 21.75 -3.891 1 61.06 772 HIS A CA 1
ATOM 6110 C C . HIS A 1 772 ? 41.375 22.938 -4.812 1 61.06 772 HIS A C 1
ATOM 6112 O O . HIS A 1 772 ? 41 22.922 -5.988 1 61.06 772 HIS A O 1
ATOM 6118 N N . ASP A 1 773 ? 41.688 24.062 -4.238 1 47.88 773 ASP A N 1
ATOM 6119 C CA . ASP A 1 773 ? 42.188 25.234 -4.949 1 47.88 773 ASP A CA 1
ATOM 6120 C C . ASP A 1 773 ? 43.688 25.078 -5.273 1 47.88 773 ASP A C 1
ATOM 6122 O O . ASP A 1 773 ? 44.531 25.25 -4.402 1 47.88 773 ASP A O 1
ATOM 6126 N N . ALA A 1 774 ? 44.062 24.703 -6.332 1 46.88 774 ALA A N 1
ATOM 6127 C CA . ALA A 1 774 ? 45.5 24.641 -6.605 1 46.88 774 ALA A CA 1
ATOM 6128 C C . ALA A 1 774 ? 46.156 26.016 -6.426 1 46.88 774 ALA A C 1
ATOM 6130 O O . ALA A 1 774 ? 47.281 26.109 -5.949 1 46.88 774 ALA A O 1
ATOM 6131 N N . ALA A 1 775 ? 45.562 27.016 -6.938 1 42.72 775 ALA A N 1
ATOM 6132 C CA . ALA A 1 775 ? 46.188 28.328 -6.902 1 42.72 775 ALA A CA 1
ATOM 6133 C C . ALA A 1 775 ? 46.281 28.859 -5.473 1 42.72 775 ALA A C 1
ATOM 6135 O O . ALA A 1 775 ? 47.344 29.375 -5.062 1 42.72 775 ALA A O 1
ATOM 6136 N N . THR A 1 776 ? 45.375 28.656 -4.75 1 43.47 776 THR A N 1
ATOM 6137 C CA . THR A 1 776 ? 45.469 29.094 -3.361 1 43.47 776 THR A CA 1
ATOM 6138 C C . THR A 1 776 ? 46.375 28.172 -2.553 1 43.47 776 THR A C 1
ATOM 6140 O O . THR A 1 776 ? 47.125 28.625 -1.705 1 43.47 776 THR A O 1
ATOM 6143 N N . GLU A 1 777 ? 46.375 26.922 -2.918 1 43.47 777 GLU A N 1
ATOM 6144 C CA . GLU A 1 777 ? 47.375 26.016 -2.311 1 43.47 777 GLU A CA 1
ATOM 6145 C C . GLU A 1 777 ? 48.781 26.297 -2.814 1 43.47 777 GLU A C 1
ATOM 6147 O O . GLU A 1 777 ? 49.75 26.203 -2.057 1 43.47 777 GLU A O 1
ATOM 6152 N N . ALA A 1 778 ? 48.719 26.516 -3.973 1 50.22 778 ALA A N 1
ATOM 6153 C CA . ALA A 1 778 ? 50 26.953 -4.48 1 50.22 778 ALA A CA 1
ATOM 6154 C C . ALA A 1 778 ? 50.406 28.312 -3.896 1 50.22 778 ALA A C 1
ATOM 6156 O O . ALA A 1 778 ? 51.562 28.516 -3.518 1 50.22 778 ALA A O 1
ATOM 6157 N N . ASN A 1 779 ? 49.562 29.203 -3.955 1 41.41 779 ASN A N 1
ATOM 6158 C CA . ASN A 1 779 ? 49.812 30.531 -3.4 1 41.41 779 ASN A CA 1
ATOM 6159 C C . ASN A 1 779 ? 50.094 30.453 -1.897 1 41.41 779 ASN A C 1
ATOM 6161 O O . ASN A 1 779 ? 50.938 31.188 -1.376 1 41.41 779 ASN A O 1
ATOM 6165 N N . THR A 1 780 ? 49.406 29.562 -1.322 1 43 780 THR A N 1
ATOM 6166 C CA . THR A 1 780 ? 49.719 29.359 0.087 1 43 780 THR A CA 1
ATOM 6167 C C . THR A 1 780 ? 51.094 28.719 0.244 1 43 780 THR A C 1
ATOM 6169 O O . THR A 1 780 ? 51.812 29 1.209 1 43 780 THR A O 1
ATOM 6172 N N . VAL A 1 781 ? 51.344 27.875 -0.617 1 49.53 781 VAL A N 1
ATOM 6173 C CA . VAL A 1 781 ? 52.656 27.312 -0.632 1 49.53 781 VAL A CA 1
ATOM 6174 C C . VAL A 1 781 ? 53.688 28.375 -1.021 1 49.53 781 VAL A C 1
ATOM 6176 O O . VAL A 1 781 ? 54.75 28.484 -0.42 1 49.53 781 VAL A O 1
ATOM 6179 N N . MET A 1 782 ? 53.344 29.031 -2.059 1 42.84 782 MET A N 1
ATOM 6180 C CA . MET A 1 782 ? 54.281 30.078 -2.463 1 42.84 782 MET A CA 1
ATOM 6181 C C . MET A 1 782 ? 54.375 31.156 -1.393 1 42.84 782 MET A C 1
ATOM 6183 O O . MET A 1 782 ? 55.438 31.766 -1.217 1 42.84 782 MET A O 1
ATOM 6187 N N . ALA A 1 783 ? 53.438 31.484 -0.693 1 43.97 783 ALA A N 1
ATOM 6188 C CA . ALA A 1 783 ? 53.5 32.469 0.38 1 43.97 783 ALA A CA 1
ATOM 6189 C C . ALA A 1 783 ? 54.281 31.922 1.583 1 43.97 783 ALA A C 1
ATOM 6191 O O . ALA A 1 783 ? 54.719 32.688 2.449 1 43.97 783 ALA A O 1
ATOM 6192 N N . ARG A 1 784 ? 54.312 30.594 1.66 1 45.62 784 ARG A N 1
ATOM 6193 C CA . ARG A 1 784 ? 55.125 29.969 2.686 1 45.62 784 ARG A CA 1
ATOM 6194 C C . ARG A 1 784 ? 56.594 29.906 2.26 1 45.62 784 ARG A C 1
ATOM 6196 O O . ARG A 1 784 ? 57.469 29.547 3.051 1 45.62 784 ARG A O 1
ATOM 6203 N N . GLN A 1 785 ? 56.812 30.188 1.104 1 35.03 785 GLN A N 1
ATOM 6204 C CA . GLN A 1 785 ? 58.219 30.375 0.756 1 35.03 785 GLN A CA 1
ATOM 6205 C C . GLN A 1 785 ? 58.625 31.828 0.942 1 35.03 785 GLN A C 1
ATOM 6207 O O . GLN A 1 785 ? 57.875 32.75 0.608 1 35.03 785 GLN A O 1
ATOM 6212 N N . MET B 1 1 ? 29.953 14.492 16.75 1 51.97 1 MET B N 1
ATOM 6213 C CA . MET B 1 1 ? 29.906 13.461 17.781 1 51.97 1 MET B CA 1
ATOM 6214 C C . MET B 1 1 ? 28.719 12.539 17.562 1 51.97 1 MET B C 1
ATOM 6216 O O . MET B 1 1 ? 27.672 12.969 17.078 1 51.97 1 MET B O 1
ATOM 6220 N N . SER B 1 2 ? 29 11.281 17.656 1 74.19 2 SER B N 1
ATOM 6221 C CA . SER B 1 2 ? 27.953 10.273 17.438 1 74.19 2 SER B CA 1
ATOM 6222 C C . SER B 1 2 ? 26.781 10.477 18.375 1 74.19 2 SER B C 1
ATOM 6224 O O . SER B 1 2 ? 26.969 10.812 19.547 1 74.19 2 SER B O 1
ATOM 6226 N N . LEU B 1 3 ? 25.578 10.539 17.906 1 88.56 3 LEU B N 1
ATOM 6227 C CA . LEU B 1 3 ? 24.375 10.648 18.703 1 88.56 3 LEU B CA 1
ATOM 6228 C C . LEU B 1 3 ? 24.297 9.539 19.75 1 88.56 3 LEU B C 1
ATOM 6230 O O . LEU B 1 3 ? 24.672 8.398 19.469 1 88.56 3 LEU B O 1
ATOM 6234 N N . LYS B 1 4 ? 24.047 9.875 20.969 1 93.44 4 LYS B N 1
ATOM 6235 C CA . LYS B 1 4 ? 23.75 8.859 21.984 1 93.44 4 LYS B CA 1
ATOM 6236 C C . LYS B 1 4 ? 22.391 8.203 21.719 1 93.44 4 LYS B C 1
ATOM 6238 O O . LYS B 1 4 ? 21.375 8.883 21.625 1 93.44 4 LYS B O 1
ATOM 6243 N N . GLU B 1 5 ? 22.406 6.945 21.469 1 94.69 5 GLU B N 1
ATOM 6244 C CA . GLU B 1 5 ? 21.203 6.172 21.203 1 94.69 5 GLU B CA 1
ATOM 6245 C C . GLU B 1 5 ? 20.984 5.109 22.281 1 94.69 5 GLU B C 1
ATOM 6247 O O . GLU B 1 5 ? 21.953 4.656 22.906 1 94.69 5 GLU B O 1
ATOM 6252 N N . TYR B 1 6 ? 19.719 4.793 22.578 1 95.25 6 TYR B N 1
ATOM 6253 C CA . TYR B 1 6 ? 19.391 3.721 23.516 1 95.25 6 TYR B CA 1
ATOM 6254 C C . TYR B 1 6 ? 18.328 2.799 22.938 1 95.25 6 TYR B C 1
ATOM 6256 O O . TYR B 1 6 ? 17.625 3.176 22 1 95.25 6 TYR B O 1
ATOM 6264 N N . LEU B 1 7 ? 18.234 1.566 23.391 1 91.88 7 LEU B N 1
ATOM 6265 C CA . LEU B 1 7 ? 17.281 0.591 22.906 1 91.88 7 LEU B CA 1
ATOM 6266 C C . LEU B 1 7 ? 15.859 0.96 23.328 1 91.88 7 LEU B C 1
ATOM 6268 O O . LEU B 1 7 ? 15.594 1.12 24.531 1 91.88 7 LEU B O 1
ATOM 6272 N N . PRO B 1 8 ? 14.938 1.045 22.328 1 88 8 PRO B N 1
ATOM 6273 C CA . PRO B 1 8 ? 13.555 1.281 22.734 1 88 8 PRO B CA 1
ATOM 6274 C C . PRO B 1 8 ? 13.055 0.256 23.75 1 88 8 PRO B C 1
ATOM 6276 O O . PRO B 1 8 ? 13.367 -0.933 23.625 1 88 8 PRO B O 1
ATOM 6279 N N . GLY B 1 9 ? 12.297 0.727 24.703 1 84.31 9 GLY B N 1
ATOM 6280 C CA . GLY B 1 9 ? 11.797 -0.151 25.75 1 84.31 9 GLY B CA 1
ATOM 6281 C C . GLY B 1 9 ? 12.68 -0.164 26.984 1 84.31 9 GLY B C 1
ATOM 6282 O O . GLY B 1 9 ? 12.305 -0.718 28.031 1 84.31 9 GLY B O 1
ATOM 6283 N N . THR B 1 10 ? 13.898 0.402 26.844 1 91.06 10 THR B N 1
ATOM 6284 C CA . THR B 1 10 ? 14.766 0.554 28.016 1 91.06 10 THR B CA 1
ATOM 6285 C C . THR B 1 10 ? 14.664 1.968 28.578 1 91.06 10 THR B C 1
ATOM 6287 O O . THR B 1 10 ? 14.172 2.879 27.906 1 91.06 10 THR B O 1
ATOM 6290 N N . PRO B 1 11 ? 15.055 2.07 29.734 1 93 11 PRO B N 1
ATOM 6291 C CA . PRO B 1 11 ? 14.945 3.398 30.344 1 93 11 PRO B CA 1
ATOM 6292 C C . PRO B 1 11 ? 15.789 4.445 29.609 1 93 11 PRO B C 1
ATOM 6294 O O . PRO B 1 11 ? 16.891 4.148 29.141 1 93 11 PRO B O 1
ATOM 6297 N N . PHE B 1 12 ? 15.289 5.605 29.609 1 96 12 PHE B N 1
ATOM 6298 C CA . PHE B 1 12 ? 16.016 6.75 29.078 1 96 12 PHE B CA 1
ATOM 6299 C C . PHE B 1 12 ? 17.297 6.984 29.859 1 96 12 PHE B C 1
ATOM 6301 O O . PHE B 1 12 ? 17.266 7.176 31.078 1 96 12 PHE B O 1
ATOM 6308 N N . PRO B 1 13 ? 18.5 7.02 29.172 1 95.94 13 PRO B N 1
ATOM 6309 C CA . PRO B 1 13 ? 19.766 7.086 29.891 1 95.94 13 PRO B CA 1
ATOM 6310 C C . PRO B 1 13 ? 20.234 8.523 30.125 1 95.94 13 PRO B C 1
ATOM 6312 O O . PRO B 1 13 ? 21.25 8.742 30.797 1 95.94 13 PRO B O 1
ATOM 6315 N N . GLY B 1 14 ? 19.516 9.477 29.531 1 96 14 GLY B N 1
ATOM 6316 C CA . GLY B 1 14 ? 19.906 10.867 29.719 1 96 14 GLY B CA 1
ATOM 6317 C C . GLY B 1 14 ? 19.422 11.445 31.047 1 96 14 GLY B C 1
ATOM 6318 O O . GLY B 1 14 ? 18.953 10.711 31.922 1 96 14 GLY B O 1
ATOM 6319 N N . VAL B 1 15 ? 19.688 12.719 31.281 1 96.44 15 VAL B N 1
ATOM 6320 C CA . VAL B 1 15 ? 19.25 13.477 32.438 1 96.44 15 VAL B CA 1
ATOM 6321 C C . VAL B 1 15 ? 18.203 14.5 32.062 1 96.44 15 VAL B C 1
ATOM 6323 O O . VAL B 1 15 ? 18.328 15.156 31.016 1 96.44 15 VAL B O 1
ATOM 6326 N N . ILE B 1 16 ? 17.172 14.578 32.875 1 96.75 16 ILE B N 1
ATOM 6327 C CA . ILE B 1 16 ? 16.109 15.539 32.594 1 96.75 16 ILE B CA 1
ATOM 6328 C C . ILE B 1 16 ? 16.078 16.594 33.719 1 96.75 16 ILE B C 1
ATOM 6330 O O . ILE B 1 16 ? 15.828 16.281 34.875 1 96.75 16 ILE B O 1
ATOM 6334 N N . GLY B 1 17 ? 16.484 17.781 33.375 1 96.12 17 GLY B N 1
ATOM 6335 C CA . GLY B 1 17 ? 16.266 18.969 34.219 1 96.12 17 GLY B CA 1
ATOM 6336 C C . GLY B 1 17 ? 15.125 19.844 33.688 1 96.12 17 GLY B C 1
ATOM 6337 O O . GLY B 1 17 ? 14.297 19.391 32.906 1 96.12 17 GLY B O 1
ATOM 6338 N N . ARG B 1 18 ? 15.031 21.016 34.25 1 96.69 18 ARG B N 1
ATOM 6339 C CA . ARG B 1 18 ? 13.953 21.906 33.812 1 96.69 18 ARG B CA 1
ATOM 6340 C C . ARG B 1 18 ? 14.211 22.453 32.406 1 96.69 18 ARG B C 1
ATOM 6342 O O . ARG B 1 18 ? 13.273 22.625 31.625 1 96.69 18 ARG B O 1
ATOM 6349 N N . THR B 1 19 ? 15.539 22.688 32.094 1 96.12 19 THR B N 1
ATOM 6350 C CA . THR B 1 19 ? 15.938 23.219 30.797 1 96.12 19 THR B CA 1
ATOM 6351 C C . THR B 1 19 ? 16.938 22.281 30.125 1 96.12 19 THR B C 1
ATOM 6353 O O . THR B 1 19 ? 17.469 21.359 30.75 1 96.12 19 THR B O 1
ATOM 6356 N N . ASP B 1 20 ? 17.172 22.516 28.844 1 92.25 20 ASP B N 1
ATOM 6357 C CA . ASP B 1 20 ? 18.141 21.703 28.125 1 92.25 20 ASP B CA 1
ATOM 6358 C C . ASP B 1 20 ? 19.562 21.922 28.656 1 92.25 20 ASP B C 1
ATOM 6360 O O . ASP B 1 20 ? 20.406 21.031 28.562 1 92.25 20 ASP B O 1
ATOM 6364 N N . GLU B 1 21 ? 19.797 23.109 29.25 1 91.81 21 GLU B N 1
ATOM 6365 C CA . GLU B 1 21 ? 21.094 23.406 29.875 1 91.81 21 GLU B CA 1
ATOM 6366 C C . GLU B 1 21 ? 21.422 22.391 30.969 1 91.81 21 GLU B C 1
ATOM 6368 O O . GLU B 1 21 ? 22.578 22.016 31.141 1 91.81 21 GLU B O 1
ATOM 6373 N N . GLU B 1 22 ? 20.375 21.969 31.625 1 95.06 22 GLU B N 1
ATOM 6374 C CA . GLU B 1 22 ? 20.547 21.062 32.75 1 95.06 22 GLU B CA 1
ATOM 6375 C C . GLU B 1 22 ? 20.234 19.625 32.344 1 95.06 22 GLU B C 1
ATOM 6377 O O . GLU B 1 22 ? 19.953 18.781 33.219 1 95.06 22 GLU B O 1
ATOM 6382 N N . SER B 1 23 ? 20.125 19.391 31.094 1 96.06 23 SER B N 1
ATOM 6383 C CA . SER B 1 23 ? 19.672 18.078 30.625 1 96.06 23 SER B CA 1
ATOM 6384 C C . SER B 1 23 ? 20.641 17.5 29.609 1 96.06 23 SER B C 1
ATOM 6386 O O . SER B 1 23 ? 21.516 18.219 29.094 1 96.06 23 SER B O 1
ATOM 6388 N N . SER B 1 24 ? 20.641 16.203 29.375 1 96.19 24 SER B N 1
ATOM 6389 C CA . SER B 1 24 ? 21.422 15.531 28.344 1 96.19 24 SER B CA 1
ATOM 6390 C C . SER B 1 24 ? 20.531 14.602 27.516 1 96.19 24 SER B C 1
ATOM 6392 O O . SER B 1 24 ? 19.766 13.82 28.062 1 96.19 24 SER B O 1
ATOM 6394 N N . PRO B 1 25 ? 20.594 14.734 26.219 1 95.81 25 PRO B N 1
ATOM 6395 C CA . PRO B 1 25 ? 19.688 14 25.328 1 95.81 25 PRO B CA 1
ATOM 6396 C C . PRO B 1 25 ? 20.172 12.578 25.047 1 95.81 25 PRO B C 1
ATOM 6398 O O . PRO B 1 25 ? 21.344 12.266 25.25 1 95.81 25 PRO B O 1
ATOM 6401 N N . ALA B 1 26 ? 19.312 11.703 24.688 1 97.06 26 ALA B N 1
ATOM 6402 C CA . ALA B 1 26 ? 19.516 10.391 24.094 1 97.06 26 ALA B CA 1
ATOM 6403 C C . ALA B 1 26 ? 18.344 10.008 23.188 1 97.06 26 ALA B C 1
ATOM 6405 O O . ALA B 1 26 ? 17.188 10.305 23.516 1 97.06 26 ALA B O 1
ATOM 6406 N N . TRP B 1 27 ? 18.672 9.391 22.078 1 96.31 27 TRP B N 1
ATOM 6407 C CA . TRP B 1 27 ? 17.656 9.062 21.094 1 96.31 27 TRP B CA 1
ATOM 6408 C C . TRP B 1 27 ? 17.297 7.578 21.156 1 96.31 27 TRP B C 1
ATOM 6410 O O . TRP B 1 27 ? 18.172 6.73 21.359 1 96.31 27 TRP B O 1
ATOM 6420 N N . PRO B 1 28 ? 15.961 7.281 20.984 1 94.25 28 PRO B N 1
ATOM 6421 C CA . PRO B 1 28 ? 15.695 5.863 20.703 1 94.25 28 PRO B CA 1
ATOM 6422 C C . PRO B 1 28 ? 16.359 5.375 19.422 1 94.25 28 PRO B C 1
ATOM 6424 O O . PRO B 1 28 ? 16.188 5.984 18.359 1 94.25 28 PRO B O 1
ATOM 6427 N N . ALA B 1 29 ? 17.047 4.324 19.562 1 92.56 29 ALA B N 1
ATOM 6428 C CA . ALA B 1 29 ? 17.75 3.783 18.406 1 92.56 29 ALA B CA 1
ATOM 6429 C C . ALA B 1 29 ? 16.766 3.256 17.359 1 92.56 29 ALA B C 1
ATOM 6431 O O . ALA B 1 29 ? 15.836 2.512 17.703 1 92.56 29 ALA B O 1
ATOM 6432 N N . PRO B 1 30 ? 16.938 3.662 16.094 1 90.44 30 PRO B N 1
ATOM 6433 C CA . PRO B 1 30 ? 16.141 2.994 15.062 1 90.44 30 PRO B CA 1
ATOM 6434 C C . PRO B 1 30 ? 16.516 1.522 14.891 1 90.44 30 PRO B C 1
ATOM 6436 O O . PRO B 1 30 ? 17.594 1.1 15.32 1 90.44 30 PRO B O 1
ATOM 6439 N N . LEU B 1 31 ? 15.57 0.78 14.328 1 89.31 31 LEU B N 1
ATOM 6440 C CA . LEU B 1 31 ? 15.844 -0.623 14.039 1 89.31 31 LEU B CA 1
ATOM 6441 C C . LEU B 1 31 ? 16.828 -0.758 12.875 1 89.31 31 LEU B C 1
ATOM 6443 O O . LEU B 1 31 ? 16.531 -0.326 11.758 1 89.31 31 LEU B O 1
ATOM 6447 N N . ARG B 1 32 ? 17.984 -1.251 13.133 1 92.75 32 ARG B N 1
ATOM 6448 C CA . ARG B 1 32 ? 19 -1.491 12.117 1 92.75 32 ARG B CA 1
ATOM 6449 C C . ARG B 1 32 ? 19.406 -2.963 12.078 1 92.75 32 ARG B C 1
ATOM 6451 O O . ARG B 1 32 ? 19.422 -3.633 13.109 1 92.75 32 ARG B O 1
ATOM 6458 N N . ALA B 1 33 ? 19.688 -3.459 10.883 1 94.81 33 ALA B N 1
ATOM 6459 C CA . ALA B 1 33 ? 20.188 -4.824 10.742 1 94.81 33 ALA B CA 1
ATOM 6460 C C . ALA B 1 33 ? 21.656 -4.918 11.188 1 94.81 33 ALA B C 1
ATOM 6462 O O . ALA B 1 33 ? 22.344 -3.904 11.273 1 94.81 33 ALA B O 1
ATOM 6463 N N . LYS B 1 34 ? 22.094 -6.145 11.492 1 94 34 LYS B N 1
ATOM 6464 C CA . LYS B 1 34 ? 23.516 -6.383 11.75 1 94 34 LYS B CA 1
ATOM 6465 C C . LYS B 1 34 ? 24.359 -6.004 10.539 1 94 34 LYS B C 1
ATOM 6467 O O . LYS B 1 34 ? 24.016 -6.328 9.398 1 94 34 LYS B O 1
ATOM 6472 N N . PRO B 1 35 ? 25.422 -5.25 10.805 1 92.69 35 PRO B N 1
ATOM 6473 C CA . PRO B 1 35 ? 26.297 -4.895 9.68 1 92.69 35 PRO B CA 1
ATOM 6474 C C . PRO B 1 35 ? 26.766 -6.117 8.898 1 92.69 35 PRO B C 1
ATOM 6476 O O . PRO B 1 35 ? 27.172 -7.121 9.5 1 92.69 35 PRO B O 1
ATOM 6479 N N . GLY B 1 36 ? 26.625 -6.059 7.633 1 94.31 36 GLY B N 1
ATOM 6480 C CA . GLY B 1 36 ? 27.125 -7.117 6.77 1 94.31 36 GLY B CA 1
ATOM 6481 C C . GLY B 1 36 ? 26.125 -8.25 6.578 1 94.31 36 GLY B C 1
ATOM 6482 O O . GLY B 1 36 ? 26.438 -9.242 5.918 1 94.31 36 GLY B O 1
ATOM 6483 N N . ALA B 1 37 ? 24.938 -8.148 7.156 1 96.88 37 ALA B N 1
ATOM 6484 C CA . ALA B 1 37 ? 23.922 -9.18 6.969 1 96.88 37 ALA B CA 1
ATOM 6485 C C . ALA B 1 37 ? 23.641 -9.406 5.488 1 96.88 37 ALA B C 1
ATOM 6487 O O . ALA B 1 37 ? 23.562 -8.445 4.711 1 96.88 37 ALA B O 1
ATOM 6488 N N . PRO B 1 38 ? 23.5 -10.625 5.07 1 98.19 38 PRO B N 1
ATOM 6489 C CA . PRO B 1 38 ? 23.234 -10.898 3.654 1 98.19 38 PRO B CA 1
ATOM 6490 C C . PRO B 1 38 ? 21.812 -10.531 3.238 1 98.19 38 PRO B C 1
ATOM 6492 O O . PRO B 1 38 ? 20.891 -10.602 4.055 1 98.19 38 PRO B O 1
ATOM 6495 N N . ASN B 1 39 ? 21.734 -10.102 1.951 1 98.81 39 ASN B N 1
ATOM 6496 C CA . ASN B 1 39 ? 20.406 -10.07 1.347 1 98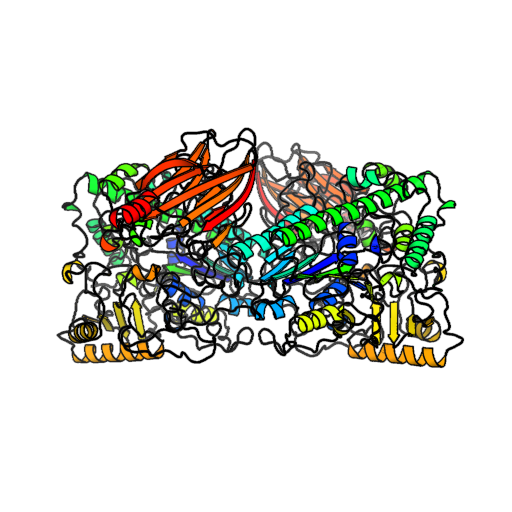.81 39 ASN B CA 1
ATOM 6497 C C . ASN B 1 39 ? 19.859 -11.477 1.111 1 98.81 39 ASN B C 1
ATOM 6499 O O . ASN B 1 39 ? 20.625 -12.438 1.059 1 98.81 39 ASN B O 1
ATOM 6503 N N . VAL B 1 40 ? 18.562 -11.609 1.035 1 98.94 40 VAL B N 1
ATOM 6504 C CA . VAL B 1 40 ? 17.906 -12.867 0.7 1 98.94 40 VAL B CA 1
ATOM 6505 C C . VAL B 1 40 ? 16.984 -12.664 -0.502 1 98.94 40 VAL B C 1
ATOM 6507 O O . VAL B 1 40 ? 16.188 -11.727 -0.53 1 98.94 40 VAL B O 1
ATOM 6510 N N . LEU B 1 41 ? 17.125 -13.461 -1.542 1 98.94 41 LEU B N 1
ATOM 6511 C CA . LEU B 1 41 ? 16.297 -13.422 -2.74 1 98.94 41 LEU B CA 1
ATOM 6512 C C . LEU B 1 41 ? 15.711 -14.797 -3.043 1 98.94 41 LEU B C 1
ATOM 6514 O O . LEU B 1 41 ? 16.453 -15.734 -3.338 1 98.94 41 LEU B O 1
ATOM 6518 N N . PHE B 1 42 ? 14.422 -14.945 -2.875 1 98.94 42 PHE B N 1
ATOM 6519 C CA . PHE B 1 42 ? 13.719 -16.125 -3.373 1 98.94 42 PHE B CA 1
ATOM 6520 C C . PHE B 1 42 ? 13.195 -15.883 -4.785 1 98.94 42 PHE B C 1
ATOM 6522 O O . PHE B 1 42 ? 12.531 -14.883 -5.047 1 98.94 42 PHE B O 1
ATOM 6529 N N . ILE B 1 43 ? 13.531 -16.688 -5.75 1 98.94 43 ILE B N 1
ATOM 6530 C CA . ILE B 1 43 ? 12.938 -16.734 -7.082 1 98.94 43 ILE B CA 1
ATOM 6531 C C . ILE B 1 43 ? 12.07 -17.984 -7.223 1 98.94 43 ILE B C 1
ATOM 6533 O O . ILE B 1 43 ? 12.57 -19.109 -7.16 1 98.94 43 ILE B O 1
ATOM 6537 N N . VAL B 1 44 ? 10.781 -17.781 -7.402 1 98.75 44 VAL B N 1
ATOM 6538 C CA . VAL B 1 44 ? 9.859 -18.906 -7.434 1 98.75 44 VAL B CA 1
ATOM 6539 C C . VAL B 1 44 ? 9.242 -19.031 -8.828 1 98.75 44 VAL B C 1
ATOM 6541 O O . VAL B 1 44 ? 8.562 -18.125 -9.297 1 98.75 44 VAL B O 1
ATOM 6544 N N . LEU B 1 45 ? 9.5 -20.125 -9.469 1 98.38 45 LEU B N 1
ATOM 6545 C CA . LEU B 1 45 ? 8.828 -20.469 -10.719 1 98.38 45 LEU B CA 1
ATOM 6546 C C . LEU B 1 45 ? 7.562 -21.281 -10.453 1 98.38 45 LEU B C 1
ATOM 6548 O O . LEU B 1 45 ? 7.457 -21.953 -9.43 1 98.38 45 LEU B O 1
ATOM 6552 N N . ASP B 1 46 ? 6.641 -21.078 -11.328 1 97.5 46 ASP B N 1
ATOM 6553 C CA . ASP B 1 46 ? 5.352 -21.766 -11.211 1 97.5 46 ASP B CA 1
ATOM 6554 C C . ASP B 1 46 ? 5.168 -22.781 -12.336 1 97.5 46 ASP B C 1
ATOM 6556 O O . ASP B 1 46 ? 5.402 -22.469 -13.508 1 97.5 46 ASP B O 1
ATOM 6560 N N . ASP B 1 47 ? 4.855 -24.016 -12.039 1 98.12 47 ASP B N 1
ATOM 6561 C CA . ASP B 1 47 ? 4.535 -25.047 -13.023 1 98.12 47 ASP B CA 1
ATOM 6562 C C . ASP B 1 47 ? 5.754 -25.406 -13.867 1 98.12 47 ASP B C 1
ATOM 6564 O O . ASP B 1 47 ? 5.633 -25.609 -15.078 1 98.12 47 ASP B O 1
ATOM 6568 N N . THR B 1 48 ? 6.918 -25.391 -13.281 1 98.62 48 THR B N 1
ATOM 6569 C CA . THR B 1 48 ? 8.141 -25.781 -13.969 1 98.62 48 THR B CA 1
ATOM 6570 C C . THR B 1 48 ? 8.633 -27.141 -13.484 1 98.62 48 THR B C 1
ATOM 6572 O O . THR B 1 48 ? 9.086 -27.266 -12.344 1 98.62 48 THR B O 1
ATOM 6575 N N . GLY B 1 49 ? 8.594 -28.109 -14.375 1 98.5 49 GLY B N 1
ATOM 6576 C CA . GLY B 1 49 ? 8.945 -29.469 -14 1 98.5 49 GLY B CA 1
ATOM 6577 C C . GLY B 1 49 ? 10.438 -29.688 -13.883 1 98.5 49 GLY B C 1
ATOM 6578 O O . GLY B 1 49 ? 11.234 -28.859 -14.328 1 98.5 49 GLY B O 1
ATOM 6579 N N . PHE B 1 50 ? 10.82 -30.812 -13.289 1 98.56 50 PHE B N 1
ATOM 6580 C CA . PHE B 1 50 ? 12.195 -31.203 -12.984 1 98.56 50 PHE B CA 1
ATOM 6581 C C . PHE B 1 50 ? 13.047 -31.203 -14.242 1 98.56 50 PHE B C 1
ATOM 6583 O O . PHE B 1 50 ? 14.219 -30.812 -14.211 1 98.56 50 PHE B O 1
ATOM 6590 N N . GLY B 1 51 ? 12.492 -31.547 -15.367 1 98.56 51 GLY B N 1
ATOM 6591 C CA . GLY B 1 51 ? 13.219 -31.688 -16.625 1 98.56 51 GLY B CA 1
ATOM 6592 C C . GLY B 1 51 ? 13.016 -30.516 -17.562 1 98.56 51 GLY B C 1
ATOM 6593 O O . GLY B 1 51 ? 13.102 -30.688 -18.781 1 98.56 51 GLY B O 1
ATOM 6594 N N . GLN B 1 52 ? 12.75 -29.328 -17.031 1 98.75 52 GLN B N 1
ATOM 6595 C CA . GLN B 1 52 ? 12.414 -28.25 -17.953 1 98.75 52 GLN B CA 1
ATOM 6596 C C . GLN B 1 52 ? 13.477 -27.156 -17.922 1 98.75 52 GLN B C 1
ATOM 6598 O O . GLN B 1 52 ? 13.516 -26.297 -18.812 1 98.75 52 GLN B O 1
ATOM 6603 N N . LEU B 1 53 ? 14.367 -27.141 -16.922 1 98.75 53 LEU B N 1
ATOM 6604 C CA . LEU B 1 53 ? 15.477 -26.188 -16.906 1 98.75 53 LEU B CA 1
ATOM 6605 C C . LEU B 1 53 ? 16.688 -26.766 -17.641 1 98.75 53 LEU B C 1
ATOM 6607 O O . LEU B 1 53 ? 16.938 -27.969 -17.578 1 98.75 53 LEU B O 1
ATOM 6611 N N . GLY B 1 54 ? 17.438 -25.859 -18.219 1 98.62 54 GLY B N 1
ATOM 6612 C CA . GLY B 1 54 ? 18.641 -26.297 -18.906 1 98.62 54 GLY B CA 1
ATOM 6613 C C . GLY B 1 54 ? 19.594 -27.047 -18 1 98.62 54 GLY B C 1
ATOM 6614 O O . GLY B 1 54 ? 20.125 -28.094 -18.375 1 98.62 54 GLY B O 1
ATOM 6615 N N . CYS B 1 55 ? 19.812 -26.625 -16.828 1 98.5 55 CYS B N 1
ATOM 6616 C CA . CYS B 1 55 ? 20.75 -27.234 -15.891 1 98.5 55 CYS B CA 1
ATOM 6617 C C . CYS B 1 55 ? 20.219 -28.562 -15.352 1 98.5 55 CYS B C 1
ATOM 6619 O O . CYS B 1 55 ? 20.938 -29.297 -14.688 1 98.5 55 CYS B O 1
ATOM 6621 N N . TYR B 1 56 ? 19.031 -28.938 -15.656 1 98.69 56 TYR B N 1
ATOM 6622 C CA . TYR B 1 56 ? 18.453 -30.234 -15.289 1 98.69 56 TYR B CA 1
ATOM 6623 C C . TYR B 1 56 ? 18.281 -31.125 -16.516 1 98.69 56 TYR B C 1
ATOM 6625 O O . TYR B 1 56 ? 17.578 -32.125 -16.469 1 98.69 56 TYR B O 1
ATOM 6633 N N . GLY B 1 57 ? 18.812 -30.688 -17.656 1 98.38 57 GLY B N 1
ATOM 6634 C CA . GLY B 1 57 ? 18.906 -31.562 -18.797 1 98.38 57 GLY B CA 1
ATOM 6635 C C . GLY B 1 57 ? 18.047 -31.125 -19.969 1 98.38 57 GLY B C 1
ATOM 6636 O O . GLY B 1 57 ? 18.156 -31.672 -21.062 1 98.38 57 GLY B O 1
ATOM 6637 N N . SER B 1 58 ? 17.219 -30.156 -19.812 1 98.62 58 SER B N 1
ATOM 6638 C CA . SER B 1 58 ? 16.281 -29.703 -20.844 1 98.62 58 SER B CA 1
ATOM 6639 C C . SER B 1 58 ? 17.016 -29.031 -22 1 98.62 58 SER B C 1
ATOM 6641 O O . SER B 1 58 ? 18.031 -28.359 -21.797 1 98.62 58 SER B O 1
ATOM 6643 N N . PRO B 1 59 ? 16.5 -29.172 -23.188 1 97.56 59 PRO B N 1
ATOM 6644 C CA . PRO B 1 59 ? 17.062 -28.406 -24.312 1 97.56 59 PRO B CA 1
ATOM 6645 C C . PRO B 1 59 ? 16.609 -26.953 -24.312 1 97.56 59 PRO B C 1
ATOM 6647 O O . PRO B 1 59 ? 17.109 -26.141 -25.109 1 97.56 59 PRO B O 1
ATOM 6650 N N . ILE B 1 60 ? 15.656 -26.594 -23.531 1 98.62 60 ILE B N 1
ATOM 6651 C CA . ILE B 1 60 ? 15.242 -25.188 -23.422 1 98.62 60 ILE B CA 1
ATOM 6652 C C . ILE B 1 60 ? 16.391 -24.359 -22.828 1 98.62 60 ILE B C 1
ATOM 6654 O O . ILE B 1 60 ? 17 -24.766 -21.828 1 98.62 60 ILE B O 1
ATOM 6658 N N . ARG B 1 61 ? 16.672 -23.281 -23.391 1 98.38 61 ARG B N 1
ATOM 6659 C CA . ARG B 1 61 ? 17.781 -22.422 -22.969 1 98.38 61 ARG B CA 1
ATOM 6660 C C . ARG B 1 61 ? 17.406 -21.594 -21.75 1 98.38 61 ARG B C 1
ATOM 6662 O O . ARG B 1 61 ? 16.484 -20.781 -21.797 1 98.38 61 ARG B O 1
ATOM 6669 N N . THR B 1 62 ? 18.094 -21.828 -20.688 1 98.75 62 THR B N 1
ATOM 6670 C CA . THR B 1 62 ? 17.969 -21.016 -19.484 1 98.75 62 THR B CA 1
ATOM 6671 C C . THR B 1 62 ? 19.328 -20.562 -18.984 1 98.75 62 THR B C 1
ATOM 6673 O O . THR B 1 62 ? 19.703 -20.828 -17.844 1 98.75 62 THR B O 1
ATOM 6676 N N . PRO B 1 63 ? 20.062 -19.797 -19.75 1 98.75 63 PRO B N 1
ATOM 6677 C CA . PRO B 1 63 ? 21.469 -19.5 -19.469 1 98.75 63 PRO B CA 1
ATOM 6678 C C . PRO B 1 63 ? 21.656 -18.781 -18.141 1 98.75 63 PRO B C 1
ATOM 6680 O O . PRO B 1 63 ? 22.672 -18.984 -17.469 1 98.75 63 PRO B O 1
ATOM 6683 N N . ASN B 1 64 ? 20.797 -17.938 -17.75 1 98.75 64 ASN B N 1
ATOM 6684 C CA . ASN B 1 64 ? 20.984 -17.188 -16.5 1 98.75 64 ASN B CA 1
ATOM 6685 C C . ASN B 1 64 ? 20.75 -18.078 -15.281 1 98.75 64 ASN B C 1
ATOM 6687 O O . ASN B 1 64 ? 21.516 -18.016 -14.312 1 98.75 64 ASN B O 1
ATOM 6691 N N . LEU B 1 65 ? 19.719 -18.891 -15.305 1 98.81 65 LEU B N 1
ATOM 6692 C CA . LEU B 1 65 ? 19.516 -19.859 -14.227 1 98.81 65 LEU B CA 1
ATOM 6693 C C . LEU B 1 65 ? 20.641 -20.891 -14.188 1 98.81 65 LEU B C 1
ATOM 6695 O O . LEU B 1 65 ? 21.078 -21.281 -13.109 1 98.81 65 LEU B O 1
ATOM 6699 N N . ASP B 1 66 ? 21.094 -21.281 -15.367 1 98.75 66 ASP B N 1
ATOM 6700 C CA . ASP B 1 66 ? 22.234 -22.203 -15.453 1 98.75 66 ASP B CA 1
ATOM 6701 C C . ASP B 1 66 ? 23.484 -21.578 -14.836 1 98.75 66 ASP B C 1
ATOM 6703 O O . ASP B 1 66 ? 24.281 -22.266 -14.195 1 98.75 66 ASP B O 1
ATOM 6707 N N . ARG B 1 67 ? 23.625 -20.297 -15.047 1 98.44 67 ARG B N 1
ATOM 6708 C CA . ARG B 1 67 ? 24.75 -19.578 -14.469 1 98.44 67 ARG B CA 1
ATOM 6709 C C . ARG B 1 67 ? 24.688 -19.578 -12.945 1 98.44 67 ARG B C 1
ATOM 6711 O O . ARG B 1 67 ? 25.719 -19.719 -12.273 1 98.44 67 ARG B O 1
ATOM 6718 N N . LEU B 1 68 ? 23.531 -19.391 -12.398 1 98.62 68 LEU B N 1
ATOM 6719 C CA . LEU B 1 68 ? 23.375 -19.469 -10.945 1 98.62 68 LEU B CA 1
ATOM 6720 C C . LEU B 1 68 ? 23.734 -20.844 -10.43 1 98.62 68 LEU B C 1
ATOM 6722 O O . LEU B 1 68 ? 24.406 -20.969 -9.398 1 98.62 68 LEU B O 1
ATOM 6726 N N . ALA B 1 69 ? 23.266 -21.859 -11.156 1 98.69 69 ALA B N 1
ATOM 6727 C CA . ALA B 1 69 ? 23.578 -23.234 -10.766 1 98.69 69 ALA B CA 1
ATOM 6728 C C . ALA B 1 69 ? 25.078 -23.5 -10.844 1 98.69 69 ALA B C 1
ATOM 6730 O O . ALA B 1 69 ? 25.672 -24.078 -9.93 1 98.69 69 ALA B O 1
ATOM 6731 N N . LYS B 1 70 ? 25.719 -23.062 -11.906 1 98.25 70 LYS B N 1
ATOM 6732 C CA . LYS B 1 70 ? 27.156 -23.25 -12.109 1 98.25 70 LYS B CA 1
ATOM 6733 C C . LYS B 1 70 ? 27.969 -22.516 -11.062 1 98.25 70 LYS B C 1
ATOM 6735 O O . LYS B 1 70 ? 29.047 -22.969 -10.664 1 98.25 70 LYS B O 1
ATOM 6740 N N . GLY B 1 71 ? 27.422 -21.375 -10.656 1 98.06 71 GLY B N 1
ATOM 6741 C CA . GLY B 1 71 ? 28.109 -20.547 -9.68 1 98.06 71 GLY B CA 1
ATOM 6742 C C . GLY B 1 71 ? 27.75 -20.875 -8.25 1 98.06 71 GLY B C 1
ATOM 6743 O O . GLY B 1 71 ? 28.297 -20.297 -7.312 1 98.06 71 GLY B O 1
ATOM 6744 N N . GLY B 1 72 ? 26.844 -21.781 -8.055 1 98.5 72 GLY B N 1
ATOM 6745 C CA . GLY B 1 72 ? 26.359 -22.188 -6.746 1 98.5 72 GLY B CA 1
ATOM 6746 C C . GLY B 1 72 ? 26.188 -23.688 -6.613 1 98.5 72 GLY B C 1
ATOM 6747 O O . GLY B 1 72 ? 27.094 -24.453 -6.938 1 98.5 72 GLY B O 1
ATOM 6748 N N . LEU B 1 73 ? 25.047 -24.031 -6.039 1 98.81 73 LEU B N 1
ATOM 6749 C CA . LEU B 1 73 ? 24.719 -25.438 -5.816 1 98.81 73 LEU B CA 1
ATOM 6750 C C . LEU B 1 73 ? 23.406 -25.797 -6.5 1 98.81 73 LEU B C 1
ATOM 6752 O O . LEU B 1 73 ? 22.453 -25.016 -6.492 1 98.81 73 LEU B O 1
ATOM 6756 N N . LEU B 1 74 ? 23.406 -26.953 -7.156 1 98.69 74 LEU B N 1
ATOM 6757 C CA . LEU B 1 74 ? 22.188 -27.547 -7.695 1 98.69 74 LEU B CA 1
ATOM 6758 C C . LEU B 1 74 ? 21.719 -28.719 -6.82 1 98.69 74 LEU B C 1
ATOM 6760 O O . LEU B 1 74 ? 22.5 -29.625 -6.516 1 98.69 74 LEU B O 1
ATOM 6764 N N . TYR B 1 75 ? 20.484 -28.641 -6.375 1 98.75 75 TYR B N 1
ATOM 6765 C CA . TYR B 1 75 ? 19.906 -29.734 -5.602 1 98.75 75 TYR B CA 1
ATOM 6766 C C . TYR B 1 75 ? 19.016 -30.609 -6.473 1 98.75 75 TYR B C 1
ATOM 6768 O O . TYR B 1 75 ? 18.125 -30.109 -7.148 1 98.75 75 TYR B O 1
ATOM 6776 N N . ASN B 1 76 ? 19.281 -31.938 -6.484 1 98 76 ASN B N 1
ATOM 6777 C CA . ASN B 1 76 ? 18.531 -32.812 -7.348 1 98 76 ASN B CA 1
ATOM 6778 C C . ASN B 1 76 ? 17.5 -33.625 -6.555 1 98 76 ASN B C 1
ATOM 6780 O O . ASN B 1 76 ? 16.891 -34.562 -7.078 1 98 76 ASN B O 1
ATOM 6784 N N . ASN B 1 77 ? 17.328 -33.312 -5.285 1 98 77 ASN B N 1
ATOM 6785 C CA . ASN B 1 77 ? 16.422 -34.031 -4.391 1 98 77 ASN B CA 1
ATOM 6786 C C . ASN B 1 77 ? 15.609 -33.062 -3.531 1 98 77 ASN B C 1
ATOM 6788 O O . ASN B 1 77 ? 15.453 -33.281 -2.328 1 98 77 ASN B O 1
ATOM 6792 N N . MET B 1 78 ? 15.18 -31.875 -4.102 1 98.56 78 MET B N 1
ATOM 6793 C CA . MET B 1 78 ? 14.25 -30.938 -3.496 1 98.56 78 MET B CA 1
ATOM 6794 C C . MET B 1 78 ? 12.805 -31.344 -3.77 1 98.56 78 MET B C 1
ATOM 6796 O O . MET B 1 78 ? 12.461 -31.703 -4.895 1 98.56 78 MET B O 1
ATOM 6800 N N . HIS B 1 79 ? 11.969 -31.281 -2.719 1 98.69 79 HIS B N 1
ATOM 6801 C CA . HIS B 1 79 ? 10.586 -31.703 -2.852 1 98.69 79 HIS B CA 1
ATOM 6802 C C . HIS B 1 79 ? 9.625 -30.594 -2.461 1 98.69 79 HIS B C 1
ATOM 6804 O O . HIS B 1 79 ? 9.969 -29.719 -1.669 1 98.69 79 HIS B O 1
ATOM 6810 N N . THR B 1 80 ? 8.453 -30.594 -3.076 1 98.62 80 THR B N 1
ATOM 6811 C CA . THR B 1 80 ? 7.363 -29.641 -2.838 1 98.62 80 THR B CA 1
ATOM 6812 C C . THR B 1 80 ? 6.051 -30.375 -2.594 1 98.62 80 THR B C 1
ATOM 6814 O O . THR B 1 80 ? 6.047 -31.594 -2.354 1 98.62 80 THR B O 1
ATOM 6817 N N . THR B 1 81 ? 4.895 -29.656 -2.566 1 98.38 81 THR B N 1
ATOM 6818 C CA . THR B 1 81 ? 3.627 -30.266 -2.178 1 98.38 81 THR B CA 1
ATOM 6819 C C . THR B 1 81 ? 2.824 -30.672 -3.408 1 98.38 81 THR B C 1
ATOM 6821 O O . THR B 1 81 ? 1.769 -31.297 -3.287 1 98.38 81 THR B O 1
ATOM 6824 N N . ALA B 1 82 ? 3.232 -30.359 -4.559 1 98.25 82 ALA B N 1
ATOM 6825 C CA . ALA B 1 82 ? 2.625 -30.688 -5.848 1 98.25 82 ALA B CA 1
ATOM 6826 C C . ALA B 1 82 ? 1.579 -29.641 -6.238 1 98.25 82 ALA B C 1
ATOM 6828 O O . ALA B 1 82 ? 0.813 -29.859 -7.184 1 98.25 82 ALA B O 1
ATOM 6829 N N . LEU B 1 83 ? 1.48 -28.547 -5.461 1 98.44 83 LEU B N 1
ATOM 6830 C CA . LEU B 1 83 ? 0.533 -27.5 -5.789 1 98.44 83 LEU B CA 1
ATOM 6831 C C . LEU B 1 83 ? 1.046 -26.141 -5.312 1 98.44 83 LEU B C 1
ATOM 6833 O O . LEU B 1 83 ? 1.783 -26.062 -4.328 1 98.44 83 LEU B O 1
ATOM 6837 N N . CYS B 1 84 ? 0.629 -25.078 -5.93 1 97.69 84 CYS B N 1
ATOM 6838 C CA . CYS B 1 84 ? 1.243 -23.766 -5.812 1 97.69 84 CYS B CA 1
ATOM 6839 C C . CYS B 1 84 ? 1.022 -23.188 -4.422 1 97.69 84 CYS B C 1
ATOM 6841 O O . CYS B 1 84 ? 1.956 -23.109 -3.623 1 97.69 84 CYS B O 1
ATOM 6843 N N . SER B 1 85 ? -0.305 -22.875 -3.949 1 98.31 85 SER B N 1
ATOM 6844 C CA . SER B 1 85 ? -0.576 -22.234 -2.668 1 98.31 85 SER B CA 1
ATOM 6845 C C . SER B 1 85 ? 0.025 -23.016 -1.512 1 98.31 85 SER B C 1
ATOM 6847 O O . SER B 1 85 ? 0.698 -22.453 -0.649 1 98.31 85 SER B O 1
ATOM 6849 N N . PRO B 1 86 ? -0.142 -24.312 -1.51 1 98.69 86 PRO B N 1
ATOM 6850 C CA . PRO B 1 86 ? 0.456 -25.109 -0.44 1 98.69 86 PRO B CA 1
ATOM 6851 C C . PRO B 1 86 ? 1.975 -24.969 -0.373 1 98.69 86 PRO B C 1
ATOM 6853 O O . PRO B 1 86 ? 2.525 -24.703 0.698 1 98.69 86 PRO B O 1
ATOM 6856 N N . THR B 1 87 ? 2.645 -25.109 -1.501 1 98.81 87 THR B N 1
ATOM 6857 C CA . THR B 1 87 ? 4.102 -25.016 -1.502 1 98.81 87 THR B CA 1
ATOM 6858 C C . THR B 1 87 ? 4.551 -23.625 -1.1 1 98.81 87 THR B C 1
ATOM 6860 O O . THR B 1 87 ? 5.508 -23.469 -0.337 1 98.81 87 THR B O 1
ATOM 6863 N N . ARG B 1 88 ? 3.889 -22.625 -1.576 1 98.75 88 ARG B N 1
ATOM 6864 C CA . ARG B 1 88 ? 4.238 -21.25 -1.24 1 98.75 88 ARG B CA 1
ATOM 6865 C C . ARG B 1 88 ? 4.102 -21 0.258 1 98.75 88 ARG B C 1
ATOM 6867 O O . ARG B 1 88 ? 4.898 -20.266 0.847 1 98.75 88 ARG B O 1
ATOM 6874 N N . SER B 1 89 ? 3.033 -21.531 0.89 1 98.81 89 SER B N 1
ATOM 6875 C CA . SER B 1 89 ? 2.902 -21.406 2.338 1 98.81 89 SER B CA 1
ATOM 6876 C C . SER B 1 89 ? 4.086 -22.047 3.059 1 98.81 89 SER B C 1
ATOM 6878 O O . SER B 1 89 ? 4.551 -21.531 4.074 1 98.81 89 SER B O 1
ATOM 6880 N N . CYS B 1 90 ? 4.621 -23.125 2.508 1 98.88 90 CYS B N 1
ATOM 6881 C CA . CYS B 1 90 ? 5.781 -23.812 3.078 1 98.88 90 CYS B CA 1
ATOM 6882 C C . CYS B 1 90 ? 7.031 -22.953 2.959 1 98.88 90 CYS B C 1
ATOM 6884 O O . CYS B 1 90 ? 7.758 -22.766 3.938 1 98.88 90 CYS B O 1
ATOM 6886 N N . ILE B 1 91 ? 7.23 -22.375 1.795 1 98.75 91 ILE B N 1
ATOM 6887 C CA . ILE B 1 91 ? 8.414 -21.594 1.443 1 98.75 91 ILE B CA 1
ATOM 6888 C C . ILE B 1 91 ? 8.539 -20.406 2.379 1 98.75 91 ILE B C 1
ATOM 6890 O O . ILE B 1 91 ? 9.648 -20 2.746 1 98.75 91 ILE B O 1
ATOM 6894 N N . LEU B 1 92 ? 7.395 -19.891 2.828 1 98.88 92 LEU B N 1
ATOM 6895 C CA . LEU B 1 92 ? 7.414 -18.594 3.512 1 98.88 92 LEU B CA 1
ATOM 6896 C C . LEU B 1 92 ? 7.289 -18.781 5.02 1 98.88 92 LEU B C 1
ATOM 6898 O O . LEU B 1 92 ? 7.594 -17.859 5.789 1 98.88 92 LEU B O 1
ATOM 6902 N N . THR B 1 93 ? 6.863 -20 5.508 1 98.81 93 THR B N 1
ATOM 6903 C CA . THR B 1 93 ? 6.609 -20.141 6.938 1 98.81 93 THR B CA 1
ATOM 6904 C C . THR B 1 93 ? 7.539 -21.188 7.551 1 98.81 93 THR B C 1
ATOM 6906 O O . THR B 1 93 ? 7.723 -21.219 8.766 1 98.81 93 THR B O 1
ATOM 6909 N N . GLY B 1 94 ? 8.055 -22.094 6.676 1 98.88 94 GLY B N 1
ATOM 6910 C CA . GLY B 1 94 ? 8.867 -23.203 7.184 1 98.88 94 GLY B CA 1
ATOM 6911 C C . GLY B 1 94 ? 8.047 -24.297 7.832 1 98.88 94 GLY B C 1
ATOM 6912 O O . GLY B 1 94 ? 8.57 -25.109 8.602 1 98.88 94 GLY B O 1
ATOM 6913 N N . ARG B 1 95 ? 6.762 -24.344 7.539 1 98.81 95 ARG B N 1
ATOM 6914 C CA . ARG B 1 95 ? 5.832 -25.312 8.102 1 98.81 95 ARG B CA 1
ATOM 6915 C C . ARG B 1 95 ? 5.055 -26.031 6.996 1 98.81 95 ARG B C 1
ATOM 6917 O O . ARG B 1 95 ? 4.988 -25.547 5.863 1 98.81 95 ARG B O 1
ATOM 6924 N N . ASN B 1 96 ? 4.531 -27.203 7.332 1 98.88 96 ASN B N 1
ATOM 6925 C CA . ASN B 1 96 ? 3.77 -27.984 6.359 1 98.88 96 ASN B CA 1
ATOM 6926 C C . ASN B 1 96 ? 2.492 -27.266 5.941 1 98.88 96 ASN B C 1
ATOM 6928 O O . ASN B 1 96 ? 1.934 -26.484 6.715 1 98.88 96 ASN B O 1
ATOM 6932 N N . HIS B 1 97 ? 2.07 -27.578 4.723 1 98.75 97 HIS B N 1
ATOM 6933 C CA . HIS B 1 97 ? 0.978 -26.812 4.133 1 98.75 97 HIS B CA 1
ATOM 6934 C C . HIS B 1 97 ? -0.329 -27.047 4.883 1 98.75 97 HIS B C 1
ATOM 6936 O O . HIS B 1 97 ? -1.141 -26.141 5.027 1 98.75 97 HIS B O 1
ATOM 6942 N N . HIS B 1 98 ? -0.528 -28.266 5.473 1 98.69 98 HIS B N 1
ATOM 6943 C CA . HIS B 1 98 ? -1.73 -28.484 6.27 1 98.69 98 HIS B CA 1
ATOM 6944 C C . HIS B 1 98 ? -1.667 -27.734 7.594 1 98.69 98 HIS B C 1
ATOM 6946 O O . HIS B 1 98 ? -2.674 -27.203 8.055 1 98.69 98 HIS B O 1
ATOM 6952 N N . SER B 1 99 ? -0.477 -27.656 8.172 1 98.56 99 SER B N 1
ATOM 6953 C CA . SER B 1 99 ? -0.294 -26.859 9.367 1 98.56 99 SER B CA 1
ATOM 6954 C C . SER B 1 99 ? -0.65 -25.391 9.109 1 98.56 99 SER B C 1
ATOM 6956 O O . SER B 1 99 ? -1.058 -24.672 10.023 1 98.56 99 SER B O 1
ATOM 6958 N N . ASN B 1 100 ? -0.578 -25.016 7.902 1 98.62 100 ASN B N 1
ATOM 6959 C CA . ASN B 1 100 ? -0.853 -23.641 7.5 1 98.62 100 ASN B CA 1
ATOM 6960 C C . ASN B 1 100 ? -2.299 -23.469 7.043 1 98.62 100 ASN B C 1
ATOM 6962 O O . ASN B 1 100 ? -2.682 -22.406 6.566 1 98.62 100 ASN B O 1
ATOM 6966 N N . GLY B 1 101 ? -3.066 -24.5 7.066 1 97.88 101 GLY B N 1
ATOM 6967 C CA . GLY B 1 101 ? -4.438 -24.422 6.59 1 97.88 101 GLY B CA 1
ATOM 6968 C C . GLY B 1 101 ? -4.543 -24.406 5.074 1 97.88 101 GLY B C 1
ATOM 6969 O O . GLY B 1 101 ? -5.57 -24 4.523 1 97.88 101 GLY B O 1
ATOM 6970 N N . MET B 1 102 ? -3.504 -24.859 4.367 1 98.31 102 MET B N 1
ATOM 6971 C CA . MET B 1 102 ? -3.416 -24.719 2.918 1 98.31 102 MET B CA 1
ATOM 6972 C C . MET B 1 102 ? -3.309 -26.078 2.24 1 98.31 102 MET B C 1
ATOM 6974 O O . MET B 1 102 ? -2.381 -26.312 1.467 1 98.31 102 MET B O 1
ATOM 6978 N N . ALA B 1 103 ? -4.34 -26.922 2.473 1 97.88 103 ALA B N 1
ATOM 6979 C CA . ALA B 1 103 ? -4.344 -28.25 1.865 1 97.88 103 ALA B CA 1
ATOM 6980 C C . ALA B 1 103 ? -4.426 -28.156 0.344 1 97.88 103 ALA B C 1
ATOM 6982 O O . ALA B 1 103 ? -3.971 -29.062 -0.364 1 97.88 103 ALA B O 1
ATOM 6983 N N . ALA B 1 104 ? -4.992 -27.078 -0.13 1 97 104 ALA B N 1
ATOM 6984 C CA . ALA B 1 104 ? -5.145 -26.797 -1.552 1 97 104 ALA B CA 1
ATOM 6985 C C . ALA B 1 104 ? -5.141 -25.281 -1.802 1 97 104 ALA B C 1
ATOM 6987 O O . ALA B 1 104 ? -4.672 -24.516 -0.963 1 97 104 ALA B O 1
ATOM 6988 N N . ILE B 1 105 ? -5.527 -24.844 -2.982 1 96.5 105 ILE B N 1
ATOM 6989 C CA . ILE B 1 105 ? -5.617 -23.422 -3.254 1 96.5 105 ILE B CA 1
ATOM 6990 C C . ILE B 1 105 ? -6.785 -22.812 -2.477 1 96.5 105 ILE B C 1
ATOM 6992 O O . ILE B 1 105 ? -7.688 -23.547 -2.043 1 96.5 105 ILE B O 1
ATOM 6996 N N . THR B 1 106 ? -6.789 -21.578 -2.309 1 96 106 THR B N 1
ATOM 6997 C CA . THR B 1 106 ? -7.742 -20.906 -1.432 1 96 106 THR B CA 1
ATOM 6998 C C . THR B 1 106 ? -9.156 -20.984 -2.006 1 96 106 THR B C 1
ATOM 7000 O O . THR B 1 106 ? -10.133 -21.031 -1.258 1 96 106 THR B O 1
ATOM 7003 N N . GLU B 1 107 ? -9.32 -21.125 -3.287 1 94.69 107 GLU B N 1
ATOM 7004 C CA . GLU B 1 107 ? -10.609 -21.125 -3.973 1 94.69 107 GLU B CA 1
ATOM 7005 C C . GLU B 1 107 ? -11.367 -22.422 -3.729 1 94.69 107 GLU B C 1
ATOM 7007 O O . GLU B 1 107 ? -12.57 -22.516 -4.008 1 94.69 107 GLU B O 1
ATOM 7012 N N . ILE B 1 108 ? -10.648 -23.484 -3.191 1 95.62 108 ILE B N 1
ATOM 7013 C CA . ILE B 1 108 ? -11.328 -24.75 -2.945 1 95.62 108 ILE B CA 1
ATOM 7014 C C . ILE B 1 108 ? -11.109 -25.172 -1.498 1 95.62 108 ILE B C 1
ATOM 7016 O O . ILE B 1 108 ? -11.047 -26.375 -1.204 1 95.62 108 ILE B O 1
ATOM 7020 N N . SER B 1 109 ? -10.898 -24.188 -0.671 1 96.25 109 SER B N 1
ATOM 7021 C CA . SER B 1 109 ? -10.82 -24.469 0.757 1 96.25 109 SER B CA 1
ATOM 7022 C C . SER B 1 109 ? -12.133 -25.047 1.277 1 96.25 109 SER B C 1
ATOM 7024 O O . SER B 1 109 ? -13.195 -24.781 0.715 1 96.25 109 SER B O 1
ATOM 7026 N N . VAL B 1 110 ? -12.016 -25.891 2.283 1 95.75 110 VAL B N 1
ATOM 7027 C CA . VAL B 1 110 ? -13.164 -26.469 2.973 1 95.75 110 VAL B CA 1
ATOM 7028 C C . VAL B 1 110 ? -13 -26.297 4.48 1 95.75 110 VAL B C 1
ATOM 7030 O O . VAL B 1 110 ? -11.898 -26.047 4.969 1 95.75 110 VAL B O 1
ATOM 7033 N N . GLY B 1 111 ? -14.07 -26.359 5.211 1 95.81 111 GLY B N 1
ATOM 7034 C CA . GLY B 1 111 ? -14.156 -25.922 6.594 1 95.81 111 GLY B CA 1
ATOM 7035 C C . GLY B 1 111 ? -13.531 -26.906 7.574 1 95.81 111 GLY B C 1
ATOM 7036 O O . GLY B 1 111 ? -14.172 -27.312 8.539 1 95.81 111 GLY B O 1
ATOM 7037 N N . TYR B 1 112 ? -12.227 -27.281 7.414 1 96.5 112 TYR B N 1
ATOM 7038 C CA . TYR B 1 112 ? -11.453 -28.094 8.344 1 96.5 112 TYR B CA 1
ATOM 7039 C C . TYR B 1 112 ? -10.109 -27.438 8.656 1 96.5 112 TYR B C 1
ATOM 7041 O O . TYR B 1 112 ? -9.555 -26.719 7.824 1 96.5 112 TYR B O 1
ATOM 7049 N N . PRO B 1 113 ? -9.453 -27.625 9.789 1 95.62 113 PRO B N 1
ATOM 7050 C CA . PRO B 1 113 ? -8.25 -26.906 10.234 1 95.62 113 PRO B CA 1
ATOM 7051 C C . PRO B 1 113 ? -7.117 -26.969 9.219 1 95.62 113 PRO B C 1
ATOM 7053 O O . PRO B 1 113 ? -6.473 -25.953 8.938 1 95.62 113 PRO B O 1
ATOM 7056 N N . GLY B 1 114 ? -6.871 -28.062 8.617 1 97.38 114 GLY B N 1
ATOM 7057 C CA . GLY B 1 114 ? -5.773 -28.203 7.672 1 97.38 114 GLY B CA 1
ATOM 7058 C C . GLY B 1 114 ? -6.141 -27.781 6.262 1 97.38 114 GLY B C 1
ATOM 7059 O O . GLY B 1 114 ? -5.297 -27.797 5.367 1 97.38 114 GLY B O 1
ATOM 7060 N N . ARG B 1 115 ? -7.422 -27.266 6.055 1 97 115 ARG B N 1
ATOM 7061 C CA . ARG B 1 115 ? -7.898 -27.109 4.684 1 97 115 ARG B CA 1
ATOM 7062 C C . ARG B 1 115 ? -8.781 -25.875 4.543 1 97 115 ARG B C 1
ATOM 7064 O O . ARG B 1 115 ? -9.516 -25.734 3.564 1 97 115 ARG B O 1
ATOM 7071 N N . ASN B 1 116 ? -8.75 -24.906 5.48 1 96.81 116 ASN B N 1
ATOM 7072 C CA . ASN B 1 116 ? -9.719 -23.812 5.492 1 96.81 116 ASN B CA 1
ATOM 7073 C C . ASN B 1 116 ? -9.195 -22.594 4.738 1 96.81 116 ASN B C 1
ATOM 7075 O O . ASN B 1 116 ? -9.875 -21.578 4.648 1 96.81 116 ASN B O 1
ATOM 7079 N N . GLY B 1 117 ? -7.996 -22.641 4.223 1 97.12 117 GLY B N 1
ATOM 7080 C CA . GLY B 1 117 ? -7.457 -21.594 3.383 1 97.12 117 GLY B CA 1
ATOM 7081 C C . GLY B 1 117 ? -6.988 -20.375 4.172 1 97.12 117 GLY B C 1
ATOM 7082 O O . GLY B 1 117 ? -6.746 -19.312 3.6 1 97.12 117 GLY B O 1
ATOM 7083 N N . THR B 1 118 ? -6.82 -20.5 5.508 1 97 118 THR B N 1
ATOM 7084 C CA . THR B 1 118 ? -6.441 -19.391 6.371 1 97 118 THR B CA 1
ATOM 7085 C C . THR B 1 118 ? -5.152 -19.703 7.125 1 97 118 THR B C 1
ATOM 7087 O O . THR B 1 118 ? -5.164 -20.484 8.086 1 97 118 THR B O 1
ATOM 7090 N N . ILE B 1 119 ? -4.055 -19.094 6.715 1 98 119 ILE B N 1
ATOM 7091 C CA . ILE B 1 119 ? -2.803 -19.297 7.43 1 98 119 ILE B CA 1
ATOM 7092 C C . ILE B 1 119 ? -2.865 -18.625 8.797 1 98 119 ILE B C 1
ATOM 7094 O O . ILE B 1 119 ? -3.051 -17.406 8.883 1 98 119 ILE B O 1
ATOM 7098 N N . PRO B 1 120 ? -2.715 -19.375 9.875 1 96.62 120 PRO B N 1
ATOM 7099 C CA . PRO B 1 120 ? -2.816 -18.781 11.211 1 96.62 120 PRO B CA 1
ATOM 7100 C C . PRO B 1 120 ? -1.65 -17.844 11.523 1 96.62 120 PRO B C 1
ATOM 7102 O O . PRO B 1 120 ? -0.563 -18 10.961 1 96.62 120 PRO B O 1
ATOM 7105 N N . PHE B 1 121 ? -1.848 -16.891 12.43 1 96.5 121 PHE B N 1
ATOM 7106 C CA . PHE B 1 121 ? -0.796 -15.945 12.789 1 96.5 121 PHE B CA 1
ATOM 7107 C C . PHE B 1 121 ? 0.254 -16.609 13.664 1 96.5 121 PHE B C 1
ATOM 7109 O O . PHE B 1 121 ? 1.36 -16.094 13.828 1 96.5 121 PHE B O 1
ATOM 7116 N N . GLU B 1 122 ? -0.023 -17.75 14.211 1 97.25 122 GLU B N 1
ATOM 7117 C CA . GLU B 1 122 ? 0.939 -18.578 14.938 1 97.25 122 GLU B CA 1
ATOM 7118 C C . GLU B 1 122 ? 2.018 -19.109 14.008 1 97.25 122 GLU B C 1
ATOM 7120 O O . GLU B 1 122 ? 3.057 -19.594 14.461 1 97.25 122 GLU B O 1
ATOM 7125 N N . ASN B 1 123 ? 1.702 -19.094 12.773 1 98.25 123 ASN B N 1
ATOM 7126 C CA . ASN B 1 123 ? 2.668 -19.516 11.766 1 98.25 123 ASN B CA 1
ATOM 7127 C C . ASN B 1 123 ? 3.232 -18.328 10.992 1 98.25 123 ASN B C 1
ATOM 7129 O O . ASN B 1 123 ? 2.828 -18.062 9.859 1 98.25 123 ASN B O 1
ATOM 7133 N N . GLY B 1 124 ? 4.211 -17.703 11.641 1 98.5 124 GLY B N 1
ATOM 7134 C CA . GLY B 1 124 ? 4.77 -16.453 11.133 1 98.5 124 GLY B CA 1
ATOM 7135 C C . GLY B 1 124 ? 5.562 -16.641 9.852 1 98.5 124 GLY B C 1
ATOM 7136 O O . GLY B 1 124 ? 6.148 -17.703 9.625 1 98.5 124 GLY B O 1
ATOM 7137 N N . PHE B 1 125 ? 5.609 -15.633 8.992 1 98.81 125 PHE B N 1
ATOM 7138 C CA . PHE B 1 125 ? 6.309 -15.609 7.711 1 98.81 125 PHE B CA 1
ATOM 7139 C C . PHE B 1 125 ? 7.758 -15.18 7.891 1 98.81 125 PHE B C 1
ATOM 7141 O O . PHE B 1 125 ? 8.078 -14.445 8.828 1 98.81 125 PHE B O 1
ATOM 7148 N N . LEU B 1 126 ? 8.617 -15.625 7 1 98.88 126 LEU B N 1
ATOM 7149 C CA . LEU B 1 126 ? 10 -15.164 6.98 1 98.88 126 LEU B CA 1
ATOM 7150 C C . LEU B 1 126 ? 10.062 -13.641 6.887 1 98.88 126 LEU B C 1
ATOM 7152 O O . LEU B 1 126 ? 10.922 -13.016 7.508 1 98.88 126 LEU B O 1
ATOM 7156 N N . SER B 1 127 ? 9.156 -12.984 6.098 1 98.81 127 SER B N 1
ATOM 7157 C CA . SER B 1 127 ? 9.094 -11.539 5.969 1 98.81 127 SER B CA 1
ATOM 7158 C C . SER B 1 127 ? 8.875 -10.867 7.324 1 98.81 127 SER B C 1
ATOM 7160 O O . SER B 1 127 ? 9.508 -9.859 7.633 1 98.81 127 SER B O 1
ATOM 7162 N N . GLU B 1 128 ? 7.938 -11.414 8.125 1 98.38 128 GLU B N 1
ATOM 7163 C CA . GLU B 1 128 ? 7.684 -10.883 9.461 1 98.38 128 GLU B CA 1
ATOM 7164 C C . GLU B 1 128 ? 8.914 -11.016 10.352 1 98.38 128 GLU B C 1
ATOM 7166 O O . GLU B 1 128 ? 9.242 -10.102 11.117 1 98.38 128 GLU B O 1
ATOM 7171 N N . MET B 1 129 ? 9.609 -12.133 10.258 1 98.5 129 MET B N 1
ATOM 7172 C CA . MET B 1 129 ? 10.805 -12.398 11.055 1 98.5 129 MET B CA 1
ATOM 7173 C C . MET B 1 129 ? 11.922 -11.43 10.695 1 98.5 129 MET B C 1
ATOM 7175 O O . MET B 1 129 ? 12.531 -10.812 11.57 1 98.5 129 MET B O 1
ATOM 7179 N N . LEU B 1 130 ? 12.148 -11.266 9.422 1 98.5 130 LEU B N 1
ATOM 7180 C CA . LEU B 1 130 ? 13.289 -10.469 8.961 1 98.5 130 LEU B CA 1
ATOM 7181 C C . LEU B 1 130 ? 13.008 -8.977 9.117 1 98.5 130 LEU B C 1
ATOM 7183 O O . LEU B 1 130 ? 13.922 -8.195 9.359 1 98.5 130 LEU B O 1
ATOM 7187 N N . ALA B 1 131 ? 11.734 -8.578 8.961 1 97.19 131 ALA B N 1
ATOM 7188 C CA . ALA B 1 131 ? 11.383 -7.188 9.25 1 97.19 131 ALA B CA 1
ATOM 7189 C C . ALA B 1 131 ? 11.789 -6.809 10.672 1 97.19 131 ALA B C 1
ATOM 7191 O O . ALA B 1 131 ? 12.258 -5.691 10.914 1 97.19 131 ALA B O 1
ATOM 7192 N N . GLY B 1 132 ? 11.695 -7.738 11.578 1 95.25 132 GLY B N 1
ATOM 7193 C CA . GLY B 1 132 ? 12.07 -7.512 12.961 1 95.25 132 GLY B CA 1
ATOM 7194 C C . GLY B 1 132 ? 13.57 -7.406 13.172 1 95.25 132 GLY B C 1
ATOM 7195 O O . GLY B 1 132 ? 14.023 -6.984 14.234 1 95.25 132 GLY B O 1
ATOM 7196 N N . HIS B 1 133 ? 14.305 -7.703 12.164 1 96.81 133 HIS B N 1
ATOM 7197 C CA . HIS B 1 133 ? 15.758 -7.625 12.242 1 96.81 133 HIS B CA 1
ATOM 7198 C C . HIS B 1 133 ? 16.312 -6.551 11.312 1 96.81 133 HIS B C 1
ATOM 7200 O O . HIS B 1 133 ? 17.469 -6.605 10.906 1 96.81 133 HIS B O 1
ATOM 7206 N N . GLY B 1 134 ? 15.469 -5.621 10.914 1 96.5 134 GLY B N 1
ATOM 7207 C CA . GLY B 1 134 ? 15.891 -4.402 10.25 1 96.5 134 GLY B CA 1
ATOM 7208 C C . GLY B 1 134 ? 15.984 -4.551 8.742 1 96.5 134 GLY B C 1
ATOM 7209 O O . GLY B 1 134 ? 16.609 -3.723 8.07 1 96.5 134 GLY B O 1
ATOM 7210 N N . TYR B 1 135 ? 15.383 -5.613 8.125 1 98.38 135 TYR B N 1
ATOM 7211 C CA . TYR B 1 135 ? 15.398 -5.824 6.684 1 98.38 135 TYR B CA 1
ATOM 7212 C C . TYR B 1 135 ? 14.328 -4.984 5.996 1 98.38 135 TYR B C 1
ATOM 7214 O O . TYR B 1 135 ? 13.266 -4.73 6.57 1 98.38 135 TYR B O 1
ATOM 7222 N N . ASN B 1 136 ? 14.656 -4.539 4.777 1 98.5 136 ASN B N 1
ATOM 7223 C CA . ASN B 1 136 ? 13.555 -4.305 3.852 1 98.5 136 ASN B CA 1
ATOM 7224 C C . ASN B 1 136 ? 12.953 -5.613 3.354 1 98.5 136 ASN B C 1
ATOM 7226 O O . ASN B 1 136 ? 13.68 -6.582 3.105 1 98.5 136 ASN B O 1
ATOM 7230 N N . THR B 1 137 ? 11.672 -5.652 3.246 1 98.81 137 THR B N 1
ATOM 7231 C CA . THR B 1 137 ? 11 -6.855 2.773 1 98.81 137 THR B CA 1
ATOM 7232 C C . THR B 1 137 ? 10.055 -6.531 1.618 1 98.81 137 THR B C 1
ATOM 7234 O O . THR B 1 137 ? 9.195 -5.652 1.736 1 98.81 137 THR B O 1
ATOM 7237 N N . TYR B 1 138 ? 10.219 -7.215 0.459 1 98.88 138 TYR B N 1
ATOM 7238 C CA . TYR B 1 138 ? 9.477 -6.945 -0.768 1 98.88 138 TYR B CA 1
ATOM 7239 C C . TYR B 1 138 ? 8.828 -8.211 -1.303 1 98.88 138 TYR B C 1
ATOM 7241 O O . TYR B 1 138 ? 9.445 -9.281 -1.303 1 98.88 138 TYR B O 1
ATOM 7249 N N . CYS B 1 139 ? 7.562 -8.109 -1.649 1 98.94 139 CYS B N 1
ATOM 7250 C CA . CYS B 1 139 ? 6.859 -9.148 -2.391 1 98.94 139 CYS B CA 1
ATOM 7251 C C . CYS B 1 139 ? 6.516 -8.68 -3.799 1 98.94 139 CYS B C 1
ATOM 7253 O O . CYS B 1 139 ? 5.789 -7.695 -3.969 1 98.94 139 CYS B O 1
ATOM 7255 N N . VAL B 1 140 ? 7.062 -9.352 -4.832 1 98.88 140 VAL B N 1
ATOM 7256 C CA . VAL B 1 140 ? 6.812 -8.977 -6.219 1 98.88 140 VAL B CA 1
ATOM 7257 C C . VAL B 1 140 ? 6.301 -10.195 -6.996 1 98.88 140 VAL B C 1
ATOM 7259 O O . VAL B 1 140 ? 6.992 -11.211 -7.098 1 98.88 140 VAL B O 1
ATOM 7262 N N . GLY B 1 141 ? 5.086 -10.031 -7.504 1 98.75 141 GLY B N 1
ATOM 7263 C CA . GLY B 1 141 ? 4.504 -11.086 -8.32 1 98.75 141 GLY B CA 1
ATOM 7264 C C . GLY B 1 141 ? 3.377 -11.828 -7.625 1 98.75 141 GLY B C 1
ATOM 7265 O O . GLY B 1 141 ? 2.537 -11.211 -6.965 1 98.75 141 GLY B O 1
ATOM 7266 N N . LYS B 1 142 ? 3.279 -13.18 -7.785 1 98.5 142 LYS B N 1
ATOM 7267 C CA . LYS B 1 142 ? 2.176 -14.023 -7.336 1 98.5 142 LYS B CA 1
ATOM 7268 C C . LYS B 1 142 ? 2.186 -14.18 -5.816 1 98.5 142 LYS B C 1
ATOM 7270 O O . LYS B 1 142 ? 3.221 -14.5 -5.227 1 98.5 142 LYS B O 1
ATOM 7275 N N . TRP B 1 143 ? 1.007 -13.922 -5.18 1 98.56 143 TRP B N 1
ATOM 7276 C CA . TRP B 1 143 ? 0.811 -14.141 -3.75 1 98.56 143 TRP B CA 1
ATOM 7277 C C . TRP B 1 143 ? 0.059 -15.438 -3.496 1 98.56 143 TRP B C 1
ATOM 7279 O O . TRP B 1 143 ? 0.673 -16.484 -3.232 1 98.56 143 TRP B O 1
ATOM 7289 N N . HIS B 1 144 ? -1.189 -15.547 -3.758 1 98.31 144 HIS B N 1
ATOM 7290 C CA . HIS B 1 144 ? -2.107 -16.688 -3.76 1 98.31 144 HIS B CA 1
ATOM 7291 C C . HIS B 1 144 ? -2.205 -17.312 -2.375 1 98.31 144 HIS B C 1
ATOM 7293 O O . HIS B 1 144 ? -2.299 -18.547 -2.252 1 98.31 144 HIS B O 1
ATOM 7299 N N . LEU B 1 145 ? -2.162 -16.484 -1.233 1 98.62 145 LEU B N 1
ATOM 7300 C CA . LEU B 1 145 ? -2.201 -17.031 0.118 1 98.62 145 LEU B CA 1
ATOM 7301 C C . LEU B 1 145 ? -3.312 -16.375 0.936 1 98.62 145 LEU B C 1
ATOM 7303 O O . LEU B 1 145 ? -3.545 -16.766 2.086 1 98.62 145 LEU B O 1
ATOM 7307 N N . THR B 1 146 ? -3.963 -15.391 0.37 1 97.75 146 THR B N 1
ATOM 7308 C CA . THR B 1 146 ? -5.113 -14.766 1.016 1 97.75 146 THR B CA 1
ATOM 7309 C C . THR B 1 146 ? -6.395 -15.516 0.68 1 97.75 146 THR B C 1
ATOM 7311 O O . THR B 1 146 ? -6.629 -15.875 -0.476 1 97.75 146 THR B O 1
ATOM 7314 N N . PRO B 1 147 ? -7.242 -15.797 1.731 1 96.44 147 PRO B N 1
ATOM 7315 C CA . PRO B 1 147 ? -8.539 -16.359 1.349 1 96.44 147 PRO B CA 1
ATOM 7316 C C . PRO B 1 147 ? -9.195 -15.602 0.198 1 96.44 147 PRO B C 1
ATOM 7318 O O . PRO B 1 147 ? -9.266 -14.367 0.225 1 96.44 147 PRO B O 1
ATOM 7321 N N . ALA B 1 148 ? -9.641 -16.359 -0.774 1 94 148 ALA B N 1
ATOM 7322 C CA . ALA B 1 148 ? -10.156 -15.773 -2.01 1 94 148 ALA B CA 1
ATOM 7323 C C . ALA B 1 148 ? -11.25 -14.75 -1.718 1 94 148 ALA B C 1
ATOM 7325 O O . ALA B 1 148 ? -11.352 -13.727 -2.4 1 94 148 ALA B O 1
ATOM 7326 N N . GLU B 1 149 ? -12.023 -14.961 -0.653 1 94.56 149 GLU B N 1
ATOM 7327 C CA . GLU B 1 149 ? -13.164 -14.117 -0.31 1 94.56 149 GLU B CA 1
ATOM 7328 C C . GLU B 1 149 ? -12.711 -12.82 0.357 1 94.56 149 GLU B C 1
ATOM 7330 O O . GLU B 1 149 ? -13.523 -11.914 0.575 1 94.56 149 GLU B O 1
ATOM 7335 N N . GLN B 1 150 ? -11.406 -12.68 0.583 1 95.69 150 GLN B N 1
ATOM 7336 C CA . GLN B 1 150 ? -10.891 -11.516 1.295 1 95.69 150 GLN B CA 1
ATOM 7337 C C . GLN B 1 150 ? -9.969 -10.688 0.401 1 95.69 150 GLN B C 1
ATOM 7339 O O . GLN B 1 150 ? -9.273 -9.789 0.879 1 95.69 150 GLN B O 1
ATOM 7344 N N . THR B 1 151 ? -9.93 -10.93 -0.895 1 95.81 151 THR B N 1
ATOM 7345 C CA . THR B 1 151 ? -9.008 -10.258 -1.801 1 95.81 151 THR B CA 1
ATOM 7346 C C . THR B 1 151 ? -9.672 -9.031 -2.434 1 95.81 151 THR B C 1
ATOM 7348 O O . THR B 1 151 ? -9.289 -8.617 -3.529 1 95.81 151 THR B O 1
ATOM 7351 N N . SER B 1 152 ? -10.609 -8.398 -1.77 1 95.5 152 SER B N 1
ATOM 7352 C CA . SER B 1 152 ? -11.328 -7.238 -2.285 1 95.5 152 SER B CA 1
ATOM 7353 C C . SER B 1 152 ? -10.977 -5.977 -1.504 1 95.5 152 SER B C 1
ATOM 7355 O O . SER B 1 152 ? -10.266 -6.043 -0.495 1 95.5 152 SER B O 1
ATOM 7357 N N . ALA B 1 153 ? -11.531 -4.867 -1.948 1 96.38 153 ALA B N 1
ATOM 7358 C CA . ALA B 1 153 ? -11.289 -3.58 -1.301 1 96.38 153 ALA B CA 1
ATOM 7359 C C . ALA B 1 153 ? -11.922 -3.539 0.089 1 96.38 153 ALA B C 1
ATOM 7361 O O . ALA B 1 153 ? -11.586 -2.676 0.904 1 96.38 153 ALA B O 1
ATOM 7362 N N . ALA B 1 154 ? -12.812 -4.488 0.385 1 96.19 154 ALA B N 1
ATOM 7363 C CA . ALA B 1 154 ? -13.414 -4.539 1.713 1 96.19 154 ALA B CA 1
ATOM 7364 C C . ALA B 1 154 ? -12.477 -5.199 2.719 1 96.19 154 ALA B C 1
ATOM 7366 O O . ALA B 1 154 ? -12.672 -5.082 3.932 1 96.19 154 ALA B O 1
ATOM 7367 N N . GLY B 1 155 ? -11.477 -5.836 2.229 1 94.31 155 GLY B N 1
ATOM 7368 C CA . GLY B 1 155 ? -10.57 -6.531 3.131 1 94.31 155 GLY B CA 1
ATOM 7369 C C . GLY B 1 155 ? -11.242 -7.668 3.885 1 94.31 155 GLY B C 1
ATOM 7370 O O . GLY B 1 155 ? -12.195 -8.266 3.393 1 94.31 155 GLY B O 1
ATOM 7371 N N . PRO B 1 156 ? -10.664 -8.047 5.133 1 95.12 156 PRO B N 1
ATOM 7372 C CA . PRO B 1 156 ? -9.531 -7.43 5.832 1 95.12 156 PRO B CA 1
ATOM 7373 C C . PRO B 1 156 ? -8.203 -7.625 5.094 1 95.12 156 PRO B C 1
ATOM 7375 O O . PRO B 1 156 ? -8.055 -8.578 4.324 1 95.12 156 PRO B O 1
ATOM 7378 N N . TYR B 1 157 ? -7.219 -6.75 5.383 1 97.06 157 TYR B N 1
ATOM 7379 C CA . TYR B 1 157 ? -5.957 -6.73 4.652 1 97.06 157 TYR B CA 1
ATOM 7380 C C . TYR B 1 157 ? -4.875 -7.484 5.414 1 97.06 157 TYR B C 1
ATOM 7382 O O . TYR B 1 157 ? -3.742 -7.605 4.938 1 97.06 157 TYR B O 1
ATOM 7390 N N . SER B 1 158 ? -5.172 -8.062 6.559 1 96 158 SER B N 1
ATOM 7391 C CA . SER B 1 158 ? -4.199 -8.648 7.477 1 96 158 SER B CA 1
ATOM 7392 C C . SER B 1 158 ? -3.52 -9.867 6.859 1 96 158 SER B C 1
ATOM 7394 O O . SER B 1 158 ? -2.484 -10.32 7.348 1 96 158 SER B O 1
ATOM 7396 N N . ARG B 1 159 ? -4.098 -10.414 5.773 1 97.25 159 ARG B N 1
ATOM 7397 C CA . ARG B 1 159 ? -3.482 -11.578 5.141 1 97.25 159 ARG B CA 1
ATOM 7398 C C . ARG B 1 159 ? -3.096 -11.273 3.697 1 97.25 159 ARG B C 1
ATOM 7400 O O . ARG B 1 159 ? -2.867 -12.195 2.904 1 97.25 159 ARG B O 1
ATOM 7407 N N . TRP B 1 160 ? -3.172 -9.977 3.309 1 98.31 160 TRP B N 1
ATOM 7408 C CA . TRP B 1 160 ? -2.461 -9.508 2.125 1 98.31 160 TRP B CA 1
ATOM 7409 C C . TRP B 1 160 ? -0.957 -9.469 2.375 1 98.31 160 TRP B C 1
ATOM 7411 O O . TRP B 1 160 ? -0.504 -9.648 3.506 1 98.31 160 TRP B O 1
ATOM 7421 N N . PRO B 1 161 ? -0.117 -9.227 1.366 1 98.69 161 PRO B N 1
ATOM 7422 C CA . PRO B 1 161 ? 1.331 -9.234 1.588 1 98.69 161 PRO B CA 1
ATOM 7423 C C . PRO B 1 161 ? 1.769 -8.234 2.652 1 98.69 161 PRO B C 1
ATOM 7425 O O . PRO B 1 161 ? 2.553 -8.57 3.543 1 98.69 161 PRO B O 1
ATOM 7428 N N . LEU B 1 162 ? 1.223 -6.996 2.678 1 98.5 162 LEU B N 1
ATOM 7429 C CA . LEU B 1 162 ? 1.63 -5.98 3.641 1 98.5 162 LEU B CA 1
ATOM 7430 C C . LEU B 1 162 ? 1.18 -6.355 5.047 1 98.5 162 LEU B C 1
ATOM 7432 O O . LEU B 1 162 ? 1.724 -5.848 6.035 1 98.5 162 LEU B O 1
ATOM 7436 N N . GLY B 1 163 ? 0.182 -7.207 5.172 1 97.62 163 GLY B N 1
ATOM 7437 C CA . GLY B 1 163 ? -0.283 -7.672 6.469 1 97.62 163 GLY B CA 1
ATOM 7438 C C . GLY B 1 163 ? 0.541 -8.82 7.023 1 97.62 163 GLY B C 1
ATOM 7439 O O . GLY B 1 163 ? 0.353 -9.227 8.172 1 97.62 163 GLY B O 1
ATOM 7440 N N . ARG B 1 164 ? 1.443 -9.352 6.195 1 98.31 164 ARG B N 1
ATOM 7441 C CA . ARG B 1 164 ? 2.238 -10.508 6.609 1 98.31 164 ARG B CA 1
ATOM 7442 C C . ARG B 1 164 ? 3.73 -10.195 6.531 1 98.31 164 ARG B C 1
ATOM 7444 O O . ARG B 1 164 ? 4.531 -11.062 6.176 1 98.31 164 ARG B O 1
ATOM 7451 N N . GLY B 1 165 ? 4.133 -9.016 6.777 1 98.06 165 GLY B N 1
ATOM 7452 C CA . GLY B 1 165 ? 5.516 -8.664 7.051 1 98.06 165 GLY B CA 1
ATOM 7453 C C . GLY B 1 165 ? 6.207 -8.008 5.871 1 98.06 165 GLY B C 1
ATOM 7454 O O . GLY B 1 165 ? 7.316 -7.484 6.008 1 98.06 165 GLY B O 1
ATOM 7455 N N . PHE B 1 166 ? 5.57 -7.961 4.684 1 98.75 166 PHE B N 1
ATOM 7456 C CA . PHE B 1 166 ? 6.172 -7.266 3.553 1 98.75 166 PHE B CA 1
ATOM 7457 C C . PHE B 1 166 ? 5.902 -5.77 3.627 1 98.75 166 PHE B C 1
ATOM 7459 O O . PHE B 1 166 ? 4.797 -5.352 3.977 1 98.75 166 PHE B O 1
ATOM 7466 N N . GLU B 1 167 ? 6.926 -4.984 3.307 1 98.38 167 GLU B N 1
ATOM 7467 C CA . GLU B 1 167 ? 6.832 -3.531 3.365 1 98.38 167 GLU B CA 1
ATOM 7468 C C . GLU B 1 167 ? 6.285 -2.959 2.061 1 98.38 167 GLU B C 1
ATOM 7470 O O . GLU B 1 167 ? 5.664 -1.893 2.055 1 98.38 167 GLU B O 1
ATOM 7475 N N . ARG B 1 168 ? 6.562 -3.66 0.93 1 98.5 168 ARG B N 1
ATOM 7476 C CA . ARG B 1 168 ? 6.082 -3.289 -0.396 1 98.5 168 ARG B CA 1
ATOM 7477 C C . ARG B 1 168 ? 5.574 -4.512 -1.156 1 98.5 168 ARG B C 1
ATOM 7479 O O . ARG B 1 168 ? 6.074 -5.621 -0.958 1 98.5 168 ARG B O 1
ATOM 7486 N N . TYR B 1 169 ? 4.57 -4.18 -2.014 1 98.81 169 TYR B N 1
ATOM 7487 C CA . TYR B 1 169 ? 4.027 -5.262 -2.83 1 98.81 169 TYR B CA 1
ATOM 7488 C C . TYR B 1 169 ? 3.666 -4.762 -4.223 1 98.81 169 TYR B C 1
ATOM 7490 O O . TYR B 1 169 ? 3.158 -3.65 -4.379 1 98.81 169 TYR B O 1
ATOM 7498 N N . TYR B 1 170 ? 3.91 -5.57 -5.277 1 98.81 170 TYR B N 1
ATOM 7499 C CA . TYR B 1 170 ? 3.426 -5.379 -6.641 1 98.81 170 TYR B CA 1
ATOM 7500 C C . TYR B 1 170 ? 3.207 -6.719 -7.332 1 98.81 170 TYR B C 1
ATOM 7502 O O . TYR B 1 170 ? 4.145 -7.508 -7.48 1 98.81 170 TYR B O 1
ATOM 7510 N N . GLY B 1 171 ? 2.02 -7 -7.688 1 98.62 171 GLY B N 1
ATOM 7511 C CA . GLY B 1 171 ? 1.722 -8.273 -8.328 1 98.62 171 GLY B CA 1
ATOM 7512 C C . GLY B 1 171 ? 0.242 -8.602 -8.336 1 98.62 171 GLY B C 1
ATOM 7513 O O . GLY B 1 171 ? -0.598 -7.727 -8.539 1 98.62 171 GLY B O 1
ATOM 7514 N N . PHE B 1 172 ? -0.1 -9.914 -8.32 1 97.81 172 PHE B N 1
ATOM 7515 C CA . PHE B 1 172 ? -1.49 -10.352 -8.336 1 97.81 172 PHE B CA 1
ATOM 7516 C C . PHE B 1 172 ? -1.766 -11.32 -7.191 1 97.81 172 PHE B C 1
ATOM 7518 O O . PHE B 1 172 ? -0.9 -12.117 -6.828 1 97.81 172 PHE B O 1
ATOM 7525 N N . LEU B 1 173 ? -2.949 -11.273 -6.617 1 97.38 173 LEU B N 1
ATOM 7526 C CA . LEU B 1 173 ? -3.279 -11.977 -5.383 1 97.38 173 LEU B CA 1
ATOM 7527 C C . LEU B 1 173 ? -3.777 -13.391 -5.676 1 97.38 173 LEU B C 1
ATOM 7529 O O . LEU B 1 173 ? -3.68 -14.281 -4.828 1 97.38 173 LEU B O 1
ATOM 7533 N N . GLY B 1 174 ? -4.23 -13.641 -6.883 1 95.56 174 GLY B N 1
ATOM 7534 C CA . GLY B 1 174 ? -4.875 -14.898 -7.215 1 95.56 174 GLY B CA 1
ATOM 7535 C C . GLY B 1 174 ? -3.906 -15.945 -7.734 1 95.56 174 GLY B C 1
ATOM 7536 O O . GLY B 1 174 ? -2.695 -15.828 -7.539 1 95.56 174 GLY B O 1
ATOM 7537 N N . GLY B 1 175 ? -4.457 -17.062 -8.281 1 95 175 GLY B N 1
ATOM 7538 C CA . GLY B 1 175 ? -3.691 -18.234 -8.68 1 95 175 GLY B CA 1
ATOM 7539 C C . GLY B 1 175 ? -3.008 -18.062 -10.023 1 95 175 GLY B C 1
ATOM 7540 O O . GLY B 1 175 ? -1.994 -18.719 -10.289 1 95 175 GLY B O 1
ATOM 7541 N N . ASP B 1 176 ? -3.564 -17.297 -10.844 1 94 176 ASP B N 1
ATOM 7542 C CA . ASP B 1 176 ? -3.012 -17 -12.156 1 94 176 ASP B CA 1
ATOM 7543 C C . ASP B 1 176 ? -3.545 -15.664 -12.68 1 94 176 ASP B C 1
ATOM 7545 O O . ASP B 1 176 ? -4.402 -15.039 -12.055 1 94 176 ASP B O 1
ATOM 7549 N N . THR B 1 177 ? -2.896 -15.188 -13.688 1 96.19 177 THR B N 1
ATOM 7550 C CA . THR B 1 177 ? -3.344 -13.969 -14.352 1 96.19 177 THR B CA 1
ATOM 7551 C C . THR B 1 177 ? -2.855 -13.93 -15.797 1 96.19 177 THR B C 1
ATOM 7553 O O . THR B 1 177 ? -1.917 -14.641 -16.156 1 96.19 177 THR B O 1
ATOM 7556 N N . HIS B 1 178 ? -3.596 -13.203 -16.609 1 96.81 178 HIS B N 1
ATOM 7557 C CA . HIS B 1 178 ? -3.162 -12.969 -17.984 1 96.81 178 HIS B CA 1
ATOM 7558 C C . HIS B 1 178 ? -1.847 -12.195 -18.031 1 96.81 178 HIS B C 1
ATOM 7560 O O . HIS B 1 178 ? -1.667 -11.227 -17.297 1 96.81 178 HIS B O 1
ATOM 7566 N N . GLN B 1 179 ? -0.904 -12.625 -18.875 1 98.06 179 GLN B N 1
ATOM 7567 C CA . GLN B 1 179 ? 0.427 -12.031 -18.859 1 98.06 179 GLN B CA 1
ATOM 7568 C C . GLN B 1 179 ? 0.447 -10.695 -19.594 1 98.06 179 GLN B C 1
ATOM 7570 O O . GLN B 1 179 ? 1.381 -9.906 -19.438 1 98.06 179 GLN B O 1
ATOM 7575 N N . TYR B 1 180 ? -0.567 -10.438 -20.453 1 97.62 180 TYR B N 1
ATOM 7576 C CA . TYR B 1 180 ? -0.692 -9.172 -21.172 1 97.62 180 TYR B CA 1
ATOM 7577 C C . TYR B 1 180 ? -1.762 -8.289 -20.531 1 97.62 180 TYR B C 1
ATOM 7579 O O . TYR B 1 180 ? -1.728 -7.066 -20.672 1 97.62 180 TYR B O 1
ATOM 7587 N N . TYR B 1 181 ? -2.777 -8.867 -19.906 1 96.25 181 TYR B N 1
ATOM 7588 C CA . TYR B 1 181 ? -3.865 -8.195 -19.203 1 96.25 181 TYR B CA 1
ATOM 7589 C C . TYR B 1 181 ? -3.953 -8.672 -17.766 1 96.25 181 TYR B C 1
ATOM 7591 O O . TYR B 1 181 ? -4.969 -9.227 -17.344 1 96.25 181 TYR B O 1
ATOM 7599 N N . PRO B 1 182 ? -2.943 -8.391 -16.938 1 96.88 182 PRO B N 1
ATOM 7600 C CA . PRO B 1 182 ? -2.918 -8.93 -15.57 1 96.88 182 PRO B CA 1
ATOM 7601 C C . PRO B 1 182 ? -3.854 -8.18 -14.625 1 96.88 182 PRO B C 1
ATOM 7603 O O . PRO B 1 182 ? -4.137 -6.996 -14.836 1 96.88 182 PRO B O 1
ATOM 7606 N N . ASP B 1 183 ? -4.332 -8.859 -13.648 1 95.06 183 ASP B N 1
ATOM 7607 C CA . ASP B 1 183 ? -5.004 -8.258 -12.5 1 95.06 183 ASP B CA 1
ATOM 7608 C C . ASP B 1 183 ? -3.996 -7.801 -11.445 1 95.06 183 ASP B C 1
ATOM 7610 O O . ASP B 1 183 ? -3.736 -8.516 -10.477 1 95.06 183 ASP B O 1
ATOM 7614 N N . LEU B 1 184 ? -3.617 -6.516 -11.484 1 97 184 LEU B N 1
ATOM 7615 C CA . LEU B 1 184 ? -2.459 -6.062 -10.719 1 97 184 LEU B CA 1
ATOM 7616 C C . LEU B 1 184 ? -2.893 -5.328 -9.461 1 97 184 LEU B C 1
ATOM 7618 O O . LEU B 1 184 ? -3.875 -4.586 -9.477 1 97 184 LEU B O 1
ATOM 7622 N N . VAL B 1 185 ? -2.166 -5.551 -8.414 1 97.94 185 VAL B N 1
ATOM 7623 C CA . VAL B 1 185 ? -2.264 -4.836 -7.145 1 97.94 185 VAL B CA 1
ATOM 7624 C C . VAL B 1 185 ? -0.922 -4.191 -6.812 1 97.94 185 VAL B C 1
ATOM 7626 O O . VAL B 1 185 ? 0.131 -4.809 -6.977 1 97.94 185 VAL B O 1
ATOM 7629 N N . HIS B 1 186 ? -0.852 -2.953 -6.504 1 98.5 186 HIS B N 1
ATOM 7630 C CA . HIS B 1 186 ? 0.289 -2.258 -5.914 1 98.5 186 HIS B CA 1
ATOM 7631 C C . HIS B 1 186 ? 0.025 -1.899 -4.457 1 98.5 186 HIS B C 1
ATOM 7633 O O . HIS B 1 186 ? -0.87 -1.104 -4.16 1 98.5 186 HIS B O 1
ATOM 7639 N N . ASP B 1 187 ? 0.805 -2.549 -3.576 1 98.5 187 ASP B N 1
ATOM 7640 C CA . ASP B 1 187 ? 0.555 -2.482 -2.139 1 98.5 187 ASP B CA 1
ATOM 7641 C C . ASP B 1 187 ? -0.864 -2.939 -1.806 1 98.5 187 ASP B C 1
ATOM 7643 O O . ASP B 1 187 ? -1.204 -4.109 -1.993 1 98.5 187 ASP B O 1
ATOM 7647 N N . ASN B 1 188 ? -1.822 -1.985 -1.396 1 98.38 188 ASN B N 1
ATOM 7648 C CA . ASN B 1 188 ? -3.141 -2.426 -0.952 1 98.38 188 ASN B CA 1
ATOM 7649 C C . ASN B 1 188 ? -4.234 -1.976 -1.915 1 98.38 188 ASN B C 1
ATOM 7651 O O . ASN B 1 188 ? -5.41 -1.927 -1.547 1 98.38 188 ASN B O 1
ATOM 7655 N N . HIS B 1 189 ? -3.857 -1.65 -3.26 1 97.25 189 HIS B N 1
ATOM 7656 C CA . HIS B 1 189 ? -4.914 -1.24 -4.18 1 97.25 189 HIS B CA 1
ATOM 7657 C C . HIS B 1 189 ? -4.66 -1.774 -5.582 1 97.25 189 HIS B C 1
ATOM 7659 O O . HIS B 1 189 ? -3.512 -1.989 -5.973 1 97.25 189 HIS B O 1
ATOM 7665 N N . GLN B 1 190 ? -5.699 -1.956 -6.309 1 95.31 190 GLN B N 1
ATOM 7666 C CA . GLN B 1 190 ? -5.609 -2.434 -7.688 1 95.31 190 GLN B CA 1
ATOM 7667 C C . GLN B 1 190 ? -5.102 -1.339 -8.617 1 95.31 190 GLN B C 1
ATOM 7669 O O . GLN B 1 190 ? -5.434 -0.165 -8.445 1 95.31 190 GLN B O 1
ATOM 7674 N N . VAL B 1 191 ? -4.297 -1.726 -9.57 1 96.12 191 VAL B N 1
ATOM 7675 C CA . VAL B 1 191 ? -3.771 -0.778 -10.547 1 96.12 191 VAL B CA 1
ATOM 7676 C C . VAL B 1 191 ? -3.863 -1.375 -11.953 1 96.12 191 VAL B C 1
ATOM 7678 O O . VAL B 1 191 ? -4.02 -2.588 -12.102 1 96.12 191 VAL B O 1
ATOM 7681 N N . ARG B 1 192 ? -3.789 -0.564 -13 1 93.5 192 ARG B N 1
ATOM 7682 C CA . ARG B 1 192 ? -3.668 -0.988 -14.391 1 93.5 192 ARG B CA 1
ATOM 7683 C C . ARG B 1 192 ? -2.209 -1.231 -14.766 1 93.5 192 ARG B C 1
ATOM 7685 O O . ARG B 1 192 ? -1.307 -0.616 -14.188 1 93.5 192 ARG B O 1
ATOM 7692 N N . PRO B 1 193 ? -2 -2.189 -15.719 1 95.94 193 PRO B N 1
ATOM 7693 C CA . PRO B 1 193 ? -0.629 -2.287 -16.219 1 95.94 193 PRO B CA 1
ATOM 7694 C C . PRO B 1 193 ? -0.129 -0.979 -16.828 1 95.94 193 PRO B C 1
ATOM 7696 O O . PRO B 1 193 ? -0.924 -0.194 -17.359 1 95.94 193 PRO B O 1
ATOM 7699 N N . PRO B 1 194 ? 1.156 -0.704 -16.797 1 95.5 194 PRO B N 1
ATOM 7700 C CA . PRO B 1 194 ? 1.705 0.573 -17.266 1 95.5 194 PRO B CA 1
ATOM 7701 C C . PRO B 1 194 ? 1.672 0.711 -18.781 1 95.5 194 PRO B C 1
ATOM 7703 O O . PRO B 1 194 ? 1.844 1.813 -19.312 1 95.5 194 PRO B O 1
ATOM 7706 N N . LYS B 1 195 ? 1.512 -0.381 -19.484 1 95.44 195 LYS B N 1
ATOM 7707 C CA . LYS B 1 195 ? 1.441 -0.411 -20.938 1 95.44 195 LYS B CA 1
ATOM 7708 C C . LYS B 1 195 ? 0.387 -1.404 -21.422 1 95.44 195 LYS B C 1
ATOM 7710 O O . LYS B 1 195 ? -0.046 -2.273 -20.656 1 95.44 195 LYS B O 1
ATOM 7715 N N 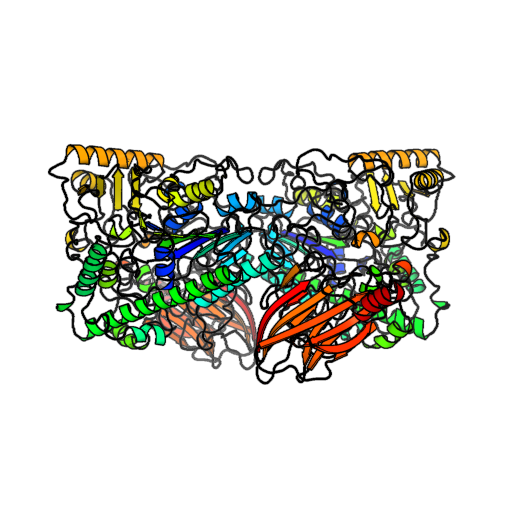. THR B 1 196 ? -0.039 -1.177 -22.688 1 94.56 196 THR B N 1
ATOM 7716 C CA . THR B 1 196 ? -0.915 -2.145 -23.328 1 94.56 196 THR B CA 1
ATOM 7717 C C . THR B 1 196 ? -0.1 -3.227 -24.031 1 94.56 196 THR B C 1
ATOM 7719 O O . THR B 1 196 ? 1.108 -3.076 -24.219 1 94.56 196 THR B O 1
ATOM 7722 N N . PRO B 1 197 ? -0.723 -4.301 -24.359 1 94.75 197 PRO B N 1
ATOM 7723 C CA . PRO B 1 197 ? -0.012 -5.309 -25.141 1 94.75 197 PRO B CA 1
ATOM 7724 C C . PRO B 1 197 ? 0.566 -4.746 -26.438 1 94.75 197 PRO B C 1
ATOM 7726 O O . PRO B 1 197 ? 1.672 -5.117 -26.844 1 94.75 197 PRO B O 1
ATOM 7729 N N . GLU B 1 198 ? -0.165 -3.814 -27.125 1 94.19 198 GLU B N 1
ATOM 7730 C CA . GLU B 1 198 ? 0.281 -3.203 -28.375 1 94.19 198 GLU B CA 1
ATOM 7731 C C . GLU B 1 198 ? 1.526 -2.35 -28.156 1 94.19 198 GLU B C 1
ATOM 7733 O O . GLU B 1 198 ? 2.357 -2.215 -29.047 1 94.19 198 GLU B O 1
ATOM 7738 N N . GLU B 1 199 ? 1.604 -1.909 -26.906 1 95.62 199 GLU B N 1
ATOM 7739 C CA . GLU B 1 199 ? 2.775 -1.108 -26.562 1 95.62 199 GLU B CA 1
ATOM 7740 C C . GLU B 1 199 ? 3.922 -1.99 -26.078 1 95.62 199 GLU B C 1
ATOM 7742 O O . GLU B 1 199 ? 4.945 -1.485 -25.609 1 95.62 199 GLU B O 1
ATOM 7747 N N . GLY B 1 200 ? 3.729 -3.227 -26.109 1 96.81 200 GLY B N 1
ATOM 7748 C CA . GLY B 1 200 ? 4.801 -4.156 -25.797 1 96.81 200 GLY B CA 1
ATOM 7749 C C . GLY B 1 200 ? 4.773 -4.641 -24.359 1 96.81 200 GLY B C 1
ATOM 7750 O O . GLY B 1 200 ? 5.797 -5.078 -23.812 1 96.81 200 GLY B O 1
ATOM 7751 N N . TYR B 1 201 ? 3.666 -4.641 -23.75 1 97.69 201 TYR B N 1
ATOM 7752 C CA . TYR B 1 201 ? 3.586 -5.027 -22.359 1 97.69 201 TYR B CA 1
ATOM 7753 C C . TYR B 1 201 ? 3.717 -6.539 -22.203 1 97.69 201 TYR B C 1
ATOM 7755 O O . TYR B 1 201 ? 3.152 -7.301 -22.984 1 97.69 201 TYR B O 1
ATOM 7763 N N . HIS B 1 202 ? 4.434 -6.934 -21.188 1 98.62 202 HIS B N 1
ATOM 7764 C CA . HIS B 1 202 ? 4.441 -8.281 -20.641 1 98.62 202 HIS B CA 1
ATOM 7765 C C . HIS B 1 202 ? 4.688 -8.25 -19.125 1 98.62 202 HIS B C 1
ATOM 7767 O O . HIS B 1 202 ? 5.562 -7.527 -18.656 1 98.62 202 HIS B O 1
ATOM 7773 N N . LEU B 1 203 ? 3.961 -9.039 -18.406 1 98.62 203 LEU B N 1
ATOM 7774 C CA . LEU B 1 203 ? 3.971 -9.008 -16.953 1 98.62 203 LEU B CA 1
ATOM 7775 C C . LEU B 1 203 ? 5.367 -9.305 -16.406 1 98.62 203 LEU B C 1
ATOM 7777 O O . LEU B 1 203 ? 5.828 -8.641 -15.477 1 98.62 203 LEU B O 1
ATOM 7781 N N . THR B 1 204 ? 6.113 -10.281 -16.969 1 98.81 204 THR B N 1
ATOM 7782 C CA . THR B 1 204 ? 7.422 -10.664 -16.469 1 98.81 204 THR B CA 1
ATOM 7783 C C . THR B 1 204 ? 8.375 -9.469 -16.469 1 98.81 204 THR B C 1
ATOM 7785 O O . THR B 1 204 ? 9.078 -9.227 -15.492 1 98.81 204 THR B O 1
ATOM 7788 N N . GLU B 1 205 ? 8.375 -8.789 -17.609 1 98.56 205 GLU B N 1
ATOM 7789 C CA . GLU B 1 205 ? 9.219 -7.605 -17.719 1 98.56 205 GLU B CA 1
ATOM 7790 C C . GLU B 1 205 ? 8.844 -6.566 -16.656 1 98.56 205 GLU B C 1
ATOM 7792 O O . GLU B 1 205 ? 9.719 -5.988 -16.016 1 98.56 205 GLU B O 1
ATOM 7797 N N . ASP B 1 206 ? 7.621 -6.348 -16.5 1 98.62 206 ASP B N 1
ATOM 7798 C CA . ASP B 1 206 ? 7.098 -5.367 -15.562 1 98.62 206 ASP B CA 1
ATOM 7799 C C . ASP B 1 206 ? 7.5 -5.711 -14.125 1 98.62 206 ASP B C 1
ATOM 7801 O O . ASP B 1 206 ? 7.953 -4.844 -13.375 1 98.62 206 ASP B O 1
ATOM 7805 N N . LEU B 1 207 ? 7.348 -6.934 -13.727 1 98.81 207 LEU B N 1
ATOM 7806 C CA . LEU B 1 207 ? 7.695 -7.391 -12.391 1 98.81 207 LEU B CA 1
ATOM 7807 C C . LEU B 1 207 ? 9.18 -7.199 -12.117 1 98.81 207 LEU B C 1
ATOM 7809 O O . LEU B 1 207 ? 9.57 -6.789 -11.023 1 98.81 207 LEU B O 1
ATOM 7813 N N . VAL B 1 208 ? 10.031 -7.512 -13.062 1 98.75 208 VAL B N 1
ATOM 7814 C CA . VAL B 1 208 ? 11.477 -7.363 -12.898 1 98.75 208 VAL B CA 1
ATOM 7815 C C . VAL B 1 208 ? 11.828 -5.887 -12.727 1 98.75 208 VAL B C 1
ATOM 7817 O O . VAL B 1 208 ? 12.648 -5.527 -11.875 1 98.75 208 VAL B O 1
ATOM 7820 N N . ASP B 1 209 ? 11.164 -5.059 -13.562 1 97.94 209 ASP B N 1
ATOM 7821 C CA . ASP B 1 209 ? 11.383 -3.619 -13.43 1 97.94 209 ASP B CA 1
ATOM 7822 C C . ASP B 1 209 ? 11.047 -3.143 -12.016 1 97.94 209 ASP B C 1
ATOM 7824 O O . ASP B 1 209 ? 11.781 -2.34 -11.438 1 97.94 209 ASP B O 1
ATOM 7828 N N . ARG B 1 210 ? 9.984 -3.627 -11.484 1 98 210 ARG B N 1
ATOM 7829 C CA . ARG B 1 210 ? 9.555 -3.227 -10.148 1 98 210 ARG B CA 1
ATOM 7830 C C . ARG B 1 210 ? 10.523 -3.746 -9.086 1 98 210 ARG B C 1
ATOM 7832 O O . ARG B 1 210 ? 10.852 -3.033 -8.133 1 98 210 ARG B O 1
ATOM 7839 N N . ALA B 1 211 ? 10.945 -4.973 -9.195 1 98.69 211 ALA B N 1
ATOM 7840 C CA . ALA B 1 211 ? 11.898 -5.547 -8.25 1 98.69 211 ALA B CA 1
ATOM 7841 C C . ALA B 1 211 ? 13.18 -4.723 -8.195 1 98.69 211 ALA B C 1
ATOM 7843 O O . ALA B 1 211 ? 13.656 -4.367 -7.109 1 98.69 211 ALA B O 1
ATOM 7844 N N . ILE B 1 212 ? 13.727 -4.434 -9.359 1 98.06 212 ILE B N 1
ATOM 7845 C CA . ILE B 1 212 ? 14.945 -3.631 -9.453 1 98.06 212 ILE B CA 1
ATOM 7846 C C . ILE B 1 212 ? 14.695 -2.254 -8.844 1 98.06 212 ILE B C 1
ATOM 7848 O O . ILE B 1 212 ? 15.531 -1.745 -8.086 1 98.06 212 ILE B O 1
ATOM 7852 N N . GLY B 1 213 ? 13.562 -1.706 -9.156 1 97.12 213 GLY B N 1
ATOM 7853 C CA . GLY B 1 213 ? 13.203 -0.395 -8.641 1 97.12 213 GLY B CA 1
ATOM 7854 C C . GLY B 1 213 ? 13.094 -0.36 -7.125 1 97.12 213 GLY B C 1
ATOM 7855 O O . GLY B 1 213 ? 13.586 0.568 -6.484 1 97.12 213 GLY B O 1
ATOM 7856 N N . PHE B 1 214 ? 12.406 -1.35 -6.477 1 98.12 214 PHE B N 1
ATOM 7857 C CA . PHE B 1 214 ? 12.266 -1.407 -5.027 1 98.12 214 PHE B CA 1
ATOM 7858 C C . PHE B 1 214 ? 13.625 -1.418 -4.348 1 98.12 214 PHE B C 1
ATOM 7860 O O . PHE B 1 214 ? 13.852 -0.689 -3.377 1 98.12 214 PHE B O 1
ATOM 7867 N N . ILE B 1 215 ? 14.508 -2.223 -4.848 1 98.19 215 ILE B N 1
ATOM 7868 C CA . ILE B 1 215 ? 15.836 -2.352 -4.27 1 98.19 215 ILE B CA 1
ATOM 7869 C C . ILE B 1 215 ? 16.594 -1.039 -4.43 1 98.19 215 ILE B C 1
ATOM 7871 O O . ILE B 1 215 ? 17.172 -0.522 -3.463 1 98.19 215 ILE B O 1
ATOM 7875 N N . ALA B 1 216 ? 16.562 -0.49 -5.637 1 96.94 216 ALA B N 1
ATOM 7876 C CA . ALA B 1 216 ? 17.297 0.739 -5.926 1 96.94 216 ALA B CA 1
ATOM 7877 C C . ALA B 1 216 ? 16.781 1.897 -5.074 1 96.94 216 ALA B C 1
ATOM 7879 O O . ALA B 1 216 ? 17.578 2.717 -4.59 1 96.94 216 ALA B O 1
ATOM 7880 N N . ASP B 1 217 ? 15.516 1.958 -4.926 1 96.75 217 ASP B N 1
ATOM 7881 C CA . ASP B 1 217 ? 14.883 2.998 -4.117 1 96.75 217 ASP B CA 1
ATOM 7882 C C . ASP B 1 217 ? 15.453 3.018 -2.701 1 96.75 217 ASP B C 1
ATOM 7884 O O . ASP B 1 217 ? 15.781 4.082 -2.174 1 96.75 217 ASP B O 1
ATOM 7888 N N . ALA B 1 218 ? 15.531 1.875 -2.135 1 96.56 218 ALA B N 1
ATOM 7889 C CA . ALA B 1 218 ? 15.977 1.764 -0.749 1 96.56 218 ALA B CA 1
ATOM 7890 C C . ALA B 1 218 ? 17.484 1.953 -0.641 1 96.56 218 ALA B C 1
ATOM 7892 O O . ALA B 1 218 ? 17.969 2.586 0.299 1 96.56 218 ALA B O 1
ATOM 7893 N N . LYS B 1 219 ? 18.25 1.457 -1.566 1 95.75 219 LYS B N 1
ATOM 7894 C CA . LYS B 1 219 ? 19.703 1.443 -1.495 1 95.75 219 LYS B CA 1
ATOM 7895 C C . LYS B 1 219 ? 20.281 2.846 -1.671 1 95.75 219 LYS B C 1
ATOM 7897 O O . LYS B 1 219 ? 21.344 3.166 -1.122 1 95.75 219 LYS B O 1
ATOM 7902 N N . GLN B 1 220 ? 19.625 3.686 -2.369 1 93.88 220 GLN B N 1
ATOM 7903 C CA . GLN B 1 220 ? 20.141 5.043 -2.541 1 93.88 220 GLN B CA 1
ATOM 7904 C C . GLN B 1 220 ? 20.109 5.809 -1.222 1 93.88 220 GLN B C 1
ATOM 7906 O O . GLN B 1 220 ? 20.891 6.746 -1.027 1 93.88 220 GLN B O 1
ATOM 7911 N N . VAL B 1 221 ? 19.25 5.391 -0.328 1 94.88 221 VAL B N 1
ATOM 7912 C CA . VAL B 1 221 ? 19.094 6.051 0.963 1 94.88 221 VAL B CA 1
ATOM 7913 C C . VAL B 1 221 ? 19.891 5.316 2.027 1 94.88 221 VAL B C 1
ATOM 7915 O O . VAL B 1 221 ? 20.547 5.945 2.867 1 94.88 221 VAL B O 1
ATOM 7918 N N . ALA B 1 222 ? 19.812 4.027 1.993 1 95.88 222 ALA B N 1
ATOM 7919 C CA . ALA B 1 222 ? 20.484 3.168 2.967 1 95.88 222 ALA B CA 1
ATOM 7920 C C . ALA B 1 222 ? 21.203 2.016 2.273 1 95.88 222 ALA B C 1
ATOM 7922 O O . ALA B 1 222 ? 20.734 0.877 2.291 1 95.88 222 ALA B O 1
ATOM 7923 N N . PRO B 1 223 ? 22.375 2.289 1.813 1 94.38 223 PRO B N 1
ATOM 7924 C CA . PRO B 1 223 ? 23.078 1.301 0.992 1 94.38 223 PRO B CA 1
ATOM 7925 C C . PRO B 1 223 ? 23.438 0.034 1.769 1 94.38 223 PRO B C 1
ATOM 7927 O O . PRO B 1 223 ? 23.578 -1.039 1.176 1 94.38 223 PRO B O 1
ATOM 7930 N N . ASP B 1 224 ? 23.547 0.158 3.105 1 94.12 224 ASP B N 1
ATOM 7931 C CA . ASP B 1 224 ? 24 -0.991 3.887 1 94.12 224 ASP B CA 1
ATOM 7932 C C . ASP B 1 224 ? 22.812 -1.793 4.414 1 94.12 224 ASP B C 1
ATOM 7934 O O . ASP B 1 224 ? 22.984 -2.846 5.027 1 94.12 224 ASP B O 1
ATOM 7938 N N . LYS B 1 225 ? 21.594 -1.345 4.332 1 96.31 225 LYS B N 1
ATOM 7939 C CA . LYS B 1 225 ? 20.406 -2.062 4.797 1 96.31 225 LYS B CA 1
ATOM 7940 C C . LYS B 1 225 ? 20.125 -3.275 3.918 1 96.31 225 LYS B C 1
ATOM 7942 O O . LYS B 1 225 ? 19.969 -3.145 2.701 1 96.31 225 LYS B O 1
ATOM 7947 N N . PRO B 1 226 ? 20.016 -4.465 4.496 1 98.06 226 PRO B N 1
ATOM 7948 C CA . PRO B 1 226 ? 19.734 -5.648 3.684 1 98.06 226 PRO B CA 1
ATOM 7949 C C . PRO B 1 226 ? 18.266 -5.758 3.301 1 98.06 226 PRO B C 1
ATOM 7951 O O . PRO B 1 226 ? 17.422 -5.066 3.877 1 98.06 226 PRO B O 1
ATOM 7954 N N . PHE B 1 227 ? 17.96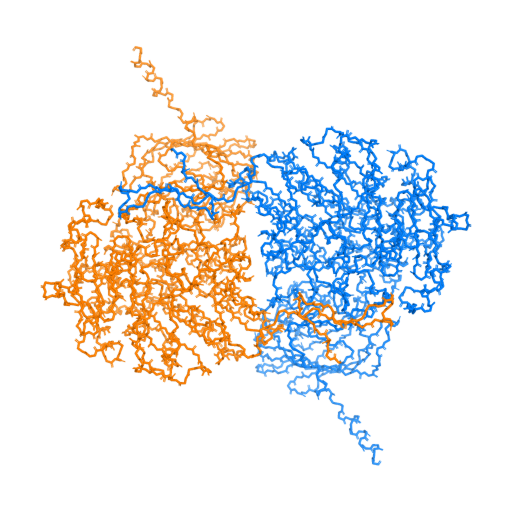9 -6.609 2.291 1 98.75 227 PHE B N 1
ATOM 7955 C CA . PHE B 1 227 ? 16.594 -6.801 1.862 1 98.75 227 PHE B CA 1
ATOM 7956 C C . PHE B 1 227 ? 16.266 -8.281 1.743 1 98.75 227 PHE B C 1
ATOM 7958 O O . PHE B 1 227 ? 17.172 -9.117 1.593 1 98.75 227 PHE B O 1
ATOM 7965 N N . PHE B 1 228 ? 15.023 -8.625 1.944 1 98.94 228 PHE B N 1
ATOM 7966 C CA . PHE B 1 228 ? 14.398 -9.875 1.535 1 98.94 228 PHE B CA 1
ATOM 7967 C C . PHE B 1 228 ? 13.414 -9.641 0.394 1 98.94 228 PHE B C 1
ATOM 7969 O O . PHE B 1 228 ? 12.445 -8.891 0.544 1 98.94 228 PHE B O 1
ATOM 7976 N N . LEU B 1 229 ? 13.703 -10.242 -0.745 1 98.94 229 LEU B N 1
ATOM 7977 C CA . LEU B 1 229 ? 12.82 -10.148 -1.905 1 98.94 229 LEU B CA 1
ATOM 7978 C C . LEU B 1 229 ? 12.234 -11.516 -2.25 1 98.94 229 LEU B C 1
ATOM 7980 O O . LEU B 1 229 ? 12.969 -12.445 -2.574 1 98.94 229 LEU B O 1
ATOM 7984 N N . TYR B 1 230 ? 10.914 -11.641 -2.021 1 98.88 230 TYR B N 1
ATOM 7985 C CA . TYR B 1 230 ? 10.125 -12.75 -2.543 1 98.88 230 TYR B CA 1
ATOM 7986 C C . TYR B 1 230 ? 9.648 -12.461 -3.961 1 98.88 230 TYR B C 1
ATOM 7988 O O . TYR B 1 230 ? 8.68 -11.734 -4.16 1 98.88 230 TYR B O 1
ATOM 7996 N N . PHE B 1 231 ? 10.344 -13.023 -5.027 1 98.88 231 PHE B N 1
ATOM 7997 C CA . PHE B 1 231 ? 10.125 -12.719 -6.438 1 98.88 231 PHE B CA 1
ATOM 7998 C C . PHE B 1 231 ? 9.469 -13.898 -7.145 1 98.88 231 PHE B C 1
ATOM 8000 O O . PHE B 1 231 ? 10.094 -14.945 -7.332 1 98.88 231 PHE B O 1
ATOM 8007 N N . CYS B 1 232 ? 8.172 -13.734 -7.543 1 98.25 232 CYS B N 1
ATOM 8008 C CA . CYS B 1 232 ? 7.375 -14.805 -8.117 1 98.25 232 CYS B CA 1
ATOM 8009 C C . CYS B 1 232 ? 6.688 -14.352 -9.398 1 98.25 232 CYS B C 1
ATOM 8011 O O . CYS B 1 232 ? 5.562 -13.852 -9.352 1 98.25 232 CYS B O 1
ATOM 8013 N N . THR B 1 233 ? 7.18 -14.688 -10.555 1 97.06 233 THR B N 1
ATOM 8014 C CA . THR B 1 233 ? 6.539 -14.281 -11.805 1 97.06 233 THR B CA 1
ATOM 8015 C C . THR B 1 233 ? 5.285 -15.109 -12.055 1 97.06 233 THR B C 1
ATOM 8017 O O . THR B 1 233 ? 4.922 -15.969 -11.25 1 97.06 233 THR B O 1
ATOM 8020 N N . GLY B 1 234 ? 4.582 -14.797 -13.148 1 96.69 234 GLY B N 1
ATOM 8021 C CA . GLY B 1 234 ? 3.467 -15.617 -13.578 1 96.69 234 GLY B CA 1
ATOM 8022 C C . GLY B 1 234 ? 3.9 -16.844 -14.375 1 96.69 234 GLY B C 1
ATOM 8023 O O . GLY B 1 234 ? 3.096 -17.734 -14.633 1 96.69 234 GLY B O 1
ATOM 8024 N N . ALA B 1 235 ? 5.164 -16.891 -14.711 1 97.25 235 ALA B N 1
ATOM 8025 C CA . ALA B 1 235 ? 5.734 -18 -15.469 1 97.25 235 ALA B CA 1
ATOM 8026 C C . ALA B 1 235 ? 6.07 -19.188 -14.562 1 97.25 235 ALA B C 1
ATOM 8028 O O . ALA B 1 235 ? 6.484 -18.984 -13.414 1 97.25 235 ALA B O 1
ATOM 8029 N N . MET B 1 236 ? 5.77 -20.391 -14.906 1 97.5 236 MET B N 1
ATOM 8030 C CA . MET B 1 236 ? 5.312 -20.859 -16.203 1 97.5 236 MET B CA 1
ATOM 8031 C C . MET B 1 236 ? 3.857 -21.312 -16.141 1 97.5 236 MET B C 1
ATOM 8033 O O . MET B 1 236 ? 3.412 -22.109 -16.984 1 97.5 236 MET B O 1
ATOM 8037 N N . HIS B 1 237 ? 3.191 -20.844 -15.125 1 97.44 237 HIS B N 1
ATOM 8038 C CA . HIS B 1 237 ? 1.761 -21.125 -15.07 1 97.44 237 HIS B CA 1
ATOM 8039 C C . HIS B 1 237 ? 1.062 -20.672 -16.344 1 97.44 237 HIS B C 1
ATOM 8041 O O . HIS B 1 237 ? 1.507 -19.734 -17 1 97.44 237 HIS B O 1
ATOM 8047 N N . ALA B 1 238 ? -0.036 -21.453 -16.797 1 96.44 238 ALA B N 1
ATOM 8048 C CA . ALA B 1 238 ? -0.89 -20.938 -17.859 1 96.44 238 ALA B CA 1
ATOM 8049 C C . ALA B 1 238 ? -1.474 -19.578 -17.484 1 96.44 238 ALA B C 1
ATOM 8051 O O . ALA B 1 238 ? -1.699 -19.297 -16.297 1 96.44 238 ALA B O 1
ATOM 8052 N N . PRO B 1 239 ? -1.697 -18.719 -18.359 1 97.31 239 PRO B N 1
ATOM 8053 C CA . PRO B 1 239 ? -1.483 -18.906 -19.797 1 97.31 239 PRO B CA 1
ATOM 8054 C C . PRO B 1 239 ? -0.012 -18.797 -20.188 1 97.31 239 PRO B C 1
ATOM 8056 O O . PRO B 1 239 ? 0.717 -17.969 -19.641 1 97.31 239 PRO B O 1
ATOM 8059 N N . HIS B 1 240 ? 0.318 -19.703 -21.109 1 98.62 240 HIS B N 1
ATOM 8060 C CA . HIS B 1 240 ? 1.655 -19.594 -21.672 1 98.62 240 HIS B CA 1
ATOM 8061 C C . HIS B 1 240 ? 1.728 -18.469 -22.703 1 98.62 240 HIS B C 1
ATOM 8063 O O . HIS B 1 240 ? 1.385 -18.656 -23.859 1 98.62 240 HIS B O 1
ATOM 8069 N N . HIS B 1 241 ? 2.223 -17.297 -22.234 1 98.5 241 HIS B N 1
ATOM 8070 C CA . HIS B 1 241 ? 2.266 -16.078 -23.031 1 98.5 241 HIS B CA 1
ATOM 8071 C C . HIS B 1 241 ? 3.699 -15.594 -23.219 1 98.5 241 HIS B C 1
ATOM 8073 O O . HIS B 1 241 ? 4.449 -15.477 -22.25 1 98.5 241 HIS B O 1
ATOM 8079 N N . VAL B 1 242 ? 4.02 -15.328 -24.453 1 98.62 242 VAL B N 1
ATOM 8080 C CA . VAL B 1 242 ? 5.336 -14.781 -24.766 1 98.62 242 VAL B CA 1
ATOM 8081 C C . VAL B 1 242 ? 5.305 -14.078 -26.125 1 98.62 242 VAL B C 1
ATOM 8083 O O . VAL B 1 242 ? 4.57 -14.492 -27.016 1 98.62 242 VAL B O 1
ATOM 8086 N N . PRO B 1 243 ? 6.055 -12.977 -26.281 1 97.94 243 PRO B N 1
ATOM 8087 C CA . PRO B 1 243 ? 6.164 -12.406 -27.641 1 97.94 243 PRO B CA 1
ATOM 8088 C C . PRO B 1 243 ? 6.598 -13.438 -28.672 1 97.94 243 PRO B C 1
ATOM 8090 O O . PRO B 1 243 ? 7.441 -14.289 -28.391 1 97.94 243 PRO B O 1
ATOM 8093 N N . ARG B 1 244 ? 6.082 -13.328 -29.844 1 97.5 244 ARG B N 1
ATOM 8094 C CA . ARG B 1 244 ? 6.16 -14.344 -30.891 1 97.5 244 ARG B CA 1
ATOM 8095 C C . ARG B 1 244 ? 7.613 -14.68 -31.219 1 97.5 244 ARG B C 1
ATOM 8097 O O . ARG B 1 244 ? 7.934 -15.836 -31.516 1 97.5 244 ARG B O 1
ATOM 8104 N N . GLU B 1 245 ? 8.477 -13.688 -31.125 1 97.94 245 GLU B N 1
ATOM 8105 C CA . GLU B 1 245 ? 9.867 -13.883 -31.516 1 97.94 245 GLU B CA 1
ATOM 8106 C C . GLU B 1 245 ? 10.57 -14.891 -30.609 1 97.94 245 GLU B C 1
ATOM 8108 O O . GLU B 1 245 ? 11.469 -15.609 -31.047 1 97.94 245 GLU B O 1
ATOM 8113 N N . TRP B 1 246 ? 10.203 -14.992 -29.406 1 98.62 246 TRP B N 1
ATOM 8114 C CA . TRP B 1 246 ? 10.805 -15.938 -28.469 1 98.62 246 TRP B CA 1
ATOM 8115 C C . TRP B 1 246 ? 10.367 -17.359 -28.781 1 98.62 246 TRP B C 1
ATOM 8117 O O . TRP B 1 246 ? 11.172 -18.297 -28.719 1 98.62 246 TRP B O 1
ATOM 8127 N N . ALA B 1 247 ? 9.094 -17.547 -29.094 1 98.56 247 ALA B N 1
ATOM 8128 C CA . ALA B 1 247 ? 8.578 -18.875 -29.469 1 98.56 247 ALA B CA 1
ATOM 8129 C C . ALA B 1 247 ? 9.172 -19.328 -30.797 1 98.56 247 ALA B C 1
ATOM 8131 O O . ALA B 1 247 ? 9.492 -20.516 -30.969 1 98.56 247 ALA B O 1
ATOM 8132 N N . ASP B 1 248 ? 9.336 -18.391 -31.703 1 98.44 248 ASP B N 1
ATOM 8133 C CA . ASP B 1 248 ? 9.805 -18.719 -33.031 1 98.44 248 ASP B CA 1
ATOM 8134 C C . ASP B 1 248 ? 11.25 -19.203 -33.031 1 98.44 248 ASP B C 1
ATOM 8136 O O . ASP B 1 248 ? 11.688 -19.906 -33.938 1 98.44 248 ASP B O 1
ATOM 8140 N N . ARG B 1 249 ? 11.984 -18.859 -32 1 98.06 249 ARG B N 1
ATOM 8141 C CA . ARG B 1 249 ? 13.344 -19.344 -31.859 1 98.06 249 ARG B CA 1
ATOM 8142 C C . ARG B 1 249 ? 13.375 -20.859 -31.734 1 98.06 249 ARG B C 1
ATOM 8144 O O . ARG B 1 249 ? 14.406 -21.5 -31.984 1 98.06 249 ARG B O 1
ATOM 8151 N N . TYR B 1 250 ? 12.305 -21.422 -31.438 1 98.62 250 TYR B N 1
ATOM 8152 C CA . TYR B 1 250 ? 12.258 -22.859 -31.172 1 98.62 250 TYR B CA 1
ATOM 8153 C C . TYR B 1 250 ? 11.531 -23.594 -32.281 1 98.62 250 TYR B C 1
ATOM 8155 O O . TYR B 1 250 ? 11.195 -24.781 -32.156 1 98.62 250 TYR B O 1
ATOM 8163 N N . LYS B 1 251 ? 11.234 -22.922 -33.375 1 98.06 251 LYS B N 1
ATOM 8164 C CA . LYS B 1 251 ? 10.516 -23.531 -34.5 1 98.06 251 LYS B CA 1
ATOM 8165 C C . LYS B 1 251 ? 11.18 -24.844 -34.938 1 98.06 251 LYS B C 1
ATOM 8167 O O . LYS B 1 251 ? 12.367 -24.875 -35.219 1 98.06 251 LYS B O 1
ATOM 8172 N N . GLY B 1 252 ? 10.414 -25.859 -34.812 1 97.88 252 GLY B N 1
ATOM 8173 C CA . GLY B 1 252 ? 10.844 -27.156 -35.281 1 97.88 252 GLY B CA 1
ATOM 8174 C C . GLY B 1 252 ? 11.617 -27.969 -34.25 1 97.88 252 GLY B C 1
ATOM 8175 O O . GLY B 1 252 ? 11.898 -29.141 -34.469 1 97.88 252 GLY B O 1
ATOM 8176 N N . GLN B 1 253 ? 11.898 -27.453 -33.156 1 98.12 253 GLN B N 1
ATOM 8177 C CA . GLN B 1 253 ? 12.797 -28.078 -32.188 1 98.12 253 GLN B CA 1
ATOM 8178 C C . GLN B 1 253 ? 12.078 -29.172 -31.406 1 98.12 253 GLN B C 1
ATOM 8180 O O . GLN B 1 253 ? 12.727 -30 -30.75 1 98.12 253 GLN B O 1
ATOM 8185 N N . PHE B 1 254 ? 10.773 -29.219 -31.5 1 98.62 254 PHE B N 1
ATOM 8186 C CA . PHE B 1 254 ? 10.023 -30.188 -30.719 1 98.62 254 PHE B CA 1
ATOM 8187 C C . PHE B 1 254 ? 9.172 -31.062 -31.625 1 98.62 254 PHE B C 1
ATOM 8189 O O . PHE B 1 254 ? 8.188 -31.672 -31.188 1 98.62 254 PHE B O 1
ATOM 8196 N N . ASP B 1 255 ? 9.531 -31.109 -32.906 1 98 255 ASP B N 1
ATOM 8197 C CA . ASP B 1 255 ? 8.781 -31.859 -33.906 1 98 255 ASP B CA 1
ATOM 8198 C C . ASP B 1 255 ? 8.844 -33.344 -33.625 1 98 255 ASP B C 1
ATOM 8200 O O . ASP B 1 255 ? 7.984 -34.125 -34.094 1 98 255 ASP B O 1
ATOM 8204 N N . ASP B 1 256 ? 9.906 -33.75 -32.969 1 97.12 256 ASP B N 1
ATOM 8205 C CA . ASP B 1 256 ? 10.07 -35.188 -32.719 1 97.12 256 ASP B CA 1
ATOM 8206 C C . ASP B 1 256 ? 9.258 -35.594 -31.484 1 97.12 256 ASP B C 1
ATOM 8208 O O . ASP B 1 256 ? 9.18 -36.812 -31.172 1 97.12 256 ASP B O 1
ATOM 8212 N N . GLY B 1 257 ? 8.68 -34.656 -30.719 1 98.25 257 GLY B N 1
ATOM 8213 C CA . GLY B 1 257 ? 7.609 -34.969 -29.781 1 98.25 257 GLY B CA 1
ATOM 8214 C C . GLY B 1 257 ? 8.102 -35.188 -28.375 1 98.25 257 GLY B C 1
ATOM 8215 O O . GLY B 1 257 ? 9.305 -35.125 -28.109 1 98.25 257 GLY B O 1
ATOM 8216 N N . TRP B 1 258 ? 7.102 -35.469 -27.469 1 98.62 258 TRP B N 1
ATOM 8217 C CA . TRP B 1 258 ? 7.367 -35.562 -26.031 1 98.62 258 TRP B CA 1
ATOM 8218 C C . TRP B 1 258 ? 8.094 -36.875 -25.703 1 98.62 258 TRP B C 1
ATOM 8220 O O . TRP B 1 258 ? 8.836 -36.938 -24.719 1 98.62 258 TRP B O 1
ATOM 8230 N N . ASP B 1 259 ? 7.988 -37.906 -26.469 1 97.88 259 ASP B N 1
ATOM 8231 C CA . ASP B 1 259 ? 8.75 -39.125 -26.234 1 97.88 259 ASP B CA 1
ATOM 8232 C C . ASP B 1 259 ? 10.242 -38.906 -26.469 1 97.88 259 ASP B C 1
ATOM 8234 O O . ASP B 1 259 ? 11.07 -39.281 -25.641 1 97.88 259 ASP B O 1
ATOM 8238 N N . ALA B 1 260 ? 10.508 -38.312 -27.562 1 98.19 260 ALA B N 1
ATOM 8239 C CA . ALA B 1 260 ? 11.891 -37.969 -27.875 1 98.19 260 ALA B CA 1
ATOM 8240 C C . ALA B 1 260 ? 12.461 -36.969 -26.859 1 98.19 260 ALA B C 1
ATOM 8242 O O . ALA B 1 260 ? 13.633 -37.094 -26.469 1 98.19 260 ALA B O 1
ATOM 8243 N N . TYR B 1 261 ? 11.664 -36.031 -26.531 1 98.56 261 TYR B N 1
ATOM 8244 C CA . TYR B 1 261 ? 12.078 -35.062 -25.516 1 98.56 261 TYR B CA 1
ATOM 8245 C C . TYR B 1 261 ? 12.508 -35.75 -24.234 1 98.56 261 TYR B C 1
ATOM 8247 O O . TYR B 1 261 ? 13.562 -35.438 -23.672 1 98.56 261 TYR B O 1
ATOM 8255 N N . ARG B 1 262 ? 11.766 -36.688 -23.719 1 98.5 262 ARG B N 1
ATOM 8256 C CA . ARG B 1 262 ? 12.062 -37.406 -22.469 1 98.5 262 ARG B CA 1
ATOM 8257 C C . ARG B 1 262 ? 13.391 -38.156 -22.578 1 98.5 262 ARG B C 1
ATOM 8259 O O . ARG B 1 262 ? 14.195 -38.125 -21.641 1 98.5 262 ARG B O 1
ATOM 8266 N N . GLU B 1 263 ? 13.57 -38.781 -23.672 1 98.12 263 GLU B N 1
ATOM 8267 C CA . GLU B 1 263 ? 14.805 -39.531 -23.875 1 98.12 263 GLU B CA 1
ATOM 8268 C C . GLU B 1 263 ? 16.016 -38.594 -23.859 1 98.12 263 GLU B C 1
ATOM 8270 O O . GLU B 1 263 ? 17.047 -38.906 -23.25 1 98.12 263 GLU B O 1
ATOM 8275 N N . LYS B 1 264 ? 15.852 -37.531 -24.547 1 98.31 264 LYS B N 1
ATOM 8276 C CA . LYS B 1 264 ? 16.938 -36.562 -24.625 1 98.31 264 LYS B CA 1
ATOM 8277 C C . LYS B 1 264 ? 17.281 -36 -23.25 1 98.31 264 LYS B C 1
ATOM 8279 O O . LYS B 1 264 ? 18.453 -35.938 -22.875 1 98.31 264 LYS B O 1
ATOM 8284 N N . VAL B 1 265 ? 16.281 -35.594 -22.578 1 98.75 265 VAL B N 1
ATOM 8285 C CA . VAL B 1 265 ? 16.453 -35 -21.25 1 98.75 265 VAL B CA 1
ATOM 8286 C C . VAL B 1 265 ? 17.047 -36.031 -20.297 1 98.75 265 VAL B C 1
ATOM 8288 O O . VAL B 1 265 ? 18 -35.75 -19.562 1 98.75 265 VAL B O 1
ATOM 8291 N N . PHE B 1 266 ? 16.562 -37.25 -20.359 1 98.56 266 PHE B N 1
ATOM 8292 C CA . PHE B 1 266 ? 17.031 -38.312 -19.5 1 98.56 266 PHE B CA 1
ATOM 8293 C C . PHE B 1 266 ? 18.516 -38.594 -19.734 1 98.56 266 PHE B C 1
ATOM 8295 O O . PHE B 1 266 ? 19.297 -38.688 -18.781 1 98.56 266 PHE B O 1
ATOM 8302 N N . ARG B 1 267 ? 18.891 -38.688 -20.906 1 98.38 267 ARG B N 1
ATOM 8303 C CA . ARG B 1 267 ? 20.281 -38.938 -21.266 1 98.38 267 ARG B CA 1
ATOM 8304 C C . ARG B 1 267 ? 21.188 -37.812 -20.719 1 98.38 267 ARG B C 1
ATOM 8306 O O . ARG B 1 267 ? 22.25 -38.094 -20.156 1 98.38 267 ARG B O 1
ATOM 8313 N N . ARG B 1 268 ? 20.75 -36.656 -20.875 1 98.5 268 ARG B N 1
ATOM 8314 C CA . ARG B 1 268 ? 21.547 -35.531 -20.406 1 98.5 268 ARG B CA 1
ATOM 8315 C C . ARG B 1 268 ? 21.609 -35.5 -18.891 1 98.5 268 ARG B C 1
ATOM 8317 O O . ARG B 1 268 ? 22.641 -35.125 -18.312 1 98.5 268 ARG B O 1
ATOM 8324 N N . GLN B 1 269 ? 20.5 -35.812 -18.234 1 98.62 269 GLN B N 1
ATOM 8325 C CA . GLN B 1 269 ? 20.484 -35.875 -16.766 1 98.62 269 GLN B CA 1
ATOM 8326 C C . GLN B 1 269 ? 21.5 -36.875 -16.25 1 98.62 269 GLN B C 1
ATOM 8328 O O . GLN B 1 269 ? 22.172 -36.625 -15.25 1 98.62 269 GLN B O 1
ATOM 8333 N N . LEU B 1 270 ? 21.625 -38 -16.906 1 97.94 270 LEU B N 1
ATOM 8334 C CA . LEU B 1 270 ? 22.594 -39 -16.531 1 97.94 270 LEU B CA 1
ATOM 8335 C C . LEU B 1 270 ? 24.016 -38.5 -16.797 1 97.94 270 LEU B C 1
ATOM 8337 O O . LEU B 1 270 ? 24.891 -38.656 -15.93 1 97.94 270 LEU B O 1
ATOM 8341 N N . GLU B 1 271 ? 24.172 -37.938 -17.906 1 97.75 271 GLU B N 1
ATOM 8342 C CA . GLU B 1 271 ? 25.484 -37.438 -18.328 1 97.75 271 GLU B CA 1
ATOM 8343 C C . GLU B 1 271 ? 26 -36.375 -17.391 1 97.75 271 GLU B C 1
ATOM 8345 O O . GLU B 1 271 ? 27.203 -36.312 -17.094 1 97.75 271 GLU B O 1
ATOM 8350 N N . THR B 1 272 ? 25.109 -35.5 -16.922 1 97.25 272 THR B N 1
ATOM 8351 C CA . THR B 1 272 ? 25.516 -34.344 -16.125 1 97.25 272 THR B CA 1
ATOM 8352 C C . THR B 1 272 ? 25.531 -34.688 -14.633 1 97.25 272 THR B C 1
ATOM 8354 O O . THR B 1 272 ? 25.953 -33.875 -13.812 1 97.25 272 THR B O 1
ATOM 8357 N N . GLY B 1 273 ? 25.031 -35.812 -14.305 1 96.75 273 GLY B N 1
ATOM 8358 C CA . GLY B 1 273 ? 25.078 -36.25 -12.914 1 96.75 273 GLY B CA 1
ATOM 8359 C C . GLY B 1 273 ? 23.859 -35.812 -12.117 1 96.75 273 GLY B C 1
ATOM 8360 O O . GLY B 1 273 ? 23.797 -36.031 -10.906 1 96.75 273 GLY B O 1
ATOM 8361 N N . VAL B 1 274 ? 22.922 -35.188 -12.758 1 97.94 274 VAL B N 1
ATOM 8362 C CA . VAL B 1 274 ? 21.688 -34.812 -12.086 1 97.94 274 VAL B CA 1
ATOM 8363 C C . VAL B 1 274 ? 20.969 -36.031 -11.562 1 97.94 274 VAL B C 1
ATOM 8365 O O . VAL B 1 274 ? 20.375 -36.031 -10.484 1 97.94 274 VAL B O 1
ATOM 8368 N N . LEU B 1 275 ? 21.031 -37.094 -12.367 1 97.69 275 LEU B N 1
ATOM 8369 C CA . LEU B 1 275 ? 20.516 -38.406 -11.945 1 97.69 275 LEU B CA 1
ATOM 8370 C C . LEU B 1 275 ? 21.656 -39.344 -11.609 1 97.69 275 LEU B C 1
ATOM 8372 O O . LEU B 1 275 ? 22.688 -39.344 -12.273 1 97.69 275 LEU B O 1
ATOM 8376 N N . PRO B 1 276 ? 21.438 -40.156 -10.586 1 94.75 276 PRO B N 1
ATOM 8377 C CA . PRO B 1 276 ? 22.484 -41.156 -10.297 1 94.75 276 PRO B CA 1
ATOM 8378 C C . PRO B 1 276 ? 22.594 -42.219 -11.375 1 94.75 276 PRO B C 1
ATOM 8380 O O . PRO B 1 276 ? 21.609 -42.562 -12.039 1 94.75 276 PRO B O 1
ATOM 8383 N N . PRO B 1 277 ? 23.797 -42.719 -11.406 1 93.25 277 PRO B N 1
ATOM 8384 C CA . PRO B 1 277 ? 23.953 -43.812 -12.352 1 93.25 277 PRO B CA 1
ATOM 8385 C C . PRO B 1 277 ? 23 -44.969 -12.07 1 93.25 277 PRO B C 1
ATOM 8387 O O . PRO B 1 277 ? 22.75 -45.312 -10.906 1 93.25 277 PRO B O 1
ATOM 8390 N N . GLY B 1 278 ? 22.531 -45.594 -13.031 1 92.56 278 GLY B N 1
ATOM 8391 C CA . GLY B 1 278 ? 21.672 -46.75 -12.875 1 92.56 278 GLY B CA 1
ATOM 8392 C C . GLY B 1 278 ? 20.203 -46.375 -12.852 1 92.56 278 GLY B C 1
ATOM 8393 O O . GLY B 1 278 ? 19.344 -47.281 -12.859 1 92.56 278 GLY B O 1
ATOM 8394 N N . THR B 1 279 ? 19.922 -45.125 -12.875 1 96.44 279 THR B N 1
ATOM 8395 C CA . THR B 1 279 ? 18.531 -44.688 -12.914 1 96.44 279 THR B CA 1
ATOM 8396 C C . THR B 1 279 ? 17.844 -45.188 -14.18 1 96.44 279 THR B C 1
ATOM 8398 O O . THR B 1 279 ? 18.438 -45.219 -15.258 1 96.44 279 THR B O 1
ATOM 8401 N N . ARG B 1 280 ? 16.594 -45.625 -14.016 1 96.69 280 ARG B N 1
ATOM 8402 C CA . ARG B 1 280 ? 15.766 -46.031 -15.148 1 96.69 280 ARG B CA 1
ATOM 8403 C C . ARG B 1 280 ? 14.703 -45 -15.461 1 96.69 280 ARG B C 1
ATOM 8405 O O . ARG B 1 280 ? 14.125 -44.406 -14.555 1 96.69 280 ARG B O 1
ATOM 8412 N N . LEU B 1 281 ? 14.516 -44.812 -16.734 1 97.62 281 LEU B N 1
ATOM 8413 C CA . LEU B 1 281 ? 13.438 -43.906 -17.156 1 97.62 281 LEU B CA 1
ATOM 8414 C C . LEU B 1 281 ? 12.078 -44.562 -16.906 1 97.62 281 LEU B C 1
ATOM 8416 O O . LEU B 1 281 ? 11.859 -45.719 -17.234 1 97.62 281 LEU B O 1
ATOM 8420 N N . SER B 1 282 ? 11.188 -43.875 -16.266 1 97.19 282 SER B N 1
ATOM 8421 C CA . SER B 1 282 ? 9.852 -44.406 -16.016 1 97.19 282 SER B CA 1
ATOM 8422 C C . SER B 1 282 ? 9.141 -44.719 -17.328 1 97.19 282 SER B C 1
ATOM 8424 O O . SER B 1 282 ? 9.453 -44.125 -18.375 1 97.19 282 SER B O 1
ATOM 8426 N N . ARG B 1 283 ? 8.172 -45.531 -17.25 1 95.69 283 ARG B N 1
ATOM 8427 C CA . ARG B 1 283 ? 7.43 -45.969 -18.438 1 95.69 283 ARG B CA 1
ATOM 8428 C C . ARG B 1 283 ? 6.629 -44.812 -19.031 1 95.69 283 ARG B C 1
ATOM 8430 O O . ARG B 1 283 ? 6.391 -43.812 -18.359 1 95.69 283 ARG B O 1
ATOM 8437 N N . HIS B 1 284 ? 6.297 -45 -20.297 1 97 284 HIS B N 1
ATOM 8438 C CA . HIS B 1 284 ? 5.355 -44.062 -20.922 1 97 284 HIS B CA 1
ATOM 8439 C C . HIS B 1 284 ? 4.051 -44 -20.125 1 97 284 HIS B C 1
ATOM 8441 O O . HIS B 1 284 ? 3.51 -45.031 -19.719 1 97 284 HIS B O 1
ATOM 8447 N N . ASP B 1 285 ? 3.596 -42.844 -19.844 1 96.94 285 ASP B N 1
ATOM 8448 C CA . ASP B 1 285 ? 2.357 -42.656 -19.094 1 96.94 285 ASP B CA 1
ATOM 8449 C C . ASP B 1 285 ? 1.154 -43.156 -19.891 1 96.94 285 ASP B C 1
ATOM 8451 O O . ASP B 1 285 ? 0.951 -42.75 -21.031 1 96.94 285 ASP B O 1
ATOM 8455 N N . PRO B 1 286 ? 0.326 -43.938 -19.266 1 96.25 286 PRO B N 1
ATOM 8456 C CA . PRO B 1 286 ? -0.783 -44.562 -20.016 1 96.25 286 PRO B CA 1
ATOM 8457 C C . PRO B 1 286 ? -1.81 -43.531 -20.484 1 96.25 286 PRO B C 1
ATOM 8459 O O . PRO B 1 286 ? -2.6 -43.812 -21.391 1 96.25 286 PRO B O 1
ATOM 8462 N N . ASP B 1 287 ? -1.871 -42.375 -19.844 1 96.12 287 ASP B N 1
ATOM 8463 C CA . ASP B 1 287 ? -2.857 -41.375 -20.219 1 96.12 287 ASP B CA 1
ATOM 8464 C C . ASP B 1 287 ? -2.342 -40.469 -21.344 1 96.12 287 ASP B C 1
ATOM 8466 O O . ASP B 1 287 ? -3.104 -39.688 -21.922 1 96.12 287 ASP B O 1
ATOM 8470 N N . VAL B 1 288 ? -1.076 -40.531 -21.672 1 97.5 288 VAL B N 1
ATOM 8471 C CA . VAL B 1 288 ? -0.458 -39.719 -22.688 1 97.5 288 VAL B CA 1
ATOM 8472 C C . VAL B 1 288 ? -0.431 -40.438 -24.031 1 97.5 288 VAL B C 1
ATOM 8474 O O . VAL B 1 288 ? -0.012 -41.625 -24.094 1 97.5 288 VAL B O 1
ATOM 8477 N N . GLN B 1 289 ? -0.838 -39.781 -25.016 1 96 289 GLN B N 1
ATOM 8478 C CA . GLN B 1 289 ? -0.81 -40.375 -26.344 1 96 289 GLN B CA 1
ATOM 8479 C C . GLN B 1 289 ? 0.624 -40.594 -26.828 1 96 289 GLN B C 1
ATOM 8481 O O . GLN B 1 289 ? 1.523 -39.844 -26.469 1 96 289 GLN B O 1
ATOM 8486 N N . ASP B 1 290 ? 0.725 -41.688 -27.656 1 97.12 290 ASP B N 1
ATOM 8487 C CA . ASP B 1 290 ? 2.01 -41.844 -28.328 1 97.12 290 ASP B CA 1
ATOM 8488 C C . ASP B 1 290 ? 2.193 -40.781 -29.422 1 97.12 290 ASP B C 1
ATOM 8490 O O . ASP B 1 290 ? 1.334 -40.625 -30.281 1 97.12 290 ASP B O 1
ATOM 8494 N N . TRP B 1 291 ? 3.285 -40.125 -29.344 1 98 291 TRP B N 1
ATOM 8495 C CA . TRP B 1 291 ? 3.525 -39.062 -30.297 1 98 291 TRP B CA 1
ATOM 8496 C C . TRP B 1 291 ? 3.393 -39.562 -31.734 1 98 291 TRP B C 1
ATOM 8498 O O . TRP B 1 291 ? 2.797 -38.875 -32.562 1 98 291 TRP B O 1
ATOM 8508 N N . ASP B 1 292 ? 3.914 -40.688 -32.031 1 96 292 ASP B N 1
ATOM 8509 C CA . ASP B 1 292 ? 3.955 -41.25 -33.406 1 96 292 ASP B CA 1
ATOM 8510 C C . ASP B 1 292 ? 2.555 -41.594 -33.875 1 96 292 ASP B C 1
ATOM 8512 O O . ASP B 1 292 ? 2.338 -41.781 -35.094 1 96 292 ASP B O 1
ATOM 8516 N N . SER B 1 293 ? 1.604 -41.688 -33 1 96.81 293 SER B N 1
ATOM 8517 C CA . SER B 1 293 ? 0.236 -42.062 -33.375 1 96.81 293 SER B CA 1
ATOM 8518 C C . SER B 1 293 ? -0.581 -40.812 -33.719 1 96.81 293 SER B C 1
ATOM 8520 O O . SER B 1 293 ? -1.685 -40.906 -34.25 1 96.81 293 SER B O 1
ATOM 8522 N N . LEU B 1 294 ? -0.058 -39.656 -33.469 1 97.5 294 LEU B N 1
ATOM 8523 C CA . LEU B 1 294 ? -0.775 -38.406 -33.656 1 97.5 294 LEU B CA 1
ATOM 8524 C C . LEU B 1 294 ? -0.851 -38.031 -35.156 1 97.5 294 LEU B C 1
ATOM 8526 O O . LEU B 1 294 ? 0.05 -38.375 -35.906 1 97.5 294 LEU B O 1
ATOM 8530 N N . SER B 1 295 ? -1.934 -37.344 -35.562 1 97.19 295 SER B N 1
ATOM 8531 C CA . SER B 1 295 ? -2.02 -36.781 -36.906 1 97.19 295 SER B CA 1
ATOM 8532 C C . SER B 1 295 ? -1.004 -35.688 -37.125 1 97.19 295 SER B C 1
ATOM 8534 O O . SER B 1 295 ? -0.491 -35.094 -36.156 1 97.19 295 SER B O 1
ATOM 8536 N N . PRO B 1 296 ? -0.653 -35.406 -38.375 1 97.12 296 PRO B N 1
ATOM 8537 C CA . PRO B 1 296 ? 0.272 -34.312 -38.625 1 97.12 296 PRO B CA 1
ATOM 8538 C C . PRO B 1 296 ? -0.207 -32.969 -38.062 1 97.12 296 PRO B C 1
ATOM 8540 O O . PRO B 1 296 ? 0.604 -32.188 -37.562 1 97.12 296 PRO B O 1
ATOM 8543 N N . GLU B 1 297 ? -1.504 -32.75 -38.094 1 97 297 GLU B N 1
ATOM 8544 C CA . GLU B 1 297 ? -2.057 -31.516 -37.562 1 97 297 GLU B CA 1
ATOM 8545 C C . GLU B 1 297 ? -1.891 -31.453 -36.031 1 97 297 GLU B C 1
ATOM 8547 O O . GLU B 1 297 ? -1.564 -30.406 -35.5 1 97 297 GLU B O 1
ATOM 8552 N N . GLU B 1 298 ? -2.127 -32.562 -35.438 1 97.88 298 GLU B N 1
ATOM 8553 C CA . GLU B 1 298 ? -1.942 -32.625 -34 1 97.88 298 GLU B CA 1
ATOM 8554 C C . GLU B 1 298 ? -0.483 -32.375 -33.625 1 97.88 298 GLU B C 1
ATOM 8556 O O . GLU B 1 298 ? -0.193 -31.625 -32.688 1 97.88 298 GLU B O 1
ATOM 8561 N N . ARG B 1 299 ? 0.407 -33.031 -34.312 1 98.25 299 ARG B N 1
ATOM 8562 C CA . ARG B 1 299 ? 1.831 -32.875 -34.031 1 98.25 299 ARG B CA 1
ATOM 8563 C C . ARG B 1 299 ? 2.264 -31.438 -34.188 1 98.25 299 ARG B C 1
ATOM 8565 O O . ARG B 1 299 ? 3.02 -30.906 -33.375 1 98.25 299 ARG B O 1
ATOM 8572 N N . ARG B 1 300 ? 1.75 -30.828 -35.25 1 98 300 ARG B N 1
ATOM 8573 C CA . ARG B 1 300 ? 2.08 -29.438 -35.5 1 98 300 ARG B CA 1
ATOM 8574 C C . ARG B 1 300 ? 1.575 -28.547 -34.344 1 98 300 ARG B C 1
ATOM 8576 O O . ARG B 1 300 ? 2.303 -27.672 -33.875 1 98 300 ARG B O 1
ATOM 8583 N N . LEU B 1 301 ? 0.352 -28.734 -33.969 1 98.31 301 LEU B N 1
ATOM 8584 C CA . LEU B 1 301 ? -0.264 -27.953 -32.906 1 98.31 301 LEU B CA 1
ATOM 8585 C C . LEU B 1 301 ? 0.492 -28.141 -31.594 1 98.31 301 LEU B C 1
ATOM 8587 O O . LEU B 1 301 ? 0.844 -27.156 -30.938 1 98.31 301 LEU B O 1
ATOM 8591 N N . TYR B 1 302 ? 0.721 -29.391 -31.234 1 98.56 302 TYR B N 1
ATOM 8592 C CA . TYR B 1 302 ? 1.354 -29.672 -29.953 1 98.56 302 TYR B CA 1
ATOM 8593 C C . TYR B 1 302 ? 2.793 -29.172 -29.922 1 98.56 302 TYR B C 1
ATOM 8595 O O . TYR B 1 302 ? 3.268 -28.672 -28.906 1 98.56 302 TYR B O 1
ATOM 8603 N N . ALA B 1 303 ? 3.471 -29.328 -31.016 1 98.69 303 ALA B N 1
ATOM 8604 C CA . ALA B 1 303 ? 4.824 -28.781 -31.109 1 98.69 303 ALA B CA 1
ATOM 8605 C C . ALA B 1 303 ? 4.828 -27.281 -30.922 1 98.69 303 ALA B C 1
ATOM 8607 O O . ALA B 1 303 ? 5.684 -26.734 -30.203 1 98.69 303 ALA B O 1
ATOM 8608 N N . ARG B 1 304 ? 3.906 -26.609 -31.547 1 98.62 304 ARG B N 1
ATOM 8609 C CA . ARG B 1 304 ? 3.826 -25.172 -31.422 1 98.62 304 ARG B CA 1
ATOM 8610 C C . ARG B 1 304 ? 3.537 -24.766 -29.969 1 98.62 304 ARG B C 1
ATOM 8612 O O . ARG B 1 304 ? 4.102 -23.781 -29.469 1 98.62 304 ARG B O 1
ATOM 8619 N N . MET B 1 305 ? 2.645 -25.469 -29.328 1 98.75 305 MET B N 1
ATOM 8620 C CA . MET B 1 305 ? 2.342 -25.172 -27.938 1 98.75 305 MET B CA 1
ATOM 8621 C C . MET B 1 305 ? 3.592 -25.297 -27.078 1 98.75 305 MET B C 1
ATOM 8623 O O . MET B 1 305 ? 3.811 -24.469 -26.172 1 98.75 305 MET B O 1
ATOM 8627 N N . MET B 1 306 ? 4.426 -26.266 -27.344 1 98.81 306 MET B N 1
ATOM 8628 C CA . MET B 1 306 ? 5.672 -26.422 -26.594 1 98.81 306 MET B CA 1
ATOM 8629 C C . MET B 1 306 ? 6.66 -25.328 -26.953 1 98.81 306 MET B C 1
ATOM 8631 O O . MET B 1 306 ? 7.414 -24.859 -26.094 1 98.81 306 MET B O 1
ATOM 8635 N N . GLU B 1 307 ? 6.707 -24.938 -28.234 1 98.81 307 GLU B N 1
ATOM 8636 C CA . GLU B 1 307 ? 7.559 -23.828 -28.656 1 98.81 307 GLU B CA 1
ATOM 8637 C C . GLU B 1 307 ? 7.199 -22.547 -27.891 1 98.81 307 GLU B C 1
ATOM 8639 O O . GLU B 1 307 ? 8.086 -21.797 -27.5 1 98.81 307 GLU B O 1
ATOM 8644 N N . VAL B 1 308 ? 5.926 -22.312 -27.703 1 98.81 308 VAL B N 1
ATOM 8645 C CA . VAL B 1 308 ? 5.457 -21.156 -26.953 1 98.81 308 VAL B CA 1
ATOM 8646 C C . VAL B 1 308 ? 5.914 -21.25 -25.5 1 98.81 308 VAL B C 1
ATOM 8648 O O . VAL B 1 308 ? 6.441 -20.297 -24.938 1 98.81 308 VAL B O 1
ATOM 8651 N N . PHE B 1 309 ? 5.754 -22.438 -24.938 1 98.75 309 PHE B N 1
ATOM 8652 C CA . PHE B 1 309 ? 6.195 -22.672 -23.562 1 98.75 309 PHE B CA 1
ATOM 8653 C C . PHE B 1 309 ? 7.695 -22.438 -23.438 1 98.75 309 PHE B C 1
ATOM 8655 O O . PHE B 1 309 ? 8.141 -21.75 -22.5 1 98.75 309 PHE B O 1
ATOM 8662 N N . ALA B 1 310 ? 8.461 -23.016 -24.312 1 98.88 310 ALA B N 1
ATOM 8663 C CA . ALA B 1 310 ? 9.914 -22.875 -24.297 1 98.88 310 ALA B CA 1
ATOM 8664 C C . ALA B 1 310 ? 10.328 -21.422 -24.438 1 98.88 310 ALA B C 1
ATOM 8666 O O . ALA B 1 310 ? 11.219 -20.953 -23.719 1 98.88 310 ALA B O 1
ATOM 8667 N N . GLY B 1 311 ? 9.695 -20.75 -25.359 1 98.88 311 GLY B N 1
ATOM 8668 C CA . GLY B 1 311 ? 9.953 -19.328 -25.516 1 98.88 311 GLY B CA 1
ATOM 8669 C C . GLY B 1 311 ? 9.633 -18.531 -24.266 1 98.88 311 GLY B C 1
ATOM 8670 O O . GLY B 1 311 ? 10.383 -17.625 -23.891 1 98.88 311 GLY B O 1
ATOM 8671 N N . PHE B 1 312 ? 8.508 -18.844 -23.656 1 98.88 312 PHE B N 1
ATOM 8672 C CA . PHE B 1 312 ? 8.086 -18.188 -22.422 1 98.88 312 PHE B CA 1
ATOM 8673 C C . PHE B 1 312 ? 9.125 -18.391 -21.328 1 98.88 312 PHE B C 1
ATOM 8675 O O . PHE B 1 312 ? 9.492 -17.438 -20.625 1 98.88 312 PHE B O 1
ATOM 8682 N N . LEU B 1 313 ? 9.656 -19.578 -21.141 1 98.88 313 LEU B N 1
ATOM 8683 C CA . LEU B 1 313 ? 10.664 -19.859 -20.125 1 98.88 313 LEU B CA 1
ATOM 8684 C C . LEU B 1 313 ? 11.961 -19.109 -20.406 1 98.88 313 LEU B C 1
ATOM 8686 O O . LEU B 1 313 ? 12.562 -18.547 -19.5 1 98.88 313 LEU B O 1
ATOM 8690 N N . GLU B 1 314 ? 12.406 -19.172 -21.656 1 98.88 314 GLU B N 1
ATOM 8691 C CA . GLU B 1 314 ? 13.617 -18.438 -21.984 1 98.88 314 GLU B CA 1
ATOM 8692 C C . GLU B 1 314 ? 13.438 -16.938 -21.766 1 98.88 314 GLU B C 1
ATOM 8694 O O . GLU B 1 314 ? 14.352 -16.266 -21.297 1 98.88 314 GLU B O 1
ATOM 8699 N N . HIS B 1 315 ? 12.281 -16.438 -22.172 1 98.88 315 HIS B N 1
ATOM 8700 C CA . HIS B 1 315 ? 11.945 -15.039 -21.906 1 98.88 315 HIS B CA 1
ATOM 8701 C C . HIS B 1 315 ? 12.023 -14.711 -20.422 1 98.88 315 HIS B C 1
ATOM 8703 O O . HIS B 1 315 ? 12.57 -13.68 -20.031 1 98.88 315 HIS B O 1
ATOM 8709 N N . THR B 1 316 ? 11.477 -15.555 -19.641 1 98.88 316 THR B N 1
ATOM 8710 C CA . THR B 1 316 ? 11.516 -15.391 -18.188 1 98.88 316 THR B CA 1
ATOM 8711 C C . THR B 1 316 ? 12.953 -15.438 -17.672 1 98.88 316 THR B C 1
ATOM 8713 O O . THR B 1 316 ? 13.344 -14.609 -16.844 1 98.88 316 THR B O 1
ATOM 8716 N N . ASP B 1 317 ? 13.719 -16.391 -18.141 1 98.88 317 ASP B N 1
ATOM 8717 C CA . ASP B 1 317 ? 15.133 -16.5 -17.781 1 98.88 317 ASP B CA 1
ATOM 8718 C C . ASP B 1 317 ? 15.875 -15.211 -18.141 1 98.88 317 ASP B C 1
ATOM 8720 O O . ASP B 1 317 ? 16.688 -14.727 -17.344 1 98.88 317 ASP B O 1
ATOM 8724 N N . HIS B 1 318 ? 15.586 -14.719 -19.312 1 98.88 318 HIS B N 1
ATOM 8725 C CA . HIS B 1 318 ? 16.203 -13.477 -19.75 1 98.88 318 HIS B CA 1
ATOM 8726 C C . HIS B 1 318 ? 15.969 -12.352 -18.734 1 98.88 318 HIS B C 1
ATOM 8728 O O . HIS B 1 318 ? 16.891 -11.633 -18.375 1 98.88 318 HIS B O 1
ATOM 8734 N N . HIS B 1 319 ? 14.766 -12.234 -18.312 1 98.75 319 HIS B N 1
ATOM 8735 C CA . HIS B 1 319 ? 14.438 -11.133 -17.422 1 98.75 319 HIS B CA 1
ATOM 8736 C C . HIS B 1 319 ? 14.953 -11.398 -16.016 1 98.75 319 HIS B C 1
ATOM 8738 O O . HIS B 1 319 ? 15.336 -10.469 -15.297 1 98.75 319 HIS B O 1
ATOM 8744 N N . ILE B 1 320 ? 14.953 -12.625 -15.539 1 98.81 320 ILE B N 1
ATOM 8745 C CA . ILE B 1 320 ? 15.656 -12.953 -14.305 1 98.81 320 ILE B CA 1
ATOM 8746 C C . ILE B 1 320 ? 17.125 -12.523 -14.406 1 98.81 320 ILE B C 1
ATOM 8748 O O . ILE B 1 320 ? 17.688 -12 -13.445 1 98.81 320 ILE B O 1
ATOM 8752 N N . GLY B 1 321 ? 17.688 -12.773 -15.562 1 98.88 321 GLY B N 1
ATOM 8753 C CA . GLY B 1 321 ? 19.031 -12.312 -15.836 1 98.88 321 GLY B CA 1
ATOM 8754 C C . GLY B 1 321 ? 19.219 -10.828 -15.617 1 98.88 321 GLY B C 1
ATOM 8755 O O . GLY B 1 321 ? 20.234 -10.398 -15.07 1 98.88 321 GLY B O 1
ATOM 8756 N N . ARG B 1 322 ? 18.25 -10 -16.031 1 98.56 322 ARG B N 1
ATOM 8757 C CA . ARG B 1 322 ? 18.297 -8.562 -15.805 1 98.56 322 ARG B CA 1
ATOM 8758 C C . ARG B 1 322 ? 18.344 -8.234 -14.32 1 98.56 322 ARG B C 1
ATOM 8760 O O . ARG B 1 322 ? 19.062 -7.328 -13.898 1 98.56 322 ARG B O 1
ATOM 8767 N N . LEU B 1 323 ? 17.531 -8.922 -13.516 1 98.62 323 LEU B N 1
ATOM 8768 C CA . LEU B 1 323 ? 17.547 -8.719 -12.07 1 98.62 323 LEU B CA 1
ATOM 8769 C C . LEU B 1 323 ? 18.906 -9.062 -11.484 1 98.62 323 LEU B C 1
ATOM 8771 O O . LEU B 1 323 ? 19.469 -8.281 -10.703 1 98.62 323 LEU B O 1
ATOM 8775 N N . ILE B 1 324 ? 19.5 -10.195 -11.867 1 98.69 324 ILE B N 1
ATOM 8776 C CA . ILE B 1 324 ? 20.797 -10.641 -11.375 1 98.69 324 ILE B CA 1
ATOM 8777 C C . ILE B 1 324 ? 21.875 -9.641 -11.797 1 98.69 324 ILE B C 1
ATOM 8779 O O . ILE B 1 324 ? 22.766 -9.305 -11.008 1 98.69 324 ILE B O 1
ATOM 8783 N N . GLN B 1 325 ? 21.797 -9.234 -13.023 1 97.88 325 GLN B N 1
ATOM 8784 C CA . GLN B 1 325 ? 22.766 -8.258 -13.523 1 97.88 325 GLN B CA 1
ATOM 8785 C C . GLN B 1 325 ? 22.703 -6.965 -12.727 1 97.88 325 GLN B C 1
ATOM 8787 O O . GLN B 1 325 ? 23.734 -6.34 -12.461 1 97.88 325 GLN B O 1
ATOM 8792 N N . SER B 1 326 ? 21.5 -6.527 -12.414 1 96.62 326 SER B N 1
ATOM 8793 C CA . SER B 1 326 ? 21.344 -5.324 -11.602 1 96.62 326 SER B CA 1
ATOM 8794 C C . SER B 1 326 ? 22.016 -5.496 -10.234 1 96.62 326 SER B C 1
ATOM 8796 O O . SER B 1 326 ? 22.641 -4.566 -9.727 1 96.62 326 SER B O 1
ATOM 8798 N N . LEU B 1 327 ? 21.844 -6.652 -9.602 1 97.88 327 LEU B N 1
ATOM 8799 C CA . LEU B 1 327 ? 22.5 -6.941 -8.328 1 97.88 327 LEU B CA 1
ATOM 8800 C C . LEU B 1 327 ? 24.016 -6.941 -8.484 1 97.88 327 LEU B C 1
ATOM 8802 O O . LEU B 1 327 ? 24.734 -6.445 -7.609 1 97.88 327 LEU B O 1
ATOM 8806 N N . GLU B 1 328 ? 24.484 -7.512 -9.562 1 96.69 328 GLU B N 1
ATOM 8807 C CA . GLU B 1 328 ? 25.906 -7.516 -9.836 1 96.69 328 GLU B CA 1
ATOM 8808 C C . GLU B 1 328 ? 26.453 -6.098 -10 1 96.69 328 GLU B C 1
ATOM 8810 O O . GLU B 1 328 ? 27.453 -5.734 -9.391 1 96.69 328 GLU B O 1
ATOM 8815 N N . ALA B 1 329 ? 25.75 -5.336 -10.766 1 92.81 329 ALA B N 1
ATOM 8816 C CA . ALA B 1 329 ? 26.172 -3.969 -11.07 1 92.81 329 ALA B CA 1
ATOM 8817 C C . ALA B 1 329 ? 26.203 -3.111 -9.805 1 92.81 329 ALA B C 1
ATOM 8819 O O . ALA B 1 329 ? 27.031 -2.213 -9.672 1 92.81 329 ALA B O 1
ATOM 8820 N N . SER B 1 330 ? 25.375 -3.383 -8.891 1 92.19 330 SER B N 1
ATOM 8821 C CA . SER B 1 330 ? 25.281 -2.596 -7.66 1 92.19 330 SER B CA 1
ATOM 8822 C C . SER B 1 330 ? 26.172 -3.178 -6.57 1 92.19 330 SER B C 1
ATOM 8824 O O . SER B 1 330 ? 26.203 -2.674 -5.445 1 92.19 330 SER B O 1
ATOM 8826 N N . GLY B 1 331 ? 26.797 -4.258 -6.812 1 93.69 331 GLY B N 1
ATOM 8827 C CA . GLY B 1 331 ? 27.703 -4.887 -5.859 1 93.69 331 GLY B CA 1
ATOM 8828 C C . GLY B 1 331 ? 26.984 -5.723 -4.816 1 93.69 331 GLY B C 1
ATOM 8829 O O . GLY B 1 331 ? 27.594 -6.121 -3.814 1 93.69 331 GLY B O 1
ATOM 8830 N N . GLU B 1 332 ? 25.703 -5.988 -5.043 1 96.5 332 GLU B N 1
ATOM 8831 C CA . GLU B 1 332 ? 24.891 -6.676 -4.043 1 96.5 332 GLU B CA 1
ATOM 8832 C C . GLU B 1 332 ? 24.969 -8.188 -4.223 1 96.5 332 GLU B C 1
ATOM 8834 O O . GLU B 1 332 ? 24.688 -8.945 -3.287 1 96.5 332 GLU B O 1
ATOM 8839 N N . LEU B 1 333 ? 25.328 -8.68 -5.41 1 98.06 333 LEU B N 1
ATOM 8840 C CA . LEU B 1 333 ? 25.203 -10.094 -5.734 1 98.06 333 LEU B CA 1
ATOM 8841 C C . LEU B 1 333 ? 26.078 -10.938 -4.82 1 98.06 333 LEU B C 1
ATOM 8843 O O . LEU B 1 333 ? 25.688 -12.023 -4.391 1 98.06 333 LEU B O 1
ATOM 8847 N N . GLU B 1 334 ? 27.312 -10.438 -4.457 1 97.25 334 GLU B N 1
ATOM 8848 C CA . GLU B 1 334 ? 28.297 -11.203 -3.707 1 97.25 334 GLU B CA 1
ATOM 8849 C C . GLU B 1 334 ? 27.734 -11.641 -2.354 1 97.25 334 GLU B C 1
ATOM 8851 O O . GLU B 1 334 ? 28.062 -12.727 -1.864 1 97.25 334 GLU B O 1
ATOM 8856 N N . ASN B 1 335 ? 26.969 -10.742 -1.77 1 98.19 335 ASN B N 1
ATOM 8857 C CA . ASN B 1 335 ? 26.422 -11.039 -0.448 1 98.19 335 ASN B CA 1
ATOM 8858 C C . ASN B 1 335 ? 24.906 -11.195 -0.489 1 98.19 335 ASN B C 1
ATOM 8860 O O . ASN B 1 335 ? 24.203 -10.633 0.352 1 98.19 335 ASN B O 1
ATOM 8864 N N . THR B 1 336 ? 24.359 -11.852 -1.45 1 98.75 336 THR B N 1
ATOM 8865 C CA . THR B 1 336 ? 22.953 -12.18 -1.562 1 98.75 336 THR B CA 1
ATOM 8866 C C . THR B 1 336 ? 22.75 -13.695 -1.622 1 98.75 336 THR B C 1
ATOM 8868 O O . THR B 1 336 ? 23.312 -14.367 -2.488 1 98.75 336 THR B O 1
ATOM 8871 N N . LEU B 1 337 ? 22.016 -14.219 -0.61 1 98.88 337 LEU B N 1
ATOM 8872 C CA . LEU B 1 337 ? 21.562 -15.609 -0.652 1 98.88 337 LEU B CA 1
ATOM 8873 C C . LEU B 1 337 ? 20.359 -15.766 -1.576 1 98.88 337 LEU B C 1
ATOM 8875 O O . LEU B 1 337 ? 19.25 -15.344 -1.236 1 98.88 337 LEU B O 1
ATOM 8879 N N . ILE B 1 338 ? 20.625 -16.391 -2.74 1 98.94 338 ILE B N 1
ATOM 8880 C CA . ILE B 1 338 ? 19.578 -16.609 -3.734 1 98.94 338 ILE B CA 1
ATOM 8881 C C . ILE B 1 338 ? 19.125 -18.062 -3.695 1 98.94 338 ILE B C 1
ATOM 8883 O O . ILE B 1 338 ? 19.953 -18.984 -3.736 1 98.94 338 ILE B O 1
ATOM 8887 N N . MET B 1 339 ? 17.875 -18.297 -3.584 1 98.94 339 MET B N 1
ATOM 8888 C CA . MET B 1 339 ? 17.281 -19.609 -3.727 1 98.94 339 MET B CA 1
ATOM 8889 C C . MET B 1 339 ? 16.219 -19.609 -4.82 1 98.94 339 MET B C 1
ATOM 8891 O O . MET B 1 339 ? 15.25 -18.844 -4.758 1 98.94 339 MET B O 1
ATOM 8895 N N . VAL B 1 340 ? 16.406 -20.438 -5.871 1 98.88 340 VAL B N 1
ATOM 8896 C CA . VAL B 1 340 ? 15.461 -20.609 -6.969 1 98.88 340 VAL B CA 1
ATOM 8897 C C . VAL B 1 340 ? 14.711 -21.922 -6.809 1 98.88 340 VAL B C 1
ATOM 8899 O O . VAL B 1 340 ? 15.328 -22.984 -6.66 1 98.88 340 VAL B O 1
ATOM 8902 N N . ILE B 1 341 ? 13.391 -21.891 -6.863 1 98.81 341 ILE B N 1
ATOM 8903 C CA . ILE B 1 341 ? 12.609 -23.109 -6.688 1 98.81 341 ILE B CA 1
ATOM 8904 C C . ILE B 1 341 ? 11.398 -23.094 -7.613 1 98.81 341 ILE B C 1
ATOM 8906 O O . ILE B 1 341 ? 10.867 -22.016 -7.93 1 98.81 341 ILE B O 1
ATOM 8910 N N . SER B 1 342 ? 11.016 -24.203 -8.164 1 98.44 342 SER B N 1
ATOM 8911 C CA . SER B 1 342 ? 9.664 -24.359 -8.695 1 98.44 342 SER B CA 1
ATOM 8912 C C . SER B 1 342 ? 8.695 -24.812 -7.613 1 98.44 342 SER B C 1
ATOM 8914 O O . SER B 1 342 ? 9.039 -25.641 -6.773 1 98.44 342 SER B O 1
ATOM 8916 N N . ASP B 1 343 ? 7.488 -24.344 -7.617 1 97.56 343 ASP B N 1
ATOM 8917 C CA . ASP B 1 343 ? 6.59 -24.578 -6.496 1 97.56 343 ASP B CA 1
ATOM 8918 C C . ASP B 1 343 ? 5.828 -25.891 -6.68 1 97.56 343 ASP B C 1
ATOM 8920 O O . ASP B 1 343 ? 5.199 -26.391 -5.742 1 97.56 343 ASP B O 1
ATOM 8924 N N . ASN B 1 344 ? 5.902 -26.5 -7.855 1 98.5 344 ASN B N 1
ATOM 8925 C CA . ASN B 1 344 ? 5.352 -27.828 -8.156 1 98.5 344 ASN B CA 1
ATOM 8926 C C . ASN B 1 344 ? 5.793 -28.312 -9.531 1 98.5 344 ASN B C 1
ATOM 8928 O O . ASN B 1 344 ? 6.48 -27.594 -10.258 1 98.5 344 ASN B O 1
ATOM 8932 N N . GLY B 1 345 ? 5.457 -29.578 -9.828 1 98 345 GLY B N 1
ATOM 8933 C CA . GLY B 1 345 ? 5.773 -30.141 -11.133 1 98 345 GLY B CA 1
ATOM 8934 C C . GLY B 1 345 ? 4.984 -29.5 -12.258 1 98 345 GLY B C 1
ATOM 8935 O O . GLY B 1 345 ? 4.121 -28.656 -12.023 1 98 345 GLY B O 1
ATOM 8936 N N . ALA B 1 346 ? 5.254 -29.891 -13.477 1 98.62 346 ALA B N 1
ATOM 8937 C CA . ALA B 1 346 ? 4.598 -29.344 -14.664 1 98.62 346 ALA B CA 1
ATOM 8938 C C . ALA B 1 346 ? 3.096 -29.609 -14.633 1 98.62 346 ALA B C 1
ATOM 8940 O O . ALA B 1 346 ? 2.65 -30.641 -14.125 1 98.62 346 ALA B O 1
ATOM 8941 N N . SER B 1 347 ? 2.373 -28.719 -15.219 1 97.75 347 SER B N 1
ATOM 8942 C CA . SER B 1 347 ? 0.922 -28.719 -15.062 1 97.75 347 SER B CA 1
ATOM 8943 C C . SER B 1 347 ? 0.245 -29.484 -16.203 1 97.75 347 SER B C 1
ATOM 8945 O O . SER B 1 347 ? 0.518 -29.219 -17.375 1 97.75 347 SER B O 1
ATOM 8947 N N . PRO B 1 348 ? -0.707 -30.391 -15.867 1 96.12 348 PRO B N 1
ATOM 8948 C CA . PRO B 1 348 ? -1.475 -31.125 -16.875 1 96.12 348 PRO B CA 1
ATOM 8949 C C . PRO B 1 348 ? -2.822 -30.484 -17.188 1 96.12 348 PRO B C 1
ATOM 8951 O O . PRO B 1 348 ? -3.695 -31.125 -17.766 1 96.12 348 PRO B O 1
ATOM 8954 N N . GLU B 1 349 ? -3.002 -29.234 -16.859 1 93.88 349 GLU B N 1
ATOM 8955 C CA . GLU B 1 349 ? -4.332 -28.625 -16.875 1 93.88 349 GLU B CA 1
ATOM 8956 C C . GLU B 1 349 ? -4.758 -28.281 -18.297 1 93.88 349 GLU B C 1
ATOM 8958 O O . GLU B 1 349 ? -5.902 -27.891 -18.531 1 93.88 349 GLU B O 1
ATOM 8963 N N . GLY B 1 350 ? -3.877 -28.531 -19.281 1 95.12 350 GLY B N 1
ATOM 8964 C CA . GLY B 1 350 ? -4.23 -28.359 -20.672 1 95.12 350 GLY B CA 1
ATOM 8965 C C . GLY B 1 350 ? -4.953 -29.562 -21.25 1 95.12 350 GLY B C 1
ATOM 8966 O O . GLY B 1 350 ? -5.508 -29.5 -22.359 1 95.12 350 GLY B O 1
ATOM 8967 N N . GLY B 1 351 ? -4.996 -30.656 -20.562 1 93.38 351 GLY B N 1
ATOM 8968 C CA . GLY B 1 351 ? -5.684 -31.859 -21.031 1 93.38 351 GLY B CA 1
ATOM 8969 C C . GLY B 1 351 ? -4.957 -32.562 -22.156 1 93.38 351 GLY B C 1
ATOM 8970 O O . GLY B 1 351 ? -3.758 -32.344 -22.359 1 93.38 351 GLY B O 1
ATOM 8971 N N . LEU B 1 352 ? -5.707 -33.406 -22.812 1 93.56 352 LEU B N 1
ATOM 8972 C CA . LEU B 1 352 ? -5.145 -34.281 -23.828 1 93.56 352 LEU B CA 1
ATOM 8973 C C . LEU B 1 352 ? -4.645 -33.469 -25.031 1 93.56 352 LEU B C 1
ATOM 8975 O O . LEU B 1 352 ? -3.637 -33.844 -25.641 1 93.56 352 LEU B O 1
ATOM 8979 N N . HIS B 1 353 ? -5.363 -32.438 -25.312 1 95.12 353 HIS B N 1
ATOM 8980 C CA . HIS B 1 353 ? -5.102 -31.75 -26.578 1 95.12 353 HIS B CA 1
ATOM 8981 C C . HIS B 1 353 ? -4.594 -30.328 -26.359 1 95.12 353 HIS B C 1
ATOM 8983 O O . HIS B 1 353 ? -4.461 -29.562 -27.297 1 95.12 353 HIS B O 1
ATOM 8989 N N . GLY B 1 354 ? -4.281 -30.016 -25.062 1 96.5 354 GLY B N 1
ATOM 8990 C CA . GLY B 1 354 ? -4.066 -28.609 -24.797 1 96.5 354 GLY B CA 1
ATOM 8991 C C . GLY B 1 354 ? -5.352 -27.797 -24.781 1 96.5 354 GLY B C 1
ATOM 8992 O O . GLY B 1 354 ? -6.438 -28.344 -25 1 96.5 354 GLY B O 1
ATOM 8993 N N . SER B 1 355 ? -5.195 -26.578 -24.422 1 96.62 355 SER B N 1
ATOM 8994 C CA . SER B 1 355 ? -6.352 -25.688 -24.359 1 96.62 355 SER B CA 1
ATOM 8995 C C . SER B 1 355 ? -5.98 -24.266 -24.766 1 96.62 355 SER B C 1
ATOM 8997 O O . SER B 1 355 ? -4.863 -23.812 -24.5 1 96.62 355 SER B O 1
ATOM 8999 N N . VAL B 1 356 ? -6.918 -23.562 -25.422 1 96.81 356 VAL B N 1
ATOM 9000 C CA . VAL B 1 356 ? -6.695 -22.156 -25.719 1 96.81 356 VAL B CA 1
ATOM 9001 C C . VAL B 1 356 ? -7.395 -21.281 -24.688 1 96.81 356 VAL B C 1
ATOM 9003 O O . VAL B 1 356 ? -7.355 -20.062 -24.766 1 96.81 356 VAL B O 1
ATOM 9006 N N . ASN B 1 357 ? -7.996 -21.938 -23.672 1 95.81 357 ASN B N 1
ATOM 9007 C CA . ASN B 1 357 ? -8.711 -21.234 -22.625 1 95.81 357 ASN B CA 1
ATOM 9008 C C . ASN B 1 357 ? -8.766 -22.047 -21.328 1 95.81 357 ASN B C 1
ATOM 9010 O O . ASN B 1 357 ? -9.594 -22.953 -21.203 1 95.81 357 ASN B O 1
ATOM 9014 N N . GLU B 1 358 ? -8.047 -21.641 -20.391 1 93.69 358 GLU B N 1
ATOM 9015 C CA . GLU B 1 358 ? -7.926 -22.406 -19.156 1 93.69 358 GLU B CA 1
ATOM 9016 C C . GLU B 1 358 ? -9.242 -22.422 -18.391 1 93.69 358 GLU B C 1
ATOM 9018 O O . GLU B 1 358 ? -9.469 -23.312 -17.562 1 93.69 358 GLU B O 1
ATOM 9023 N N . LEU B 1 359 ? -10.133 -21.469 -18.578 1 93.81 359 LEU B N 1
ATOM 9024 C CA . LEU B 1 359 ? -11.422 -21.422 -17.891 1 93.81 359 LEU B CA 1
ATOM 9025 C C . LEU B 1 359 ? -12.234 -22.688 -18.188 1 93.81 359 LEU B C 1
ATOM 9027 O O . LEU B 1 359 ? -13.07 -23.094 -17.375 1 93.81 359 LEU B O 1
ATOM 9031 N N . LYS B 1 360 ? -11.961 -23.328 -19.328 1 93.75 360 LYS B N 1
ATOM 9032 C CA . LYS B 1 360 ? -12.648 -24.562 -19.688 1 93.75 360 LYS B CA 1
ATOM 9033 C C . LYS B 1 360 ? -12.375 -25.656 -18.656 1 93.75 360 LYS B C 1
ATOM 9035 O O . LYS B 1 360 ? -13.289 -26.391 -18.266 1 93.75 360 LYS B O 1
ATOM 9040 N N . PHE B 1 361 ? -11.156 -25.672 -18.219 1 89.62 361 PHE B N 1
ATOM 9041 C CA . PHE B 1 361 ? -10.773 -26.656 -17.219 1 89.62 361 PHE B CA 1
ATOM 9042 C C . PHE B 1 361 ? -11.602 -26.484 -15.945 1 89.62 361 PHE B C 1
ATOM 9044 O O . PHE B 1 361 ? -12.156 -27.453 -15.422 1 89.62 361 PHE B O 1
ATOM 9051 N N . PHE B 1 362 ? -11.773 -25.312 -15.484 1 89.94 362 PHE B N 1
ATOM 9052 C CA . PHE B 1 362 ? -12.406 -25.047 -14.195 1 89.94 362 PHE B CA 1
ATOM 9053 C C . PHE B 1 362 ? -13.914 -25.234 -14.289 1 89.94 362 PHE B C 1
ATOM 9055 O O . PHE B 1 362 ? -14.586 -25.391 -13.266 1 89.94 362 PHE B O 1
ATOM 9062 N N . ASN B 1 363 ? -14.469 -25.188 -15.555 1 92.88 363 ASN B N 1
ATOM 9063 C CA . ASN B 1 363 ? -15.898 -25.359 -15.766 1 92.88 363 ASN B CA 1
ATOM 9064 C C . ASN B 1 363 ? -16.219 -26.75 -16.312 1 92.88 363 ASN B C 1
ATOM 9066 O O . ASN B 1 363 ? -17.375 -27.031 -16.672 1 92.88 363 ASN B O 1
ATOM 9070 N N . ASN B 1 364 ? -15.25 -27.609 -16.453 1 89.69 364 ASN B N 1
ATOM 9071 C CA . ASN B 1 364 ? -15.406 -28.938 -17.031 1 89.69 364 ASN B CA 1
ATOM 9072 C C . ASN B 1 364 ? -15.891 -28.859 -18.484 1 89.69 364 ASN B C 1
ATOM 9074 O O . ASN B 1 364 ? -16.594 -29.75 -18.953 1 89.69 364 ASN B O 1
ATOM 9078 N N . ALA B 1 365 ? -15.617 -27.656 -19.094 1 90.88 365 ALA B N 1
ATOM 9079 C CA . ALA B 1 365 ? -15.984 -27.531 -20.5 1 90.88 365 ALA B CA 1
ATOM 9080 C C . ALA B 1 365 ? -15 -28.297 -21.391 1 90.88 365 ALA B C 1
ATOM 9082 O O . ALA B 1 365 ? -13.789 -28.266 -21.141 1 90.88 365 ALA B O 1
ATOM 9083 N N . PRO B 1 366 ? -15.477 -29 -22.328 1 87.31 366 PRO B N 1
ATOM 9084 C CA . PRO B 1 366 ? -14.594 -29.828 -23.156 1 87.31 366 PRO B CA 1
ATOM 9085 C C . PRO B 1 366 ? -13.641 -29 -24.016 1 87.31 366 PRO B C 1
ATOM 9087 O O . PRO B 1 366 ? -14.023 -27.938 -24.516 1 87.31 366 PRO B O 1
ATOM 9090 N N . GLU B 1 367 ? -12.555 -29.625 -24.219 1 88.88 367 GLU B N 1
ATOM 9091 C CA . GLU B 1 367 ? -11.602 -29.047 -25.156 1 88.88 367 GLU B CA 1
ATOM 9092 C C . GLU B 1 367 ? -11.953 -29.406 -26.594 1 88.88 367 GLU B C 1
ATOM 9094 O O . GLU B 1 367 ? -12.562 -30.453 -26.844 1 88.88 367 GLU B O 1
ATOM 9099 N N . SER B 1 368 ? -11.555 -28.469 -27.422 1 87.31 368 SER B N 1
ATOM 9100 C CA . SER B 1 368 ? -11.812 -28.688 -28.844 1 87.31 368 SER B CA 1
ATOM 9101 C C . SER B 1 368 ? -10.516 -28.609 -29.656 1 87.31 368 SER B C 1
ATOM 9103 O O . SER B 1 368 ? -9.891 -27.562 -29.734 1 87.31 368 SER B O 1
ATOM 9105 N N . LEU B 1 369 ? -10.172 -29.797 -30.297 1 93.06 369 LEU B N 1
ATOM 9106 C CA . LEU B 1 369 ? -9 -29.797 -31.172 1 93.06 369 LEU B CA 1
ATOM 9107 C C . LEU B 1 369 ? -9.164 -28.781 -32.281 1 93.06 369 LEU B C 1
ATOM 9109 O O . LEU B 1 369 ? -8.195 -28.125 -32.688 1 93.06 369 LEU B O 1
ATOM 9113 N N . GLU B 1 370 ? -10.375 -28.703 -32.781 1 93.19 370 GLU B N 1
ATOM 9114 C CA . GLU B 1 370 ? -10.68 -27.766 -33.844 1 93.19 370 GLU B CA 1
ATOM 9115 C C . GLU B 1 370 ? -10.414 -26.328 -33.438 1 93.19 370 GLU B C 1
ATOM 9117 O O . GLU B 1 370 ? -9.781 -25.562 -34.156 1 93.19 370 GLU B O 1
ATOM 9122 N N . GLN B 1 371 ? -10.906 -26.016 -32.25 1 92.81 371 GLN B N 1
ATOM 9123 C CA . GLN B 1 371 ? -10.688 -24.672 -31.734 1 92.81 371 GLN B CA 1
ATOM 9124 C C . GLN B 1 371 ? -9.203 -24.406 -31.5 1 92.81 371 GLN B C 1
ATOM 9126 O O . GLN B 1 371 ? -8.711 -23.312 -31.797 1 92.81 371 GLN B O 1
ATOM 9131 N N . ASN B 1 372 ? -8.508 -25.406 -30.969 1 97.12 372 ASN B N 1
ATOM 9132 C CA . ASN B 1 372 ? -7.07 -25.266 -30.719 1 97.12 372 ASN B CA 1
ATOM 9133 C C . ASN B 1 372 ? -6.309 -25.031 -32.031 1 97.12 372 ASN B C 1
ATOM 9135 O O . ASN B 1 372 ? -5.438 -24.172 -32.094 1 97.12 372 ASN B O 1
ATOM 9139 N N . LEU B 1 373 ? -6.652 -25.797 -33.031 1 97.38 373 LEU B N 1
ATOM 9140 C CA . LEU B 1 373 ? -5.977 -25.703 -34.312 1 97.38 373 LEU B CA 1
ATOM 9141 C C . LEU B 1 373 ? -6.223 -24.344 -34.938 1 97.38 373 LEU B C 1
ATOM 9143 O O . LEU B 1 373 ? -5.32 -23.766 -35.562 1 97.38 373 LEU B O 1
ATOM 9147 N N . ALA B 1 374 ? -7.43 -23.828 -34.781 1 96.25 374 ALA B N 1
ATOM 9148 C CA . ALA B 1 374 ? -7.781 -22.531 -35.344 1 96.25 374 ALA B CA 1
ATOM 9149 C C . ALA B 1 374 ? -6.949 -21.406 -34.719 1 96.25 374 ALA B C 1
ATOM 9151 O O . ALA B 1 374 ? -6.746 -20.359 -35.344 1 96.25 374 ALA B O 1
ATOM 9152 N N . ALA B 1 375 ? -6.457 -21.672 -33.531 1 96.81 375 ALA B N 1
ATOM 9153 C CA . ALA B 1 375 ? -5.727 -20.656 -32.781 1 96.81 375 ALA B CA 1
ATOM 9154 C C . ALA B 1 375 ? -4.223 -20.797 -32.969 1 96.81 375 ALA B C 1
ATOM 9156 O O . ALA B 1 375 ? -3.438 -20.047 -32.406 1 96.81 375 ALA B O 1
ATOM 9157 N N . LEU B 1 376 ? -3.783 -21.672 -33.781 1 97.69 376 LEU B N 1
ATOM 9158 C CA . LEU B 1 376 ? -2.395 -22.109 -33.906 1 97.69 376 LEU B CA 1
ATOM 9159 C C . LEU B 1 376 ? -1.461 -20.906 -34.062 1 97.69 376 LEU B C 1
ATOM 9161 O O . LEU B 1 376 ? -0.468 -20.797 -33.312 1 97.69 376 LEU B O 1
ATOM 9165 N N . ASP B 1 377 ? -1.799 -19.969 -34.875 1 96.19 377 ASP B N 1
ATOM 9166 C CA . ASP B 1 377 ? -0.906 -18.875 -35.25 1 96.19 377 ASP B CA 1
ATOM 9167 C C . ASP B 1 377 ? -0.914 -17.797 -34.156 1 96.19 377 ASP B C 1
ATOM 9169 O O . ASP B 1 377 ? -0.036 -16.922 -34.125 1 96.19 377 ASP B O 1
ATOM 9173 N N . GLU B 1 378 ? -1.867 -17.875 -33.25 1 97.06 378 GLU B N 1
ATOM 9174 C CA . GLU B 1 378 ? -2.031 -16.828 -32.25 1 97.06 378 GLU B CA 1
ATOM 9175 C C . GLU B 1 378 ? -1.542 -17.297 -30.875 1 97.06 378 GLU B C 1
ATOM 9177 O O . GLU B 1 378 ? -1.507 -16.516 -29.922 1 97.06 378 GLU B O 1
ATOM 9182 N N . LEU B 1 379 ? -1.11 -18.516 -30.797 1 98.06 379 LEU B N 1
ATOM 9183 C CA . LEU B 1 379 ? -0.688 -19.062 -29.516 1 98.06 379 LEU B CA 1
ATOM 9184 C C . LEU B 1 379 ? 0.473 -18.25 -28.938 1 98.06 379 LEU B C 1
ATOM 9186 O O . LEU B 1 379 ? 1.412 -17.906 -29.656 1 98.06 379 LEU B O 1
ATOM 9190 N N . GLY B 1 380 ? 0.353 -17.953 -27.641 1 98.19 380 GLY B N 1
ATOM 9191 C CA . GLY B 1 380 ? 1.364 -17.172 -26.938 1 98.19 380 GLY B CA 1
ATOM 9192 C C . GLY B 1 380 ? 1.038 -15.688 -26.891 1 98.19 380 GLY B C 1
ATOM 9193 O O . GLY B 1 380 ? 1.627 -14.953 -26.094 1 98.19 380 GLY B O 1
ATOM 9194 N N . GLY B 1 381 ? 0.145 -15.273 -27.719 1 97.5 381 GLY B N 1
ATOM 9195 C CA . GLY B 1 381 ? -0.255 -13.875 -27.781 1 97.5 381 GLY B CA 1
ATOM 9196 C C . GLY B 1 381 ? -1.37 -13.523 -26.828 1 97.5 381 GLY B C 1
ATOM 9197 O O . GLY B 1 381 ? -1.749 -14.336 -25.984 1 97.5 381 GLY B O 1
ATOM 9198 N N . PRO B 1 382 ? -1.878 -12.352 -26.922 1 96.19 382 PRO B N 1
ATOM 9199 C CA . PRO B 1 382 ? -2.809 -11.82 -25.922 1 96.19 382 PRO B CA 1
ATOM 9200 C C . PRO B 1 382 ? -4.234 -12.336 -26.109 1 96.19 382 PRO B C 1
ATOM 9202 O O . PRO B 1 382 ? -5.086 -12.148 -25.234 1 96.19 382 PRO B O 1
ATOM 9205 N N . ARG B 1 383 ? -4.594 -13.062 -27.172 1 93.56 383 ARG B N 1
ATOM 9206 C CA . ARG B 1 383 ? -5.988 -13.328 -27.531 1 93.56 383 ARG B CA 1
ATOM 9207 C C . ARG B 1 383 ? -6.5 -14.578 -26.828 1 93.56 383 ARG B C 1
ATOM 9209 O O . ARG B 1 383 ? -7.707 -14.82 -26.781 1 93.56 383 ARG B O 1
ATOM 9216 N N . HIS B 1 384 ? -5.547 -15.375 -26.344 1 95.31 384 HIS B N 1
ATOM 9217 C CA . HIS B 1 384 ? -5.934 -16.656 -25.766 1 95.31 384 HIS B CA 1
ATOM 9218 C C . HIS B 1 384 ? -5.34 -16.828 -24.359 1 95.31 384 HIS B C 1
ATOM 9220 O O . HIS B 1 384 ? -4.527 -16.016 -23.938 1 95.31 384 HIS B O 1
ATOM 9226 N N . PHE B 1 385 ? -5.875 -17.766 -23.672 1 96.19 385 PHE B N 1
ATOM 9227 C CA . PHE B 1 385 ? -5.383 -18.188 -22.359 1 96.19 385 PHE B CA 1
ATOM 9228 C C . PHE B 1 385 ? -4.922 -19.641 -22.406 1 96.19 385 PHE B C 1
ATOM 9230 O O . PHE B 1 385 ? -5.52 -20.516 -21.766 1 96.19 385 PHE B O 1
ATOM 9237 N N . ASN B 1 386 ? -3.807 -19.844 -23.125 1 97.44 386 ASN B N 1
ATOM 9238 C CA . ASN B 1 386 ? -3.486 -21.156 -23.656 1 97.44 386 ASN B CA 1
ATOM 9239 C C . ASN B 1 386 ? -2.664 -21.969 -22.656 1 97.44 386 ASN B C 1
ATOM 9241 O O . ASN B 1 386 ? -2.023 -21.406 -21.766 1 97.44 386 ASN B O 1
ATOM 9245 N N . HIS B 1 387 ? -2.695 -23.25 -22.828 1 97.5 387 HIS B N 1
ATOM 9246 C CA . HIS B 1 387 ? -2.025 -24.297 -22.062 1 97.5 387 HIS B CA 1
ATOM 9247 C C . HIS B 1 387 ? -1.639 -25.469 -22.953 1 97.5 387 HIS B C 1
ATOM 9249 O O . HIS B 1 387 ? -2.33 -25.766 -23.938 1 97.5 387 HIS B O 1
ATOM 9255 N N . TYR B 1 388 ? -0.555 -26.141 -22.734 1 98.31 388 TYR B N 1
ATOM 9256 C CA . TYR B 1 388 ? -0.116 -27.266 -23.562 1 98.31 388 TYR B CA 1
ATOM 9257 C C . TYR B 1 388 ? -0.733 -28.578 -23.094 1 98.31 388 TYR B C 1
ATOM 9259 O O . TYR B 1 388 ? -1.336 -28.625 -22.016 1 98.31 388 TYR B O 1
ATOM 9267 N N . PRO B 1 389 ? -0.602 -29.656 -23.891 1 97.62 389 PRO B N 1
ATOM 9268 C CA . PRO B 1 389 ? -1.274 -30.922 -23.562 1 97.62 389 PRO B CA 1
ATOM 9269 C C . PRO B 1 389 ? -0.536 -31.734 -22.516 1 97.62 389 PRO B C 1
ATOM 9271 O O . PRO B 1 389 ? 0.619 -31.438 -22.188 1 97.62 389 PRO B O 1
ATOM 9274 N N . TRP B 1 390 ? -1.144 -32.875 -22.062 1 97.5 390 TRP B N 1
ATOM 9275 C CA . TRP B 1 390 ? -0.639 -33.781 -21.062 1 97.5 390 TRP B CA 1
ATOM 9276 C C . TRP B 1 390 ? 0.752 -34.281 -21.422 1 97.5 390 TRP B C 1
ATOM 9278 O O . TRP B 1 390 ? 1.601 -34.5 -20.547 1 97.5 390 TRP B O 1
ATOM 9288 N N . GLY B 1 391 ? 0.947 -34.5 -22.672 1 98.5 391 GLY B N 1
ATOM 9289 C CA . GLY B 1 391 ? 2.225 -35.031 -23.109 1 98.5 391 GLY B CA 1
ATOM 9290 C C . GLY B 1 391 ? 3.406 -34.188 -22.688 1 98.5 391 GLY B C 1
ATOM 9291 O O . GLY B 1 391 ? 4.434 -34.688 -22.25 1 98.5 391 GLY B O 1
ATOM 9292 N N . TRP B 1 392 ? 3.238 -32.938 -22.844 1 98.69 392 TRP B N 1
ATOM 9293 C CA . TRP B 1 392 ? 4.336 -32.031 -22.516 1 98.69 392 TRP B CA 1
ATOM 9294 C C . TRP B 1 392 ? 4.484 -31.859 -21.016 1 98.69 392 TRP B C 1
ATOM 9296 O O . TRP B 1 392 ? 5.598 -31.703 -20.5 1 98.69 392 TRP B O 1
ATOM 9306 N N . ALA B 1 393 ? 3.381 -31.906 -20.234 1 98.38 393 ALA B N 1
ATOM 9307 C CA . ALA B 1 393 ? 3.475 -31.922 -18.781 1 98.38 393 ALA B CA 1
ATOM 9308 C C . ALA B 1 393 ? 4.27 -33.125 -18.297 1 98.38 393 ALA B C 1
ATOM 9310 O O . ALA B 1 393 ? 5.172 -33 -17.469 1 98.38 393 ALA B O 1
ATOM 9311 N N . TRP B 1 394 ? 3.914 -34.219 -18.859 1 98.44 394 TRP B N 1
ATOM 9312 C CA . TRP B 1 394 ? 4.578 -35.469 -18.531 1 98.44 394 TRP B CA 1
ATOM 9313 C C . TRP B 1 394 ? 6.059 -35.406 -18.891 1 98.44 394 TRP B C 1
ATOM 9315 O O . TRP B 1 394 ? 6.918 -35.719 -18.047 1 98.44 394 TRP B O 1
ATOM 9325 N N . ALA B 1 395 ? 6.344 -34.969 -20.016 1 98.69 395 ALA B N 1
ATOM 9326 C CA . ALA B 1 395 ? 7.727 -34.875 -20.484 1 98.69 395 ALA B CA 1
ATOM 9327 C C . ALA B 1 395 ? 8.531 -33.906 -19.641 1 98.69 395 ALA B C 1
ATOM 9329 O O . ALA B 1 395 ? 9.719 -34.125 -19.391 1 98.69 395 ALA B O 1
ATOM 9330 N N . GLY B 1 396 ? 7.848 -32.875 -19.234 1 98.69 396 GLY B N 1
ATOM 9331 C CA . GLY B 1 396 ? 8.516 -31.844 -18.453 1 98.69 396 GLY B CA 1
ATOM 9332 C C . GLY B 1 396 ? 8.961 -32.312 -17.094 1 98.69 396 GLY B C 1
ATOM 9333 O O . GLY B 1 396 ? 9.797 -31.688 -16.438 1 98.69 396 GLY B O 1
ATOM 9334 N N . ASN B 1 397 ? 8.461 -33.438 -16.625 1 98.69 397 ASN B N 1
ATOM 9335 C CA . ASN B 1 397 ? 8.773 -33.969 -15.297 1 98.69 397 ASN B CA 1
ATOM 9336 C C . ASN B 1 397 ? 9.781 -35.094 -15.367 1 98.69 397 ASN B C 1
ATOM 9338 O O . ASN B 1 397 ? 10.016 -35.781 -14.367 1 98.69 397 ASN B O 1
ATOM 9342 N N . THR B 1 398 ? 10.406 -35.281 -16.5 1 98.62 398 THR B N 1
ATOM 9343 C CA . THR B 1 398 ? 11.383 -36.344 -16.703 1 98.62 398 THR B CA 1
ATOM 9344 C C . THR B 1 398 ? 12.438 -36.312 -15.602 1 98.62 398 THR B C 1
ATOM 9346 O O . THR B 1 398 ? 13 -35.25 -15.297 1 98.62 398 THR B O 1
ATOM 9349 N N . PRO B 1 399 ? 12.711 -37.531 -14.977 1 98.38 399 PRO B N 1
ATOM 9350 C CA . PRO B 1 399 ? 12.352 -38.875 -15.406 1 98.38 399 PRO B CA 1
ATOM 9351 C C . PRO B 1 399 ? 11.133 -39.438 -14.656 1 98.38 399 PRO B C 1
ATOM 9353 O O . PRO B 1 399 ? 10.828 -40.625 -14.766 1 98.38 399 PRO B O 1
ATOM 9356 N N . PHE B 1 400 ? 10.461 -38.625 -13.953 1 98.31 400 PHE B N 1
ATOM 9357 C CA . PHE B 1 400 ? 9.516 -39.094 -12.945 1 98.31 400 PHE B CA 1
ATOM 9358 C C . PHE B 1 400 ? 8.148 -39.375 -13.562 1 98.31 400 PHE B C 1
ATOM 9360 O O . PHE B 1 400 ? 7.891 -38.969 -14.703 1 98.31 400 PHE B O 1
ATOM 9367 N N . LYS B 1 401 ? 7.301 -40.031 -12.734 1 96.5 401 LYS B N 1
ATOM 9368 C CA . LYS B 1 401 ? 5.922 -40.344 -13.109 1 96.5 401 LYS B CA 1
ATOM 9369 C C . LYS B 1 401 ? 4.996 -39.188 -12.758 1 96.5 401 LYS B C 1
ATOM 9371 O O . LYS B 1 401 ? 5.164 -38.531 -11.727 1 96.5 401 LYS B O 1
ATOM 9376 N N . ARG B 1 402 ? 4.047 -39 -13.648 1 96.81 402 ARG B N 1
ATOM 9377 C CA . ARG B 1 402 ? 2.902 -38.125 -13.422 1 96.81 402 ARG B CA 1
ATOM 9378 C C . ARG B 1 402 ? 3.346 -36.656 -13.227 1 96.81 402 ARG B C 1
ATOM 9380 O O . ARG B 1 402 ? 4.383 -36.25 -13.758 1 96.81 402 ARG B O 1
ATOM 9387 N N . TRP B 1 403 ? 2.541 -35.875 -12.586 1 98.06 403 TRP B N 1
ATOM 9388 C CA . TRP B 1 403 ? 2.66 -34.406 -12.734 1 98.06 403 TRP B CA 1
ATOM 9389 C C . TRP B 1 403 ? 1.95 -33.688 -11.602 1 98.06 403 TRP B C 1
ATOM 9391 O O . TRP B 1 403 ? 1.557 -34.312 -10.609 1 98.06 403 TRP B O 1
ATOM 9401 N N . LYS B 1 404 ? 1.882 -32.281 -11.648 1 97.81 404 LYS B N 1
ATOM 9402 C CA . LYS B 1 404 ? 1.211 -31.406 -10.703 1 97.81 404 LYS B CA 1
ATOM 9403 C C . LYS B 1 404 ? -0.103 -32 -10.219 1 97.81 404 LYS B C 1
ATOM 9405 O O . LYS B 1 404 ? -0.834 -32.625 -11 1 97.81 404 LYS B O 1
ATOM 9410 N N . ARG B 1 405 ? -0.451 -31.828 -8.875 1 96.38 405 ARG B N 1
ATOM 9411 C CA . ARG B 1 405 ? -1.688 -32.219 -8.219 1 96.38 405 ARG B CA 1
ATOM 9412 C C . ARG B 1 405 ? -1.608 -33.688 -7.746 1 96.38 405 ARG B C 1
ATOM 9414 O O . ARG B 1 405 ? -2.492 -34.156 -7.031 1 96.38 405 ARG B O 1
ATOM 9421 N N . GLU B 1 406 ? -0.532 -34.375 -8.133 1 97.12 406 GLU B N 1
ATOM 9422 C CA . GLU B 1 406 ? -0.365 -35.75 -7.711 1 97.12 406 GLU B CA 1
ATOM 9423 C C . GLU B 1 406 ? 0.921 -35.938 -6.914 1 97.12 406 GLU B C 1
ATOM 9425 O O . GLU B 1 406 ? 1.829 -35.125 -6.984 1 97.12 406 GLU B O 1
ATOM 9430 N N . THR B 1 407 ? 1.078 -37.062 -6.145 1 97.81 407 THR B N 1
ATOM 9431 C CA . THR B 1 407 ? 2.15 -37.156 -5.16 1 97.81 407 THR B CA 1
ATOM 9432 C C . THR B 1 407 ? 3.279 -38.062 -5.668 1 97.81 407 THR B C 1
ATOM 9434 O O . THR B 1 407 ? 4.285 -38.25 -4.98 1 97.81 407 THR B O 1
ATOM 9437 N N . TYR B 1 408 ? 3.146 -38.688 -6.898 1 98 408 TYR B N 1
ATOM 9438 C CA . TYR B 1 408 ? 4.367 -39.219 -7.496 1 98 408 TYR B CA 1
ATOM 9439 C C . TYR B 1 408 ? 5.43 -38.125 -7.621 1 98 408 TYR B C 1
ATOM 9441 O O . TYR B 1 408 ? 5.129 -36.938 -7.512 1 98 408 TYR B O 1
ATOM 9449 N N . ARG B 1 409 ? 6.598 -38.5 -7.809 1 98 409 ARG B N 1
ATOM 9450 C CA . ARG B 1 409 ? 7.703 -37.531 -7.785 1 98 409 ARG B CA 1
ATOM 9451 C C . ARG B 1 409 ? 7.59 -36.531 -8.93 1 98 409 ARG B C 1
ATOM 9453 O O . ARG B 1 409 ? 8.141 -35.438 -8.852 1 98 409 ARG B O 1
ATOM 9460 N N . GLY B 1 410 ? 6.852 -36.875 -10.008 1 98 410 GLY B N 1
ATOM 9461 C CA . GLY B 1 410 ? 6.621 -35.906 -11.055 1 98 410 GLY B CA 1
ATOM 9462 C C . GLY B 1 410 ? 5.895 -34.656 -10.562 1 98 410 GLY B C 1
ATOM 9463 O O . GLY B 1 410 ? 6.062 -33.562 -11.117 1 98 410 GLY B O 1
ATOM 9464 N N . GLY B 1 411 ? 5.074 -34.781 -9.531 1 98.31 411 GLY B N 1
ATOM 9465 C CA . GLY B 1 411 ? 4.352 -33.656 -8.961 1 98.31 411 GLY B CA 1
ATOM 9466 C C . GLY B 1 411 ? 5.078 -33.031 -7.801 1 98.31 411 GLY B C 1
ATOM 9467 O O . GLY B 1 411 ? 4.82 -31.859 -7.473 1 98.31 411 GLY B O 1
ATOM 9468 N N . THR B 1 412 ? 6.09 -33.719 -7.207 1 98.38 412 THR B N 1
ATOM 9469 C CA . THR B 1 412 ? 6.543 -33.25 -5.902 1 98.38 412 THR B CA 1
ATOM 9470 C C . THR B 1 412 ? 8.055 -33.031 -5.906 1 98.38 412 THR B C 1
ATOM 9472 O O . THR B 1 412 ? 8.617 -32.531 -4.922 1 98.38 412 THR B O 1
ATOM 9475 N N . THR B 1 413 ? 8.82 -33.406 -6.91 1 98.38 413 THR B N 1
ATOM 9476 C CA . THR B 1 413 ? 10.25 -33.156 -7.004 1 98.38 413 THR B CA 1
ATOM 9477 C C . THR B 1 413 ? 10.539 -32.062 -8.039 1 98.38 413 THR B C 1
ATOM 9479 O O . THR B 1 413 ? 10.195 -32.219 -9.211 1 98.38 413 THR B O 1
ATOM 9482 N N . ASP B 1 414 ? 11.195 -31.031 -7.594 1 98.5 414 ASP B N 1
ATOM 9483 C CA . ASP B 1 414 ? 11.281 -29.844 -8.445 1 98.5 414 ASP B CA 1
ATOM 9484 C C . ASP B 1 414 ? 12.68 -29.234 -8.406 1 98.5 414 ASP B C 1
ATOM 9486 O O . ASP B 1 414 ? 13.461 -29.531 -7.5 1 98.5 414 ASP B O 1
ATOM 9490 N N . PRO B 1 415 ? 12.977 -28.391 -9.438 1 98.44 415 PRO B N 1
ATOM 9491 C CA . PRO B 1 415 ? 14.281 -27.734 -9.484 1 98.44 415 PRO B CA 1
ATOM 9492 C C . PRO B 1 415 ? 14.523 -26.828 -8.273 1 98.44 415 PRO B C 1
ATOM 9494 O O . PRO B 1 415 ? 13.602 -26.156 -7.797 1 98.44 415 PRO B O 1
ATOM 9497 N N . PHE B 1 416 ? 15.805 -26.812 -7.801 1 98.81 416 PHE B N 1
ATOM 9498 C CA . PHE B 1 416 ? 16.219 -25.984 -6.68 1 98.81 416 PHE B CA 1
ATOM 9499 C C . PHE B 1 416 ? 17.688 -25.609 -6.789 1 98.81 416 PHE B C 1
ATOM 9501 O O . PHE B 1 416 ? 18.547 -26.484 -6.887 1 98.81 416 PHE B O 1
ATOM 9508 N N . ILE B 1 417 ? 17.969 -24.344 -6.906 1 98.94 417 ILE B N 1
ATOM 9509 C CA . ILE B 1 417 ? 19.312 -23.797 -7.023 1 98.94 417 ILE B CA 1
ATOM 9510 C C . ILE B 1 417 ? 19.594 -22.875 -5.848 1 98.94 417 ILE B C 1
ATOM 9512 O O . ILE B 1 417 ? 18.734 -22.078 -5.457 1 98.94 417 ILE B O 1
ATOM 9516 N N . VAL B 1 418 ? 20.766 -22.969 -5.227 1 98.88 418 VAL B N 1
ATOM 9517 C CA . VAL B 1 418 ? 21.219 -22.062 -4.176 1 98.88 418 VAL B CA 1
ATOM 9518 C C . VAL B 1 418 ? 22.516 -21.375 -4.605 1 98.88 418 VAL B C 1
ATOM 9520 O O . VAL B 1 418 ? 23.469 -22.047 -5.016 1 98.88 418 VAL B O 1
ATOM 9523 N N . HIS B 1 419 ? 22.547 -20.094 -4.594 1 98.81 419 HIS B N 1
ATOM 9524 C CA . HIS B 1 419 ? 23.688 -19.281 -5.016 1 98.81 419 HIS B CA 1
ATOM 9525 C C . HIS B 1 419 ? 24 -18.188 -4 1 98.81 419 HIS B C 1
ATOM 9527 O O . HIS B 1 419 ? 23.141 -17.375 -3.68 1 98.81 419 HIS B O 1
ATOM 9533 N N . TRP B 1 420 ? 25.156 -18.203 -3.404 1 98.62 420 TRP B N 1
ATOM 9534 C CA . TRP B 1 420 ? 25.625 -17.25 -2.416 1 98.62 420 TRP B CA 1
ATOM 9535 C C . TRP B 1 420 ? 27.156 -17.172 -2.432 1 98.62 420 TRP B C 1
ATOM 9537 O O . TRP B 1 420 ? 27.828 -17.844 -1.645 1 98.62 420 TRP B O 1
ATOM 9547 N N . PRO B 1 421 ? 27.688 -16.25 -3.275 1 97.56 421 PRO B N 1
ATOM 9548 C CA . PRO B 1 421 ? 29.141 -16.234 -3.486 1 97.56 421 PRO B CA 1
ATOM 9549 C C . PRO B 1 421 ? 29.922 -16.078 -2.188 1 97.56 421 PRO B C 1
ATOM 9551 O O . PRO B 1 421 ? 30.953 -16.719 -2.002 1 97.56 421 PRO B O 1
ATOM 9554 N N . ARG B 1 422 ? 29.453 -15.32 -1.239 1 96.69 422 ARG B N 1
ATOM 9555 C CA . ARG B 1 422 ? 30.188 -15.062 -0.007 1 96.69 422 ARG B CA 1
ATOM 9556 C C . ARG B 1 422 ? 30.031 -16.203 0.981 1 96.69 422 ARG B C 1
ATOM 9558 O O . ARG B 1 422 ? 30.906 -16.453 1.805 1 96.69 422 ARG B O 1
ATOM 9565 N N . GLY B 1 423 ? 28.938 -16.938 0.87 1 96.88 423 GLY B N 1
ATOM 9566 C CA . GLY B 1 423 ? 28.609 -17.906 1.905 1 96.88 423 GLY B CA 1
ATOM 9567 C C . GLY B 1 423 ? 28.844 -19.328 1.47 1 96.88 423 GLY B C 1
ATOM 9568 O O . GLY B 1 423 ? 28.906 -20.234 2.305 1 96.88 423 GLY B O 1
ATOM 9569 N N . ILE B 1 424 ? 28.969 -19.594 0.175 1 97.94 424 ILE B N 1
ATOM 9570 C CA . ILE B 1 424 ? 29.141 -20.938 -0.364 1 97.94 424 ILE B CA 1
ATOM 9571 C C . ILE B 1 424 ? 30.422 -21 -1.189 1 97.94 424 ILE B C 1
ATOM 9573 O O . ILE B 1 424 ? 30.562 -20.297 -2.191 1 97.94 424 ILE B O 1
ATOM 9577 N N . GLN B 1 425 ? 31.344 -21.828 -0.814 1 96.31 425 GLN B N 1
ATOM 9578 C CA . GLN B 1 425 ? 32.625 -21.938 -1.491 1 96.31 425 GLN B CA 1
ATOM 9579 C C . GLN B 1 425 ? 32.531 -22.844 -2.715 1 96.31 425 GLN B C 1
ATOM 9581 O O . GLN B 1 425 ? 33.156 -22.578 -3.744 1 96.31 425 GLN B O 1
ATOM 9586 N N . ALA B 1 426 ? 31.703 -23.859 -2.602 1 96.56 426 ALA B N 1
ATOM 9587 C CA . ALA B 1 426 ? 31.547 -24.797 -3.711 1 96.56 426 ALA B CA 1
ATOM 9588 C C . ALA B 1 426 ? 30.875 -24.125 -4.906 1 96.56 426 ALA B C 1
ATOM 9590 O O . ALA B 1 426 ? 30.031 -23.25 -4.738 1 96.56 426 ALA B O 1
ATOM 9591 N N . ARG B 1 427 ? 31.297 -24.547 -6.113 1 96.88 427 ARG B N 1
ATOM 9592 C CA . ARG B 1 427 ? 30.719 -24.016 -7.348 1 96.88 427 ARG B CA 1
ATOM 9593 C C . ARG B 1 427 ? 30.359 -25.156 -8.305 1 96.88 427 ARG B C 1
ATOM 9595 O O . ARG B 1 427 ? 31.188 -26.016 -8.586 1 96.88 427 ARG B O 1
ATOM 9602 N N . GLY B 1 428 ? 29.094 -25.078 -8.766 1 97.19 428 GLY B N 1
ATOM 9603 C CA . GLY B 1 428 ? 28.688 -26 -9.82 1 97.19 428 GLY B CA 1
ATOM 9604 C C . GLY B 1 428 ? 28.531 -27.438 -9.336 1 97.19 428 GLY B C 1
ATOM 9605 O O . GLY B 1 428 ? 28.641 -28.375 -10.125 1 97.19 428 GLY B O 1
ATOM 9606 N N . GLU B 1 429 ? 28.406 -27.609 -8.078 1 98 429 GLU B N 1
ATOM 9607 C CA . GLU B 1 429 ? 28.297 -28.969 -7.535 1 98 429 GLU B CA 1
ATOM 9608 C C . GLU B 1 429 ? 26.828 -29.344 -7.312 1 98 429 GLU B C 1
ATOM 9610 O O . GLU B 1 429 ? 25.969 -28.469 -7.223 1 98 429 GLU B O 1
ATOM 9615 N N . ILE B 1 430 ? 26.578 -30.609 -7.277 1 98 430 ILE B N 1
ATOM 9616 C CA . ILE B 1 430 ? 25.25 -31.156 -7.062 1 98 430 ILE B CA 1
ATOM 9617 C C . ILE B 1 430 ? 25.125 -31.672 -5.629 1 98 430 ILE B C 1
ATOM 9619 O O . ILE B 1 430 ? 26.062 -32.281 -5.102 1 98 430 ILE B O 1
ATOM 9623 N N . ARG B 1 431 ? 24.078 -31.328 -4.984 1 98.38 431 ARG B N 1
ATOM 9624 C CA . ARG B 1 431 ? 23.719 -31.875 -3.684 1 98.38 431 ARG B CA 1
ATOM 9625 C C . ARG B 1 431 ? 22.531 -32.812 -3.801 1 98.38 431 ARG B C 1
ATOM 9627 O O . ARG B 1 431 ? 21.562 -32.531 -4.496 1 98.38 431 ARG B O 1
ATOM 9634 N N . SER B 1 432 ? 22.594 -33.969 -3.102 1 97.38 432 SER B N 1
ATOM 9635 C CA . SER B 1 432 ? 21.562 -35 -3.234 1 97.38 432 SER B CA 1
ATOM 9636 C C . SER B 1 432 ? 20.844 -35.219 -1.91 1 97.38 432 SER B C 1
ATOM 9638 O O . SER B 1 432 ? 20.031 -36.156 -1.793 1 97.38 432 SER B O 1
ATOM 9640 N N . GLN B 1 433 ? 21.203 -34.438 -0.89 1 97.62 433 GLN B N 1
ATOM 9641 C CA . GLN B 1 433 ? 20.484 -34.531 0.379 1 97.62 433 GLN B CA 1
ATOM 9642 C C . GLN B 1 433 ? 18.984 -34.281 0.191 1 97.62 433 GLN B C 1
ATOM 9644 O O . GLN B 1 433 ? 18.594 -33.438 -0.607 1 97.62 433 GLN B O 1
ATOM 9649 N N . TYR B 1 434 ? 18.172 -35.062 0.972 1 98 434 TYR B N 1
ATOM 9650 C CA . TYR B 1 434 ? 16.719 -34.875 0.907 1 98 434 TYR B CA 1
ATOM 9651 C C . TYR B 1 434 ? 16.312 -33.531 1.486 1 98 434 TYR B C 1
ATOM 9653 O O . TYR B 1 434 ? 16.625 -33.219 2.635 1 98 434 TYR B O 1
ATOM 9661 N N . CYS B 1 435 ? 15.641 -32.719 0.673 1 98.44 435 CYS B N 1
ATOM 9662 C CA . CYS B 1 435 ? 15.133 -31.422 1.102 1 98.44 435 CYS B CA 1
ATOM 9663 C C . CYS B 1 435 ? 13.656 -31.266 0.739 1 98.44 435 CYS B C 1
ATOM 9665 O O . CYS B 1 435 ? 13.164 -31.938 -0.164 1 98.44 435 CYS B O 1
ATOM 9667 N N . HIS B 1 436 ? 12.969 -30.5 1.513 1 98.81 436 HIS B N 1
ATOM 9668 C CA . HIS B 1 436 ? 11.594 -30.094 1.252 1 98.81 436 HIS B CA 1
ATOM 9669 C C . HIS B 1 436 ? 11.43 -28.578 1.381 1 98.81 436 HIS B C 1
ATOM 9671 O O . HIS B 1 436 ? 12.219 -27.922 2.062 1 98.81 436 HIS B O 1
ATOM 9677 N N . ALA B 1 437 ? 10.414 -28.047 0.738 1 98.88 437 ALA B N 1
ATOM 9678 C CA . ALA B 1 437 ? 10.172 -26.609 0.733 1 98.88 437 ALA B CA 1
ATOM 9679 C C . ALA B 1 437 ? 10.133 -26.047 2.154 1 98.88 437 ALA B C 1
ATOM 9681 O O . ALA B 1 437 ? 10.523 -24.906 2.391 1 98.88 437 ALA B O 1
ATOM 9682 N N . ILE B 1 438 ? 9.703 -26.797 3.174 1 98.88 438 ILE B N 1
ATOM 9683 C CA . ILE B 1 438 ? 9.594 -26.328 4.551 1 98.88 438 ILE B CA 1
ATOM 9684 C C . ILE B 1 438 ? 10.984 -26.109 5.137 1 98.88 438 ILE B C 1
ATOM 9686 O O . ILE B 1 438 ? 11.133 -25.516 6.207 1 98.88 438 ILE B O 1
ATOM 9690 N N . ASP B 1 439 ? 12.07 -26.547 4.492 1 98.94 439 ASP B N 1
ATOM 9691 C CA . ASP B 1 439 ? 13.43 -26.438 5.004 1 98.94 439 ASP B CA 1
ATOM 9692 C C . ASP B 1 439 ? 14.055 -25.094 4.66 1 98.94 439 ASP B C 1
ATOM 9694 O O . ASP B 1 439 ? 15.109 -24.734 5.188 1 98.94 439 ASP B O 1
ATOM 9698 N N . MET B 1 440 ? 13.422 -24.297 3.812 1 98.94 440 MET B N 1
ATOM 9699 C CA . MET B 1 440 ? 14.016 -23.062 3.307 1 98.94 440 MET B CA 1
ATOM 9700 C C . MET B 1 440 ? 14.109 -22.016 4.41 1 98.94 440 MET B C 1
ATOM 9702 O O . MET B 1 440 ? 15.164 -21.422 4.602 1 98.94 440 MET B O 1
ATOM 9706 N N . VAL B 1 441 ? 13.031 -21.828 5.191 1 98.94 441 VAL B N 1
ATOM 9707 C CA . VAL B 1 441 ? 12.992 -20.781 6.211 1 98.94 441 VAL B CA 1
ATOM 9708 C C . VAL B 1 441 ? 14.047 -21.078 7.281 1 98.94 441 VAL B C 1
ATOM 9710 O O . VAL B 1 441 ? 14.875 -20.219 7.59 1 98.94 441 VAL B O 1
ATOM 9713 N N . PRO B 1 442 ? 14.086 -22.297 7.848 1 98.81 442 PRO B N 1
ATOM 9714 C CA . PRO B 1 442 ? 15.125 -22.531 8.859 1 98.81 442 PRO B CA 1
ATOM 9715 C C . PRO B 1 442 ? 16.531 -22.438 8.281 1 98.81 442 PRO B C 1
ATOM 9717 O O . PRO B 1 442 ? 17.469 -22.078 9 1 98.81 442 PRO B O 1
ATOM 9720 N N . THR B 1 443 ? 16.734 -22.734 7.023 1 98.88 443 THR B N 1
ATOM 9721 C CA . THR B 1 443 ? 18.047 -22.594 6.398 1 98.88 443 THR B CA 1
ATOM 9722 C C . THR B 1 443 ? 18.453 -21.125 6.332 1 98.88 443 THR B C 1
ATOM 9724 O O . THR B 1 443 ? 19.594 -20.766 6.668 1 98.88 443 THR B O 1
ATOM 9727 N N . VAL B 1 444 ? 17.516 -20.25 5.906 1 98.88 444 VAL B N 1
ATOM 9728 C CA . VAL B 1 444 ? 17.797 -18.812 5.859 1 98.88 444 VAL B CA 1
ATOM 9729 C C . VAL B 1 444 ? 18.156 -18.312 7.254 1 98.88 444 VAL B C 1
ATOM 9731 O O . VAL B 1 444 ? 19.141 -17.609 7.434 1 98.88 444 VAL B O 1
ATOM 9734 N N . LEU B 1 445 ? 17.328 -18.641 8.242 1 98.75 445 LEU B N 1
ATOM 9735 C CA . LEU B 1 445 ? 17.594 -18.188 9.609 1 98.75 445 LEU B CA 1
ATOM 9736 C C . LEU B 1 445 ? 18.953 -18.672 10.086 1 98.75 445 LEU B C 1
ATOM 9738 O O . LEU B 1 445 ? 19.719 -17.906 10.688 1 98.75 445 LEU B O 1
ATOM 9742 N N . ASP B 1 446 ? 19.297 -19.906 9.773 1 98.56 446 ASP B N 1
ATOM 9743 C CA . ASP B 1 446 ? 20.594 -20.484 10.125 1 98.56 446 ASP B CA 1
ATOM 9744 C C . ASP B 1 446 ? 21.734 -19.719 9.453 1 98.56 446 ASP B C 1
ATOM 9746 O O . ASP B 1 446 ? 22.75 -19.406 10.094 1 98.56 446 ASP B O 1
ATOM 9750 N N . CYS B 1 447 ? 21.594 -19.422 8.227 1 98.44 447 CYS B N 1
ATOM 9751 C CA . CYS B 1 447 ? 22.594 -18.688 7.473 1 98.44 447 CYS B CA 1
ATOM 9752 C C . CYS B 1 447 ? 22.797 -17.297 8.062 1 98.44 447 CYS B C 1
ATOM 9754 O O . CYS B 1 447 ? 23.922 -16.766 8.062 1 98.44 447 CYS B O 1
ATOM 9756 N N . LEU B 1 448 ? 21.734 -16.688 8.539 1 98.06 448 LEU B N 1
ATOM 9757 C CA . LEU B 1 448 ? 21.766 -15.328 9.047 1 98.06 448 LEU B CA 1
ATOM 9758 C C . LEU B 1 448 ? 22.156 -15.305 10.523 1 98.06 448 LEU B C 1
ATOM 9760 O O . LEU B 1 448 ? 22.438 -14.242 11.078 1 98.06 448 LEU B O 1
ATOM 9764 N N . GLY B 1 449 ? 22.188 -16.438 11.188 1 97.44 449 GLY B N 1
ATOM 9765 C CA . GLY B 1 449 ? 22.453 -16.5 12.617 1 97.44 449 GLY B CA 1
ATOM 9766 C C . GLY B 1 449 ? 21.312 -15.969 13.461 1 97.44 449 GLY B C 1
ATOM 9767 O O . GLY B 1 449 ? 21.547 -15.32 14.484 1 97.44 449 GLY B O 1
ATOM 9768 N N . ILE B 1 450 ? 20.094 -16.141 12.969 1 97.12 450 ILE B N 1
ATOM 9769 C CA . ILE B 1 450 ? 18.906 -15.68 13.664 1 97.12 450 ILE B CA 1
ATOM 9770 C C . ILE B 1 450 ? 18.141 -16.875 14.227 1 97.12 450 ILE B C 1
ATOM 9772 O O . ILE B 1 450 ? 17.891 -17.859 13.516 1 97.12 450 ILE B O 1
ATOM 9776 N N . ASP B 1 451 ? 17.75 -16.812 15.453 1 96.44 451 ASP B N 1
ATOM 9777 C CA . ASP B 1 451 ? 16.891 -17.844 16.047 1 96.44 451 ASP B CA 1
ATOM 9778 C C . ASP B 1 451 ? 15.438 -17.672 15.617 1 96.44 451 ASP B C 1
ATOM 9780 O O . ASP B 1 451 ? 14.969 -16.547 15.453 1 96.44 451 ASP B O 1
ATOM 9784 N N . PRO B 1 452 ? 14.75 -18.781 15.398 1 96.25 452 PRO B N 1
ATOM 9785 C CA . PRO B 1 452 ? 13.312 -18.625 15.172 1 96.25 452 PRO B CA 1
ATOM 9786 C C . PRO B 1 452 ? 12.617 -17.875 16.312 1 96.25 452 PRO B C 1
ATOM 9788 O O . PRO B 1 452 ? 12.844 -18.172 17.484 1 96.25 452 PRO B O 1
ATOM 9791 N N . PRO B 1 453 ? 11.773 -16.953 15.953 1 96 453 PRO B N 1
ATOM 9792 C CA . PRO B 1 453 ? 11.117 -16.188 17.016 1 96 453 PRO B CA 1
ATOM 9793 C C . PRO B 1 453 ? 10.062 -17 17.766 1 96 453 PRO B C 1
ATOM 9795 O O . PRO B 1 453 ? 9.344 -17.797 17.156 1 96 453 PRO B O 1
ATOM 9798 N N . THR B 1 454 ? 9.938 -16.766 19.062 1 96.38 454 THR B N 1
ATOM 9799 C CA . THR B 1 454 ? 8.922 -17.422 19.875 1 96.38 454 THR B CA 1
ATOM 9800 C C . THR B 1 454 ? 7.602 -16.656 19.797 1 96.38 454 THR B C 1
ATOM 9802 O O . THR B 1 454 ? 6.543 -17.203 20.109 1 96.38 454 THR B O 1
ATOM 9805 N N . GLU B 1 455 ? 7.73 -15.461 19.453 1 96.31 455 GLU B N 1
ATOM 9806 C CA . GLU B 1 455 ? 6.57 -14.578 19.375 1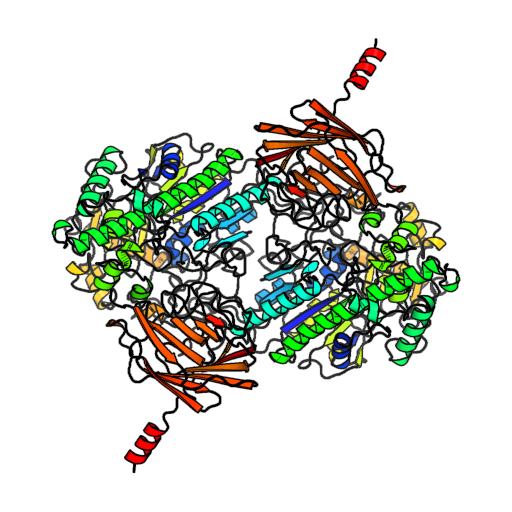 96.31 455 GLU B CA 1
ATOM 9807 C C . GLU B 1 455 ? 6.73 -13.57 18.234 1 96.31 455 GLU B C 1
ATOM 9809 O O . GLU B 1 455 ? 7.832 -13.062 18 1 96.31 455 GLU B O 1
ATOM 9814 N N . LEU B 1 456 ? 5.711 -13.367 17.531 1 95.88 456 LEU B N 1
ATOM 9815 C CA . LEU B 1 456 ? 5.633 -12.312 16.531 1 95.88 456 LEU B CA 1
ATOM 9816 C C . LEU B 1 456 ? 4.387 -11.461 16.734 1 95.88 456 LEU B C 1
ATOM 9818 O O . LEU B 1 456 ? 3.266 -11.961 16.656 1 95.88 456 LEU B O 1
ATOM 9822 N N . ARG B 1 457 ? 4.574 -10.219 17 1 91.19 457 ARG B N 1
ATOM 9823 C CA . ARG B 1 457 ? 3.486 -9.266 17.188 1 91.19 457 ARG B CA 1
ATOM 9824 C C . ARG B 1 457 ? 2.5 -9.758 18.234 1 91.19 457 ARG B C 1
ATOM 9826 O O . ARG B 1 457 ? 1.29 -9.766 18 1 91.19 457 ARG B O 1
ATOM 9833 N N . GLY B 1 458 ? 2.961 -10.312 19.188 1 91.81 458 GLY B N 1
ATOM 9834 C CA . GLY B 1 458 ? 2.184 -10.719 20.359 1 91.81 458 GLY B CA 1
ATOM 9835 C C . GLY B 1 458 ? 1.591 -12.109 20.219 1 91.81 458 GLY B C 1
ATOM 9836 O O . GLY B 1 458 ? 0.923 -12.594 21.141 1 91.81 458 GLY B O 1
ATOM 9837 N N . VAL B 1 459 ? 1.839 -12.758 19.109 1 95.56 459 VAL B N 1
ATOM 9838 C CA . VAL B 1 459 ? 1.288 -14.086 18.875 1 95.56 459 VAL B CA 1
ATOM 9839 C C . VAL B 1 459 ? 2.379 -15.141 19.078 1 95.56 459 VAL B C 1
ATOM 9841 O O . VAL B 1 459 ? 3.42 -15.094 18.406 1 95.56 459 VAL B O 1
ATOM 9844 N N . THR B 1 460 ? 2.143 -16.031 19.984 1 96.69 460 THR B N 1
ATOM 9845 C CA . THR B 1 460 ? 3.07 -17.141 20.172 1 96.69 460 THR B CA 1
ATOM 9846 C C . THR B 1 460 ? 3.193 -17.969 18.891 1 96.69 460 THR B C 1
ATOM 9848 O O . THR B 1 460 ? 2.189 -18.297 18.266 1 96.69 460 THR B O 1
ATOM 9851 N N . GLN B 1 461 ? 4.402 -18.328 18.547 1 97.94 461 GLN B N 1
ATOM 9852 C CA . GLN B 1 461 ? 4.629 -18.984 17.266 1 97.94 461 GLN B CA 1
ATOM 9853 C C . GLN B 1 461 ? 4.707 -20.5 17.422 1 97.94 461 GLN B C 1
ATOM 9855 O O . GLN B 1 461 ? 5.277 -21 18.391 1 97.94 461 GLN B O 1
ATOM 9860 N N . SER B 1 462 ? 4.145 -21.188 16.469 1 97.44 462 SER B N 1
ATOM 9861 C CA . SER B 1 462 ? 4.32 -22.625 16.375 1 97.44 462 SER B CA 1
ATOM 9862 C C . SER B 1 462 ? 5.746 -22.984 15.977 1 97.44 462 SER B C 1
ATOM 9864 O O . SER B 1 462 ? 6.434 -22.188 15.336 1 97.44 462 SER B O 1
ATOM 9866 N N . PRO B 1 463 ? 6.172 -24.172 16.375 1 96.62 463 PRO B N 1
ATOM 9867 C CA . PRO B 1 463 ? 7.52 -24.578 15.961 1 96.62 463 PRO B CA 1
ATOM 9868 C C . PRO B 1 463 ? 7.668 -24.656 14.445 1 96.62 463 PRO B C 1
ATOM 9870 O O . PRO B 1 463 ? 6.734 -25.078 13.75 1 96.62 463 PRO B O 1
ATOM 9873 N N . ILE B 1 464 ? 8.844 -24.266 13.984 1 98.31 464 ILE B N 1
ATOM 9874 C CA . ILE B 1 464 ? 9.195 -24.531 12.586 1 98.31 464 ILE B CA 1
ATOM 9875 C C . ILE B 1 464 ? 9.336 -26.031 12.359 1 98.31 464 ILE B C 1
ATOM 9877 O O . ILE B 1 464 ? 9.945 -26.734 13.164 1 98.31 464 ILE B O 1
ATOM 9881 N N . GLU B 1 465 ? 8.766 -26.453 11.289 1 98.62 465 GLU B N 1
ATOM 9882 C CA . GLU B 1 465 ? 8.688 -27.891 11.055 1 98.62 465 GLU B CA 1
ATOM 9883 C C . GLU B 1 465 ? 9.781 -28.344 10.094 1 98.62 465 GLU B C 1
ATOM 9885 O O . GLU B 1 465 ? 10.094 -29.547 10.023 1 98.62 465 GLU B O 1
ATOM 9890 N N . GLY B 1 466 ? 10.43 -27.438 9.32 1 98.62 466 GLY B N 1
ATOM 9891 C CA . GLY B 1 466 ? 11.539 -27.75 8.43 1 98.62 466 GLY B CA 1
ATOM 9892 C C . GLY B 1 466 ? 12.867 -27.891 9.148 1 98.62 466 GLY B C 1
ATOM 9893 O O . GLY B 1 466 ? 12.984 -27.531 10.32 1 98.62 466 GLY B O 1
ATOM 9894 N N . VAL B 1 467 ? 13.82 -28.453 8.414 1 98.12 467 VAL B N 1
ATOM 9895 C CA . VAL B 1 467 ? 15.18 -28.656 8.914 1 98.12 467 VAL B CA 1
ATOM 9896 C C . VAL B 1 467 ? 16.172 -27.938 8.016 1 98.12 467 VAL B C 1
ATOM 9898 O O . VAL B 1 467 ? 16.125 -28.047 6.793 1 98.12 467 VAL B O 1
ATOM 9901 N N . SER B 1 468 ? 17.125 -27.172 8.656 1 98.75 468 SER B N 1
ATOM 9902 C CA . SER B 1 468 ? 18.094 -26.422 7.879 1 98.75 468 SER B CA 1
ATOM 9903 C C . SER B 1 468 ? 19.016 -27.344 7.094 1 98.75 468 SER B C 1
ATOM 9905 O O . SER B 1 468 ? 19.531 -28.328 7.641 1 98.75 468 SER B O 1
ATOM 9907 N N . PHE B 1 469 ? 19.219 -27.031 5.828 1 98.69 469 PHE B N 1
ATOM 9908 C CA . PHE B 1 469 ? 20.141 -27.797 5.023 1 98.69 469 PHE B CA 1
ATOM 9909 C C . PHE B 1 469 ? 21.453 -27.031 4.82 1 98.69 469 PHE B C 1
ATOM 9911 O O . PHE B 1 469 ? 22.234 -27.344 3.914 1 98.69 469 PHE B O 1
ATOM 9918 N N . LYS B 1 470 ? 21.703 -26.062 5.613 1 98.62 470 LYS B N 1
ATOM 9919 C CA . LYS B 1 470 ? 22.938 -25.297 5.535 1 98.62 470 LYS B CA 1
ATOM 9920 C C . LYS B 1 470 ? 24.172 -26.203 5.625 1 98.62 470 LYS B C 1
ATOM 9922 O O . LYS B 1 470 ? 25.203 -25.922 5.008 1 98.62 470 LYS B O 1
ATOM 9927 N N . TYR B 1 471 ? 24.094 -27.359 6.344 1 97.88 471 TYR B N 1
ATOM 9928 C CA . TYR B 1 471 ? 25.188 -28.312 6.516 1 97.88 471 TYR B CA 1
ATOM 9929 C C . TYR B 1 471 ? 25.688 -28.812 5.168 1 97.88 471 TYR B C 1
ATOM 9931 O O . TYR B 1 471 ? 26.844 -29.188 5.027 1 97.88 471 TYR B O 1
ATOM 9939 N N . SER B 1 472 ? 24.828 -28.828 4.18 1 98.31 472 SER B N 1
ATOM 9940 C CA . SER B 1 472 ? 25.156 -29.375 2.875 1 98.31 472 SER B CA 1
ATOM 9941 C C . SER B 1 472 ? 25.953 -28.391 2.035 1 98.31 472 SER B C 1
ATOM 9943 O O . SER B 1 472 ? 26.531 -28.75 1.014 1 98.31 472 SER B O 1
ATOM 9945 N N . PHE B 1 473 ? 26.016 -27.094 2.475 1 98.25 473 PHE B N 1
ATOM 9946 C CA . PHE B 1 473 ? 26.719 -26.094 1.699 1 98.25 473 PHE B CA 1
ATOM 9947 C C . PHE B 1 473 ? 28.203 -26.422 1.599 1 98.25 473 PHE B C 1
ATOM 9949 O O . PHE B 1 473 ? 28.844 -26.156 0.573 1 98.25 473 PHE B O 1
ATOM 9956 N N . GLN B 1 474 ? 28.719 -27.078 2.617 1 94.69 474 GLN B N 1
ATOM 9957 C CA . GLN B 1 474 ? 30.156 -27.266 2.701 1 94.69 474 GLN B CA 1
ATOM 9958 C C . GLN B 1 474 ? 30.531 -28.734 2.531 1 94.69 474 GLN B C 1
ATOM 9960 O O . GLN B 1 474 ? 31.703 -29.078 2.418 1 94.69 474 GLN B O 1
ATOM 9965 N N . ASP B 1 475 ? 29.516 -29.562 2.521 1 96.31 475 ASP B N 1
ATOM 9966 C CA . ASP B 1 475 ? 29.797 -31 2.467 1 96.31 475 ASP B CA 1
ATOM 9967 C C . ASP B 1 475 ? 28.781 -31.719 1.565 1 96.31 475 ASP B C 1
ATOM 9969 O O . ASP B 1 475 ? 27.688 -32.062 2.002 1 96.31 475 ASP B O 1
ATOM 9973 N N . ALA B 1 476 ? 29.203 -32.062 0.426 1 95.94 476 ALA B N 1
ATOM 9974 C CA . ALA B 1 476 ? 28.344 -32.719 -0.563 1 95.94 476 ALA B CA 1
ATOM 9975 C C . ALA B 1 476 ? 27.938 -34.094 -0.104 1 95.94 476 ALA B C 1
ATOM 9977 O O . ALA B 1 476 ? 26.875 -34.625 -0.491 1 95.94 476 ALA B O 1
ATOM 9978 N N . ASP B 1 477 ? 28.734 -34.688 0.749 1 95.25 477 ASP B N 1
ATOM 9979 C CA . ASP B 1 477 ? 28.531 -36.094 1.116 1 95.25 477 ASP B CA 1
ATOM 9980 C C . ASP B 1 477 ? 27.875 -36.188 2.492 1 95.25 477 ASP B C 1
ATOM 9982 O O . ASP B 1 477 ? 27.688 -37.312 3.01 1 95.25 477 ASP B O 1
ATOM 9986 N N . ALA B 1 478 ? 27.516 -35.062 2.988 1 96.75 478 ALA B N 1
ATOM 9987 C CA . ALA B 1 478 ? 26.875 -35.094 4.301 1 96.75 478 ALA B CA 1
ATOM 9988 C C . ALA B 1 478 ? 25.578 -35.875 4.258 1 96.75 478 ALA B C 1
ATOM 9990 O O . ALA B 1 478 ? 24.828 -35.812 3.273 1 96.75 478 ALA B O 1
ATOM 9991 N N . GLU B 1 479 ? 25.281 -36.531 5.383 1 96.5 479 GLU B N 1
ATOM 9992 C CA . GLU B 1 479 ? 24 -37.25 5.473 1 96.5 479 GLU B CA 1
ATOM 9993 C C . GLU B 1 479 ? 22.828 -36.312 5.559 1 96.5 479 GLU B C 1
ATOM 9995 O O . GLU B 1 479 ? 22.922 -35.25 6.191 1 96.5 479 GLU B O 1
ATOM 10000 N N . SER B 1 480 ? 21.734 -36.812 4.918 1 96.88 480 SER B N 1
ATOM 10001 C CA . SER B 1 480 ? 20.516 -36 5.012 1 96.88 480 SER B CA 1
ATOM 10002 C C . SER B 1 480 ? 20.047 -35.875 6.457 1 96.88 480 SER B C 1
ATOM 10004 O O . SER B 1 480 ? 20.109 -36.844 7.219 1 96.88 480 SER B O 1
ATOM 10006 N N . ARG B 1 481 ? 19.562 -34.688 6.805 1 97.94 481 ARG B N 1
ATOM 10007 C CA . ARG B 1 481 ? 19.031 -34.469 8.148 1 97.94 481 ARG B CA 1
ATOM 10008 C C . ARG B 1 481 ? 17.516 -34.438 8.141 1 97.94 481 ARG B C 1
ATOM 10010 O O . ARG B 1 481 ? 16.875 -34.5 9.195 1 97.94 481 ARG B O 1
ATOM 10017 N N . HIS B 1 482 ? 16.938 -34.281 6.973 1 98.38 482 HIS B N 1
ATOM 10018 C CA . HIS B 1 482 ? 15.484 -34.438 6.824 1 98.38 482 HIS B CA 1
ATOM 10019 C C . HIS B 1 482 ? 15.109 -35.906 6.562 1 98.38 482 HIS B C 1
ATOM 10021 O O . HIS B 1 482 ? 15.273 -36.375 5.445 1 98.38 482 HIS B O 1
ATOM 10027 N N . HIS B 1 483 ? 14.414 -36.531 7.523 1 98 483 HIS B N 1
ATOM 10028 C CA . HIS B 1 483 ? 14.305 -38 7.492 1 98 483 HIS B CA 1
ATOM 10029 C C . HIS B 1 483 ? 12.898 -38.438 7.09 1 98 483 HIS B C 1
ATOM 10031 O O . HIS B 1 483 ? 12.703 -39.531 6.574 1 98 483 HIS B O 1
ATOM 10037 N N . THR B 1 484 ? 11.922 -37.625 7.43 1 98.5 484 THR B N 1
ATOM 10038 C CA . THR B 1 484 ? 10.531 -38 7.176 1 98.5 484 THR B CA 1
ATOM 10039 C C . THR B 1 484 ? 9.766 -36.812 6.57 1 98.5 484 THR B C 1
ATOM 10041 O O . THR B 1 484 ? 9.906 -35.688 7.02 1 98.5 484 THR B O 1
ATOM 10044 N N . GLN B 1 485 ? 9.039 -37.094 5.543 1 98.75 485 GLN B N 1
ATOM 10045 C CA . GLN B 1 485 ? 8.156 -36.094 4.941 1 98.75 485 GLN B CA 1
ATOM 10046 C C . GLN B 1 485 ? 6.91 -36.781 4.355 1 98.75 485 GLN B C 1
ATOM 10048 O O . GLN B 1 485 ? 7.012 -37.688 3.547 1 98.75 485 GLN B O 1
ATOM 10053 N N . TYR B 1 486 ? 5.73 -36.375 4.805 1 98.75 486 TYR B N 1
ATOM 10054 C CA . TYR B 1 486 ? 4.484 -36.875 4.227 1 98.75 486 TYR B CA 1
ATOM 10055 C C . TYR B 1 486 ? 4.062 -36 3.033 1 98.75 486 TYR B C 1
ATOM 10057 O O . TYR B 1 486 ? 4.523 -34.875 2.877 1 98.75 486 TYR B O 1
ATOM 10065 N N . PHE B 1 487 ? 3.201 -36.594 2.174 1 98.75 487 PHE B N 1
ATOM 10066 C CA . PHE B 1 487 ? 2.572 -35.875 1.065 1 98.75 487 PHE B CA 1
ATOM 10067 C C . PHE B 1 487 ? 1.089 -36.219 0.977 1 98.75 487 PHE B C 1
ATOM 10069 O O . PHE B 1 487 ? 0.696 -37.375 1.189 1 98.75 487 PHE B O 1
ATOM 10076 N N . GLU B 1 488 ? 0.29 -35.219 0.792 1 98.62 488 GLU B N 1
ATOM 10077 C CA . GLU B 1 488 ? -1.12 -35.375 0.443 1 98.62 488 GLU B CA 1
ATOM 10078 C C . GLU B 1 488 ? -1.575 -34.25 -0.486 1 98.62 488 GLU B C 1
ATOM 10080 O O . GLU B 1 488 ? -1.283 -33.062 -0.243 1 98.62 488 GLU B O 1
ATOM 10085 N N . MET B 1 489 ? -2.203 -34.594 -1.58 1 98 489 MET B N 1
ATOM 10086 C CA . MET B 1 489 ? -2.807 -33.656 -2.521 1 98 489 MET B CA 1
ATOM 10087 C C . MET B 1 489 ? -3.971 -34.312 -3.264 1 98 489 MET B C 1
ATOM 10089 O O . MET B 1 489 ? -3.783 -35.281 -4 1 98 489 MET B O 1
ATOM 10093 N N . PHE B 1 490 ? -5.145 -33.875 -3.035 1 96 490 PHE B N 1
ATOM 10094 C CA . PHE B 1 490 ? -6.355 -34.375 -3.66 1 96 490 PHE B CA 1
ATOM 10095 C C . PHE B 1 490 ? -6.496 -35.875 -3.396 1 96 490 PHE B C 1
ATOM 10097 O O . PHE B 1 490 ? -6.781 -36.656 -4.312 1 96 490 PHE B O 1
ATOM 10104 N N . SER B 1 491 ? -6.188 -36.281 -2.244 1 96.06 491 SER B N 1
ATOM 10105 C CA . SER B 1 491 ? -6.352 -37.625 -1.685 1 96.06 491 SER B CA 1
ATOM 10106 C C . SER B 1 491 ? -5.301 -38.594 -2.227 1 96.06 491 SER B C 1
ATOM 10108 O O . SER B 1 491 ? -5.293 -39.781 -1.878 1 96.06 491 SER B O 1
ATOM 10110 N N . HIS B 1 492 ? -4.391 -38.031 -3.119 1 97.5 492 HIS B N 1
ATOM 10111 C CA . HIS B 1 492 ? -3.133 -38.75 -3.311 1 97.5 492 HIS B CA 1
ATOM 10112 C C . HIS B 1 492 ? -2.281 -38.719 -2.045 1 97.5 492 HIS B C 1
ATOM 10114 O O . HIS B 1 492 ? -2.131 -37.656 -1.423 1 97.5 492 HIS B O 1
ATOM 10120 N N . ARG B 1 493 ? -1.7 -39.844 -1.697 1 98.5 493 ARG B N 1
ATOM 10121 C CA . ARG B 1 493 ? -0.926 -39.906 -0.462 1 98.5 493 ARG B CA 1
ATOM 10122 C C . ARG B 1 493 ? 0.458 -40.5 -0.712 1 98.5 493 ARG B C 1
ATOM 10124 O O . ARG B 1 493 ? 0.617 -41.406 -1.549 1 98.5 493 ARG B O 1
ATOM 10131 N N . ALA B 1 494 ? 1.439 -40 -0.012 1 98.81 494 ALA B N 1
ATOM 10132 C CA . ALA B 1 494 ? 2.791 -40.531 -0.064 1 98.81 494 ALA B CA 1
ATOM 10133 C C . ALA B 1 494 ? 3.566 -40.219 1.207 1 98.81 494 ALA B C 1
ATOM 10135 O O . ALA B 1 494 ? 3.217 -39.281 1.932 1 98.81 494 ALA B O 1
ATOM 10136 N N . LEU B 1 495 ? 4.578 -41 1.525 1 98.69 495 LEU B N 1
ATOM 10137 C CA . LEU B 1 495 ? 5.496 -40.781 2.639 1 98.69 495 LEU B CA 1
ATOM 10138 C C . LEU B 1 495 ? 6.918 -41.188 2.262 1 98.69 495 LEU B C 1
ATOM 10140 O O . LEU B 1 495 ? 7.137 -42.281 1.728 1 98.69 495 LEU B O 1
ATOM 10144 N N . TYR B 1 496 ? 7.789 -40.281 2.482 1 98.69 496 TYR B N 1
ATOM 10145 C CA . TYR B 1 496 ? 9.219 -40.562 2.441 1 98.69 496 TYR B CA 1
ATOM 10146 C C . TYR B 1 496 ? 9.766 -40.781 3.844 1 98.69 496 TYR B C 1
ATOM 10148 O O . TYR B 1 496 ? 9.438 -40.062 4.773 1 98.69 496 TYR B O 1
ATOM 10156 N N . HIS B 1 497 ? 10.594 -41.812 4.008 1 98.62 497 HIS B N 1
ATOM 10157 C CA . HIS B 1 497 ? 11.312 -42.031 5.25 1 98.62 497 HIS B CA 1
ATOM 10158 C C . HIS B 1 497 ? 12.633 -42.75 4.996 1 98.62 497 HIS B C 1
ATOM 10160 O O . HIS B 1 497 ? 12.648 -43.938 4.656 1 98.62 497 HIS B O 1
ATOM 10166 N N . ASP B 1 498 ? 13.719 -42.125 5.172 1 97.44 498 ASP B N 1
ATOM 10167 C CA . ASP B 1 498 ? 15.078 -42.625 5.145 1 97.44 498 ASP B CA 1
ATOM 10168 C C . ASP B 1 498 ? 15.305 -43.531 3.914 1 97.44 498 ASP B C 1
ATOM 10170 O O . ASP B 1 498 ? 15.742 -44.656 4.035 1 97.44 498 ASP B O 1
ATOM 10174 N N . GLY B 1 499 ? 14.953 -43 2.76 1 96.75 499 GLY B N 1
ATOM 10175 C CA . GLY B 1 499 ? 15.273 -43.656 1.501 1 96.75 499 GLY B CA 1
ATOM 10176 C C . GLY B 1 499 ? 14.125 -44.469 0.934 1 96.75 499 GLY B C 1
ATOM 10177 O O . GLY B 1 499 ? 14.156 -44.875 -0.232 1 96.75 499 GLY B O 1
ATOM 10178 N N . TRP B 1 500 ? 13.07 -44.688 1.759 1 98.12 500 TRP B N 1
ATOM 10179 C CA . TRP B 1 500 ? 11.867 -45.375 1.305 1 98.12 500 TRP B CA 1
ATOM 10180 C C . TRP B 1 500 ? 10.758 -44.375 0.974 1 98.12 500 TRP B C 1
ATOM 10182 O O . TRP B 1 500 ? 10.68 -43.281 1.578 1 98.12 500 TRP B O 1
ATOM 10192 N N . ARG B 1 501 ? 9.969 -44.75 -0.002 1 98.56 501 ARG B N 1
ATOM 10193 C CA . ARG B 1 501 ? 8.812 -43.906 -0.343 1 98.56 501 ARG B CA 1
ATOM 10194 C C . ARG B 1 501 ? 7.59 -44.781 -0.639 1 98.56 501 ARG B C 1
ATOM 10196 O O . ARG B 1 501 ? 7.641 -45.656 -1.5 1 98.56 501 ARG B O 1
ATOM 10203 N N . ALA B 1 502 ? 6.555 -44.625 0.162 1 98.75 502 ALA B N 1
ATOM 10204 C CA . ALA B 1 502 ? 5.254 -45.25 -0.11 1 98.75 502 ALA B CA 1
ATOM 10205 C C . ALA B 1 502 ? 4.328 -44.25 -0.819 1 98.75 502 ALA B C 1
ATOM 10207 O O . ALA B 1 502 ? 4.309 -43.062 -0.492 1 98.75 502 ALA B O 1
ATOM 10208 N N . VAL B 1 503 ? 3.637 -44.75 -1.846 1 98.5 503 VAL B N 1
ATOM 10209 C CA . VAL B 1 503 ? 2.74 -43.875 -2.629 1 98.5 503 VAL B CA 1
ATOM 10210 C C . VAL B 1 503 ? 1.388 -44.594 -2.789 1 98.5 503 VAL B C 1
ATOM 10212 O O . VAL B 1 503 ? 1.324 -45.75 -3.143 1 98.5 503 VAL B O 1
ATOM 10215 N N . CYS B 1 504 ? 0.304 -43.938 -2.461 1 98.31 504 CYS B N 1
ATOM 10216 C CA . CYS B 1 504 ? -1.056 -44.406 -2.707 1 98.31 504 CYS B CA 1
ATOM 10217 C C . CYS B 1 504 ? -1.812 -43.438 -3.604 1 98.31 504 CYS B C 1
ATOM 10219 O O . CYS B 1 504 ? -2.455 -42.5 -3.111 1 98.31 504 CYS B O 1
ATOM 10221 N N . PRO B 1 505 ? -1.733 -43.625 -4.914 1 96.31 505 PRO B N 1
ATOM 10222 C CA . PRO B 1 505 ? -2.4 -42.719 -5.855 1 96.31 505 PRO B CA 1
ATOM 10223 C C . PRO B 1 505 ? -3.922 -42.812 -5.785 1 96.31 505 PRO B C 1
ATOM 10225 O O . PRO B 1 505 ? -4.465 -43.844 -5.395 1 96.31 505 PRO B O 1
ATOM 10228 N N . PHE B 1 506 ? -4.602 -41.812 -6.109 1 94.56 506 PHE B N 1
ATOM 10229 C CA . PHE B 1 506 ? -6.059 -41.75 -6.148 1 94.56 506 PHE B CA 1
ATOM 10230 C C . PHE B 1 506 ? -6.539 -41.188 -7.484 1 94.56 506 PHE B C 1
ATOM 10232 O O . PHE B 1 506 ? -6.07 -40.156 -7.926 1 94.56 506 PHE B O 1
ATOM 10239 N N . PRO B 1 507 ? -7.539 -41.75 -8.172 1 92.44 507 PRO B N 1
ATOM 10240 C CA . PRO B 1 507 ? -8.211 -43 -7.84 1 92.44 507 PRO B CA 1
ATOM 10241 C C . PRO B 1 507 ? -7.375 -44.219 -8.219 1 92.44 507 PRO B C 1
ATOM 10243 O O . PRO B 1 507 ? -7.832 -45.375 -8.055 1 92.44 507 PRO B O 1
ATOM 10246 N N . GLY B 1 508 ? -6.289 -44 -8.773 1 93.62 508 GLY B N 1
ATOM 10247 C CA . GLY B 1 508 ? -5.309 -45 -9.195 1 93.62 508 GLY B CA 1
ATOM 10248 C C . GLY B 1 508 ? -4.062 -44.375 -9.797 1 93.62 508 GLY B C 1
ATOM 10249 O O . GLY B 1 508 ? -3.902 -43.156 -9.789 1 93.62 508 GLY B O 1
ATOM 10250 N N . PRO B 1 509 ? -3.17 -45.25 -10.258 1 94.75 509 PRO B N 1
ATOM 10251 C CA . PRO B 1 509 ? -1.883 -44.75 -10.742 1 94.75 509 PRO B CA 1
ATOM 10252 C C . PRO B 1 509 ? -2.027 -43.844 -11.953 1 94.75 509 PRO B C 1
ATOM 10254 O O . PRO B 1 509 ? -1.145 -43 -12.227 1 94.75 509 PRO B O 1
ATOM 10257 N N . SER B 1 510 ? -3.047 -44 -12.75 1 94.94 510 SER B N 1
ATOM 10258 C CA . SER B 1 510 ? -3.453 -43.156 -13.875 1 94.94 510 SER B CA 1
ATOM 10259 C C . SER B 1 510 ? -4.957 -43.25 -14.109 1 94.94 510 SER B C 1
ATOM 10261 O O . SER B 1 510 ? -5.645 -44.062 -13.5 1 94.94 510 SER B O 1
ATOM 10263 N N . PHE B 1 511 ? -5.492 -42.344 -14.922 1 92.62 511 PHE B N 1
ATOM 10264 C CA . PHE B 1 511 ? -6.91 -42.406 -15.258 1 92.62 511 PHE B CA 1
ATOM 10265 C C . PHE B 1 511 ? -7.223 -43.688 -16.031 1 92.62 511 PHE B C 1
ATOM 10267 O O . PHE B 1 511 ? -8.234 -44.344 -15.781 1 92.62 511 PHE B O 1
ATOM 10274 N N . THR B 1 512 ? -6.352 -44.031 -16.922 1 94.06 512 THR B N 1
ATOM 10275 C CA . THR B 1 512 ? -6.5 -45.219 -17.719 1 94.06 512 THR B CA 1
ATOM 10276 C C . THR B 1 512 ? -6.488 -46.469 -16.844 1 94.06 512 THR B C 1
ATOM 10278 O O . THR B 1 512 ? -7.352 -47.344 -16.969 1 94.06 512 THR B O 1
ATOM 10281 N N . GLU B 1 513 ? -5.574 -46.531 -15.938 1 93.31 513 GLU B N 1
ATOM 10282 C CA . GLU B 1 513 ? -5.402 -47.719 -15.117 1 93.31 513 GLU B CA 1
ATOM 10283 C C . GLU B 1 513 ? -6.508 -47.844 -14.078 1 93.31 513 GLU B C 1
ATOM 10285 O O . GLU B 1 513 ? -6.887 -48.938 -13.68 1 93.31 513 GLU B O 1
ATOM 10290 N N . SER B 1 514 ? -7.016 -46.719 -13.633 1 92.5 514 SER B N 1
ATOM 10291 C CA . SER B 1 514 ? -8.078 -46.75 -12.625 1 92.5 514 SER B CA 1
ATOM 10292 C C . SER B 1 514 ? -9.453 -46.875 -13.281 1 92.5 514 SER B C 1
ATOM 10294 O O . SER B 1 514 ? -10.438 -47.156 -12.602 1 92.5 514 SER B O 1
ATOM 10296 N N . HIS B 1 515 ? -9.586 -46.562 -14.586 1 91.69 515 HIS B N 1
ATOM 10297 C CA . HIS B 1 515 ? -10.828 -46.5 -15.352 1 91.69 515 HIS B CA 1
ATOM 10298 C C . HIS B 1 515 ? -11.773 -45.438 -14.797 1 91.69 515 HIS B C 1
ATOM 10300 O O . HIS B 1 515 ? -12.984 -45.625 -14.758 1 91.69 515 HIS B O 1
ATOM 10306 N N . GLU B 1 516 ? -11.188 -44.438 -14.164 1 88.56 516 GLU B N 1
ATOM 10307 C CA . GLU B 1 516 ? -11.922 -43.312 -13.594 1 88.56 516 GLU B CA 1
ATOM 10308 C C . GLU B 1 516 ? -11.352 -41.969 -14.062 1 88.56 516 GLU B C 1
ATOM 10310 O O . GLU B 1 516 ? -10.141 -41.75 -13.984 1 88.56 516 GLU B O 1
ATOM 10315 N N . PRO B 1 517 ? -12.336 -41.094 -14.562 1 81.12 517 PRO B N 1
ATOM 10316 C CA . PRO B 1 517 ? -11.844 -39.75 -14.852 1 81.12 517 PRO B CA 1
ATOM 10317 C C . PRO B 1 517 ? -11.594 -38.938 -13.586 1 81.12 517 PRO B C 1
ATOM 10319 O O . PRO B 1 517 ? -12.016 -39.312 -12.492 1 81.12 517 PRO B O 1
ATOM 10322 N N . PHE B 1 518 ? -10.859 -37.906 -13.828 1 76.81 518 PHE B N 1
ATOM 10323 C CA . PHE B 1 518 ? -10.562 -37.031 -12.703 1 76.81 518 PHE B CA 1
ATOM 10324 C C . PHE B 1 518 ? -11.852 -36.531 -12.07 1 76.81 518 PHE B C 1
ATOM 10326 O O . PHE B 1 518 ? -12.75 -36.062 -12.773 1 76.81 518 PHE B O 1
ATOM 10333 N N . GLY B 1 519 ? -11.945 -36.594 -10.789 1 76.69 519 GLY B N 1
ATOM 10334 C CA . GLY B 1 519 ? -12.969 -35.938 -9.992 1 76.69 519 GLY B CA 1
ATOM 10335 C C . GLY B 1 519 ? -14.297 -36.656 -10.008 1 76.69 519 GLY B C 1
ATOM 10336 O O . GLY B 1 519 ? -15.305 -36.125 -9.539 1 76.69 519 GLY B O 1
ATOM 10337 N N . MET B 1 520 ? -14.344 -37.844 -10.477 1 79.12 520 MET B N 1
ATOM 10338 C CA . MET B 1 520 ? -15.641 -38.5 -10.648 1 79.12 520 MET B CA 1
ATOM 10339 C C . MET B 1 520 ? -15.859 -39.562 -9.578 1 79.12 520 MET B C 1
ATOM 10341 O O . MET B 1 520 ? -17 -39.938 -9.289 1 79.12 520 MET B O 1
ATOM 10345 N N . LEU B 1 521 ? -14.75 -40 -9 1 86.06 521 LEU B N 1
ATOM 10346 C CA . LEU B 1 521 ? -14.898 -41.031 -7.973 1 86.06 521 LEU B CA 1
ATOM 10347 C C . LEU B 1 521 ? -15.023 -40.375 -6.586 1 86.06 521 LEU B C 1
ATOM 10349 O O . LEU B 1 521 ? -14.141 -39.656 -6.152 1 86.06 521 LEU B O 1
ATOM 10353 N N . LYS B 1 522 ? -16.047 -40.719 -5.941 1 91.19 522 LYS B N 1
ATOM 10354 C CA . LYS B 1 522 ? -16.25 -40.25 -4.57 1 91.19 522 LYS B CA 1
ATOM 10355 C C . LYS B 1 522 ? -15.383 -41.031 -3.596 1 91.19 522 LYS B C 1
ATOM 10357 O O . LYS B 1 522 ? -15.305 -42.281 -3.684 1 91.19 522 LYS B O 1
ATOM 10362 N N . LEU B 1 523 ? -14.688 -40.375 -2.762 1 94.5 523 LEU B N 1
ATOM 10363 C CA . LEU B 1 523 ? -13.883 -41.031 -1.729 1 94.5 523 LEU B CA 1
ATOM 10364 C C . LEU B 1 523 ? -14.719 -41.281 -0.484 1 94.5 523 LEU B C 1
ATOM 10366 O O . LEU B 1 523 ? -14.875 -40.406 0.372 1 94.5 523 LEU B O 1
ATOM 10370 N N . THR B 1 524 ? -15.266 -42.531 -0.34 1 94.62 524 THR B N 1
ATOM 10371 C CA . THR B 1 524 ? -15.953 -42.969 0.862 1 94.62 524 THR B CA 1
ATOM 10372 C C . THR B 1 524 ? -14.984 -43.719 1.794 1 94.62 524 THR B C 1
ATOM 10374 O O . THR B 1 524 ? -13.852 -44 1.406 1 94.62 524 THR B O 1
ATOM 10377 N N . GLU B 1 525 ? -15.422 -43.938 2.982 1 95.25 525 GLU B N 1
ATOM 10378 C CA . GLU B 1 525 ? -14.602 -44.719 3.898 1 95.25 525 GLU B CA 1
ATOM 10379 C C . GLU B 1 525 ? -14.344 -46.125 3.348 1 95.25 525 GLU B C 1
ATOM 10381 O O . GLU B 1 525 ? -13.266 -46.688 3.545 1 95.25 525 GLU B O 1
ATOM 10386 N N . ALA B 1 526 ? -15.344 -46.688 2.742 1 96 526 ALA B N 1
ATOM 10387 C CA . ALA B 1 526 ? -15.195 -48 2.141 1 96 526 ALA B CA 1
ATOM 10388 C C . ALA B 1 526 ? -14.133 -48 1.046 1 96 526 ALA B C 1
ATOM 10390 O O . ALA B 1 526 ? -13.312 -48.906 0.958 1 96 526 ALA B O 1
ATOM 10391 N N . ARG B 1 527 ? -14.18 -46.969 0.252 1 95.31 527 ARG B N 1
ATOM 10392 C CA . ARG B 1 527 ? -13.188 -46.844 -0.812 1 95.31 527 ARG B CA 1
ATOM 10393 C C . ARG B 1 527 ? -11.789 -46.625 -0.24 1 95.31 527 ARG B C 1
ATOM 10395 O O . ARG B 1 527 ? -10.812 -47.188 -0.751 1 95.31 527 ARG B O 1
ATOM 10402 N N . LEU B 1 528 ? -11.68 -45.812 0.782 1 96.56 528 LEU B N 1
ATOM 10403 C CA . LEU B 1 528 ? -10.391 -45.594 1.418 1 96.56 528 LEU B CA 1
ATOM 10404 C C . LEU B 1 528 ? -9.812 -46.875 1.975 1 96.56 528 LEU B C 1
ATOM 10406 O O . LEU B 1 528 ? -8.609 -47.125 1.882 1 96.56 528 LEU B O 1
ATOM 10410 N N . ARG B 1 529 ? -10.633 -47.719 2.559 1 95.88 529 ARG B N 1
ATOM 10411 C CA . ARG B 1 529 ? -10.203 -49.031 3.061 1 95.88 529 ARG B CA 1
ATOM 10412 C C . ARG B 1 529 ? -9.641 -49.906 1.934 1 95.88 529 ARG B C 1
ATOM 10414 O O . ARG B 1 529 ? -8.648 -50.594 2.117 1 95.88 529 ARG B O 1
ATOM 10421 N N . GLU B 1 530 ? -10.32 -49.812 0.879 1 96 530 GLU B N 1
ATOM 10422 C CA . GLU B 1 530 ? -9.836 -50.531 -0.29 1 96 530 GLU B CA 1
ATOM 10423 C C . GLU B 1 530 ? -8.461 -50.031 -0.721 1 96 530 GLU B C 1
ATOM 10425 O O . GLU B 1 530 ? -7.555 -50.844 -0.984 1 96 530 GLU B O 1
ATOM 10430 N N . PHE B 1 531 ? -8.328 -48.75 -0.775 1 95.62 531 PHE B N 1
ATOM 10431 C CA . PHE B 1 531 ? -7.059 -48.156 -1.18 1 95.62 531 PHE B CA 1
ATOM 10432 C C . PHE B 1 531 ? -5.969 -48.469 -0.161 1 95.62 531 PHE B C 1
ATOM 10434 O O . PHE B 1 531 ? -4.82 -48.719 -0.531 1 95.62 531 PHE B O 1
ATOM 10441 N N . ASP B 1 532 ? -6.266 -48.469 1.085 1 95.62 532 ASP B N 1
ATOM 10442 C CA . ASP B 1 532 ? -5.297 -48.781 2.135 1 95.62 532 ASP B CA 1
ATOM 10443 C C . ASP B 1 532 ? -4.824 -50.219 2.053 1 95.62 532 ASP B C 1
ATOM 10445 O O . ASP B 1 532 ? -3.693 -50.531 2.426 1 95.62 532 ASP B O 1
ATOM 10449 N N . THR B 1 533 ? -5.695 -51.031 1.518 1 94.62 533 THR B N 1
ATOM 10450 C CA . THR B 1 533 ? -5.398 -52.469 1.465 1 94.62 533 THR B CA 1
ATOM 10451 C C . THR B 1 533 ? -4.629 -52.812 0.194 1 94.62 533 THR B C 1
ATOM 10453 O O . THR B 1 533 ? -3.688 -53.625 0.229 1 94.62 533 THR B O 1
ATOM 10456 N N . GLU B 1 534 ? -5.02 -52.156 -0.847 1 94.56 534 GLU B N 1
ATOM 10457 C CA . GLU B 1 534 ? -4.523 -52.656 -2.125 1 94.56 534 GLU B CA 1
ATOM 10458 C C . GLU B 1 534 ? -3.869 -51.531 -2.938 1 94.56 534 GLU B C 1
ATOM 10460 O O . GLU B 1 534 ? -3.227 -51.812 -3.957 1 94.56 534 GLU B O 1
ATOM 10465 N N . GLY B 1 535 ? -4.004 -50.344 -2.52 1 96.25 535 GLY B N 1
ATOM 10466 C CA . GLY B 1 535 ? -3.684 -49.25 -3.406 1 96.25 535 GLY B CA 1
ATOM 10467 C C . GLY B 1 535 ? -2.273 -48.719 -3.217 1 96.25 535 GLY B C 1
ATOM 10468 O O . GLY B 1 535 ? -1.784 -47.938 -4.031 1 96.25 535 GLY B O 1
ATOM 10469 N N . TRP B 1 536 ? -1.501 -49.156 -2.152 1 98.12 536 TRP B N 1
ATOM 10470 C CA . TRP B 1 536 ? -0.188 -48.594 -1.833 1 98.12 536 TRP B CA 1
ATOM 10471 C C . TRP B 1 536 ? 0.9 -49.25 -2.664 1 98.12 536 TRP B C 1
ATOM 10473 O O . TRP B 1 536 ? 0.864 -50.469 -2.883 1 98.12 536 TRP B O 1
ATOM 10483 N N . GLU B 1 537 ? 1.775 -48.406 -3.174 1 98.25 537 GLU B N 1
ATOM 10484 C CA . GLU B 1 537 ? 3.049 -48.812 -3.766 1 98.25 537 GLU B CA 1
ATOM 10485 C C . GLU B 1 537 ? 4.215 -48.5 -2.83 1 98.25 537 GLU B C 1
ATOM 10487 O O . GLU B 1 537 ? 4.074 -47.719 -1.892 1 98.25 537 GLU B O 1
ATOM 10492 N N . LEU B 1 538 ? 5.344 -49.25 -3.014 1 98.5 538 LEU B N 1
ATOM 10493 C CA . LEU B 1 538 ? 6.543 -49 -2.215 1 98.5 538 LEU B CA 1
ATOM 10494 C C . LEU B 1 538 ? 7.785 -48.969 -3.098 1 98.5 538 LEU B C 1
ATOM 10496 O O . LEU B 1 538 ? 7.984 -49.875 -3.93 1 98.5 538 LEU B O 1
ATOM 10500 N N . TYR B 1 539 ? 8.609 -47.969 -2.877 1 98.25 539 TYR B N 1
ATOM 10501 C CA . TYR B 1 539 ? 9.844 -47.812 -3.627 1 98.25 539 TYR B CA 1
ATOM 10502 C C . TYR B 1 539 ? 11.016 -47.531 -2.691 1 98.25 539 TYR B C 1
ATOM 10504 O O . TYR B 1 539 ? 10.859 -46.875 -1.663 1 98.25 539 TYR B O 1
ATOM 10512 N N . HIS B 1 540 ? 12.18 -48.125 -3.01 1 97.25 540 HIS B N 1
ATOM 10513 C CA . HIS B 1 540 ? 13.438 -47.719 -2.393 1 97.25 540 HIS B CA 1
ATOM 10514 C C . HIS B 1 540 ? 14.148 -46.656 -3.232 1 97.25 540 HIS B C 1
ATOM 10516 O O . HIS B 1 540 ? 15.055 -46.969 -4 1 97.25 540 HIS B O 1
ATOM 10522 N N . VAL B 1 541 ? 13.836 -45.406 -2.988 1 95.69 541 VAL B N 1
ATOM 10523 C CA . VAL B 1 541 ? 14.172 -44.312 -3.902 1 95.69 541 VAL B CA 1
ATOM 10524 C C . VAL B 1 541 ? 15.656 -43.969 -3.791 1 95.69 541 VAL B C 1
ATOM 10526 O O . VAL B 1 541 ? 16.219 -43.312 -4.668 1 95.69 541 VAL B O 1
ATOM 10529 N N . ALA B 1 542 ? 16.359 -44.469 -2.848 1 91.81 542 ALA B N 1
ATOM 10530 C CA . ALA B 1 542 ? 17.797 -44.312 -2.797 1 91.81 542 ALA B CA 1
ATOM 10531 C C . ALA B 1 542 ? 18.469 -45.094 -3.916 1 91.81 542 ALA B C 1
ATOM 10533 O O . ALA B 1 542 ? 19.578 -44.75 -4.363 1 91.81 542 ALA B O 1
ATOM 10534 N N . GLU B 1 543 ? 17.75 -46.125 -4.387 1 91.75 543 GLU B N 1
ATOM 10535 C CA . GLU B 1 543 ? 18.25 -47 -5.441 1 91.75 543 GLU B CA 1
ATOM 10536 C C . GLU B 1 543 ? 17.469 -46.812 -6.734 1 91.75 543 GLU B C 1
ATOM 10538 O O . GLU B 1 543 ? 17.953 -47.156 -7.816 1 91.75 543 GLU B O 1
ATOM 10543 N N . ASP B 1 544 ? 16.312 -46.5 -6.562 1 95.25 544 ASP B N 1
ATOM 10544 C CA . ASP B 1 544 ? 15.367 -46.281 -7.648 1 95.25 544 ASP B CA 1
ATOM 10545 C C . ASP B 1 544 ? 14.703 -44.906 -7.543 1 95.25 544 ASP B C 1
ATOM 10547 O O . ASP B 1 544 ? 13.516 -44.812 -7.246 1 95.25 544 ASP B O 1
ATOM 10551 N N . CYS B 1 545 ? 15.492 -43.938 -7.926 1 94.69 545 CYS B N 1
ATOM 10552 C CA . CYS B 1 545 ? 15.062 -42.562 -7.645 1 94.69 545 CYS B CA 1
ATOM 10553 C C . CYS B 1 545 ? 13.836 -42.219 -8.477 1 94.69 545 CYS B C 1
ATOM 10555 O O . CYS B 1 545 ? 13.07 -41.312 -8.102 1 94.69 545 CYS B O 1
ATOM 10557 N N . SER B 1 546 ? 13.547 -42.906 -9.594 1 96.5 546 SER B N 1
ATOM 10558 C CA . SER B 1 546 ? 12.461 -42.531 -10.492 1 96.5 546 SER B CA 1
ATOM 10559 C C . SER B 1 546 ? 11.219 -43.375 -10.234 1 96.5 546 SER B C 1
ATOM 10561 O O . SER B 1 546 ? 10.266 -43.344 -11.008 1 96.5 546 SER B O 1
ATOM 10563 N N . GLU B 1 547 ? 11.172 -44.156 -9.219 1 96.5 547 GLU B N 1
ATOM 10564 C CA . GLU B 1 547 ? 10.016 -44.938 -8.789 1 96.5 547 GLU B CA 1
ATOM 10565 C C . GLU B 1 547 ? 9.555 -45.906 -9.891 1 96.5 547 GLU B C 1
ATOM 10567 O O . GLU B 1 547 ? 8.375 -45.938 -10.25 1 96.5 547 GLU B O 1
ATOM 10572 N N . THR B 1 548 ? 10.469 -46.75 -10.336 1 96.62 548 THR B N 1
ATOM 10573 C CA . THR B 1 548 ? 10.141 -47.594 -11.461 1 96.62 548 THR B CA 1
ATOM 10574 C C . THR B 1 548 ? 9.914 -49.031 -11 1 96.62 548 THR B C 1
ATOM 10576 O O . THR B 1 548 ? 9.359 -49.844 -11.742 1 96.62 548 THR B O 1
ATOM 10579 N N . ARG B 1 549 ? 10.328 -49.344 -9.797 1 96.38 549 ARG B N 1
ATOM 10580 C CA . ARG B 1 549 ? 10.203 -50.688 -9.297 1 96.38 549 ARG B CA 1
ATOM 10581 C C . ARG B 1 549 ? 9.375 -50.75 -8.016 1 96.38 549 ARG B C 1
ATOM 10583 O O . ARG B 1 549 ? 9.906 -50.562 -6.918 1 96.38 549 ARG B O 1
ATOM 10590 N N . ASN B 1 550 ? 8.148 -51.094 -8.195 1 97.38 550 ASN B N 1
ATOM 10591 C CA . ASN B 1 550 ? 7.27 -51.281 -7.043 1 97.38 550 ASN B CA 1
ATOM 10592 C C . ASN B 1 550 ? 7.582 -52.562 -6.301 1 97.38 550 ASN B C 1
ATOM 10594 O O . ASN B 1 550 ? 7.367 -53.656 -6.832 1 97.38 550 ASN B O 1
ATOM 10598 N N . VAL B 1 551 ? 8.023 -52.5 -5.039 1 98.06 551 VAL B N 1
ATOM 10599 C CA . VAL B 1 551 ? 8.438 -53.656 -4.293 1 98.06 551 VAL B CA 1
ATOM 10600 C C . VAL B 1 551 ? 7.449 -53.938 -3.162 1 98.06 551 VAL B C 1
ATOM 10602 O O . VAL B 1 551 ? 7.801 -54.594 -2.166 1 98.06 551 VAL B O 1
ATOM 10605 N N . ALA B 1 552 ? 6.277 -53.375 -3.203 1 97.75 552 ALA B N 1
ATOM 10606 C CA . ALA B 1 552 ? 5.277 -53.5 -2.145 1 97.75 552 ALA B CA 1
ATOM 10607 C C . ALA B 1 552 ? 5.023 -54.969 -1.8 1 97.75 552 ALA B C 1
ATOM 10609 O O . ALA B 1 552 ? 4.887 -55.312 -0.626 1 97.75 552 ALA B O 1
ATOM 10610 N N . ALA B 1 553 ? 4.918 -55.875 -2.828 1 96.38 553 ALA B N 1
ATOM 10611 C CA . ALA B 1 553 ? 4.633 -57.281 -2.615 1 96.38 553 ALA B CA 1
ATOM 10612 C C . ALA B 1 553 ? 5.812 -57.969 -1.947 1 96.38 553 ALA B C 1
ATOM 10614 O O . ALA B 1 553 ? 5.625 -58.875 -1.117 1 96.38 553 ALA B O 1
ATOM 10615 N N . GLN B 1 554 ? 6.984 -57.531 -2.252 1 97.19 554 GLN B N 1
ATOM 10616 C CA . GLN B 1 554 ? 8.203 -58.156 -1.751 1 97.19 554 GLN B CA 1
ATOM 10617 C C . GLN B 1 554 ? 8.531 -57.656 -0.341 1 97.19 554 GLN B C 1
ATOM 10619 O O . GLN B 1 554 ? 9.148 -58.375 0.442 1 97.19 554 GLN B O 1
ATOM 10624 N N . GLU B 1 555 ? 8.133 -56.438 -0.11 1 97.31 555 GLU B N 1
ATOM 10625 C CA . GLU B 1 555 ? 8.477 -55.812 1.166 1 97.31 555 GLU B CA 1
ATOM 10626 C C . GLU B 1 555 ? 7.223 -55.406 1.931 1 97.31 555 GLU B C 1
ATOM 10628 O O . GLU B 1 555 ? 7.086 -54.25 2.324 1 97.31 555 GLU B O 1
ATOM 10633 N N . ARG B 1 556 ? 6.445 -56.375 2.277 1 96.62 556 ARG B N 1
ATOM 10634 C CA . ARG B 1 556 ? 5.125 -56.094 2.85 1 96.62 556 ARG B CA 1
ATOM 10635 C C . ARG B 1 556 ? 5.246 -55.469 4.238 1 96.62 556 ARG B C 1
ATOM 10637 O O . ARG B 1 556 ? 4.48 -54.594 4.594 1 96.62 556 ARG B O 1
ATOM 10644 N N . ASP B 1 557 ? 6.164 -55.969 5.062 1 97.56 557 ASP B N 1
ATOM 10645 C CA . ASP B 1 557 ? 6.348 -55.438 6.414 1 97.56 557 ASP B CA 1
ATOM 10646 C C . ASP B 1 557 ? 6.762 -53.969 6.375 1 97.56 557 ASP B C 1
ATOM 10648 O O . ASP B 1 557 ? 6.27 -53.156 7.164 1 97.56 557 ASP B O 1
ATOM 10652 N N . LYS B 1 558 ? 7.672 -53.688 5.473 1 97.81 558 LYS B N 1
ATOM 10653 C CA . LYS B 1 558 ? 8.102 -52.281 5.316 1 97.81 558 LYS B CA 1
ATOM 10654 C C . LYS B 1 558 ? 6.949 -51.406 4.852 1 97.81 558 LYS B C 1
ATOM 10656 O O . LYS B 1 558 ? 6.805 -50.281 5.309 1 97.81 558 LYS B O 1
ATOM 10661 N N . LEU B 1 559 ? 6.156 -51.906 3.975 1 98.31 559 LEU B N 1
ATOM 10662 C CA . LEU B 1 559 ? 5.004 -51.156 3.49 1 98.31 559 LEU B CA 1
ATOM 10663 C C . LEU B 1 559 ? 4.055 -50.812 4.633 1 98.31 559 LEU B C 1
ATOM 10665 O O . LEU B 1 559 ? 3.574 -49.688 4.738 1 98.31 559 LEU B O 1
ATOM 10669 N N . ILE B 1 560 ? 3.752 -51.781 5.457 1 97.69 560 ILE B N 1
ATOM 10670 C CA . ILE B 1 560 ? 2.846 -51.594 6.582 1 97.69 560 ILE B CA 1
ATOM 10671 C C . ILE B 1 560 ? 3.422 -50.531 7.523 1 97.69 560 ILE B C 1
ATOM 10673 O O . ILE B 1 560 ? 2.695 -49.656 8.016 1 97.69 560 ILE B O 1
ATOM 10677 N N . GLU B 1 561 ? 4.742 -50.594 7.777 1 98.31 561 GLU B N 1
ATOM 10678 C CA . GLU B 1 561 ? 5.426 -49.594 8.578 1 98.31 561 GLU B CA 1
ATOM 10679 C C . GLU B 1 561 ? 5.246 -48.219 7.977 1 98.31 561 GLU B C 1
ATOM 10681 O O . GLU B 1 561 ? 4.918 -47.25 8.688 1 98.31 561 GLU B O 1
ATOM 10686 N N . MET B 1 562 ? 5.422 -48.094 6.734 1 98.62 562 MET B N 1
ATOM 10687 C CA . MET B 1 562 ? 5.348 -46.812 6.039 1 98.62 562 MET B CA 1
ATOM 10688 C C . MET B 1 562 ? 3.93 -46.25 6.078 1 98.62 562 MET B C 1
ATOM 10690 O O . MET B 1 562 ? 3.736 -45.062 6.262 1 98.62 562 MET B O 1
ATOM 10694 N N . ILE B 1 563 ? 2.916 -47.094 5.887 1 98.38 563 ILE B N 1
ATOM 10695 C CA . ILE B 1 563 ? 1.519 -46.688 5.949 1 98.38 563 ILE B CA 1
ATOM 10696 C C . ILE B 1 563 ? 1.202 -46.156 7.34 1 98.38 563 ILE B C 1
ATOM 10698 O O . ILE B 1 563 ? 0.582 -45.094 7.477 1 98.38 563 ILE B O 1
ATOM 10702 N N . ALA B 1 564 ? 1.63 -46.875 8.359 1 98 564 ALA B N 1
ATOM 10703 C CA . ALA B 1 564 ? 1.41 -46.438 9.734 1 98 564 ALA B CA 1
ATOM 10704 C C . ALA B 1 564 ? 2.072 -45.062 9.984 1 98 564 ALA B C 1
ATOM 10706 O O . ALA B 1 564 ? 1.485 -44.188 10.633 1 98 564 ALA B O 1
ATOM 10707 N N . ARG B 1 565 ? 3.246 -44.938 9.508 1 98.31 565 ARG B N 1
ATOM 10708 C CA . ARG B 1 565 ? 3.959 -43.656 9.664 1 98.31 565 ARG B CA 1
ATOM 10709 C C . ARG B 1 565 ? 3.217 -42.531 8.969 1 98.31 565 ARG B C 1
ATOM 10711 O O . ARG B 1 565 ? 3.201 -41.406 9.461 1 98.31 565 ARG B O 1
ATOM 10718 N N . TRP B 1 566 ? 2.643 -42.781 7.812 1 98.69 566 TRP B N 1
ATOM 10719 C CA . TRP B 1 566 ? 1.888 -41.75 7.109 1 98.69 566 TRP B CA 1
ATOM 10720 C C . TRP B 1 566 ? 0.734 -41.25 7.969 1 98.69 566 TRP B C 1
ATOM 10722 O O . TRP B 1 566 ? 0.537 -40.031 8.102 1 98.69 566 TRP B O 1
ATOM 10732 N N . TYR B 1 567 ? -0.004 -42.125 8.57 1 97.88 567 TYR B N 1
ATOM 10733 C CA . TYR B 1 567 ? -1.169 -41.75 9.367 1 97.88 567 TYR B CA 1
ATOM 10734 C C . TYR B 1 567 ? -0.75 -41 10.633 1 97.88 567 TYR B C 1
ATOM 10736 O O . TYR B 1 567 ? -1.463 -40.125 11.109 1 97.88 567 TYR B O 1
ATOM 10744 N N . VAL B 1 568 ? 0.385 -41.406 11.203 1 97.69 568 VAL B N 1
ATOM 10745 C CA . VAL B 1 568 ? 0.917 -40.656 12.344 1 97.69 568 VAL B CA 1
ATOM 10746 C C . VAL B 1 568 ? 1.175 -39.219 11.961 1 97.69 568 VAL B C 1
ATOM 10748 O O . VAL B 1 568 ? 0.748 -38.281 12.656 1 97.69 568 VAL B O 1
ATOM 10751 N N . GLU B 1 569 ? 1.854 -39 10.828 1 98.38 569 GLU B N 1
ATOM 10752 C CA . GLU B 1 569 ? 2.125 -37.656 10.344 1 98.38 569 GLU B CA 1
ATOM 10753 C C . GLU B 1 569 ? 0.831 -36.906 10.016 1 98.38 569 GLU B C 1
ATOM 10755 O O . GLU B 1 569 ? 0.705 -35.719 10.289 1 98.38 569 GLU B O 1
ATOM 10760 N N . ALA B 1 570 ? -0.075 -37.625 9.406 1 98.25 570 ALA B N 1
ATOM 10761 C CA . ALA B 1 570 ? -1.357 -37.031 9.039 1 98.25 570 ALA B CA 1
ATOM 10762 C C . ALA B 1 570 ? -2.076 -36.469 10.266 1 98.25 570 ALA B C 1
ATOM 10764 O O . ALA B 1 570 ? -2.678 -35.406 10.203 1 98.25 570 ALA B O 1
ATOM 10765 N N . GLY B 1 571 ? -2.084 -37.219 11.336 1 96 571 GLY B N 1
ATOM 10766 C CA . GLY B 1 571 ? -2.666 -36.75 12.578 1 96 571 GLY B CA 1
ATOM 10767 C C . GLY B 1 571 ? -1.924 -35.562 13.172 1 96 571 GLY B C 1
ATOM 10768 O O . GLY B 1 571 ? -2.543 -34.594 13.617 1 96 571 GLY B O 1
ATOM 10769 N N . ARG B 1 572 ? -0.643 -35.625 13.07 1 96.5 572 ARG B N 1
ATOM 10770 C CA . ARG B 1 572 ? 0.225 -34.625 13.68 1 96.5 572 ARG B CA 1
ATOM 10771 C C . ARG B 1 572 ? 0.059 -33.25 12.992 1 96.5 572 ARG B C 1
ATOM 10773 O O . ARG B 1 572 ? 0.105 -32.219 13.641 1 96.5 572 ARG B O 1
ATOM 10780 N N . TYR B 1 573 ? -0.202 -33.25 11.688 1 98.06 573 TYR B N 1
ATOM 10781 C CA . TYR B 1 573 ? -0.121 -32 10.93 1 98.06 573 TYR B CA 1
ATOM 10782 C C . TYR B 1 573 ? -1.471 -31.656 10.32 1 98.06 573 TYR B C 1
ATOM 10784 O O . TYR B 1 573 ? -1.536 -30.938 9.32 1 98.06 573 TYR B O 1
ATOM 10792 N N . ASP B 1 574 ? -2.588 -32.219 10.773 1 97.31 574 ASP B N 1
ATOM 10793 C CA . ASP B 1 574 ? -3.959 -31.828 10.445 1 97.31 574 ASP B CA 1
ATOM 10794 C C . ASP B 1 574 ? -4.289 -32.156 8.992 1 97.31 574 ASP B C 1
ATOM 10796 O O . ASP B 1 574 ? -4.949 -31.375 8.305 1 97.31 574 ASP B O 1
ATOM 10800 N N . VAL B 1 575 ? -3.848 -33.312 8.484 1 98.44 575 VAL B N 1
ATOM 10801 C CA . VAL B 1 575 ? -4.082 -33.719 7.102 1 98.44 575 VAL B CA 1
ATOM 10802 C C . VAL B 1 575 ? -5.531 -34.156 6.934 1 98.44 575 VAL B C 1
ATOM 10804 O O . VAL B 1 575 ? -6.125 -33.969 5.867 1 98.44 575 VAL B O 1
ATOM 10807 N N . LEU B 1 576 ? -6.117 -34.781 7.945 1 97.62 576 LEU B N 1
ATOM 10808 C CA . LEU B 1 576 ? -7.457 -35.375 7.875 1 97.62 576 LEU B CA 1
ATOM 10809 C C . LEU B 1 576 ? -8.516 -34.281 8.109 1 97.62 576 LEU B C 1
ATOM 10811 O O . LEU B 1 576 ? -8.289 -33.344 8.844 1 97.62 576 LEU B O 1
ATOM 10815 N N . PRO B 1 577 ? -9.711 -34.562 7.523 1 97.56 577 PRO B N 1
ATOM 10816 C CA . PRO B 1 577 ? -10.102 -35.688 6.695 1 97.56 577 PRO B CA 1
ATOM 10817 C C . PRO B 1 577 ? -9.586 -35.594 5.262 1 97.56 577 PRO B C 1
ATOM 10819 O O . PRO B 1 577 ? -9.242 -34.5 4.801 1 97.56 577 PRO B O 1
ATOM 10822 N N . LEU B 1 578 ? -9.453 -36.719 4.641 1 97.5 578 LEU B N 1
ATOM 10823 C CA . LEU B 1 578 ? -9.305 -36.75 3.189 1 97.5 578 LEU B CA 1
ATOM 10824 C C . LEU B 1 578 ? -10.625 -36.438 2.504 1 97.5 578 LEU B C 1
ATOM 10826 O O . LEU B 1 578 ? -11.695 -36.844 2.971 1 97.5 578 LEU B O 1
ATOM 10830 N N . ILE B 1 579 ? -10.516 -35.656 1.431 1 94.38 579 ILE B N 1
ATOM 10831 C CA . ILE B 1 579 ? -11.719 -35.156 0.786 1 94.38 579 ILE B CA 1
ATOM 10832 C C . ILE B 1 579 ? -11.766 -35.625 -0.666 1 94.38 579 ILE B C 1
ATOM 10834 O O . ILE B 1 579 ? -10.727 -35.781 -1.309 1 94.38 579 ILE B O 1
ATOM 10838 N N . THR B 1 580 ? -13.031 -35.906 -1.152 1 90.88 580 THR B N 1
ATOM 10839 C CA . THR B 1 580 ? -13.227 -36.188 -2.564 1 90.88 580 THR B CA 1
ATOM 10840 C C . THR B 1 580 ? -12.758 -35.031 -3.439 1 90.88 580 THR B C 1
ATOM 10842 O O . THR B 1 580 ? -13.258 -33.906 -3.316 1 90.88 580 THR B O 1
ATOM 10845 N N . PRO B 1 581 ? -11.734 -35.281 -4.238 1 88.75 581 PRO B N 1
ATOM 10846 C CA . PRO B 1 581 ? -11.391 -34.219 -5.18 1 88.75 581 PRO B CA 1
ATOM 10847 C C . PRO B 1 581 ? -12.484 -34 -6.223 1 88.75 581 PRO B C 1
ATOM 10849 O O . PRO B 1 581 ? -12.969 -34.938 -6.844 1 88.75 581 PRO B O 1
ATOM 10852 N N . SER B 1 582 ? -12.977 -32.781 -6.312 1 86.69 582 SER B N 1
ATOM 10853 C CA . SER B 1 582 ? -14.008 -32.406 -7.281 1 86.69 582 SER B CA 1
ATOM 10854 C C . SER B 1 582 ? -14 -30.922 -7.59 1 86.69 582 SER B C 1
ATOM 10856 O O . SER B 1 582 ? -13.703 -30.109 -6.715 1 86.69 582 SER B O 1
ATOM 10858 N N . ARG B 1 583 ? -14.312 -30.609 -8.844 1 85.88 583 ARG B N 1
ATOM 10859 C CA . ARG B 1 583 ? -14.438 -29.203 -9.227 1 85.88 583 ARG B CA 1
ATOM 10860 C C . ARG B 1 583 ? -15.625 -28.547 -8.523 1 85.88 583 ARG B C 1
ATOM 10862 O O . ARG B 1 583 ? -15.703 -27.312 -8.438 1 85.88 583 ARG B O 1
ATOM 10869 N N . GLU B 1 584 ? -16.5 -29.328 -7.988 1 85.69 584 GLU B N 1
ATOM 10870 C CA . GLU B 1 584 ? -17.672 -28.812 -7.266 1 85.69 584 GLU B CA 1
ATOM 10871 C C . GLU B 1 584 ? -17.25 -28.016 -6.035 1 85.69 584 GLU B C 1
ATOM 10873 O O . GLU B 1 584 ? -18.031 -27.234 -5.488 1 85.69 584 GLU B O 1
ATOM 10878 N N . LEU B 1 585 ? -15.992 -28.234 -5.637 1 88.81 585 LEU B N 1
ATOM 10879 C CA . LEU B 1 585 ? -15.484 -27.531 -4.469 1 88.81 585 LEU B CA 1
ATOM 10880 C C . LEU B 1 585 ? -15.445 -26.031 -4.723 1 88.81 585 LEU B C 1
ATOM 10882 O O . LEU B 1 585 ? -15.508 -25.234 -3.781 1 88.81 585 LEU B O 1
ATOM 10886 N N . PHE B 1 586 ? -15.367 -25.641 -6.004 1 87.88 586 PHE B N 1
ATOM 10887 C CA . PHE B 1 586 ? -15.367 -24.219 -6.344 1 87.88 586 PHE B CA 1
ATOM 10888 C C . PHE B 1 586 ? -16.719 -23.578 -6.023 1 87.88 586 PHE B C 1
ATOM 10890 O O . PHE B 1 586 ? -16.812 -22.359 -5.871 1 87.88 586 PHE B O 1
ATOM 10897 N N . ALA B 1 587 ? -17.719 -24.406 -5.938 1 86.5 587 ALA B N 1
ATOM 10898 C CA . ALA B 1 587 ? -19.078 -23.891 -5.707 1 86.5 587 ALA B CA 1
ATOM 10899 C C . ALA B 1 587 ? -19.422 -23.922 -4.223 1 86.5 587 ALA B C 1
ATOM 10901 O O . ALA B 1 587 ? -20.453 -23.391 -3.811 1 86.5 587 ALA B O 1
ATOM 10902 N N . VAL B 1 588 ? -18.484 -24.484 -3.393 1 87.88 588 VAL B N 1
ATOM 10903 C CA . VAL B 1 588 ? -18.734 -24.547 -1.958 1 87.88 588 VAL B CA 1
ATOM 10904 C C . VAL B 1 588 ? -18.781 -23.125 -1.381 1 87.88 588 VAL B C 1
ATOM 10906 O O . VAL B 1 588 ? -17.938 -22.297 -1.719 1 87.88 588 VAL B O 1
ATOM 10909 N N . GLU B 1 589 ? -19.828 -22.922 -0.637 1 88.56 589 GLU B N 1
ATOM 10910 C CA . GLU B 1 589 ? -19.938 -21.609 0.011 1 88.56 589 GLU B CA 1
ATOM 10911 C C . GLU B 1 589 ? -18.859 -21.438 1.081 1 88.56 589 GLU B C 1
ATOM 10913 O O . GLU B 1 589 ? -18.562 -22.375 1.83 1 88.56 589 GLU B O 1
ATOM 10918 N N . ARG B 1 590 ? -18.281 -20.297 1.142 1 93.19 590 ARG B N 1
ATOM 10919 C CA . ARG B 1 590 ? -17.266 -19.938 2.115 1 93.19 590 ARG B CA 1
ATOM 10920 C C . ARG B 1 590 ? -17.641 -18.641 2.848 1 93.19 590 ARG B C 1
ATOM 10922 O O . ARG B 1 590 ? -18.453 -17.875 2.365 1 93.19 590 ARG B O 1
ATOM 10929 N N . PRO B 1 591 ? -17.016 -18.469 4.051 1 92.31 591 PRO B N 1
ATOM 10930 C CA . PRO B 1 591 ? -17.375 -17.281 4.832 1 92.31 591 PRO B CA 1
ATOM 10931 C C . PRO B 1 591 ? -17.109 -15.984 4.082 1 92.31 591 PRO B C 1
ATOM 10933 O O . PRO B 1 591 ? -16.062 -15.828 3.451 1 92.31 591 PRO B O 1
ATOM 10936 N N . GLN B 1 592 ? -18.125 -15.141 4.105 1 91.12 592 GLN B N 1
ATOM 10937 C CA . GLN B 1 592 ? -18.016 -13.797 3.539 1 91.12 592 GLN B CA 1
ATOM 10938 C C . GLN B 1 592 ? -17.984 -12.734 4.637 1 91.12 592 GLN B C 1
ATOM 10940 O O . GLN B 1 592 ? -18.422 -12.984 5.762 1 91.12 592 GLN B O 1
ATOM 10945 N N . ILE B 1 593 ? -17.453 -11.57 4.285 1 90.56 593 ILE B N 1
ATOM 10946 C CA . ILE B 1 593 ? -17.484 -10.445 5.211 1 90.56 593 ILE B CA 1
ATOM 10947 C C . ILE B 1 593 ? -18.891 -9.844 5.242 1 90.56 593 ILE B C 1
ATOM 10949 O O . ILE B 1 593 ? -19.375 -9.422 6.301 1 90.56 593 ILE B O 1
ATOM 10953 N N . SER B 1 594 ? -19.5 -9.859 4.066 1 89.06 594 SER B N 1
ATOM 10954 C CA . SER B 1 594 ? -20.859 -9.336 3.959 1 89.06 594 SER B CA 1
ATOM 10955 C C . SER B 1 594 ? -21.891 -10.406 4.305 1 89.06 594 SER B C 1
ATOM 10957 O O . SER B 1 594 ? -21.625 -11.602 4.164 1 89.06 594 SER B O 1
ATOM 10959 N N . ARG B 1 595 ? -23.031 -9.977 4.699 1 83.44 595 ARG B N 1
ATOM 10960 C CA . ARG B 1 595 ? -24.172 -10.867 4.848 1 83.44 595 ARG B CA 1
ATOM 10961 C C . ARG B 1 595 ? -24.719 -11.289 3.486 1 83.44 595 ARG B C 1
ATOM 10963 O O . ARG B 1 595 ? -24.453 -10.633 2.475 1 83.44 595 ARG B O 1
ATOM 10970 N N . GLU B 1 596 ? -25.391 -12.406 3.561 1 84.06 596 GLU B N 1
ATOM 10971 C CA . GLU B 1 596 ? -26.062 -12.852 2.342 1 84.06 596 GLU B CA 1
ATOM 10972 C C . GLU B 1 596 ? -27.047 -11.805 1.836 1 84.06 596 GLU B C 1
ATOM 10974 O O . GLU B 1 596 ? -27.766 -11.195 2.625 1 84.06 596 GLU B O 1
ATOM 10979 N N . ARG B 1 597 ? -26.953 -11.562 0.58 1 88.94 597 ARG B N 1
ATOM 10980 C CA . ARG B 1 597 ? -27.844 -10.562 -0.011 1 88.94 597 ARG B CA 1
ATOM 10981 C C . ARG B 1 597 ? -28.406 -11.047 -1.347 1 88.94 597 ARG B C 1
ATOM 10983 O O . ARG B 1 597 ? -27.812 -11.914 -1.992 1 88.94 597 ARG B O 1
ATOM 10990 N N . GLU B 1 598 ? -29.562 -10.477 -1.657 1 93.56 598 GLU B N 1
ATOM 10991 C CA . GLU B 1 598 ? -30.203 -10.805 -2.928 1 93.56 598 GLU B CA 1
ATOM 10992 C C . GLU B 1 598 ? -30.109 -9.648 -3.912 1 93.56 598 GLU B C 1
ATOM 10994 O O . GLU B 1 598 ? -30.484 -9.781 -5.078 1 93.56 598 GLU B O 1
ATOM 10999 N N . ARG B 1 599 ? -29.641 -8.57 -3.416 1 94.56 599 ARG B N 1
ATOM 11000 C CA . ARG B 1 599 ? -29.484 -7.383 -4.242 1 94.56 599 ARG B CA 1
ATOM 11001 C C . ARG B 1 599 ? -28.094 -6.793 -4.09 1 94.56 599 ARG B C 1
ATOM 11003 O O . ARG B 1 599 ? -27.625 -6.555 -2.973 1 94.56 599 ARG B O 1
ATOM 11010 N N . TYR B 1 600 ? -27.453 -6.617 -5.16 1 96.38 600 TYR B N 1
ATOM 11011 C CA . TYR B 1 600 ? -26.109 -6.043 -5.211 1 96.38 600 TYR B CA 1
ATOM 11012 C C . TYR B 1 600 ? -26.109 -4.711 -5.953 1 96.38 600 TYR B C 1
ATOM 11014 O O . TYR B 1 600 ? -26.625 -4.617 -7.07 1 96.38 600 TYR B O 1
ATOM 11022 N N . VAL B 1 601 ? -25.578 -3.684 -5.332 1 95.81 601 VAL B N 1
ATOM 11023 C CA . VAL B 1 601 ? -25.531 -2.359 -5.941 1 95.81 601 VAL B CA 1
ATOM 11024 C C . VAL B 1 601 ? -24.094 -2.018 -6.312 1 95.81 601 VAL B C 1
ATOM 11026 O O . VAL B 1 601 ? -23.219 -1.965 -5.445 1 95.81 601 VAL B O 1
ATOM 11029 N N . TYR B 1 602 ? -23.828 -1.832 -7.559 1 96.69 602 TYR B N 1
ATOM 11030 C CA . TYR B 1 602 ? -22.531 -1.427 -8.07 1 96.69 602 TYR B CA 1
ATOM 11031 C C . TYR B 1 602 ? -22.578 -0 -8.609 1 96.69 602 TYR B C 1
ATOM 11033 O O . TYR B 1 602 ? -23.594 0.439 -9.141 1 96.69 602 TYR B O 1
ATOM 11041 N N . ARG B 1 603 ? -21.484 0.724 -8.438 1 94.69 603 ARG B N 1
ATOM 11042 C CA . ARG B 1 603 ? -21.391 2.105 -8.898 1 94.69 603 ARG B CA 1
ATOM 11043 C C . ARG B 1 603 ? -20.172 2.299 -9.789 1 94.69 603 ARG B C 1
ATOM 11045 O O . ARG B 1 603 ? -19.172 1.586 -9.648 1 94.69 603 ARG B O 1
ATOM 11052 N N . PRO B 1 604 ? -20.25 3.266 -10.711 1 94.56 604 PRO B N 1
ATOM 11053 C CA . PRO B 1 604 ? -19.094 3.545 -11.547 1 94.56 604 PRO B CA 1
ATOM 11054 C C . PRO B 1 604 ? -17.906 4.094 -10.75 1 94.56 604 PRO B C 1
ATOM 11056 O O . PRO B 1 604 ? -18.078 4.543 -9.617 1 94.56 604 PRO B O 1
ATOM 11059 N N . ASN B 1 605 ? -16.672 3.969 -11.281 1 89.81 605 ASN B N 1
ATOM 11060 C CA . ASN B 1 605 ? -15.438 4.508 -10.727 1 89.81 605 ASN B CA 1
ATOM 11061 C C . ASN B 1 605 ? -15.047 3.791 -9.445 1 89.81 605 ASN B C 1
ATOM 11063 O O . ASN B 1 605 ? -14.445 4.395 -8.547 1 89.81 605 ASN B O 1
ATOM 11067 N N . THR B 1 606 ? -15.523 2.576 -9.25 1 94.5 606 THR B N 1
ATOM 11068 C CA . THR B 1 606 ? -15.094 1.731 -8.148 1 94.5 606 THR B CA 1
ATOM 11069 C C . THR B 1 606 ? -14.109 0.668 -8.625 1 94.5 606 THR B C 1
ATOM 11071 O O . THR B 1 606 ? -14.023 0.396 -9.828 1 94.5 606 THR B O 1
ATOM 11074 N N . SER B 1 607 ? -13.344 0.177 -7.684 1 95 607 SER B N 1
ATOM 11075 C CA . SER B 1 607 ? -12.438 -0.916 -8.016 1 95 607 SER B CA 1
ATOM 11076 C C . SER B 1 607 ? -13.203 -2.158 -8.453 1 95 607 SER B C 1
ATOM 11078 O O . SER B 1 607 ? -14.367 -2.338 -8.086 1 95 607 SER B O 1
ATOM 11080 N N . PRO B 1 608 ? -12.562 -2.947 -9.281 1 95.44 608 PRO B N 1
ATOM 11081 C CA . PRO B 1 608 ? -13.219 -4.207 -9.641 1 95.44 608 PRO B CA 1
ATOM 11082 C C . PRO B 1 608 ? -13.539 -5.07 -8.422 1 95.44 608 PRO B C 1
ATOM 11084 O O . PRO B 1 608 ? -12.75 -5.129 -7.477 1 95.44 608 PRO B O 1
ATOM 11087 N N . ALA B 1 609 ? -14.703 -5.668 -8.453 1 95.69 609 ALA B N 1
ATOM 11088 C CA . ALA B 1 609 ? -15.055 -6.684 -7.465 1 95.69 609 ALA B CA 1
ATOM 11089 C C . ALA B 1 609 ? -14.594 -8.07 -7.914 1 95.69 609 ALA B C 1
ATOM 11091 O O . ALA B 1 609 ? -15.102 -8.609 -8.898 1 95.69 609 ALA B O 1
ATOM 11092 N N . PRO B 1 610 ? -13.656 -8.68 -7.223 1 94.62 610 PRO B N 1
ATOM 11093 C CA . PRO B 1 610 ? -13.172 -10 -7.645 1 94.62 610 PRO B CA 1
ATOM 11094 C C . PRO B 1 610 ? -14.273 -11.055 -7.668 1 94.62 610 PRO B C 1
ATOM 11096 O O . PRO B 1 610 ? -15.289 -10.906 -6.992 1 94.62 610 PRO B O 1
ATOM 11099 N N . GLU B 1 611 ? -14.023 -12.094 -8.414 1 92.88 611 GLU B N 1
ATOM 11100 C CA . GLU B 1 611 ? -14.969 -13.18 -8.68 1 92.88 611 GLU B CA 1
ATOM 11101 C C . GLU B 1 611 ? -15.594 -13.703 -7.391 1 92.88 611 GLU B C 1
ATOM 11103 O O . GLU B 1 611 ? -16.812 -13.898 -7.32 1 92.88 611 GLU B O 1
ATOM 11108 N N . ASN B 1 612 ? -14.828 -13.82 -6.355 1 92.56 612 ASN B N 1
ATOM 11109 C CA . ASN B 1 612 ? -15.258 -14.539 -5.16 1 92.56 612 ASN B CA 1
ATOM 11110 C C . ASN B 1 612 ? -16.125 -13.664 -4.258 1 92.56 612 ASN B C 1
ATOM 11112 O O . ASN B 1 612 ? -16.734 -14.156 -3.314 1 92.56 612 ASN B O 1
ATOM 11116 N N . VAL B 1 613 ? -16.219 -12.398 -4.598 1 93.38 613 VAL B N 1
ATOM 11117 C CA . VAL B 1 613 ? -17.047 -11.523 -3.775 1 93.38 613 VAL B CA 1
ATOM 11118 C C . VAL B 1 613 ? -18.078 -10.82 -4.648 1 93.38 613 VAL B C 1
ATOM 11120 O O . VAL B 1 613 ? -18.969 -10.141 -4.137 1 93.38 613 VAL B O 1
ATOM 11123 N N . ALA B 1 614 ? -17.953 -10.938 -5.961 1 94.62 614 ALA B N 1
ATOM 11124 C CA . ALA B 1 614 ? -18.938 -10.383 -6.879 1 94.62 614 ALA B CA 1
ATOM 11125 C C . ALA B 1 614 ? -20.266 -11.125 -6.773 1 94.62 614 ALA B C 1
ATOM 11127 O O . ALA B 1 614 ? -20.328 -12.227 -6.219 1 94.62 614 ALA B O 1
ATOM 11128 N N . VAL B 1 615 ? -21.312 -10.555 -7.32 1 95.38 615 VAL B N 1
ATOM 11129 C CA . VAL B 1 615 ? -22.641 -11.172 -7.344 1 95.38 615 VAL B CA 1
ATOM 11130 C C . VAL B 1 615 ? -22.578 -12.531 -8.031 1 95.38 615 VAL B C 1
ATOM 11132 O O . VAL B 1 615 ? -21.875 -12.688 -9.039 1 95.38 615 VAL B O 1
ATOM 11135 N N . HIS B 1 616 ? -23.188 -13.5 -7.438 1 92.44 616 HIS B N 1
ATOM 11136 C CA . HIS B 1 616 ? -23.25 -14.852 -7.996 1 92.44 616 HIS B CA 1
ATOM 11137 C C . HIS B 1 616 ? -24.5 -15.039 -8.844 1 92.44 616 HIS B C 1
ATOM 11139 O O . HIS B 1 616 ? -25.547 -15.43 -8.336 1 92.44 616 HIS B O 1
ATOM 11145 N N . VAL B 1 617 ? -24.328 -14.961 -10.125 1 96 617 VAL B N 1
ATOM 11146 C CA . VAL B 1 617 ? -25.484 -15.008 -11.008 1 96 617 VAL B CA 1
ATOM 11147 C C . VAL B 1 617 ? -25.594 -16.391 -11.633 1 96 617 VAL B C 1
ATOM 11149 O O . VAL B 1 617 ? -26.562 -16.688 -12.344 1 96 617 VAL B O 1
ATOM 11152 N N . LEU B 1 618 ? -24.672 -17.297 -11.43 1 95.25 618 LEU B N 1
ATOM 11153 C CA . LEU B 1 618 ? -24.609 -18.562 -12.125 1 95.25 618 LEU B CA 1
ATOM 11154 C C . LEU B 1 618 ? -25.797 -19.453 -11.781 1 95.25 618 LEU B C 1
ATOM 11156 O O . LEU B 1 618 ? -26.141 -19.609 -10.602 1 95.25 618 LEU B O 1
ATOM 11160 N N . ASN B 1 619 ? -26.484 -20.016 -12.797 1 96 619 ASN B N 1
ATOM 11161 C CA . ASN B 1 619 ? -27.484 -21.078 -12.711 1 96 619 ASN B CA 1
ATOM 11162 C C . ASN B 1 619 ? -28.734 -20.609 -11.992 1 96 619 ASN B C 1
ATOM 11164 O O . ASN B 1 619 ? -29.453 -21.422 -11.391 1 96 619 ASN B O 1
ATOM 11168 N N . ARG B 1 620 ? -28.984 -19.328 -11.977 1 95.5 620 ARG B N 1
ATOM 11169 C CA . ARG B 1 620 ? -30.172 -18.828 -11.297 1 95.5 620 ARG B CA 1
ATOM 11170 C C . ARG B 1 620 ? -30.75 -17.625 -12.031 1 95.5 620 ARG B C 1
ATOM 11172 O O . ARG B 1 620 ? -30.047 -16.984 -12.836 1 95.5 620 ARG B O 1
ATOM 11179 N N . ALA B 1 621 ? -32.031 -17.391 -11.695 1 97.38 621 ALA B N 1
ATOM 11180 C CA . ALA B 1 621 ? -32.688 -16.203 -12.242 1 97.38 621 ALA B CA 1
ATOM 11181 C C . ALA B 1 621 ? -32.062 -14.93 -11.695 1 97.38 621 ALA B C 1
ATOM 11183 O O . ALA B 1 621 ? -31.719 -14.859 -10.508 1 97.38 621 ALA B O 1
ATOM 11184 N N . HIS B 1 622 ? -31.828 -13.938 -12.562 1 97.81 622 HIS B N 1
ATOM 11185 C CA . HIS B 1 622 ? -31.297 -12.656 -12.102 1 97.81 622 HIS B CA 1
ATOM 11186 C C . HIS B 1 622 ? -31.656 -11.531 -13.078 1 97.81 622 HIS B C 1
ATOM 11188 O O . HIS B 1 622 ? -32.062 -11.797 -14.211 1 97.81 622 HIS B O 1
ATOM 11194 N N . ALA B 1 623 ? -31.609 -10.359 -12.594 1 98.25 623 ALA B N 1
ATOM 11195 C CA . ALA B 1 623 ? -31.828 -9.148 -13.383 1 98.25 623 ALA B CA 1
ATOM 11196 C C . ALA B 1 623 ? -30.719 -8.117 -13.133 1 98.25 623 ALA B C 1
ATOM 11198 O O . ALA B 1 623 ? -30.266 -7.953 -12 1 98.25 623 ALA B O 1
ATOM 11199 N N . ILE B 1 624 ? -30.219 -7.52 -14.164 1 98.69 624 ILE B N 1
ATOM 11200 C CA . ILE B 1 624 ? -29.25 -6.426 -14.117 1 98.69 624 ILE B CA 1
ATOM 11201 C C . ILE B 1 624 ? -29.922 -5.129 -14.562 1 98.69 624 ILE B C 1
ATOM 11203 O O . ILE B 1 624 ? -30.312 -5 -15.719 1 98.69 624 ILE B O 1
ATOM 11207 N N . THR B 1 625 ? -30.031 -4.176 -13.695 1 98.38 625 THR B N 1
ATOM 11208 C CA . THR B 1 625 ? -30.734 -2.934 -14 1 98.38 625 THR B CA 1
ATOM 11209 C C . THR B 1 625 ? -29.812 -1.733 -13.852 1 98.38 625 THR B C 1
ATOM 11211 O O . THR B 1 625 ? -29.281 -1.481 -12.766 1 98.38 625 THR B O 1
ATOM 11214 N N . ALA B 1 626 ? -29.625 -0.991 -14.922 1 98.62 626 ALA B N 1
ATOM 11215 C CA . ALA B 1 626 ? -28.812 0.231 -14.914 1 98.62 626 ALA B CA 1
ATOM 11216 C C . ALA B 1 626 ? -29.703 1.471 -14.953 1 98.62 626 ALA B C 1
ATOM 11218 O O . ALA B 1 626 ? -30.656 1.541 -15.734 1 98.62 626 ALA B O 1
ATOM 11219 N N . ARG B 1 627 ? -29.438 2.381 -14.094 1 97.62 627 ARG B N 1
ATOM 11220 C CA . ARG B 1 627 ? -30.078 3.693 -14.125 1 97.62 627 ARG B CA 1
ATOM 11221 C C . ARG B 1 627 ? -29.156 4.738 -14.742 1 97.62 627 ARG B C 1
ATOM 11223 O O . ARG B 1 627 ? -28.062 4.969 -14.242 1 97.62 627 ARG B O 1
ATOM 11230 N N . VAL B 1 628 ? -29.672 5.418 -15.852 1 97.75 628 VAL B N 1
ATOM 11231 C CA . VAL B 1 628 ? -28.781 6.289 -16.609 1 97.75 628 VAL B CA 1
ATOM 11232 C C . VAL B 1 628 ? -29.5 7.586 -16.969 1 97.75 628 VAL B C 1
ATOM 11234 O O . VAL B 1 628 ? -30.734 7.629 -16.984 1 97.75 628 VAL B O 1
ATOM 11237 N N . GLU B 1 629 ? -28.75 8.617 -17.062 1 97.88 629 GLU B N 1
ATOM 11238 C CA . GLU B 1 629 ? -29.109 9.812 -17.812 1 97.88 629 GLU B CA 1
ATOM 11239 C C . GLU B 1 629 ? -28.406 9.844 -19.172 1 97.88 629 GLU B C 1
ATOM 11241 O O . GLU B 1 629 ? -27.188 9.938 -19.234 1 97.88 629 GLU B O 1
ATOM 11246 N N . VAL B 1 630 ? -29.25 9.836 -20.25 1 97.5 630 VAL B N 1
ATOM 11247 C CA . VAL B 1 630 ? -28.703 9.617 -21.578 1 97.5 630 VAL B CA 1
ATOM 11248 C C . VAL B 1 630 ? -28.594 10.945 -22.328 1 97.5 630 VAL B C 1
ATOM 11250 O O . VAL B 1 630 ? -29.547 11.719 -22.375 1 97.5 630 VAL B O 1
ATOM 11253 N N . GLU B 1 631 ? -27.469 11.164 -22.812 1 96.69 631 GLU B N 1
ATOM 11254 C CA . GLU B 1 631 ? -27.203 12.305 -23.703 1 96.69 631 GLU B CA 1
ATOM 11255 C C . GLU B 1 631 ? -26.734 11.836 -25.078 1 96.69 631 GLU B C 1
ATOM 11257 O O . GLU B 1 631 ? -26.828 10.648 -25.406 1 96.69 631 GLU B O 1
ATOM 11262 N N . ASP B 1 632 ? -26.391 12.867 -25.891 1 94.06 632 ASP B N 1
ATOM 11263 C CA . ASP B 1 632 ? -25.922 12.539 -27.234 1 94.06 632 ASP B CA 1
ATOM 11264 C C . ASP B 1 632 ? -24.625 11.75 -27.188 1 94.06 632 ASP B C 1
ATOM 11266 O O . ASP B 1 632 ? -23.734 12.047 -26.391 1 94.06 632 ASP B O 1
ATOM 11270 N N . GLY B 1 633 ? -24.609 10.758 -27.984 1 94.81 633 GLY B N 1
ATOM 11271 C CA . GLY B 1 633 ? -23.375 10.008 -28.125 1 94.81 633 GLY B CA 1
ATOM 11272 C C . GLY B 1 633 ? -23.188 8.977 -27.031 1 94.81 633 GLY B C 1
ATOM 11273 O O . GLY B 1 633 ? -22.062 8.523 -26.781 1 94.81 633 GLY B O 1
ATOM 11274 N N . VAL B 1 634 ? -24.234 8.578 -26.406 1 96.88 634 VAL B N 1
ATOM 11275 C CA . VAL B 1 634 ? -24.141 7.621 -25.297 1 96.88 634 VAL B CA 1
ATOM 11276 C C . VAL B 1 634 ? -23.547 6.309 -25.797 1 96.88 634 VAL B C 1
ATOM 11278 O O . VAL B 1 634 ? -23.938 5.801 -26.859 1 96.88 634 VAL B O 1
ATOM 11281 N N . GLU B 1 635 ? -22.531 5.777 -25.109 1 97.88 635 GLU B N 1
ATOM 11282 C CA . GLU B 1 635 ? -21.906 4.488 -25.375 1 97.88 635 GLU B CA 1
ATOM 11283 C C . GLU B 1 635 ? -21.109 3.996 -24.172 1 97.88 635 GLU B C 1
ATOM 11285 O O . GLU B 1 635 ? -20.844 4.766 -23.25 1 97.88 635 GLU B O 1
ATOM 11290 N N . GLY B 1 636 ? -20.812 2.748 -24.188 1 98.25 636 GLY B N 1
ATOM 11291 C CA . GLY B 1 636 ? -19.922 2.191 -23.188 1 98.25 636 GLY B CA 1
ATOM 11292 C C . GLY B 1 636 ? -20.578 1.112 -22.344 1 98.25 636 GLY B C 1
ATOM 11293 O O . GLY B 1 636 ? -21.781 0.89 -22.438 1 98.25 636 GLY B O 1
ATOM 11294 N N . VAL B 1 637 ? -19.766 0.524 -21.547 1 98.62 637 VAL B N 1
ATOM 11295 C CA . VAL B 1 637 ? -20.203 -0.583 -20.703 1 98.62 637 VAL B CA 1
ATOM 11296 C C . VAL B 1 637 ? -20.953 -0.043 -19.484 1 98.62 637 VAL B C 1
ATOM 11298 O O . VAL B 1 637 ? -20.531 0.946 -18.875 1 98.62 637 VAL B O 1
ATOM 11301 N N . LEU B 1 638 ? -22.109 -0.665 -19.219 1 98.69 638 LEU B N 1
ATOM 11302 C CA . LEU B 1 638 ? -22.828 -0.411 -17.984 1 98.69 638 LEU B CA 1
ATOM 11303 C C . LEU B 1 638 ? -22.312 -1.308 -16.859 1 98.69 638 LEU B C 1
ATOM 11305 O O . LEU B 1 638 ? -21.984 -0.825 -15.766 1 98.69 638 LEU B O 1
ATOM 11309 N N . LEU B 1 639 ? -22.203 -2.557 -17.141 1 98.56 639 LEU B N 1
ATOM 11310 C CA . LEU B 1 639 ? -21.672 -3.555 -16.219 1 98.56 639 LEU B CA 1
ATOM 11311 C C . LEU B 1 639 ? -21.031 -4.715 -16.969 1 98.56 639 LEU B C 1
ATOM 11313 O O . LEU B 1 639 ? -21.562 -5.156 -18 1 98.56 639 LEU B O 1
ATOM 11317 N N . CYS B 1 640 ? -19.953 -5.141 -16.531 1 97.94 640 CYS B N 1
ATOM 11318 C CA . CYS B 1 640 ? -19.406 -6.363 -17.094 1 97.94 640 CYS B CA 1
ATOM 11319 C C . CYS B 1 640 ? -18.75 -7.211 -16 1 97.94 640 CYS B C 1
ATOM 11321 O O . CYS B 1 640 ? -18.375 -6.699 -14.945 1 97.94 640 CYS B O 1
ATOM 11323 N N . HIS B 1 641 ? -18.672 -8.438 -16.188 1 97.62 641 HIS B N 1
ATOM 11324 C CA . HIS B 1 641 ? -18.031 -9.438 -15.344 1 97.62 641 HIS B CA 1
ATOM 11325 C C . HIS B 1 641 ? -17.25 -10.445 -16.172 1 97.62 641 HIS B C 1
ATOM 11327 O O . HIS B 1 641 ? -17.812 -11.125 -17.031 1 97.62 641 HIS B O 1
ATOM 11333 N N . GLY B 1 642 ? -15.891 -10.438 -15.953 1 96.5 642 GLY B N 1
ATOM 11334 C CA . GLY B 1 642 ? -15.031 -11.344 -16.703 1 96.5 642 GLY B CA 1
ATOM 11335 C C . GLY B 1 642 ? -14.258 -10.656 -17.797 1 96.5 642 GLY B C 1
ATOM 11336 O O . GLY B 1 642 ? -13.922 -9.477 -17.703 1 96.5 642 GLY B O 1
ATOM 11337 N N . GLY B 1 643 ? -13.852 -11.422 -18.828 1 95.69 643 GLY B N 1
ATOM 11338 C CA . GLY B 1 643 ? -13.039 -10.961 -19.938 1 95.69 643 GLY B CA 1
ATOM 11339 C C . GLY B 1 643 ? -13.039 -11.922 -21.125 1 95.69 643 GLY B C 1
ATOM 11340 O O . GLY B 1 643 ? -14.055 -12.555 -21.406 1 95.69 643 GLY B O 1
ATOM 11341 N N . LEU B 1 644 ? -11.93 -11.992 -21.766 1 93.5 644 LEU B N 1
ATOM 11342 C CA . LEU B 1 644 ? -11.844 -12.734 -23.016 1 93.5 644 LEU B CA 1
ATOM 11343 C C . LEU B 1 644 ? -12.062 -14.219 -22.781 1 93.5 644 LEU B C 1
ATOM 11345 O O . LEU B 1 644 ? -12.5 -14.938 -23.688 1 93.5 644 LEU B O 1
ATOM 11349 N N . THR B 1 645 ? -11.812 -14.711 -21.547 1 94.25 645 THR B N 1
ATOM 11350 C CA . THR B 1 645 ? -11.938 -16.141 -21.266 1 94.25 645 THR B CA 1
ATOM 11351 C C . THR B 1 645 ? -13.391 -16.516 -21 1 94.25 645 THR B C 1
ATOM 11353 O O . THR B 1 645 ? -13.766 -17.688 -21.078 1 94.25 645 THR B O 1
ATOM 11356 N N . GLY B 1 646 ? -14.156 -15.609 -20.641 1 96.19 646 GLY B N 1
ATOM 11357 C CA . GLY B 1 646 ? -15.562 -15.789 -20.312 1 96.19 646 GLY B CA 1
ATOM 11358 C C . GLY B 1 646 ? -16.141 -14.617 -19.547 1 96.19 646 GLY B C 1
ATOM 11359 O O . GLY B 1 646 ? -15.414 -13.812 -18.969 1 96.19 646 GLY B O 1
ATOM 11360 N N . GLY B 1 647 ? -17.438 -14.539 -19.641 1 97.38 647 GLY B N 1
ATOM 11361 C CA . GLY B 1 647 ? -18.078 -13.477 -18.891 1 97.38 647 GLY B CA 1
ATOM 11362 C C . GLY B 1 647 ? -19.359 -12.961 -19.531 1 97.38 647 GLY B C 1
ATOM 11363 O O . GLY B 1 647 ? -19.938 -13.641 -20.375 1 97.38 647 GLY B O 1
ATOM 11364 N N . TYR B 1 648 ? -19.859 -11.797 -19.031 1 98.31 648 TYR B N 1
ATOM 11365 C CA . TYR B 1 648 ? -21 -11.117 -19.625 1 98.31 648 TYR B CA 1
ATOM 11366 C C . TYR B 1 648 ? -20.844 -9.609 -19.516 1 98.31 648 TYR B C 1
ATOM 11368 O O . TYR B 1 648 ? -20.094 -9.109 -18.688 1 98.31 648 TYR B O 1
ATOM 11376 N N . SER B 1 649 ? -21.484 -8.922 -20.406 1 98.62 649 SER B N 1
ATOM 11377 C CA . SER B 1 649 ? -21.406 -7.469 -20.453 1 98.62 649 SER B CA 1
ATOM 11378 C C . SER B 1 649 ? -22.734 -6.863 -20.906 1 98.62 649 SER B C 1
ATOM 11380 O O . SER B 1 649 ? -23.359 -7.359 -21.844 1 98.62 649 SER B O 1
ATOM 11382 N N . LEU B 1 650 ? -23.25 -5.953 -20.156 1 98.81 650 LEU B N 1
ATOM 11383 C CA . LEU B 1 650 ? -24.344 -5.055 -20.547 1 98.81 650 LEU B CA 1
ATOM 11384 C C . LEU B 1 650 ? -23.797 -3.689 -20.953 1 98.81 650 LEU B C 1
ATOM 11386 O O . LEU B 1 650 ? -23.094 -3.041 -20.172 1 98.81 650 LEU B O 1
ATOM 11390 N N . PHE B 1 651 ? -24.062 -3.252 -22.188 1 98.81 651 PHE B N 1
ATOM 11391 C CA . PHE B 1 651 ? -23.438 -2.021 -22.656 1 98.81 651 PHE B CA 1
ATOM 11392 C C . PHE B 1 651 ? -24.297 -1.34 -23.719 1 98.81 651 PHE B C 1
ATOM 11394 O O . PHE B 1 651 ? -25.297 -1.91 -24.172 1 98.81 651 PHE B O 1
ATOM 11401 N N . VAL B 1 652 ? -24 -0.123 -24 1 98.69 652 VAL B N 1
ATOM 11402 C CA . VAL B 1 652 ? -24.641 0.659 -25.062 1 98.69 652 VAL B CA 1
ATOM 11403 C C . VAL B 1 652 ? -23.641 0.893 -26.188 1 98.69 652 VAL B C 1
ATOM 11405 O O . VAL B 1 652 ? -22.484 1.276 -25.938 1 98.69 652 VAL B O 1
ATOM 11408 N N . LYS B 1 653 ? -24 0.655 -27.344 1 98.19 653 LYS B N 1
ATOM 11409 C CA . LYS B 1 653 ? -23.188 0.903 -28.531 1 98.19 653 LYS B CA 1
ATOM 11410 C C . LYS B 1 653 ? -24.078 1.271 -29.719 1 98.19 653 LYS B C 1
ATOM 11412 O O . LYS B 1 653 ? -25.109 0.654 -29.938 1 98.19 653 LYS B O 1
ATOM 11417 N N . ASP B 1 654 ? -23.719 2.27 -30.422 1 96 654 ASP B N 1
ATOM 11418 C CA . ASP B 1 654 ? -24.438 2.746 -31.594 1 96 654 ASP B CA 1
ATOM 11419 C C . ASP B 1 654 ? -25.891 3.055 -31.266 1 96 654 ASP B C 1
ATOM 11421 O O . ASP B 1 654 ? -26.797 2.709 -32.031 1 96 654 ASP B O 1
ATOM 11425 N N . GLY B 1 655 ? -26.062 3.527 -30.047 1 94.69 655 GLY B N 1
ATOM 11426 C CA . GLY B 1 655 ? -27.359 3.984 -29.609 1 94.69 655 GLY B CA 1
ATOM 11427 C C . GLY B 1 655 ? -28.266 2.855 -29.141 1 94.69 655 GLY B C 1
ATOM 11428 O O . GLY B 1 655 ? -29.391 3.094 -28.703 1 94.69 655 GLY B O 1
ATOM 11429 N N . LYS B 1 656 ? -27.812 1.618 -29.219 1 98.19 656 LYS B N 1
ATOM 11430 C CA . LYS B 1 656 ? -28.609 0.455 -28.859 1 98.19 656 LYS B CA 1
ATOM 11431 C C . LYS B 1 656 ? -28.094 -0.194 -27.578 1 98.19 656 LYS B C 1
ATOM 11433 O O . LYS B 1 656 ? -26.922 -0.082 -27.25 1 98.19 656 LYS B O 1
ATOM 11438 N N . LEU B 1 657 ? -29.031 -0.792 -26.859 1 98.69 657 LEU B N 1
ATOM 11439 C CA . LEU B 1 657 ? -28.688 -1.592 -25.688 1 98.69 657 LEU B CA 1
ATOM 11440 C C . LEU B 1 657 ? -28.281 -3.004 -26.094 1 98.69 657 LEU B C 1
ATOM 11442 O O . LEU B 1 657 ? -28.969 -3.646 -26.891 1 98.69 657 LEU B O 1
ATOM 11446 N N . HIS B 1 658 ? -27.188 -3.447 -25.594 1 98.81 658 HIS B N 1
ATOM 11447 C CA . HIS B 1 658 ? -26.656 -4.766 -25.922 1 98.81 658 HIS B CA 1
ATOM 11448 C C . HIS B 1 658 ? -26.375 -5.574 -24.656 1 98.81 658 HIS B C 1
ATOM 11450 O O . HIS B 1 658 ? -26.016 -5.008 -23.625 1 98.81 658 HIS B O 1
ATOM 11456 N N . TYR B 1 659 ? -26.594 -6.836 -24.719 1 98.75 659 TYR B N 1
ATOM 11457 C CA . TYR B 1 659 ? -26.078 -7.809 -23.766 1 98.75 659 TYR B CA 1
ATOM 11458 C C . TYR B 1 659 ? -25.328 -8.93 -24.453 1 98.75 659 TYR B C 1
ATOM 11460 O O . TYR B 1 659 ? -25.766 -9.414 -25.516 1 98.75 659 TYR B O 1
ATOM 11468 N N . VAL B 1 660 ? -24.172 -9.281 -23.906 1 98.62 660 VAL B N 1
ATOM 11469 C CA . VAL B 1 660 ? -23.406 -10.406 -24.438 1 98.62 660 VAL B CA 1
ATOM 11470 C C . VAL B 1 660 ? -23.047 -11.367 -23.312 1 98.62 660 VAL B C 1
ATOM 11472 O O . VAL B 1 660 ? -22.656 -10.938 -22.219 1 98.62 660 VAL B O 1
ATOM 11475 N N . TYR B 1 661 ? -23.297 -12.625 -23.516 1 98.31 661 TYR B N 1
ATOM 11476 C CA . TYR B 1 661 ? -22.75 -13.703 -22.703 1 98.31 661 TYR B CA 1
ATOM 11477 C C . TYR B 1 661 ? -21.641 -14.438 -23.438 1 98.31 661 TYR B C 1
ATOM 11479 O O . TYR B 1 661 ? -21.891 -15.062 -24.469 1 98.31 661 TYR B O 1
ATOM 11487 N N . ASN B 1 662 ? -20.438 -14.328 -22.938 1 97.44 662 ASN B N 1
ATOM 11488 C CA . ASN B 1 662 ? -19.266 -15.023 -23.469 1 97.44 662 ASN B CA 1
ATOM 11489 C C . ASN B 1 662 ? -19.047 -16.375 -22.797 1 97.44 662 ASN B C 1
ATOM 11491 O O . ASN B 1 662 ? -18.531 -16.438 -21.672 1 97.44 662 ASN B O 1
ATOM 11495 N N . PHE B 1 663 ? -19.438 -17.406 -23.516 1 96.69 663 PHE B N 1
ATOM 11496 C CA . PHE B 1 663 ? -19.297 -18.75 -22.969 1 96.69 663 PHE B CA 1
ATOM 11497 C C . PHE B 1 663 ? -17.906 -19.312 -23.234 1 96.69 663 PHE B C 1
ATOM 11499 O O . PHE B 1 663 ? -17.656 -19.859 -24.312 1 96.69 663 PHE B O 1
ATOM 11506 N N . VAL B 1 664 ? -16.984 -19.219 -22.25 1 95.25 664 VAL B N 1
ATOM 11507 C CA . VAL B 1 664 ? -15.641 -19.781 -22.172 1 95.25 664 VAL B CA 1
ATOM 11508 C C . VAL B 1 664 ? -14.828 -19.375 -23.391 1 95.25 664 VAL B C 1
ATOM 11510 O O . VAL B 1 664 ? -14.008 -20.156 -23.891 1 95.25 664 VAL B O 1
ATOM 11513 N N . GLY B 1 665 ? -15.117 -18.234 -23.953 1 92.31 665 GLY B N 1
ATOM 11514 C CA . GLY B 1 665 ? -14.375 -17.719 -25.078 1 92.31 665 GLY B CA 1
ATOM 11515 C C . GLY B 1 665 ? -14.688 -18.453 -26.375 1 92.31 665 GLY B C 1
ATOM 11516 O O . GLY B 1 665 ? -14.055 -18.188 -27.406 1 92.31 665 GLY B O 1
ATOM 11517 N N . GLU B 1 666 ? -15.594 -19.312 -26.422 1 92.19 666 GLU B N 1
ATOM 11518 C CA . GLU B 1 666 ? -15.898 -20.141 -27.578 1 92.19 666 GLU B CA 1
ATOM 11519 C C . GLU B 1 666 ? -17.047 -19.547 -28.391 1 92.19 666 GLU B C 1
ATOM 11521 O O . GLU B 1 666 ? -17.047 -19.609 -29.625 1 92.19 666 GLU B O 1
ATOM 11526 N N . ARG B 1 667 ? -18.047 -19.062 -27.656 1 92.75 667 ARG B N 1
ATOM 11527 C CA . ARG B 1 667 ? -19.266 -18.562 -28.281 1 92.75 667 ARG B CA 1
ATOM 11528 C C . ARG B 1 667 ? -19.828 -17.375 -27.531 1 92.75 667 ARG B C 1
ATOM 11530 O O . ARG B 1 667 ? -19.797 -17.344 -26.297 1 92.75 667 ARG B O 1
ATOM 11537 N N . GLU B 1 668 ? -20.328 -16.469 -28.297 1 96.56 668 GLU B N 1
ATOM 11538 C CA . GLU B 1 668 ? -21.031 -15.344 -27.703 1 96.56 668 GLU B CA 1
ATOM 11539 C C . GLU B 1 668 ? -22.531 -15.43 -27.984 1 96.56 668 GLU B C 1
ATOM 11541 O O . GLU B 1 668 ? -22.938 -15.688 -29.125 1 96.56 668 GLU B O 1
ATOM 11546 N N . PHE B 1 669 ? -23.344 -15.336 -26.984 1 98.25 669 PHE B N 1
ATOM 11547 C CA . PHE B 1 669 ? -24.766 -15.109 -27.125 1 98.25 669 PHE B CA 1
ATOM 11548 C C . PHE B 1 669 ? -25.094 -13.625 -27.031 1 98.25 669 PHE B C 1
ATOM 11550 O O . PHE B 1 669 ? -24.766 -12.977 -26.031 1 98.25 669 PHE B O 1
ATOM 11557 N N . HIS B 1 670 ? -25.719 -13.109 -28.016 1 98.31 670 HIS B N 1
ATOM 11558 C CA . HIS B 1 670 ? -25.844 -11.672 -28.172 1 98.31 670 HIS B CA 1
ATOM 11559 C C . HIS B 1 670 ? -27.312 -11.258 -28.281 1 98.31 670 HIS B C 1
ATOM 11561 O O . HIS B 1 670 ? -28.094 -11.898 -28.984 1 98.31 670 HIS B O 1
ATOM 11567 N N . LEU B 1 671 ? -27.672 -10.25 -27.484 1 98.56 671 LEU B N 1
ATOM 11568 C CA . LEU B 1 671 ? -28.953 -9.555 -27.594 1 98.56 671 LEU B CA 1
ATOM 11569 C C . LEU B 1 671 ? -28.75 -8.086 -27.938 1 98.56 671 LEU B C 1
ATOM 11571 O O . LEU B 1 671 ? -27.828 -7.445 -27.422 1 98.56 671 LEU B O 1
ATOM 11575 N N . GLU B 1 672 ? -29.547 -7.539 -28.797 1 98.56 672 GLU B N 1
ATOM 11576 C CA . GLU B 1 672 ? -29.547 -6.137 -29.203 1 98.56 672 GLU B CA 1
ATOM 11577 C C . GLU B 1 672 ? -30.969 -5.566 -29.203 1 98.56 672 GLU B C 1
ATOM 11579 O O . GLU B 1 672 ? -31.891 -6.188 -29.734 1 98.56 672 GLU B O 1
ATOM 11584 N N . SER B 1 673 ? -31.078 -4.461 -28.641 1 98.5 673 SER B N 1
ATOM 11585 C CA . SER B 1 673 ? -32.406 -3.855 -28.578 1 98.5 673 SER B CA 1
ATOM 11586 C C . SER B 1 673 ? -32.906 -3.512 -29.984 1 98.5 673 SER B C 1
ATOM 11588 O O . SER B 1 673 ? -32.125 -3.125 -30.844 1 98.5 673 SER B O 1
ATOM 11590 N N . SER B 1 674 ? -34.188 -3.535 -30.172 1 97.44 674 SER B N 1
ATOM 11591 C CA . SER B 1 674 ? -34.844 -3.211 -31.453 1 97.44 674 SER B CA 1
ATOM 11592 C C . SER B 1 674 ? -35 -1.704 -31.625 1 97.44 674 SER B C 1
ATOM 11594 O O . SER B 1 674 ? -35.25 -1.225 -32.719 1 97.44 674 SER B O 1
ATOM 11596 N N . VAL B 1 675 ? -34.875 -1.034 -30.516 1 97.5 675 VAL B N 1
ATOM 11597 C CA . VAL B 1 675 ? -35.031 0.418 -30.547 1 97.5 675 VAL B CA 1
ATOM 11598 C C . VAL B 1 675 ? -33.781 1.066 -29.938 1 97.5 675 VAL B C 1
ATOM 11600 O O . VAL B 1 675 ? -32.969 0.4 -29.266 1 97.5 675 VAL B O 1
ATOM 11603 N N . ASP B 1 676 ? -33.656 2.35 -30.234 1 97.31 676 ASP B N 1
ATOM 11604 C CA . ASP B 1 676 ? -32.562 3.117 -29.641 1 97.31 676 ASP B CA 1
ATOM 11605 C C . ASP B 1 676 ? -32.844 3.426 -28.172 1 97.31 676 ASP B C 1
ATOM 11607 O O . ASP B 1 676 ? -34 3.535 -27.766 1 97.31 676 ASP B O 1
ATOM 11611 N N . VAL B 1 677 ? -31.766 3.523 -27.406 1 98.12 677 VAL B N 1
ATOM 11612 C CA . VAL B 1 677 ? -31.891 4.012 -26.047 1 98.12 677 VAL B CA 1
ATOM 11613 C C . VAL B 1 677 ? -32.344 5.473 -26.062 1 98.12 677 VAL B C 1
ATOM 11615 O O . VAL B 1 677 ? -31.703 6.316 -26.688 1 98.12 677 VAL B O 1
ATOM 11618 N N . PRO B 1 678 ? -33.375 5.793 -25.422 1 97.25 678 PRO B N 1
ATOM 11619 C CA . PRO B 1 678 ? -33.906 7.16 -25.5 1 97.25 678 PRO B CA 1
ATOM 11620 C C . PRO B 1 678 ? -33.062 8.156 -24.703 1 97.25 678 PRO B C 1
ATOM 11622 O O . PRO B 1 678 ? -32.438 7.785 -23.703 1 97.25 678 PRO B O 1
ATOM 11625 N N . LYS B 1 679 ? -33.094 9.445 -25.094 1 97.12 679 LYS B N 1
ATOM 11626 C CA . LYS B 1 679 ? -32.469 10.531 -24.344 1 97.12 679 LYS B CA 1
ATOM 11627 C C . LYS B 1 679 ? -33.188 10.781 -23.016 1 97.12 679 LYS B C 1
ATOM 11629 O O . LYS B 1 679 ? -34.406 10.523 -22.906 1 97.12 679 LYS B O 1
ATOM 11634 N N . GLY B 1 680 ? -32.375 11.32 -22.016 1 97.25 680 GLY B N 1
ATOM 11635 C CA . GLY B 1 680 ? -32.969 11.594 -20.703 1 97.25 680 GLY B CA 1
ATOM 11636 C C . GLY B 1 680 ? -32.812 10.43 -19.75 1 97.25 680 GLY B C 1
ATOM 11637 O O . GLY B 1 680 ? -31.953 9.57 -19.906 1 97.25 680 GLY B O 1
ATOM 11638 N N . HIS B 1 681 ? -33.688 10.461 -18.75 1 97.62 681 HIS B N 1
ATOM 11639 C CA . HIS B 1 681 ? -33.656 9.398 -17.75 1 97.62 681 HIS B CA 1
ATOM 11640 C C . HIS B 1 681 ? -34.156 8.078 -18.328 1 97.62 681 HIS B C 1
ATOM 11642 O O . HIS B 1 681 ? -35.219 8.039 -18.953 1 97.62 681 HIS B O 1
ATOM 11648 N N . ALA B 1 682 ? -33.438 6.992 -18.188 1 97.75 682 ALA B N 1
ATOM 11649 C CA . ALA B 1 682 ? -33.812 5.676 -18.688 1 97.75 682 ALA B CA 1
ATOM 11650 C C . ALA B 1 682 ? -33.375 4.574 -17.719 1 97.75 682 ALA B C 1
ATOM 11652 O O . ALA B 1 682 ? -32.406 4.715 -17 1 97.75 682 ALA B O 1
ATOM 11653 N N . GLU B 1 683 ? -34.125 3.617 -17.656 1 98.19 683 GLU B N 1
ATOM 11654 C CA . GLU B 1 683 ? -33.781 2.355 -17 1 98.19 683 GLU B CA 1
ATOM 11655 C C . GLU B 1 683 ? -33.531 1.261 -18.031 1 98.19 683 GLU B C 1
ATOM 11657 O O . GLU B 1 683 ? -34.375 0.962 -18.875 1 98.19 683 GLU B O 1
ATOM 11662 N N . LEU B 1 684 ? -32.344 0.771 -18.047 1 98.69 684 LEU B N 1
ATOM 11663 C CA . LEU B 1 684 ? -31.938 -0.299 -18.953 1 98.69 684 LEU B CA 1
ATOM 11664 C C . LEU B 1 684 ? -31.766 -1.611 -18.188 1 98.69 684 LEU B C 1
ATOM 11666 O O . LEU B 1 684 ? -31.047 -1.666 -17.188 1 98.69 684 LEU B O 1
ATOM 11670 N N . ARG B 1 685 ? -32.375 -2.691 -18.672 1 98.31 685 ARG B N 1
ATOM 11671 C CA . ARG B 1 685 ? -32.438 -3.893 -17.844 1 98.31 685 ARG B CA 1
ATOM 11672 C C . ARG B 1 685 ? -32.219 -5.145 -18.688 1 98.31 685 ARG B C 1
ATOM 11674 O O . ARG B 1 685 ? -32.719 -5.242 -19.812 1 98.31 685 ARG B O 1
ATOM 11681 N N . PHE B 1 686 ? -31.453 -6.055 -18.203 1 98.62 686 PHE B N 1
ATOM 11682 C CA . PHE B 1 686 ? -31.328 -7.422 -18.703 1 98.62 686 PHE B CA 1
ATOM 11683 C C . PHE B 1 686 ? -31.891 -8.414 -17.688 1 98.62 686 PHE B C 1
ATOM 11685 O O . PHE B 1 686 ? -31.688 -8.258 -16.484 1 98.62 686 PHE B O 1
ATOM 11692 N N . GLU B 1 687 ? -32.625 -9.422 -18.188 1 98.25 687 GLU B N 1
ATOM 11693 C CA . GLU B 1 687 ? -33.125 -10.516 -17.359 1 98.25 687 GLU B CA 1
ATOM 11694 C C . GLU B 1 687 ? -32.688 -11.875 -17.906 1 98.25 687 GLU B C 1
ATOM 11696 O O . GLU B 1 687 ? -32.688 -12.078 -19.125 1 98.25 687 GLU B O 1
ATOM 11701 N N . PHE B 1 688 ? -32.312 -12.672 -17.016 1 98.31 688 PHE B N 1
ATOM 11702 C CA . PHE B 1 688 ? -32.031 -14.055 -17.359 1 98.31 688 PHE B CA 1
ATOM 11703 C C . PHE B 1 688 ? -32.969 -15 -16.641 1 98.31 688 PHE B C 1
ATOM 11705 O O . PHE B 1 688 ? -33.062 -15 -15.406 1 98.31 688 PHE B O 1
ATOM 11712 N N . GLN B 1 689 ? -33.688 -15.789 -17.375 1 97.19 689 GLN B N 1
ATOM 11713 C CA . GLN B 1 689 ? -34.562 -16.812 -16.844 1 97.19 689 GLN B CA 1
ATOM 11714 C C . GLN B 1 689 ? -34.094 -18.219 -17.203 1 97.19 689 GLN B C 1
ATOM 11716 O O . GLN B 1 689 ? -34.156 -18.625 -18.359 1 97.19 689 GLN B O 1
ATOM 11721 N N . PRO B 1 690 ? -33.688 -19 -16.172 1 97.25 690 PRO B N 1
ATOM 11722 C CA . PRO B 1 690 ? -33.281 -20.375 -16.484 1 97.25 690 PRO B CA 1
ATOM 11723 C C . PRO B 1 690 ? -34.438 -21.203 -17.078 1 97.25 690 PRO B C 1
ATOM 11725 O O . PRO B 1 690 ? -35.562 -21.078 -16.641 1 97.25 690 PRO B O 1
ATOM 11728 N N . THR B 1 691 ? -34.125 -22 -18.047 1 96.75 691 THR B N 1
ATOM 11729 C CA . THR B 1 691 ? -35.125 -22.859 -18.688 1 96.75 691 THR B CA 1
ATOM 11730 C C . THR B 1 691 ? -34.781 -24.328 -18.484 1 96.75 691 THR B C 1
ATOM 11732 O O . THR B 1 691 ? -35.5 -25.219 -18.938 1 96.75 691 THR B O 1
ATOM 11735 N N . GLY B 1 692 ? -33.688 -24.594 -17.875 1 96.44 692 GLY B N 1
ATOM 11736 C CA . GLY B 1 692 ? -33.219 -25.938 -17.594 1 96.44 692 GLY B CA 1
ATOM 11737 C C . GLY B 1 692 ? -32.25 -26.016 -16.438 1 96.44 692 GLY B C 1
ATOM 11738 O O . GLY B 1 692 ? -31.922 -24.984 -15.82 1 96.44 692 GLY B O 1
ATOM 11739 N N . ALA B 1 693 ? -31.844 -27.219 -16.109 1 96.31 693 ALA B N 1
ATOM 11740 C CA . ALA B 1 693 ? -30.891 -27.453 -15.023 1 96.31 693 ALA B CA 1
ATOM 11741 C C . ALA B 1 693 ? -29.453 -27.453 -15.547 1 96.31 693 ALA B C 1
ATOM 11743 O O . ALA B 1 693 ? -29.219 -27.734 -16.719 1 96.31 693 ALA B O 1
ATOM 11744 N N . PRO B 1 694 ? -28.516 -27.078 -14.68 1 95.88 694 PRO B N 1
ATOM 11745 C CA . PRO B 1 694 ? -27.109 -27.203 -15.094 1 95.88 694 PRO B CA 1
ATOM 11746 C C . PRO B 1 694 ? -26.688 -28.656 -15.289 1 95.88 694 PRO B C 1
ATOM 11748 O O . PRO B 1 694 ? -27.297 -29.562 -14.711 1 95.88 694 PRO B O 1
ATOM 11751 N N . ASP B 1 695 ? -25.719 -28.906 -16.094 1 94.44 695 ASP B N 1
ATOM 11752 C CA . ASP B 1 695 ? -25.078 -30.203 -16.344 1 94.44 695 ASP B CA 1
ATOM 11753 C C . ASP B 1 695 ? -23.562 -30.094 -16.188 1 94.44 695 ASP B C 1
ATOM 11755 O O . ASP B 1 695 ? -22.828 -29.984 -17.172 1 94.44 695 ASP B O 1
ATOM 11759 N N . LEU B 1 696 ? -23.109 -30.234 -14.977 1 90.06 696 LEU B N 1
ATOM 11760 C CA . LEU B 1 696 ? -21.703 -30 -14.641 1 90.06 696 LEU B CA 1
ATOM 11761 C C . LEU B 1 696 ? -20.797 -30.984 -15.352 1 90.06 696 LEU B C 1
ATOM 11763 O O . LEU B 1 696 ? -19.766 -30.609 -15.898 1 90.06 696 LEU B O 1
ATOM 11767 N N . PRO B 1 697 ? -21.109 -32.281 -15.406 1 88.38 697 PRO B N 1
ATOM 11768 C CA . PRO B 1 697 ? -20.234 -33.219 -16.094 1 88.38 697 PRO B CA 1
ATOM 11769 C C . PRO B 1 697 ? -20.016 -32.875 -17.562 1 88.38 697 PRO B C 1
ATOM 11771 O O . PRO B 1 697 ? -18.953 -33.156 -18.125 1 88.38 697 PRO B O 1
ATOM 11774 N N . ALA B 1 698 ? -21.062 -32.156 -18.062 1 91.19 698 ALA B N 1
ATOM 11775 C CA . ALA B 1 698 ? -20.953 -31.766 -19.469 1 91.19 698 ALA B CA 1
ATOM 11776 C C . ALA B 1 698 ? -20.406 -30.359 -19.609 1 91.19 698 ALA B C 1
ATOM 11778 O O . ALA B 1 698 ? -20.344 -29.812 -20.719 1 91.19 698 ALA B O 1
ATOM 11779 N N . GLY B 1 699 ? -20.062 -29.797 -18.5 1 92.69 699 GLY B N 1
ATOM 11780 C CA . GLY B 1 699 ? -19.469 -28.469 -18.516 1 92.69 699 GLY B CA 1
ATOM 11781 C C . GLY B 1 699 ? -20.469 -27.375 -18.906 1 92.69 699 GLY B C 1
ATOM 11782 O O . GLY B 1 699 ? -20.094 -26.391 -19.531 1 92.69 699 GLY B O 1
ATOM 11783 N N . ARG B 1 700 ? -21.703 -27.531 -18.609 1 94.75 700 ARG B N 1
ATOM 11784 C CA . ARG B 1 700 ? -22.734 -26.578 -19 1 94.75 700 ARG B CA 1
ATOM 11785 C C . ARG B 1 700 ? -23.562 -26.141 -17.781 1 94.75 700 ARG B C 1
ATOM 11787 O O . ARG B 1 700 ? -23.984 -26.969 -16.984 1 94.75 700 ARG B O 1
ATOM 11794 N N . GLY B 1 701 ? -23.688 -24.859 -17.641 1 96.56 701 GLY B N 1
ATOM 11795 C CA . GLY B 1 701 ? -24.625 -24.328 -16.672 1 96.56 701 GLY B CA 1
ATOM 11796 C C . GLY B 1 701 ? -26.062 -24.359 -17.125 1 96.56 701 GLY B C 1
ATOM 11797 O O . GLY B 1 701 ? -26.391 -25.031 -18.125 1 96.56 701 GLY B O 1
ATOM 11798 N N . ALA B 1 702 ? -26.922 -23.672 -16.406 1 97.5 702 ALA B N 1
ATOM 11799 C CA . ALA B 1 702 ? -28.328 -23.641 -16.766 1 97.5 702 ALA B CA 1
ATOM 11800 C C . ALA B 1 702 ? -28.547 -22.859 -18.062 1 97.5 702 ALA B C 1
ATOM 11802 O O . ALA B 1 702 ? -28.078 -21.719 -18.188 1 97.5 702 ALA B O 1
ATOM 11803 N N . PRO B 1 703 ? -29.188 -23.5 -19.078 1 97.88 703 PRO B N 1
ATOM 11804 C CA . PRO B 1 703 ? -29.656 -22.672 -20.188 1 97.88 703 PRO B CA 1
ATOM 11805 C C . PRO B 1 703 ? -30.781 -21.719 -19.766 1 97.88 703 PRO B C 1
ATOM 11807 O O . PRO B 1 703 ? -31.359 -21.875 -18.688 1 97.88 703 PRO B O 1
ATOM 11810 N N . GLY B 1 704 ? -31 -20.719 -20.625 1 97.62 704 GLY B N 1
ATOM 11811 C CA . GLY B 1 704 ? -32.062 -19.797 -20.25 1 97.62 704 GLY B CA 1
ATOM 11812 C C . GLY B 1 704 ? -32.406 -18.812 -21.359 1 97.62 704 GLY B C 1
ATOM 11813 O O . GLY B 1 704 ? -31.906 -18.922 -22.469 1 97.62 704 GLY B O 1
ATOM 11814 N N . ARG B 1 705 ? -33.469 -18 -21.016 1 97.56 705 ARG B N 1
ATOM 11815 C CA . ARG B 1 705 ? -33.938 -16.922 -21.891 1 97.56 705 ARG B CA 1
ATOM 11816 C C . ARG B 1 705 ? -33.438 -15.562 -21.422 1 97.56 705 ARG B C 1
ATOM 11818 O O . ARG B 1 705 ? -33.594 -15.219 -20.234 1 97.56 705 ARG B O 1
ATOM 11825 N N . GLY B 1 706 ? -32.719 -14.891 -22.328 1 98.12 706 GLY B N 1
ATOM 11826 C CA . GLY B 1 706 ? -32.344 -13.516 -22.078 1 98.12 706 GLY B CA 1
ATOM 11827 C C . GLY B 1 706 ? -33.312 -12.508 -22.641 1 98.12 706 GLY B C 1
ATOM 11828 O O . GLY B 1 706 ? -33.844 -12.688 -23.75 1 98.12 706 GLY B O 1
ATOM 11829 N N . ARG B 1 707 ? -33.594 -11.477 -21.844 1 98.25 707 ARG B N 1
ATOM 11830 C CA . ARG B 1 707 ? -34.469 -10.406 -22.281 1 98.25 707 ARG B CA 1
ATOM 11831 C C . ARG B 1 707 ? -33.906 -9.039 -21.953 1 98.25 707 ARG B C 1
ATOM 11833 O O . ARG B 1 707 ? -33.281 -8.852 -20.906 1 98.25 707 ARG B O 1
ATOM 11840 N N . LEU B 1 708 ? -34.062 -8.117 -22.859 1 98.44 708 LEU B N 1
ATOM 11841 C CA . LEU B 1 708 ? -33.688 -6.727 -22.641 1 98.44 708 LEU B CA 1
ATOM 11842 C C . LEU B 1 708 ? -34.938 -5.852 -22.484 1 98.44 708 LEU B C 1
ATOM 11844 O O . LEU B 1 708 ? -35.938 -6.043 -23.203 1 98.44 708 LEU B O 1
ATOM 11848 N N . PHE B 1 709 ? -34.875 -4.973 -21.594 1 98.19 709 PHE B N 1
ATOM 11849 C CA . PHE B 1 709 ? -35.938 -4.004 -21.375 1 98.19 709 PHE B CA 1
ATOM 11850 C C . PHE B 1 709 ? -35.406 -2.584 -21.375 1 98.19 709 PHE B C 1
ATOM 11852 O O . PHE B 1 709 ? -34.312 -2.336 -20.844 1 98.19 709 PHE B O 1
ATOM 11859 N N . ILE B 1 710 ? -36.062 -1.669 -21.953 1 98.38 710 ILE B N 1
ATOM 11860 C CA . ILE B 1 710 ? -35.844 -0.233 -21.828 1 98.38 710 ILE B CA 1
ATOM 11861 C C . ILE B 1 710 ? -37.094 0.436 -21.25 1 98.38 710 ILE B C 1
ATOM 11863 O O . ILE B 1 710 ? -38.156 0.379 -21.859 1 98.38 710 ILE B O 1
ATOM 11867 N N . ASN B 1 711 ? -36.938 1.005 -20.125 1 97.38 711 ASN B N 1
ATOM 11868 C CA . ASN B 1 711 ? -38.062 1.64 -19.438 1 97.38 711 ASN B CA 1
ATOM 11869 C C . ASN B 1 711 ? -39.25 0.692 -19.297 1 97.38 711 ASN B C 1
ATOM 11871 O O . ASN B 1 711 ? -40.375 1.088 -19.531 1 97.38 711 ASN B O 1
ATOM 11875 N N . GLY B 1 712 ? -38.938 -0.518 -19.016 1 95.31 712 GLY B N 1
ATOM 11876 C CA . GLY B 1 712 ? -39.969 -1.496 -18.719 1 95.31 712 GLY B CA 1
ATOM 11877 C C . GLY B 1 712 ? -40.5 -2.215 -19.953 1 95.31 712 GLY B C 1
ATOM 11878 O O . GLY B 1 712 ? -41.156 -3.254 -19.844 1 95.31 712 GLY B O 1
ATOM 11879 N N . ASP B 1 713 ? -40.188 -1.756 -21.188 1 96.94 713 ASP B N 1
ATOM 11880 C CA . ASP B 1 713 ? -40.656 -2.371 -22.422 1 96.94 713 ASP B CA 1
ATOM 11881 C C . ASP B 1 713 ? -39.688 -3.432 -22.906 1 96.94 713 ASP B C 1
ATOM 11883 O O . ASP B 1 713 ? -38.469 -3.188 -22.969 1 96.94 713 ASP B O 1
ATOM 11887 N N . LEU B 1 714 ? -40.188 -4.59 -23.234 1 97.62 714 LEU B N 1
ATOM 11888 C CA . LEU B 1 714 ? -39.344 -5.637 -23.828 1 97.62 714 LEU B CA 1
ATOM 11889 C C . LEU B 1 714 ? -38.844 -5.215 -25.203 1 97.62 714 LEU B C 1
ATOM 11891 O O . LEU B 1 714 ? -39.656 -4.91 -26.094 1 97.62 714 LEU B O 1
ATOM 11895 N N . VAL B 1 715 ? -37.562 -5.207 -25.391 1 98.5 715 VAL B N 1
ATOM 11896 C CA . VAL B 1 715 ? -37.031 -4.656 -26.625 1 98.5 715 VAL B CA 1
ATOM 11897 C C . VAL B 1 715 ? -36.188 -5.711 -27.328 1 98.5 715 VAL B C 1
ATOM 11899 O O . VAL B 1 715 ? -35.812 -5.535 -28.484 1 98.5 715 VAL B O 1
ATOM 11902 N N . ALA B 1 716 ? -35.844 -6.797 -26.719 1 98.38 716 ALA B N 1
ATOM 11903 C CA . ALA B 1 716 ? -35.156 -7.93 -27.328 1 98.38 716 ALA B CA 1
ATOM 11904 C C . ALA B 1 716 ? -35.312 -9.188 -26.484 1 98.38 716 ALA B C 1
ATOM 11906 O O . ALA B 1 716 ? -35.469 -9.109 -25.266 1 98.38 716 ALA B O 1
ATOM 11907 N N . GLN B 1 717 ? -35.312 -10.305 -27.031 1 97.56 717 GLN B N 1
ATOM 11908 C CA . GLN B 1 717 ? -35.312 -11.602 -26.344 1 97.56 717 GLN B CA 1
ATOM 11909 C C . GLN B 1 717 ? -34.562 -12.648 -27.156 1 97.56 717 GLN B C 1
ATOM 11911 O O . GLN B 1 717 ? -34.656 -12.672 -28.391 1 97.56 717 GLN B O 1
ATOM 11916 N N . SER B 1 718 ? -33.781 -13.438 -26.562 1 97.44 718 SER B N 1
ATOM 11917 C CA . SER B 1 718 ? -33.062 -14.523 -27.219 1 97.44 718 SER B CA 1
ATOM 11918 C C . SER B 1 718 ? -32.719 -15.633 -26.219 1 97.44 718 SER B C 1
ATOM 11920 O O . SER B 1 718 ? -32.656 -15.398 -25.016 1 97.44 718 SER B O 1
ATOM 11922 N N . ASP B 1 719 ? -32.562 -16.844 -26.719 1 97.44 719 ASP B N 1
ATOM 11923 C CA . ASP B 1 719 ? -32.125 -17.969 -25.891 1 97.44 719 ASP B CA 1
ATOM 11924 C C . ASP B 1 719 ? -30.625 -17.938 -25.703 1 97.44 719 ASP B C 1
ATOM 11926 O O . ASP B 1 719 ? -29.875 -17.609 -26.625 1 97.44 719 ASP B O 1
ATOM 11930 N N . ILE B 1 720 ? -30.219 -18.234 -24.516 1 98.12 720 ILE B N 1
ATOM 11931 C CA . ILE B 1 720 ? -28.844 -18.5 -24.156 1 98.12 720 ILE B CA 1
ATOM 11932 C C . ILE B 1 720 ? -28.688 -19.984 -23.797 1 98.12 720 ILE B C 1
ATOM 11934 O O . ILE B 1 720 ? -29 -20.391 -22.672 1 98.12 720 ILE B O 1
ATOM 11938 N N . SER B 1 721 ? -28.219 -20.734 -24.719 1 96.56 721 SER B N 1
ATOM 11939 C CA . SER B 1 721 ? -28.312 -22.203 -24.641 1 96.56 721 SER B CA 1
ATOM 11940 C C . SER B 1 721 ? -27.219 -22.766 -23.734 1 96.56 721 SER B C 1
ATOM 11942 O O . SER B 1 721 ? -27.328 -23.891 -23.25 1 96.56 721 SER B O 1
ATOM 11944 N N . GLU B 1 722 ? -26.141 -22.062 -23.547 1 95.44 722 GLU B N 1
ATOM 11945 C CA . GLU B 1 722 ? -25.031 -22.516 -22.719 1 95.44 722 GLU B CA 1
ATOM 11946 C C . GLU B 1 722 ? -24.531 -21.391 -21.797 1 95.44 722 GLU B C 1
ATOM 11948 O O . GLU B 1 722 ? -24.391 -20.25 -22.234 1 95.44 722 GLU B O 1
ATOM 11953 N N . THR B 1 723 ? -24.375 -21.703 -20.531 1 97 723 THR B N 1
ATOM 11954 C CA . THR B 1 723 ? -23.781 -20.812 -19.547 1 97 723 THR B CA 1
ATOM 11955 C C . THR B 1 723 ? -22.688 -21.547 -18.75 1 97 723 THR B C 1
ATOM 11957 O O . THR B 1 723 ? -22.562 -22.766 -18.844 1 97 723 THR B O 1
ATOM 11960 N N . MET B 1 724 ? -21.797 -20.812 -18.109 1 96.06 724 MET B N 1
ATOM 11961 C CA . MET B 1 724 ? -20.781 -21.406 -17.25 1 96.06 724 MET B CA 1
ATOM 11962 C C . MET B 1 724 ? -21.406 -22 -15.992 1 96.06 724 MET B C 1
ATOM 11964 O O . MET B 1 724 ? -22.25 -21.359 -15.367 1 96.06 724 MET B O 1
ATOM 11968 N N . PRO B 1 725 ? -21 -23.141 -15.586 1 95.31 725 PRO B N 1
ATOM 11969 C CA . PRO B 1 725 ? -21.641 -23.766 -14.438 1 95.31 725 PRO B CA 1
ATOM 11970 C C . PRO B 1 725 ? -21.031 -23.359 -13.109 1 95.31 725 PRO B C 1
ATOM 11972 O O . PRO B 1 725 ? -21.703 -23.359 -12.078 1 95.31 725 PRO B O 1
ATOM 11975 N N . LEU B 1 726 ? -19.703 -23.031 -13.078 1 93.75 726 LEU B N 1
ATOM 11976 C CA . LEU B 1 726 ? -19.047 -22.906 -11.781 1 93.75 726 LEU B CA 1
ATOM 11977 C C . LEU B 1 726 ? -18.359 -21.547 -11.641 1 93.75 726 LEU B C 1
ATOM 11979 O O . LEU B 1 726 ? -18.375 -20.953 -10.562 1 93.75 726 LEU B O 1
ATOM 11983 N N . LEU B 1 727 ? -17.703 -21.094 -12.719 1 93.56 727 LEU B N 1
ATOM 11984 C CA . LEU B 1 727 ? -16.891 -19.891 -12.656 1 93.56 727 LEU B CA 1
ATOM 11985 C C . LEU B 1 727 ? -17.109 -19.016 -13.883 1 93.56 727 LEU B C 1
ATOM 11987 O O . LEU B 1 727 ? -17.156 -19.516 -15.008 1 93.56 727 LEU B O 1
ATOM 11991 N N . ILE B 1 728 ? -17.172 -17.734 -13.586 1 94.44 728 ILE B N 1
ATOM 11992 C CA . ILE B 1 728 ? -17.328 -16.781 -14.68 1 94.44 728 ILE B CA 1
ATOM 11993 C C . ILE B 1 728 ? -15.969 -16.391 -15.242 1 94.44 728 ILE B C 1
ATOM 11995 O O . ILE B 1 728 ? -15.812 -16.219 -16.453 1 94.44 728 ILE B O 1
ATOM 11999 N N . SER B 1 729 ? -15.062 -16.203 -14.25 1 89.75 729 SER B N 1
ATOM 12000 C CA . SER B 1 729 ? -13.758 -15.703 -14.672 1 89.75 729 SER B CA 1
ATOM 12001 C C . SER B 1 729 ? -12.656 -16.156 -13.719 1 89.75 729 SER B C 1
ATOM 12003 O O . SER B 1 729 ? -12.914 -16.422 -12.539 1 89.75 729 SER B O 1
ATOM 12005 N N . LEU B 1 730 ? -11.383 -16.234 -14.172 1 82.19 730 LEU B N 1
ATOM 12006 C CA . LEU B 1 730 ? -10.219 -16.609 -13.375 1 82.19 730 LEU B CA 1
ATOM 12007 C C . LEU B 1 730 ? -9.602 -15.398 -12.688 1 82.19 730 LEU B C 1
ATOM 12009 O O . LEU B 1 730 ? -8.891 -15.531 -11.695 1 82.19 730 LEU B O 1
ATOM 12013 N N . GLY B 1 731 ? -9.836 -14.258 -13.148 1 78.75 731 GLY B N 1
ATOM 12014 C CA . GLY B 1 731 ? -9.148 -13.125 -12.547 1 78.75 731 GLY B CA 1
ATOM 12015 C C . GLY B 1 731 ? -9.875 -11.812 -12.727 1 78.75 731 GLY B C 1
ATOM 12016 O O . GLY B 1 731 ? -9.82 -10.938 -11.859 1 78.75 731 GLY B O 1
ATOM 12017 N N . GLU B 1 732 ? -10.484 -11.656 -13.758 1 89.81 732 GLU B N 1
ATOM 12018 C CA . GLU B 1 732 ? -11.133 -10.375 -14.023 1 89.81 732 GLU B CA 1
ATOM 12019 C C . GLU B 1 732 ? -12.5 -10.297 -13.352 1 89.81 732 GLU B C 1
ATOM 12021 O O . GLU B 1 732 ? -13.398 -11.078 -13.672 1 89.81 732 GLU B O 1
ATOM 12026 N N . GLY B 1 733 ? -12.602 -9.43 -12.453 1 93.06 733 GLY B N 1
ATOM 12027 C CA . GLY B 1 733 ? -13.805 -9.305 -11.656 1 93.06 733 GLY B CA 1
ATOM 12028 C C . GLY B 1 733 ? -14.891 -8.484 -12.344 1 93.06 733 GLY B C 1
ATOM 12029 O O . GLY B 1 733 ? -14.977 -8.461 -13.57 1 93.06 733 GLY B O 1
ATOM 12030 N N . LEU B 1 734 ? -15.781 -8.055 -11.562 1 97.06 734 LEU B N 1
ATOM 12031 C CA . LEU B 1 734 ? -16.922 -7.27 -12.008 1 97.06 734 LEU B CA 1
ATOM 12032 C C . LEU B 1 734 ? -16.609 -5.777 -11.945 1 97.06 734 LEU B C 1
ATOM 12034 O O . LEU B 1 734 ? -16.062 -5.293 -10.953 1 97.06 734 LEU B O 1
ATOM 12038 N N . THR B 1 735 ? -16.875 -5.109 -13.047 1 96.88 735 THR B N 1
ATOM 12039 C CA . THR B 1 735 ? -16.672 -3.664 -13.086 1 96.88 735 THR B CA 1
ATOM 12040 C C . THR B 1 735 ? -17.938 -2.953 -13.547 1 96.88 735 THR B C 1
ATOM 12042 O O . THR B 1 735 ? -18.672 -3.465 -14.391 1 96.88 735 THR B O 1
ATOM 12045 N N . CYS B 1 736 ? -18.172 -1.854 -13.008 1 97.75 736 CYS B N 1
ATOM 12046 C CA . CYS B 1 736 ? -19.312 -1.017 -13.352 1 97.75 736 CYS B CA 1
ATOM 12047 C C . CYS B 1 736 ? -18.859 0.242 -14.086 1 97.75 736 CYS B C 1
ATOM 12049 O O . CYS B 1 736 ? -17.953 0.934 -13.641 1 97.75 736 CYS B O 1
ATOM 12051 N N . GLY B 1 737 ? -19.422 0.474 -15.203 1 97.94 737 GLY B N 1
ATOM 12052 C CA . GLY B 1 737 ? -19.203 1.712 -15.93 1 97.94 737 GLY B CA 1
ATOM 12053 C C . GLY B 1 737 ? -18.047 1.63 -16.922 1 97.94 737 GLY B C 1
ATOM 12054 O O . GLY B 1 737 ? -17.719 2.619 -17.578 1 97.94 737 GLY B O 1
ATOM 12055 N N . ARG B 1 738 ? -17.422 0.469 -16.984 1 97.12 738 ARG B N 1
ATOM 12056 C CA . ARG B 1 738 ? -16.297 0.333 -17.906 1 97.12 738 ARG B CA 1
ATOM 12057 C C . ARG B 1 738 ? -15.891 -1.13 -18.062 1 97.12 738 ARG B C 1
ATOM 12059 O O . ARG B 1 738 ? -16.203 -1.961 -17.203 1 97.12 738 ARG B O 1
ATOM 12066 N N . ASP B 1 739 ? -15.297 -1.477 -19.094 1 96.62 739 ASP B N 1
ATOM 12067 C CA . ASP B 1 739 ? -14.422 -2.627 -19.312 1 96.62 739 ASP B CA 1
ATOM 12068 C C . ASP B 1 739 ? -13 -2.184 -19.641 1 96.62 739 ASP B C 1
ATOM 12070 O O . ASP B 1 739 ? -12.758 -1.58 -20.688 1 96.62 739 ASP B O 1
ATOM 12074 N N . GLU B 1 740 ? -12.078 -2.426 -18.797 1 91.31 740 GLU B N 1
ATOM 12075 C CA . GLU B 1 740 ? -10.805 -1.724 -18.938 1 91.31 740 GLU B CA 1
ATOM 12076 C C . GLU B 1 740 ? -9.648 -2.703 -19.141 1 91.31 740 GLU B C 1
ATOM 12078 O O . GLU B 1 740 ? -8.547 -2.305 -19.516 1 91.31 740 GLU B O 1
ATOM 12083 N N . ASN B 1 741 ? -9.805 -3.918 -18.984 1 92.31 741 ASN B N 1
ATOM 12084 C CA . ASN B 1 741 ? -8.773 -4.93 -19.172 1 92.31 741 ASN B CA 1
ATOM 12085 C C . ASN B 1 741 ? -9.016 -5.758 -20.422 1 92.31 741 ASN B C 1
ATOM 12087 O O . ASN B 1 741 ? -9.219 -5.203 -21.516 1 92.31 741 ASN B O 1
ATOM 12091 N N . SER B 1 742 ? -8.977 -7.082 -20.328 1 93.56 742 SER B N 1
ATOM 12092 C CA . SER B 1 742 ? -9.328 -7.84 -21.531 1 93.56 742 SER B CA 1
ATOM 12093 C C . SER B 1 742 ? -10.82 -7.738 -21.828 1 93.56 742 SER B C 1
ATOM 12095 O O . SER B 1 742 ? -11.641 -7.645 -20.906 1 93.56 742 SER B O 1
ATOM 12097 N N . PRO B 1 743 ? -11.195 -7.719 -23.062 1 94.25 743 PRO B N 1
ATOM 12098 C CA . PRO B 1 743 ? -12.602 -7.52 -23.391 1 94.25 743 PRO B CA 1
ATOM 12099 C C . PRO B 1 743 ? -13.453 -8.766 -23.172 1 94.25 743 PRO B C 1
ATOM 12101 O O . PRO B 1 743 ? -13.031 -9.875 -23.5 1 94.25 743 PRO B O 1
ATOM 12104 N N . VAL B 1 744 ? -14.656 -8.547 -22.672 1 97 744 VAL B N 1
ATOM 12105 C CA . VAL B 1 744 ? -15.609 -9.648 -22.562 1 97 744 VAL B CA 1
ATOM 12106 C C . VAL B 1 744 ? -16.094 -10.039 -23.953 1 97 744 VAL B C 1
ATOM 12108 O O . VAL B 1 744 ? -16.359 -11.219 -24.219 1 97 744 VAL B O 1
ATOM 12111 N N . SER B 1 745 ? -16.188 -8.992 -24.797 1 96.69 745 SER B N 1
ATOM 12112 C CA . SER B 1 745 ? -16.734 -9.203 -26.141 1 96.69 745 SER B CA 1
ATOM 12113 C C . SER B 1 745 ? -15.867 -8.539 -27.203 1 96.69 745 SER B C 1
ATOM 12115 O O . SER B 1 745 ? -15.234 -7.512 -26.953 1 96.69 745 SER B O 1
ATOM 12117 N N . GLN B 1 746 ? -15.914 -9.109 -28.344 1 93.19 746 GLN B N 1
ATOM 12118 C CA . GLN B 1 746 ? -15.195 -8.531 -29.469 1 93.19 746 GLN B CA 1
ATOM 12119 C C . GLN B 1 746 ? -15.984 -7.387 -30.094 1 93.19 746 GLN B C 1
ATOM 12121 O O . GLN B 1 746 ? -15.484 -6.699 -30.984 1 93.19 746 GLN B O 1
ATOM 12126 N N . ARG B 1 747 ? -17.078 -7.168 -29.578 1 95.88 747 ARG B N 1
ATOM 12127 C CA . ARG B 1 747 ? -17.969 -6.156 -30.141 1 95.88 747 ARG B CA 1
ATOM 12128 C C . ARG B 1 747 ? -17.531 -4.754 -29.719 1 95.88 747 ARG B C 1
ATOM 12130 O O . ARG B 1 747 ? -17.984 -3.762 -30.297 1 95.88 747 ARG B O 1
ATOM 12137 N N . TYR B 1 748 ? -16.719 -4.633 -28.781 1 96.38 748 TYR B N 1
ATOM 12138 C CA . TYR B 1 748 ? -16.125 -3.354 -28.391 1 96.38 748 TYR B CA 1
ATOM 12139 C C . TYR B 1 748 ? -14.656 -3.518 -28.016 1 96.38 748 TYR B C 1
ATOM 12141 O O . TYR B 1 748 ? -14.164 -4.641 -27.875 1 96.38 748 TYR B O 1
ATOM 12149 N N . GLN B 1 749 ? -13.984 -2.408 -27.984 1 93.44 749 GLN B N 1
ATOM 12150 C CA . GLN B 1 749 ? -12.562 -2.4 -27.625 1 93.44 749 GLN B CA 1
ATOM 12151 C C . GLN B 1 749 ? -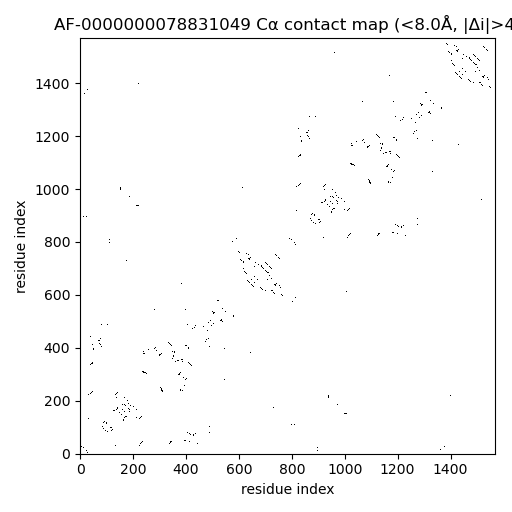12.328 -1.694 -26.297 1 93.44 749 GLN B C 1
ATOM 12153 O O . GLN B 1 749 ? -12.664 -0.519 -26.141 1 93.44 749 GLN B O 1
ATOM 12158 N N . PRO B 1 750 ? -11.727 -2.434 -25.344 1 92.62 750 PRO B N 1
ATOM 12159 C CA . PRO B 1 750 ? -11.367 -1.751 -24.109 1 92.62 750 PRO B CA 1
ATOM 12160 C C . PRO B 1 750 ? -10.227 -0.748 -24.297 1 92.62 750 PRO B C 1
ATOM 12162 O O . PRO B 1 750 ? -9.391 -0.918 -25.188 1 92.62 750 PRO B O 1
ATOM 12165 N N . PRO B 1 751 ? -10.102 0.348 -23.5 1 92.06 751 PRO B N 1
ATOM 12166 C CA . PRO B 1 751 ? -11.117 0.712 -22.516 1 92.06 751 PRO B CA 1
ATOM 12167 C C . PRO B 1 751 ? -12.414 1.201 -23.156 1 92.06 751 PRO B C 1
ATOM 12169 O O . PRO B 1 751 ? -12.375 1.964 -24.125 1 92.06 751 PRO B O 1
ATOM 12172 N N . PHE B 1 752 ? -13.508 0.731 -22.719 1 96.88 752 PHE B N 1
ATOM 12173 C CA . PHE B 1 752 ? -14.82 1.118 -23.234 1 96.88 752 PHE B CA 1
ATOM 12174 C C . PHE B 1 752 ? -15.695 1.668 -22.109 1 96.88 752 PHE B C 1
ATOM 12176 O O . PHE B 1 752 ? -16.703 1.065 -21.75 1 96.88 752 PHE B O 1
ATOM 12183 N N . ALA B 1 753 ? -15.336 2.795 -21.578 1 97.19 753 ALA B N 1
ATOM 12184 C CA . ALA B 1 753 ? -16 3.439 -20.438 1 97.19 753 ALA B CA 1
ATOM 12185 C C . ALA B 1 753 ? -17.328 4.062 -20.875 1 97.19 753 ALA B C 1
ATOM 12187 O O . ALA B 1 753 ? -17.453 4.535 -22.016 1 97.19 753 ALA B O 1
ATOM 12188 N N . PHE B 1 754 ? -18.25 4.07 -20.016 1 98 754 PHE B N 1
ATOM 12189 C CA . PHE B 1 754 ? -19.531 4.738 -20.266 1 98 754 PHE B CA 1
ATOM 12190 C C . PHE B 1 754 ? -19.328 6.234 -20.469 1 98 754 PHE B C 1
ATOM 12192 O O . PHE B 1 754 ? -18.688 6.895 -19.641 1 98 754 PHE B O 1
ATOM 12199 N N . LYS B 1 755 ? -19.797 6.758 -21.484 1 97.25 755 LYS B N 1
ATOM 12200 C CA . LYS B 1 755 ? -19.734 8.188 -21.781 1 97.25 755 LYS B CA 1
ATOM 12201 C C . LYS B 1 755 ? -21.016 8.656 -22.469 1 97.25 755 LYS B C 1
ATOM 12203 O O . LYS B 1 755 ? -21.875 7.844 -22.812 1 97.25 755 LYS B O 1
ATOM 12208 N N . GLY B 1 756 ? -21.141 9.945 -22.625 1 96.81 756 GLY B N 1
ATOM 12209 C CA . GLY B 1 756 ? -22.328 10.5 -23.234 1 96.81 756 GLY B CA 1
ATOM 12210 C C . GLY B 1 756 ? -23.547 10.445 -22.328 1 96.81 756 GLY B C 1
ATOM 12211 O O . GLY B 1 756 ? -24.688 10.391 -22.797 1 96.81 756 GLY B O 1
ATOM 12212 N N . GLY B 1 757 ? -23.391 10.398 -21.125 1 96.5 757 GLY B N 1
ATOM 12213 C CA . GLY B 1 757 ? -24.422 10.352 -20.109 1 96.5 757 GLY B CA 1
ATOM 12214 C C . GLY B 1 757 ? -23.875 10.133 -18.703 1 96.5 757 GLY B C 1
ATOM 12215 O O . GLY B 1 757 ? -22.672 10.266 -18.484 1 96.5 757 GLY B O 1
ATOM 12216 N N . THR B 1 758 ? -24.75 9.992 -17.766 1 96.75 758 THR B N 1
ATOM 12217 C CA . THR B 1 758 ? -24.391 9.695 -16.391 1 96.75 758 THR B CA 1
ATOM 12218 C C . THR B 1 758 ? -24.969 8.359 -15.945 1 96.75 758 THR B C 1
ATOM 12220 O O . THR B 1 758 ? -26.188 8.141 -16.047 1 96.75 758 THR B O 1
ATOM 12223 N N . LEU B 1 759 ? -24.094 7.441 -15.586 1 97.62 759 LEU B N 1
ATOM 12224 C CA . LEU B 1 759 ? -24.484 6.184 -14.969 1 97.62 759 LEU B CA 1
ATOM 12225 C C . LEU B 1 759 ? -24.516 6.301 -13.445 1 97.62 759 LEU B C 1
ATOM 12227 O O . LEU B 1 759 ? -23.469 6.496 -12.82 1 97.62 759 LEU B O 1
ATOM 12231 N N . THR B 1 760 ? -25.656 6.16 -12.859 1 94.38 760 THR B N 1
ATOM 12232 C CA . THR B 1 760 ? -25.781 6.352 -11.422 1 94.38 760 THR B CA 1
ATOM 12233 C C . THR B 1 760 ? -25.391 5.082 -10.672 1 94.38 760 THR B C 1
ATOM 12235 O O . THR B 1 760 ? -24.609 5.129 -9.719 1 94.38 760 THR B O 1
ATOM 12238 N N . GLU B 1 761 ? -25.984 3.99 -11 1 95.44 761 GLU B N 1
ATOM 12239 C CA . GLU B 1 761 ? -25.734 2.697 -10.375 1 95.44 761 GLU B CA 1
ATOM 12240 C C . GLU B 1 761 ? -26.234 1.551 -11.242 1 95.44 761 GLU B C 1
ATOM 12242 O O . GLU B 1 761 ? -27.031 1.768 -12.164 1 95.44 761 GLU B O 1
ATOM 12247 N N . VAL B 1 762 ? -25.766 0.418 -11.016 1 98.19 762 VAL B N 1
ATOM 12248 C CA . VAL B 1 762 ? -26.297 -0.83 -11.57 1 98.19 762 VAL B CA 1
ATOM 12249 C C . VAL B 1 762 ? -26.656 -1.787 -10.438 1 98.19 762 VAL B C 1
ATOM 12251 O O . VAL B 1 762 ? -25.812 -2.094 -9.586 1 98.19 762 VAL B O 1
ATOM 12254 N N . VAL B 1 763 ? -27.906 -2.227 -10.445 1 97.62 763 VAL B N 1
ATOM 12255 C CA . VAL B 1 763 ? -28.391 -3.148 -9.422 1 97.62 763 VAL B CA 1
ATOM 12256 C C . VAL B 1 763 ? -28.547 -4.547 -10.023 1 97.62 763 VAL B C 1
ATOM 12258 O O . VAL B 1 763 ? -29.203 -4.715 -11.047 1 97.62 763 VAL B O 1
ATOM 12261 N N . VAL B 1 764 ? -27.906 -5.508 -9.422 1 98.12 764 VAL B N 1
ATOM 12262 C CA . VAL B 1 764 ? -28.109 -6.902 -9.797 1 98.12 764 VAL B CA 1
ATOM 12263 C C . VAL B 1 764 ? -28.984 -7.594 -8.75 1 98.12 764 VAL B C 1
ATOM 12265 O O . VAL B 1 764 ? -28.594 -7.68 -7.578 1 98.12 764 VAL B O 1
ATOM 12268 N N . ASP B 1 765 ? -30.125 -8.047 -9.172 1 97.62 765 ASP B N 1
ATOM 12269 C CA . ASP B 1 765 ? -31.078 -8.727 -8.32 1 97.62 765 ASP B CA 1
ATOM 12270 C C . ASP B 1 765 ? -31.094 -10.234 -8.594 1 97.62 765 ASP B C 1
ATOM 12272 O O . ASP B 1 765 ? -31.344 -10.664 -9.719 1 97.62 765 ASP B O 1
ATOM 12276 N N . VAL B 1 766 ? -30.797 -11.039 -7.574 1 96.88 766 VAL B N 1
ATOM 12277 C CA . VAL B 1 766 ? -30.703 -12.484 -7.762 1 96.88 766 VAL B CA 1
ATOM 12278 C C . VAL B 1 766 ? -31.828 -13.172 -6.984 1 96.88 766 VAL B C 1
ATOM 12280 O O . VAL B 1 766 ? -31.781 -14.383 -6.754 1 96.88 766 VAL B O 1
ATOM 12283 N N . SER B 1 767 ? -32.844 -12.453 -6.629 1 94.06 767 SER B N 1
ATOM 12284 C CA . SER B 1 767 ? -33.969 -13.016 -5.883 1 94.06 767 SER B CA 1
ATOM 12285 C C . SER B 1 767 ? -34.875 -13.828 -6.793 1 94.06 767 SER B C 1
ATOM 12287 O O . SER B 1 767 ? -35.625 -14.695 -6.32 1 94.06 767 SER B O 1
ATOM 12289 N N . GLY B 1 768 ? -34.875 -13.539 -8.023 1 90.44 768 GLY B N 1
ATOM 12290 C CA . GLY B 1 768 ? -35.781 -14.164 -8.977 1 90.44 768 GLY B CA 1
ATOM 12291 C C . GLY B 1 768 ? -37.094 -13.43 -9.117 1 90.44 768 GLY B C 1
ATOM 12292 O O . GLY B 1 768 ? -37.906 -13.758 -9.984 1 90.44 768 GLY B O 1
ATOM 12293 N N . GLU B 1 769 ? -37.375 -12.453 -8.398 1 84.12 769 GLU B N 1
ATOM 12294 C CA . GLU B 1 769 ? -38.656 -11.758 -8.359 1 84.12 769 GLU B CA 1
ATOM 12295 C C . GLU B 1 769 ? -38.938 -11.031 -9.672 1 84.12 769 GLU B C 1
ATOM 12297 O O . GLU B 1 769 ? -40.094 -10.969 -10.125 1 84.12 769 GLU B O 1
ATOM 12302 N N . HIS B 1 770 ? -38 -10.5 -10.25 1 73.44 770 HIS B N 1
ATOM 12303 C CA . HIS B 1 770 ? -38.188 -9.695 -11.445 1 73.44 770 HIS B CA 1
ATOM 12304 C C . HIS B 1 770 ? -38.281 -10.57 -12.688 1 73.44 770 HIS B C 1
ATOM 12306 O O . HIS B 1 770 ? -38.562 -10.078 -13.781 1 73.44 770 HIS B O 1
ATOM 12312 N N . VAL B 1 771 ? -38.062 -11.867 -12.523 1 72.19 771 VAL B N 1
ATOM 12313 C CA . VAL B 1 771 ? -38 -12.75 -13.688 1 72.19 771 VAL B CA 1
ATOM 12314 C C . VAL B 1 771 ? -39.281 -13.547 -13.805 1 72.19 771 VAL B C 1
ATOM 12316 O O . VAL B 1 771 ? -39.5 -14.508 -13.07 1 72.19 771 VAL B O 1
ATOM 12319 N N . HIS B 1 772 ? -40.531 -12.852 -13.875 1 61.72 772 HIS B N 1
ATOM 12320 C CA . HIS B 1 772 ? -41.812 -13.539 -13.961 1 61.72 772 HIS B CA 1
ATOM 12321 C C . HIS B 1 772 ? -42.156 -13.859 -15.406 1 61.72 772 HIS B C 1
ATOM 12323 O O . HIS B 1 772 ? -41.844 -13.094 -16.312 1 61.72 772 HIS B O 1
ATOM 12329 N N . ASP B 1 773 ? -42.531 -15.07 -15.672 1 50.25 773 ASP B N 1
ATOM 12330 C CA . ASP B 1 773 ? -43.094 -15.516 -16.938 1 50.25 773 ASP B CA 1
ATOM 12331 C C . ASP B 1 773 ? -44.594 -15.188 -17 1 50.25 773 ASP B C 1
ATOM 12333 O O . ASP B 1 773 ? -45.406 -15.898 -16.422 1 50.25 773 ASP B O 1
ATOM 12337 N N . ALA B 1 774 ? -45.062 -14.188 -17.562 1 48.03 774 ALA B N 1
ATOM 12338 C CA . ALA B 1 774 ? -46.531 -13.945 -17.641 1 48.03 774 ALA B CA 1
ATOM 12339 C C . ALA B 1 774 ? -47.219 -15.078 -18.375 1 48.03 774 ALA B C 1
ATOM 12341 O O . ALA B 1 774 ? -48.375 -15.406 -18.047 1 48.03 774 ALA B O 1
ATOM 12342 N N . ALA B 1 775 ? -46.75 -15.453 -19.438 1 46.38 775 ALA B N 1
ATOM 12343 C CA . ALA B 1 775 ? -47.406 -16.484 -20.234 1 46.38 775 ALA B CA 1
ATOM 12344 C C . ALA B 1 775 ? -47.438 -17.812 -19.5 1 46.38 775 ALA B C 1
ATOM 12346 O O . ALA B 1 775 ? -48.469 -18.5 -19.469 1 46.38 775 ALA B O 1
ATOM 12347 N N . THR B 1 776 ? -46.438 -18.094 -19.016 1 42.19 776 THR B N 1
ATOM 12348 C CA . THR B 1 776 ? -46.438 -19.344 -18.281 1 42.19 776 THR B CA 1
ATOM 12349 C C . THR B 1 776 ? -47.281 -19.25 -17.016 1 42.19 776 THR B C 1
ATOM 12351 O O . THR B 1 776 ? -48 -20.172 -16.672 1 42.19 776 THR B O 1
ATOM 12354 N N . GLU B 1 777 ? -47.219 -18.047 -16.422 1 45.28 777 GLU B N 1
ATOM 12355 C CA . GLU B 1 777 ? -48.156 -17.812 -15.32 1 45.28 777 GLU B CA 1
ATOM 12356 C C . GLU B 1 777 ? -49.594 -17.719 -15.812 1 45.28 777 GLU B C 1
ATOM 12358 O O . GLU B 1 777 ? -50.531 -18.203 -15.156 1 45.28 777 GLU B O 1
ATOM 12363 N N . ALA B 1 778 ? -49.594 -17.031 -16.812 1 49.47 778 ALA B N 1
ATOM 12364 C CA . ALA B 1 778 ? -50.938 -17 -17.406 1 49.47 778 ALA B CA 1
ATOM 12365 C C . ALA B 1 778 ? -51.312 -18.391 -17.922 1 49.47 778 ALA B C 1
ATOM 12367 O O . ALA B 1 778 ? -52.469 -18.828 -17.734 1 49.47 778 ALA B O 1
ATOM 12368 N N . ASN B 1 779 ? -50.5 -18.938 -18.578 1 40.72 779 ASN B N 1
ATOM 12369 C CA . ASN B 1 779 ? -50.75 -20.281 -19.094 1 40.72 779 ASN B CA 1
ATOM 12370 C C . ASN B 1 779 ? -50.938 -21.297 -17.953 1 40.72 779 ASN B C 1
ATOM 12372 O O . ASN B 1 779 ? -51.781 -22.203 -18.047 1 40.72 779 ASN B O 1
ATOM 12376 N N . THR B 1 780 ? -50.219 -21 -16.969 1 43.97 780 THR B N 1
ATOM 12377 C CA . THR B 1 780 ? -50.438 -21.844 -15.797 1 43.97 780 THR B CA 1
ATOM 12378 C C . THR B 1 780 ? -51.781 -21.531 -15.148 1 43.97 780 THR B C 1
ATOM 12380 O O . THR B 1 780 ? -52.406 -22.406 -14.586 1 43.97 780 THR B O 1
ATOM 12383 N N . VAL B 1 781 ? -52 -20.312 -15.172 1 49.41 781 VAL B N 1
ATOM 12384 C CA . VAL B 1 781 ? -53.344 -19.906 -14.703 1 49.41 781 VAL B CA 1
ATOM 12385 C C . VAL B 1 781 ? -54.406 -20.453 -15.656 1 49.41 781 VAL B C 1
ATOM 12387 O O . VAL B 1 781 ? -55.438 -20.953 -15.219 1 49.41 781 VAL B O 1
ATOM 12390 N N . MET B 1 782 ? -54.125 -20.203 -16.891 1 43.5 782 MET B N 1
ATOM 12391 C CA . MET B 1 782 ? -55.125 -20.703 -17.844 1 43.5 782 MET B CA 1
ATOM 12392 C C . MET B 1 782 ? -55.219 -22.219 -17.797 1 43.5 782 MET B C 1
ATOM 12394 O O . MET B 1 782 ? -56.281 -22.797 -18.016 1 43.5 782 MET B O 1
ATOM 12398 N N . ALA B 1 783 ? -54.219 -22.922 -17.531 1 44.66 783 ALA B N 1
ATOM 12399 C CA . ALA B 1 783 ? -54.25 -24.375 -17.438 1 44.66 783 ALA B CA 1
ATOM 12400 C C . ALA B 1 783 ? -54.906 -24.828 -16.141 1 44.66 783 ALA B C 1
ATOM 12402 O O . ALA B 1 783 ? -55.312 -25.984 -16 1 44.66 783 ALA B O 1
ATOM 12403 N N . ARG B 1 784 ? -54.875 -23.906 -15.172 1 46.91 784 ARG B N 1
ATOM 12404 C CA . ARG B 1 784 ? -55.594 -24.172 -13.938 1 46.91 784 ARG B CA 1
ATOM 12405 C C . ARG B 1 784 ? -57.094 -23.859 -14.094 1 46.91 784 ARG B C 1
ATOM 12407 O O . ARG B 1 784 ? -57.875 -24.172 -13.211 1 46.91 784 ARG B O 1
ATOM 12414 N N . GLN B 1 785 ? -57.406 -23.234 -15.086 1 36.34 785 GLN B N 1
ATOM 12415 C CA . GLN B 1 785 ? -58.812 -23.125 -15.359 1 36.34 785 GLN B CA 1
ATOM 12416 C C . GLN B 1 785 ? -59.312 -24.297 -16.219 1 36.34 785 GLN B C 1
ATOM 12418 O O . GLN B 1 785 ? -58.625 -24.734 -17.141 1 36.34 785 GLN B O 1
#

Foldseek 3Di:
DDAAEDAPPDDFPKADDPDVVRIDDYHHDDQAADFLFFAEEEEAAAQFAQLPAVCLQAPQDQPLVNQLLQQAEWALFEWFQLAFLQLVLLLFQLAGSQLQLPLDFLLLFDPFSRGNLHGDVLRATLLLVVVNNQAAEEEFEEARRDRPQALDLVHPCCRPPVNRNHPWYWYAHHDAAQQQFGFIDTRNGTDGDPDHVVRPGGNLLVRLVVVLVVLVVVCVVPVRHHYYYHRYHRPPPWPLADPPVLLVVCVPVQLVHLVVSLVSSQVRSPVLVSDDPPADFADDDPQADDLVPDDPLLSLLQSSLVSSSSSSSNVSSVSVSVNLVSCVVSVNQQRYKYKYKYNWAHDQQLEHRWAQFSVCSLLLADGDNVVSSVCRVVRNHRLTGIDHHQSNSQSSNPRAADDRLADTCNTIGIIMGIHHNNLAPDGSYYAHANHYSSQNSVQSCVSSVHDDDQDRPRHGHDDNPHHHPSVCRHPRPDHHPDAKDWHDGQNWTWIGGRQKMKTQTPPASDCVVSVHDALPDFDDPVSVVVSLVPRMFMDRCVNHVRRRDTCCVVPVVVNVVRSVVNVVVCVVSRVDDRGRDHSCSSVDDHDHPDDDDQKDKFFAPDDFDWFSNDDDQFQAKKKKKWKWAAAPPWWFWAKWFAAQQWTKTWIDDPQWTKIWGQARNPDIDIKIFQDGQDHGIKMKMKIWDFPAQADSVNSFTTKTKIFIDIRRHTGIIDTRGGDGHRGGYSTGGMHGQADAGHHNDPVDDPRGGTDRIDIGIMMMGRPNVVVDDCCVVVVVVVVVD/DDAAEDAPPDDFPKADDPDVVRIDDYHHDDQAADFLFFAEEEEAAAQFAQLPAVCLQFPQDQPLVNQLLQQAEWALFEWFQLAFLQLVLLLFQLAGSQLQLPLDFLLLFDPFSRGNLHGDVLRATLLLVVVNRQAAEEEFEEARRDRPQALDLVHPCCRPPVNRNHPWYWYAHHDAAFQQFGFIDTRNGTDGDPDHVVRPGGQLLVRLVVVLVVLVVVCVVPVRHHYYYHRYHRPPPWPLADPPVLLVVCVPVQLVHLVVSLVSSQVRSPVLVSDDPPADFADDDPQADDLVVDDPLLSLLQSSLVSSSSSSSNVSSVSVSVNLVSCVVSVNNQRYKYKYKYNWAHDQQLEHRWAQFSVCSLLLADGDNVVSSVCRVVRNHRLTGITHHQSNSQSSNPRAADDRLADTCNTIGIIMGIHHNNLAPDGSYYAHANHYSSQNSVQSCVSSVHDDDQDRPRHGHDDNPHHHPSVCRHPRPDHHPDAWDWHDGQNWTWIGGRQKMKTQTPPASDCVVSVHDALPDFDDPVSVVVSLVPRMFMDRCVNHVRRRDTCCVVPVVVNVVRSVVNVVVCVVSRVDDRGRDHSCSSVDDHDHPDDDDQKDKFFAPDGFDWFSNDDDQFQAKKKKKWKWAAAPPWWFWAKWFAAQQWTKTWIDDPQWTKIWGQARNPDIDIKIFQDGQDHGIKMKMKIWDFPAQADSVNSFTTKTKIFIDIRRHTGIIDTDGGDRHRGGYSTGGMHGQADAGHHNDPVDDPRGGTDRIDIGIMMMGRPNVVVDDCCVVVVVVVVVD

Sequence (1570 aa):
MSLKEYLPGTPFPGVIGRTDEESSPAWPAPLRAKPGAPNVLFIVLDDTGFGQLGCYGSPIRTPNLDRLAKGGLLYNNMHTTALCSPTRSCILTGRNHHSNGMAAITEISVGYPGRNGTIPFENGFLSEMLAGHGYNTYCVGKWHLTPAEQTSAAGPYSRWPLGRGFERYYGFLGGDTHQYYPDLVHDNHQVRPPKTPEEGYHLTEDLVDRAIGFIADAKQVAPDKPFFLYFCTGAMHAPHHVPREWADRYKGQFDDGWDAYREKVFRRQLETGVLPPGTRLSRHDPDVQDWDSLSPEERRLYARMMEVFAGFLEHTDHHIGRLIQSLEASGELENTLIMVISDNGASPEGGLHGSVNELKFFNNAPESLEQNLAALDELGGPRHFNHYPWGWAWAGNTPFKRWKRETYRGGTTDPFIVHWPRGIQARGEIRSQYCHAIDMVPTVLDCLGIDPPTELRGVTQSPIEGVSFKYSFQDADAESRHHTQYFEMFSHRALYHDGWRAVCPFPGPSFTESHEPFGMLKLTEARLREFDTEGWELYHVAEDCSETRNVAAQERDKLIEMIARWYVEAGRYDVLPLITPSRELFAVERPQISRERERYVYRPNTSPAPENVAVHVLNRAHAITARVEVEDGVEGVLLCHGGLTGGYSLFVKDGKLHYVYNFVGEREFHLESSVDVPKGHAELRFEFQPTGAPDLPAGRGAPGRGRLFINGDLVAQSDISETMPLLISLGEGLTCGRDENSPVSQRYQPPFAFKGGTLTEVVVDVSGEHVHDAATEANTVMARQMSLKEYLPGTPFPGVIGRTDEESSPAWPAPLRAKPGAPNVLFIVLDDTGFGQLGCYGSPIRTPNLDRLAKGGLLYNNMHTTALCSPTRSCILTGRNHHSNGMAAITEISVGYPGRNGTIPFENGFLSEMLAGHGYNTYCVGKWHLTPAEQTSAAGPYSRWPLGRGFERYYGFLGGDTHQYYPDLVHDNHQVRPPKTPEEGYHLTEDLVDRAIGFIADAKQVAPDKPFFLYFCTGAMHAPHHVPREWADRYKGQFDDGWDAYREKVFRRQLETGVLPPGTRLSRHDPDVQDWDSLSPEERRLYARMMEVFAGFLEHTDHHIGRLIQSLEASGELENTLIMVISDNGASPEGGLHGSVNELKFFNNAPESLEQNLAALDELGGPRHFNHYPWGWAWAGNTPFKRWKRETYRGGTTDPFIVHWPRGIQARGEIRSQYCHAIDMVPTVLDCLGIDPPTELRGVTQSPIEGVSFKYSFQDADAESRHHTQYFEMFSHRALYHDGWRAVCPFPGPSFTESHEPFGMLKLTEARLREFDTEGWELYHVAEDCSETRNVAAQERDKLIEMIARWYVEAGRYDVLPLITPSRELFAVERPQISRERERYVYRPNTSPAPENVAVHVLNRAHAITARVEVEDGVEGVLLCHGGLTGGYSLFVKDGKLHYVYNFVGEREFHLESSVDVPKGHAELRFEFQPTGAPDLPAGRGAPGRGRLFINGDLVAQSDISETMPLLISLGEGLTCGRDENSPVSQRYQPPFAFKGGTLTEVVVDVSGEHVHDAATEANTVMARQ

Nearest PDB structures (foldseek):
  1hdh-assembly1_A  TM=8.728E-01  e=9.802E-44  Pseudomonas aeruginosa
  4cyr-assembly1_A  TM=8.744E-01  e=1.170E-42  Pseudomonas aeruginosa
  4cxs-assembly1_A  TM=8.821E-01  e=8.986E-42  Pseudomonas aeruginosa
  4cxu-assembly1_A  TM=8.712E-01  e=6.822E-42  Pseudomonas aeruginosa
  4cxs-assembly2_B  TM=8.795E-01  e=4.693E-41  Pseudomonas aeruginosa

InterPro domains:
  IPR000917 Sulfatase, N-terminal [PF00884] (38-450)
  IPR017850 Alkaline-phosphatase-like, core domain superfamily [G3DSA:3.40.720.10] (37-477)
  IPR017850 Alkaline-phosphatase-like, core domain superfamily [SSF53649] (38-574)
  IPR024607 Sulfatase, conserved site [PS00149] (134-144)
  IPR024607 Sulfatase, conserved site [PS00523] (82-94)
  IPR050738 Sulfatase enzyme [PTHR42693] (35-567)

Radius of gyration: 35.27 Å; Cα contacts (8 Å, |Δi|>4): 4062; chains: 2; bounding box: 117×111×84 Å

Secondary structure (DSSP, 8-state):
-PPPEE-TTSPP-SB--SBGGG-B--EEPP--PPTTPPEEEEEEESS--TTSSGGGT-SS--HHHHHHHHHSEEESSEE--SSHHHHHHHHHHSS-TTTTT-SS-GGG--SSTTTSS---TTS--HHHHHHTTT-EEEEEEE---S-GGG-STT---TTSGGGGT-SEEEEESSS---SSS--EEETTEEE--SS-TTTT--HHHHHHHHHHHHHHHHHTT-TT--EEEEEE-STTSSS----HHHHHTTTTTTTTHHHHHHHHHHHHHHHHTSS-TT--PPPPPTTSPPGGGS-HHHHHHHHHHHHHHHHHHHHHHHHHHHHHHHHHHTT-GGGEEEEEEESSS---TTTTT-BSBTHHHHTTPPP-HHHHHHTGGGTTSTT-B-B--HHHHHHHTTTSSS-TTS-SHHHHB--EEEE-TTT----SEEE-S-EEGGGHHHHHHHHHT-PPPSEETTEEPPPP-----GGGGT-TTPPPS--EEEEEETTEEEEEETTEEEEE-SS-SSHHHHT--TTTS---HHHHHHHHHH--EEEETTT-TT-----TTT-HHHHHHHHHHHHHHHHHTT-PSB----GGGGGS----SSPP-SEEEE-TTPPPB-TTTS---TTS-EEEEEEEEEEEEEEEEEEEEEETTEEEEEEEETTEEEEEEEETTTEEEEEEEEEEPPSEEEEEEEEEEE-S--BGGGTB---EEEEEEETTEEEEEEEE----SS-S-SS--EEES---SS-S-TTS-SS---EEEEEEEEEEE-SSTT---HHHHHHHHHHH-/-PPPEE-TTSPP-SB--SBGGG-B--EEPP--PPTTPPEEEEEEESS--TTSSGGGT-SS--HHHHHHHHHSEEESSEE--SSHHHHHHHHHHSS-TTTTT-SS-GGG--SSTTTSS---TTS--HHHHHHTTT-EEEEEEE---S-GGG-STT---TTSGGGGT-SEEEEESSS---SSS--EEETTEEE--SS-TTTT--HHHHHHHHHHHHHHHHHTT-TT--EEEEEE-STTSSS----HHHHHTTTTTTTTHHHHHHHHHHHHHHHHTSS-TT--PPPPPTTSPPGGGS-HHHHHHHHHHHHHHHHHHHHHHHHHHHHHHHHHHTT-GGGEEEEEEESSS---TTTTT-BSBTHHHHHTPPP-HHHHHHTGGGTTSTT-B-B--HHHHHHHTTTSSS-TTS-SHHHHB--EEEE-TTT----SEEE-S-EEGGGHHHHHHHHHT-PPPSEETTEEPPPP-----GGGGT-TTPPPS--EEEEEETTEEEEEETTEEEEE-SS-SSHHHHT--TTTS---HHHHHHHHHH--EEEETTT-TT-----TTTTHHHHHHHHHHHHHHHHHTT-PSB----GGGGGS----SSPP-SEEEE-TTPPPB-TTTS---TTS-EEEEEEEEEEEEEEEEEEEEEETTEEEEEEEETTEEEEEEEETTTEEEEEEEEEEPPSEEEEEEEEEEE-S--BGGGTB---EEEEEEETTEEEEEEEE----SS-S-SS--EEES---SS-S-TTS-SS---EEEEEEEEEEE-SSTT---HHHHHHHHHHH-